Protein 7E26 (pdb70)

Sequence (1435 aa):
KYVLDPVSIKSVCGGEESYIRCVEYGKKKAHYSNLNLLAKAILAGMFVGLCAHASGIAGGLFYYHKLREIVGASMSVFVYGFTFPIAFMCIICTGSDLFTGNTLAVTMALYEKKVKLLDYLRVMTISLFGNYVGAVSFAFFVSYLSGAFTNVHAVEKNHFFQFLNDIAEKKVHHTFVECVSLAVGCNIFVCLAVYFVLTLKDGAGYVFSVFFAVYAFAIAGYEHIIANIYTLNIALMVNTKITVYQAYIKNLLPTLLGNYIAGAIVLGLPLYFIYKEHYYNFERSKRKYVLDPVSIKSVCGGEESYIRCVEYGKKKAHYSNLNLLAKAILAGMFVGLCAHASGIAGGLFYYHKLREIVGASMSVFVYGFTFPIAFMCIICTGSDLFTGNTLAVTMALYEKKVKLLDYLRVMTISLFGNYVGAVSFAFFVSYLSGAFTNVHAVEKNHFFQFLNDIAEKKVHHTFVECVSLAVGCNIFVCLAVYFVLTLKDGAGYVFSVFFAVYAFAIAGYEHIIANIYTLNIALMVNTKITVYQAYIKNLLPTLLGNYIAGAIVLGLPLYFIYKEHYYNFERSKRKYVLDPVSIKSVCGGEESYIRCVEYGKKKAHYSNLNLLAKAILAGMFVGLCAHASGIAGGLFYYHKLREIVGASMSVFVYGFTFPIAFMCIICTGSDLFTGNTLAVTMALYEKKVKLLDYLRVMTISLFGNYVGAVSFAFFVSYLSGAFTNVHAVEKNHFFQFLNDIAEKKVHHTFVECVSLAVGCNIFVCLAVYFVLTLKDGAGYVFSVFFAVYAFAIAGYEHIIANIYTLNIALMVNTKITVYQAYIKNLLPTLLGNYIAGAIVLGLPLYFIYKEHYYNFERSKRKYVLDPVSIKSVCGGEESYIRCVEYGKKKAHYSNLNLLAKAILAGMFVGLCAHASGIAGGLFYYHKLREIVGASMSVFVYGFTFPIAFMCIICTGSDLFTGNTLAVTMALYEKKVKLLDYLRVMTISLFGNYVGAVSFAFFVSYLSGAFTNVHAVEKNHFFQFLNDIAEKKVHHTFVECVSLAVGCNIFVCLAVYFVLTLKDGAGYVFSVFFAVYAFAIAGYEHIIANIYTLNIALMVNTKITVYQAYIKNLLPTLLGNYIAGAIVLGLPLYFIYKEHYYNFERSKRKYVLDPVSIKSVCGGEESYIRCVEYGKKKAHYSNLNLLAKAILAGMFVGLCAHASGIAGGLFYYHKLREIVGASMSVFVYGFTFPIAFMCIICTGSDLFTGNTLAVTMALYEKKVKLLDYLRVMTISLFGNYVGAVSFAFFVSYLSGAFTNVHAVEKNHFFQFLNDIAEKKVHHTFVECVSLAVGCNIFVCLAVYFVLTLKDGAGYVFSVFFAVYAFAIAGYEHIIANIYTLNIALMVNTKITVYQAYIKNLLPTLLGNYIAGAIVLGLPLYFIYKEHYYNFERSKR

B-factor: mean 32.72, std 4.44, range [25.79, 56.79]

Nearest PDB structures (foldseek):
  7e26-assembly1_D  TM=1.003E+00  e=3.692E-40  Plasmodium falciparum 3D7
  3tdx-assembly1_B  TM=9.129E-01  e=5.769E-12  Clostridioides difficile 630
  3tds-assembly1_A  TM=9.075E-01  e=1.973E-11  Clostridioides difficile 630
  3te2-assembly1_C  TM=9.086E-01  e=1.730E-11  Clostridioides difficile 630
  3tdo-assembly1_C  TM=9.075E-01  e=1.973E-11  Clostridioides difficile 630

CATH classification: 1.20.1080.10

Foldseek 3Di:
DDDDDDDDDDQFDDLLLLLLLLQVVLLVLLVDDLVVLLVLLLQLLQLQLVQQLVLLLQLLVCQFPVNCVPPNSQVSLLSSLQRRLCSVVSSVVVVGDALLLSLARNLLNVVLVSADDVSSVSSNVSNVVSSLNNLLVSLVPPVLVVCSQAQPPDRRPNSSVVSLQVLLVVQLPDALVRLLVLLLVLSLLVNVLSSQCSTRRDDCSNPVSSSVSSSVSSSVVRAAQSNLSNSNSSNVSNPHPDDPCSSCVRHNVSSVNSSSCNRNPVPRVVSCVVNVVSSVVVVVVPD/DDDDDDDDDDQFDDLLLLLLLLQVVLLVLLVDDLVVLLVLLLQLLQLQLVQQLVLLLQLLVCQFPVNCVPPNSQVSLLSSLQRRLCSVVSSVVVVGDALLLSLARNLLNVVLVSADDVSSVSSNVSNVVSSLNNLLVSLVPPVLVVCSQAQPPDRRPNSSVVSLQVLLVVQLPDALVRLLVLLLVLSLLVNVLSSQCSTRRDDCSNPVSSSVSSSVSSSVVRAAQSNLSNSNSSNVSNPHPDDPCSSCVRHNVSSVNSSSCNRNPVPRVVSCVVNVVSSVVVVVVPD/DDDDDDDDDDQFDDLLLLLLLLQVVLLVLLVDDLVVLLVLLLQLLQLQLVQQLVLLLQLLVCQFPVNCVPPNSQVSLLSSLQRRLCSVVSSVVVVGDALLLSLARNLLNVVLVSADDVSSVSSNVSNVVSSLNNLLVSLVPPVLVVCSQAQPPDRRPNSSVVSLQVLLVVQLPDALVVLLVLLLVLSLLVNVLSSQCSTRRDDCSNPVSSSVSSSVSSSVSRAAQSNLSNSNSSNVSNPHPDDPCSSCVRHNVSSVNSSSCNRNPVPRVVSCVVNVVSSVVVVVVPD/DDDDDDDDDDQFDDLLLLLLLLQVVLLVLLVDDLVVLLVLLLQLLQLQLVQQLVLLLQLLVCQFPVNCVPPNSQVSLLSSLQRRLCSVVSSVVVVGDALLLSLARNLLNVVLVSADDVSSVSSNVSNVVSSLNNLLVSLVPPVLVVCSQAQPPDRRPNSSVVSLQVLLVVQLPDALVVLLVLLLVLSLLVNVLSSQCSTRRDDCSNPVSSSVSSSVSSSVVRAAQSNLSNSNSSNVSNPHPDDPCSSCVRHNVSSVNSSSCNRNPVPRVVSCVVNVVSSVVVVVVPD/DDDDDDDDDDQFDDLLLLLLLLQVVLLVLLVDDLVVLLVLLLQLLQLQLVQQLVLLLQLLVCQFPVNCVPPNSQVSLLSSLQRRLCSVVSSVVVVGDALLLSLARNLLNVVLVSADDVSSVSSNVSNVVSSLNNLLVSLVPPVLVVCSQAQPPDRRPNSSVVSLQVLLVVQLPDALVVLLVLLLVLSLLVNVLSSQCSTRRDDCSNPVSSSVSSSVSSSVVRAAQSNLSNSNSSNVSNPHPDDPCSSCVRHNVSSVNSSSCNRNPVPRVVSCVVNVVSSVVVVVVPD

Secondary structure (DSSP, 8-state):
---SS-EEEE----HHHHHHHHHHHHHHTTSS-HHHHHHHHHHHHHHHHHHHHHHHHHHHHTT-TTTHHHHTTHHHHHHHHHHTTHHHHHHHHHT---HHHHHHHHHHHHHTTSS-HHHHHHHHHHHHHHHHHHHHHHIIIIIITTTTT-----TTT-HHHHHHHHHHHHTTS--HHHHHHHHHHHHHHHHHHHHHHHH--SHHHHHHHHHHHHHHHHHHT---HHHHHHHHHHHHHTT-S--HHHHIIIIIHHHHHHHHHIIIIIIHHHHHHHHHHHHHHHHHTT-/---SS-EEEE----HHHHHHHHHHHHHHTTSS-HHHHHHHHHHHHHHHHHHHHHHHHHHHHTT-TTTHHHHTTHHHHHHHHHHGGGHHHHHHHHT---HHHHHHHHHHHHHTTSS-HHHHHHHHHHHHHHHHHHHHHHIIIIIITTTTT-----TTT-HHHHHHHHHHHHTTS--HHHHHHHHHHHHHHHHHHHHHHHH--SHHHHHHHHHHHHHHHHHTT---HHHHHHHHHHHHHTT-S--HHHHIIIIIHHHHHHHHHIIIIIIHHHHHHHHHHHHHHHHHTT-/---SS-EEEE----HHHHHHHHHHHHHHTTSS-HHHHHHHHHHHHHHHHHHHHHHHHHHHHTT-TTTHHHHTTHHHHHHHHHHTTHHHHHHHHHT---HHHHHHHHHHHHHTTSS-HHHHHHHHHHHHHHHHHHHHHHIIIIIITTTTT-----TTT-HHHHHHHHHHHHTTS--HHHHHHHHHHHHHHHHHHHHHHHH--SHHHHHHHHHHHHHHHHHHT---HHHHHHHHHHHHHTT-S--HHHHIIIIIHHHHHHHHHIIIIIIHHHHHHHHHHHHHHHHHTT-/---SS-EEEE----HHHHHHHHHHHHHHTTSS-HHHHHHHHHHHHHHHHHHHHHHHHHHHHTT-TTTHHHHTTHHHHHHHHHHTTHHHHHHHHHT---HHHHHHHHHHHHHTTSS-HHHHHHHHHHHHHHHHHHHHHHIIIIIITTTTT-----TTT-HHHHHHHHHHHHTTS--HHHHHHHHHHHHHHHHHHHHHHHH--SHHHHHHHHHHHHHHHHHHT---HHHHHHHHHHHHHTT-S--HHHHIIIIIHHHHHHHHHIIIIIIHHHHHHHHHHHHHHHHHTT-/---SS-EEEE----HHHHHHHHHHHHHHTTSS-HHHHHHHHHHHHHHHHHHHHHHHHHHHHTT-TTTHHHHTTHHHHHHHHHHTTHHHHHHHHHT---HHHHHHHHHHHHHTTSS-HHHHHHHHHHHHHHHHHHHHHHIIIIIITTTTT-----TTT-HHHHHHHHHHHHTTS--HHHHHHHHHHHHHHHHHHHHHHHH--SHHHHHHHHHHHHHHHHHHT---HHHHHHHHHHHHHTT-S--HHHHIIIIIHHHHHHHHHIIIIIIHHHHHHHHHHHHHHHHHTT-

GO terms:
  GO:0015650 lactate:proton symporter activity (F, IDA)
  GO:0035873 lactate transmembrane transport (P, IDA)

Organism: Plasmodium falciparum (isolate 3D7) (NCBI:txid36329)

Solvent-accessible surface area: 45349 Å² total; per-residue (Å²): 139,57,52,54,112,12,79,17,13,21,4,6,18,36,11,51,30,0,0,0,14,0,0,26,48,0,43,98,6,17,139,56,72,80,113,18,0,45,17,6,0,60,7,0,0,19,0,0,0,0,0,2,0,0,0,8,15,0,0,0,16,8,14,36,32,91,8,56,102,58,9,8,38,0,43,0,20,49,10,41,0,37,3,4,7,8,0,16,4,0,6,46,3,2,22,3,1,11,9,0,6,2,0,1,0,0,2,0,0,40,47,26,174,73,9,160,107,144,48,8,99,66,0,14,90,31,0,45,119,0,0,75,48,1,0,35,46,7,0,78,123,7,1,95,57,6,33,27,6,72,48,74,152,27,90,83,126,16,20,46,14,52,7,14,4,50,27,0,49,98,25,2,118,26,76,111,77,45,0,24,7,10,0,15,0,0,0,1,0,3,0,2,5,20,2,0,14,16,1,0,33,13,0,4,0,10,5,20,0,4,10,16,0,0,2,0,6,21,1,4,22,15,2,3,5,0,12,2,7,6,7,0,12,1,0,56,58,19,123,12,154,12,70,93,140,56,0,60,72,79,0,8,96,1,0,53,79,0,0,76,49,0,0,3,91,47,1,0,81,39,1,51,88,3,3,81,76,49,4,134,51,19,37,105,78,120,210,139,58,51,60,112,11,79,14,12,22,4,6,19,37,8,48,29,0,0,0,15,0,0,29,49,0,38,100,6,17,138,57,71,80,115,19,0,44,16,7,0,60,6,0,0,19,0,0,0,0,0,2,0,0,0,8,14,0,0,0,19,10,14,38,30,92,9,57,103,59,10,9,40,0,45,1,22,49,10,42,0,37,4,5,8,9,0,16,4,0,7,43,4,2,23,3,1,12,10,0,7,2,0,0,0,0,2,0,0,40,47,25,173,73,8,162,107,143,47,8,98,65,0,15,89,32,0,47,118,0,0,73,47,1,0,34,46,6,0,78,121,9,0,95,59,6,32,27,5,71,48,75,152,27,88,82,128,16,21,47,14,51,7,15,5,50,29,0,50,97,25,2,122,27,77,105,79,48,0,25,7,9,0,15,0,0,0,1,0,2,0,2,4,20,2,0,13,17,1,0,36,13,0,5,0,11,6,17,0,3,11,15,0,0,2,0,7,22,2,4,22,15,2,2,5,0,12,2,7,6,6,1,13,0,0,55,58,19,122,11,153,12,71,92,141,58,0,65,73,80,0,13,93,1,0,59,78,0,0,76,50,0,0,3,90,47,2,0,79,41,1,51,87,3,2,83,77,46,5,135,48,19,35,113,79,120,215,140,60,53,53,113,12,80,15,12,23,4,5,18,36,10,54,31,0,0,0,13,0,0,30,49,0,44,100,7,17,136,57,72,80,114,18,0,44,16,7,0,60,6,0,0,18,0,0,0,0,0,2,0,0,0,8,14,0,0,0,17,8,15,35,29,92,8,57,103,59,9,8,39,0,46,1,20,51,10,40,0,37,3,4,8,9,0,16,2,1,7,43,4,2,22,3,2,10,10,0,7,2,0,0,0,0,2,0,0,39,47,25,174,73,8,160,108,143,46,8,97,65,0,15,90,32,0,46,118,0,0,75,47,1,0,34,45,7,0,77,121,8,1,96,56,6,32,26,5,71,49,74,153,28,90,81,126,16,20,45,14,54,6,14,5,50,29,0,49,98,24,2,120,25,77,114,75,44,0,24,6,10,0,15,0,0,0,1,0,3,0,1,4,20,1,0,13,16,1,0,33,14,0,5,0,9,6,20,0,2,12,14,0,0,2,0,8,19,1,3,22,14,3,2,5,0,12,1,8,6,6,0,13,0,0,56,60,20,122,11,152,11,70,92,142,56,0,59,73,77,0,9,95,1,0,52,78,0,0,75,50,0,0,4,91,44,2,0,80,38,1,51,86,3,3,82,77,47,4,132,44,19,37,116,80,122,212,140,65,52,57,114,12,80,16,11,23,3,6,18,37,10,50,31,0,0,0,13,0,0,26,49,0,44,97,7,17,137,57,72,80,117,20,0,44,16,7,0,59,8,0,0,20,0,0,0,0,0,2,0,0,0,8,14,0,0,0,18,8,14,36,31,90,9,57,103,58,8,8,37,0,44,0,19,49,10,41,0,36,4,5,8,10,0,17,4,0,7,43,4,2,23,4,1,11,9,0,6,2,0,1,0,0,2,0,0,40,46,25,174,74,9,160,108,143,47,8,100,67,0,16,89,31,0,46,117,0,0,75,46,1,0,35,46,8,0,77,120,9,0,96,56,6,34,26,6,71,47,73,153,28,90,82,128,16,20,46,14,51,7,15,5,50,30,0,49,98,24,2,120,26,77,114,77,45,0,24,7,10,0,15,0,0,0,0,0,2,0,1,5,20,2,0,13,16,1,0,34,12,0,4,0,10,6,16,0,4,11,14,1,0,2,0,7,22,1,3,21,15,2,4,4,0,12,2,8,6,6,0,13,0,0,57,58,19,124,11,154,11,71,93,143,57,0,60,73,79,0,10,95,0,0,54,78,0,0,76,48,0,0,2,90,46,1,0,81,40,1,50,88,2,2,82,77,51,5,131,48,19,36,114,78,122,213,139,58,53,59,116,13,83,16,12,20,3,5,19,37,10,48,29,0,0,0,13,0,0,29,48,0,42,98,7,17,136,55,71,80,115,18,0,45,16,6,0,60,8,0,0,20,0,0,0,0,0,2,0,0,0,8,13,0,0,0,16,10,14,32,30,90,10,57,99,56,8,8,37,0,46,0,20,47,11,41,0,40,4,4,8,8,0,16,5,0,7,45,2,1,22,3,1,12,10,0,7,2,0,1,0,0,2,0,0,40,46,26,176,75,9,161,107,144,48,9,97,65,0,15,91,31,0,45,118,0,0,74,47,2,0,36,46,6,0,75,123,7,1,97,55,7,33,27,5,70,48,74,153,27,90,82,127,15,20,46,14,52,7,14,4,50,29,0,48,100,25,2,119,27,76,112,78,44,0,24,7,10,0,16,0,0,0,1,0,3,0,1,5,20,1,0,12,16,1,0,33,13,0,5,0,10,6,18,0,3,10,13,0,0,2,0,7,21,1,3,22,15,2,3,5,0,12,2,7,6,7,1,13,0,0,56,59,18,121,11,154,12,71,93,141,54,0,61,72,78,0,9,95,1,0,53,79,0,0,74,49,0,0,4,91,46,1,0,80,39,1,51,84,2,3,82,78,47,5,133,50,20,34,113,80,123,214

Structure (mmCIF, N/CA/C/O backbone):
data_7E26
#
_entry.id   7E26
#
_cell.length_a   1.00
_cell.length_b   1.00
_cell.length_c   1.00
_cell.angle_alpha   90.00
_cell.angle_beta   90.00
_cell.angle_gamma   90.00
#
_symmetry.space_group_name_H-M   'P 1'
#
loop_
_entity.id
_entity.type
_entity.pdbx_description
1 polymer 'Formate-nitrite transporter'
2 water water
#
loop_
_atom_site.group_PDB
_atom_site.id
_atom_site.type_symbol
_atom_site.label_atom_id
_atom_site.label_alt_id
_atom_site.label_comp_id
_atom_site.label_asym_id
_atom_site.label_entity_id
_atom_site.label_seq_id
_atom_site.pdbx_PDB_ins_code
_atom_site.Cartn_x
_atom_site.Cartn_y
_atom_site.Cartn_z
_atom_site.occupancy
_atom_site.B_iso_or_equiv
_atom_site.auth_seq_id
_atom_site.auth_comp_id
_atom_site.auth_asym_id
_atom_site.auth_atom_id
_atom_site.pdbx_PDB_model_num
ATOM 1 N N . LYS A 1 7 ? 106.086 108.830 93.541 1.00 44.81 7 LYS D N 1
ATOM 2 C CA . LYS A 1 7 ? 107.521 109.055 93.424 1.00 44.81 7 LYS D CA 1
ATOM 3 C C . LYS A 1 7 ? 108.180 109.087 94.796 1.00 44.81 7 LYS D C 1
ATOM 4 O O . LYS A 1 7 ? 107.920 109.979 95.598 1.00 44.81 7 LYS D O 1
ATOM 6 N N . TYR A 1 8 ? 109.051 108.128 95.060 1.00 42.53 8 TYR D N 1
ATOM 7 C CA . TYR A 1 8 ? 109.719 108.026 96.329 1.00 42.53 8 TYR D CA 1
ATOM 8 C C . TYR A 1 8 ? 111.170 108.277 96.163 1.00 42.53 8 TYR D C 1
ATOM 9 O O . TYR A 1 8 ? 111.743 107.850 95.232 1.00 42.53 8 TYR D O 1
ATOM 18 N N . VAL A 1 9 ? 111.771 108.982 97.083 1.00 40.88 9 VAL D N 1
ATOM 19 C CA . VAL A 1 9 ? 113.199 109.271 97.070 1.00 40.88 9 VAL D CA 1
ATOM 20 C C . VAL A 1 9 ? 113.882 108.278 98.001 1.00 40.88 9 VAL D C 1
ATOM 21 O O . VAL A 1 9 ? 113.659 108.292 99.213 1.00 40.88 9 VAL D O 1
ATOM 25 N N . LEU A 1 10 ? 114.710 107.406 97.431 1.00 40.75 10 LEU D N 1
ATOM 26 C CA . LEU A 1 10 ? 115.455 106.426 98.212 1.00 40.75 10 LEU D CA 1
ATOM 27 C C . LEU A 1 10 ? 116.836 106.930 98.588 1.00 40.75 10 LEU D C 1
ATOM 28 O O . LEU A 1 10 ? 117.248 106.803 99.745 1.00 40.75 10 LEU D O 1
ATOM 33 N N . ASP A 1 11 ? 117.556 107.498 97.633 1.00 40.72 11 ASP D N 1
ATOM 34 C CA . ASP A 1 11 ? 118.862 108.095 97.892 1.00 40.72 11 ASP D CA 1
ATOM 35 C C . ASP A 1 11 ? 118.819 109.558 97.488 1.00 40.72 11 ASP D C 1
ATOM 36 O O . ASP A 1 11 ? 118.706 109.864 96.286 1.00 40.72 11 ASP D O 1
ATOM 41 N N . PRO A 1 12 ? 118.883 110.486 98.429 1.00 37.23 12 PRO D N 1
ATOM 42 C CA . PRO A 1 12 ? 118.863 111.908 98.091 1.00 37.23 12 PRO D CA 1
ATOM 43 C C . PRO A 1 12 ? 120.238 112.395 97.642 1.00 37.23 12 PRO D C 1
ATOM 44 O O . PRO A 1 12 ? 121.193 111.633 97.531 1.00 37.23 12 PRO D O 1
ATOM 48 N N . VAL A 1 13 ? 120.320 113.696 97.386 1.00 35.45 13 VAL D N 1
ATOM 49 C CA . VAL A 1 13 ? 121.542 114.315 96.882 1.00 35.45 13 VAL D CA 1
ATOM 50 C C . VAL A 1 13 ? 122.495 114.555 98.044 1.00 35.45 13 VAL D C 1
ATOM 51 O O . VAL A 1 13 ? 122.121 115.149 99.058 1.00 35.45 13 VAL D O 1
ATOM 55 N N . SER A 1 14 ? 123.731 114.093 97.898 1.00 35.42 14 SER D N 1
ATOM 56 C CA . SER A 1 14 ? 124.724 114.211 98.955 1.00 35.42 14 SER D CA 1
ATOM 57 C C . SER A 1 14 ? 125.300 115.623 98.967 1.00 35.42 14 SER D C 1
ATOM 58 O O . SER A 1 14 ? 125.848 116.084 97.962 1.00 35.42 14 SER D O 1
ATOM 61 N N . ILE A 1 15 ? 125.170 116.311 100.101 1.00 34.15 15 ILE D N 1
ATOM 62 C CA . ILE A 1 15 ? 125.655 117.678 100.261 1.00 34.15 15 ILE D CA 1
ATOM 63 C C . ILE A 1 15 ? 126.663 117.745 101.396 1.00 34.15 15 ILE D C 1
ATOM 64 O O . ILE A 1 15 ? 126.921 116.748 102.077 1.00 34.15 15 ILE D O 1
ATOM 69 N N . LYS A 1 16 ? 127.198 118.941 101.633 1.00 34.28 16 LYS D N 1
ATOM 70 C CA . LYS A 1 16 ? 128.233 119.159 102.633 1.00 34.28 16 LYS D CA 1
ATOM 71 C C . LYS A 1 16 ? 128.279 120.643 102.955 1.00 34.28 16 LYS D C 1
ATOM 72 O O . LYS A 1 16 ? 128.361 121.467 102.045 1.00 34.28 16 LYS D O 1
ATOM 78 N N . SER A 1 17 ? 128.203 120.987 104.239 1.00 34.54 17 SER D N 1
ATOM 79 C CA . SER A 1 17 ? 128.235 122.383 104.654 1.00 34.54 17 SER D CA 1
ATOM 80 C C . SER A 1 17 ? 129.528 122.747 105.369 1.00 34.54 17 SER D C 1
ATOM 81 O O . SER A 1 17 ? 129.549 123.698 106.151 1.00 34.54 17 SER D O 1
ATOM 84 N N . VAL A 1 18 ? 130.600 121.993 105.131 1.00 34.70 18 VAL D N 1
ATOM 85 C CA . VAL A 1 18 ? 131.886 122.197 105.781 1.00 34.70 18 VAL D CA 1
ATOM 86 C C . VAL A 1 18 ? 132.961 122.288 104.700 1.00 34.70 18 VAL D C 1
ATOM 87 O O . VAL A 1 18 ? 132.708 122.043 103.523 1.00 34.70 18 VAL D O 1
ATOM 91 N N . CYS A 1 19 ? 134.171 122.658 105.112 1.00 35.10 19 CYS D N 1
ATOM 92 C CA . CYS A 1 19 ? 135.285 122.801 104.184 1.00 35.10 19 CYS D CA 1
ATOM 93 C C . CYS A 1 19 ? 136.557 122.281 104.837 1.00 35.10 19 CYS D C 1
ATOM 94 O O . CYS A 1 19 ? 136.581 121.952 106.024 1.00 35.10 19 CYS D O 1
ATOM 97 N N . GLY A 1 20 ? 137.622 122.198 104.041 1.00 36.48 20 GLY D N 1
ATOM 98 C CA . GLY A 1 20 ? 138.908 121.75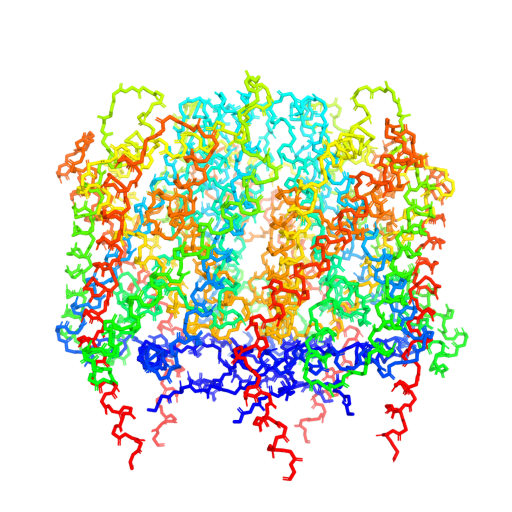9 104.533 1.00 36.48 20 GLY D CA 1
ATOM 99 C C . GLY A 1 20 ? 139.701 122.885 105.159 1.00 36.48 20 GLY D C 1
ATOM 100 O O . GLY A 1 20 ? 139.248 124.021 105.275 1.00 36.48 20 GLY D O 1
ATOM 101 N N . GLY A 1 21 ? 140.923 122.552 105.578 1.00 35.21 21 GLY D N 1
ATOM 102 C CA . GLY A 1 21 ? 141.779 123.548 106.200 1.00 35.21 21 GLY D CA 1
ATOM 103 C C . GLY A 1 21 ? 142.341 124.554 105.219 1.00 35.21 21 GLY D C 1
ATOM 104 O O . GLY A 1 21 ? 142.526 125.725 105.566 1.00 35.21 21 GLY D O 1
ATOM 105 N N . GLU A 1 22 ? 142.607 124.120 103.986 1.00 36.37 22 GLU D N 1
ATOM 106 C CA . GLU A 1 22 ? 143.124 125.016 102.958 1.00 36.37 22 GLU D CA 1
ATOM 107 C C . GLU A 1 22 ? 142.077 126.034 102.537 1.00 36.37 22 GLU D C 1
ATOM 108 O O . GLU A 1 22 ? 142.378 127.227 102.407 1.00 36.37 22 GLU D O 1
ATOM 114 N N . GLU A 1 23 ? 140.840 125.582 102.337 1.00 37.85 23 GLU D N 1
ATOM 115 C CA . GLU A 1 23 ? 139.750 126.488 102.013 1.00 37.85 23 GLU D CA 1
ATOM 116 C C . GLU A 1 23 ? 139.420 127.416 103.169 1.00 37.85 23 GLU D C 1
ATOM 117 O O . GLU A 1 23 ? 139.069 128.573 102.934 1.00 37.85 23 GLU D O 1
ATOM 123 N N . SER A 1 24 ? 139.563 126.947 104.411 1.00 34.53 24 SER D N 1
ATOM 124 C CA . SER A 1 24 ? 139.369 127.816 105.567 1.00 34.53 24 SER D CA 1
ATOM 125 C C . SER A 1 24 ? 140.443 128.889 105.654 1.00 34.53 24 SER D C 1
ATOM 126 O O . SER A 1 24 ? 140.139 130.035 106.002 1.00 34.53 24 SER D O 1
ATOM 129 N N . TYR A 1 25 ? 141.693 128.545 105.328 1.00 33.11 25 TYR D N 1
ATOM 130 C CA . TYR A 1 25 ? 142.753 129.547 105.293 1.00 33.11 25 TYR D CA 1
ATOM 131 C C . TYR A 1 25 ? 142.511 130.577 104.202 1.00 33.11 25 TYR D C 1
ATOM 132 O O . TYR A 1 25 ? 142.721 131.776 104.419 1.00 33.11 25 TYR D O 1
ATOM 141 N N . ILE A 1 26 ? 142.095 130.124 103.017 1.00 34.91 26 ILE D N 1
ATOM 142 C CA . ILE A 1 26 ? 141.855 131.045 101.910 1.00 34.91 26 ILE D CA 1
ATOM 143 C C . ILE A 1 26 ? 140.670 131.955 102.216 1.00 34.91 26 ILE D C 1
ATOM 144 O O . ILE A 1 26 ? 140.718 133.163 101.956 1.00 34.91 26 ILE D O 1
ATOM 149 N N . ARG A 1 27 ? 139.619 131.405 102.831 1.00 34.71 27 ARG D N 1
ATOM 150 C CA . ARG A 1 27 ? 138.489 132.203 103.284 1.00 34.71 27 ARG D CA 1
ATOM 151 C C . ARG A 1 27 ? 138.876 133.209 104.357 1.00 34.71 27 ARG D C 1
ATOM 152 O O . ARG A 1 27 ? 138.373 134.332 104.331 1.00 34.71 27 ARG D O 1
ATOM 160 N N . CYS A 1 28 ? 139.788 132.858 105.263 1.00 34.61 28 CYS D N 1
ATOM 161 C CA . CYS A 1 28 ? 140.237 133.803 106.279 1.00 34.61 28 CYS D CA 1
ATOM 162 C C . CYS A 1 28 ? 141.102 134.921 105.713 1.00 34.61 28 CYS D C 1
ATOM 163 O O . CYS A 1 28 ? 140.960 136.074 106.136 1.00 34.61 28 CYS D O 1
ATOM 166 N N . VAL A 1 29 ? 141.977 134.613 104.754 1.00 33.93 29 VAL D N 1
ATOM 167 C CA . VAL A 1 29 ? 142.788 135.655 104.126 1.00 33.93 29 VAL D CA 1
ATOM 168 C C . VAL A 1 29 ? 141.914 136.582 103.284 1.00 33.93 29 VAL D C 1
ATOM 169 O O . VAL A 1 29 ? 142.084 137.807 103.310 1.00 33.93 29 VAL D O 1
ATOM 173 N N . GLU A 1 30 ? 140.927 136.027 102.572 1.00 35.44 30 GLU D N 1
ATOM 174 C CA . GLU A 1 30 ? 140.018 136.868 101.798 1.00 35.44 30 GLU D CA 1
ATOM 175 C C . GLU A 1 30 ? 139.075 137.661 102.694 1.00 35.44 30 GLU D C 1
ATOM 176 O O . GLU A 1 30 ? 138.622 138.741 102.307 1.00 35.44 30 GLU D O 1
ATOM 182 N N . TYR A 1 31 ? 138.776 137.147 103.888 1.00 34.76 31 TYR D N 1
ATOM 183 C CA . TYR A 1 31 ? 137.956 137.881 104.843 1.00 34.76 31 TYR D CA 1
ATOM 184 C C . TYR A 1 31 ? 138.722 139.049 105.446 1.00 34.76 31 TYR D C 1
ATOM 185 O O . TYR A 1 31 ? 138.174 140.145 105.597 1.00 34.76 31 TYR D O 1
ATOM 194 N N . GLY A 1 32 ? 139.988 138.834 105.805 1.00 33.57 32 GLY D N 1
ATOM 195 C CA . GLY A 1 32 ? 140.805 139.918 106.314 1.00 33.57 32 GLY D CA 1
ATOM 196 C C . GLY A 1 32 ? 141.236 140.921 105.271 1.00 33.57 32 GLY D C 1
ATOM 197 O O . GLY A 1 32 ? 141.564 142.057 105.622 1.00 33.57 32 GLY D O 1
ATOM 198 N N . LYS A 1 33 ? 141.248 140.528 103.998 1.00 35.54 33 LYS D N 1
ATOM 199 C CA . LYS A 1 33 ? 141.591 141.462 102.933 1.00 35.54 33 LYS D CA 1
ATOM 200 C C . LYS A 1 33 ? 140.482 142.481 102.691 1.00 35.54 33 LYS D C 1
ATOM 201 O O . LYS A 1 33 ? 140.759 143.597 102.240 1.00 35.54 33 LYS D O 1
ATOM 207 N N . LYS A 1 34 ? 139.231 142.128 102.993 1.00 35.78 34 LYS D N 1
ATOM 208 C CA . LYS A 1 34 ? 138.118 143.033 102.730 1.00 35.78 34 LYS D CA 1
ATOM 209 C C . LYS A 1 34 ? 138.042 144.186 103.720 1.00 35.78 34 LYS D C 1
ATOM 210 O O . LYS A 1 34 ? 137.480 145.233 103.388 1.00 35.78 34 LYS D O 1
ATOM 216 N N . LYS A 1 35 ? 138.589 144.021 104.928 1.00 34.57 35 LYS D N 1
ATOM 217 C CA . LYS A 1 35 ? 138.537 145.075 105.935 1.00 34.57 35 LYS D CA 1
ATOM 218 C C . LYS A 1 35 ? 139.383 146.284 105.569 1.00 34.57 35 LYS D C 1
ATOM 219 O O . LYS A 1 35 ? 139.102 147.386 106.047 1.00 34.57 35 LYS D O 1
ATOM 225 N N . ALA A 1 36 ? 140.406 146.109 104.741 1.00 36.23 36 ALA D N 1
ATOM 226 C CA . ALA A 1 36 ? 141.240 147.221 104.317 1.00 36.23 36 ALA D CA 1
ATOM 227 C C . ALA A 1 36 ? 140.636 148.009 103.168 1.00 36.23 36 ALA D C 1
ATOM 228 O O . ALA A 1 36 ? 141.211 149.024 102.767 1.00 36.23 36 ALA D O 1
ATOM 230 N N . HIS A 1 37 ? 139.498 147.575 102.631 1.00 37.73 37 HIS D N 1
ATOM 231 C CA . HIS A 1 37 ? 138.866 148.245 101.508 1.00 37.73 37 HIS D CA 1
ATOM 232 C C . HIS A 1 37 ? 137.640 149.053 101.896 1.00 37.73 37 HIS D C 1
ATOM 233 O O . HIS A 1 37 ? 137.124 149.796 101.056 1.00 37.73 37 HIS D O 1
ATOM 240 N N . TYR A 1 38 ? 137.162 148.931 103.131 1.00 34.58 38 TYR D N 1
ATOM 241 C CA . TYR A 1 38 ? 136.102 149.794 103.621 1.00 34.58 38 TYR D CA 1
ATOM 242 C C . TYR A 1 38 ? 136.612 151.221 103.776 1.00 34.58 38 TYR D C 1
ATOM 243 O O . TYR A 1 38 ? 137.815 151.477 103.845 1.00 34.58 38 TYR D O 1
ATOM 252 N N . SER A 1 39 ? 135.677 152.160 103.843 1.00 34.27 39 SER D N 1
ATOM 253 C CA . SER A 1 39 ? 136.057 153.513 104.197 1.00 34.27 39 SER D CA 1
ATOM 254 C C . SER A 1 39 ? 136.283 153.605 105.703 1.00 34.27 39 SER D C 1
ATOM 255 O O . SER A 1 39 ? 136.021 152.665 106.455 1.00 34.27 39 SER D O 1
ATOM 258 N N . ASN A 1 40 ? 136.787 154.758 106.141 1.00 32.85 40 ASN D N 1
ATOM 259 C CA . ASN A 1 40 ? 137.123 154.927 107.550 1.00 32.85 40 ASN D CA 1
ATOM 260 C C . ASN A 1 40 ? 135.874 155.008 108.417 1.00 32.85 40 ASN D C 1
ATOM 261 O O . ASN A 1 40 ? 135.832 154.427 109.506 1.00 32.85 40 ASN D O 1
ATOM 266 N N . LEU A 1 41 ? 134.840 155.699 107.939 1.00 32.58 41 LEU D N 1
ATOM 267 C CA . LEU A 1 41 ? 133.608 155.830 108.703 1.00 32.58 41 LEU D CA 1
ATOM 268 C C . LEU A 1 41 ? 132.804 154.540 108.722 1.00 32.58 41 LEU D C 1
ATOM 269 O O . LEU A 1 41 ? 132.142 154.248 109.722 1.00 32.58 41 LEU D O 1
ATOM 274 N N . ASN A 1 42 ? 132.879 153.749 107.652 1.00 33.56 42 ASN D N 1
ATOM 275 C CA . ASN A 1 42 ? 132.196 152.460 107.611 1.00 33.56 42 ASN D CA 1
ATOM 276 C C . ASN A 1 42 ? 132.816 151.478 108.600 1.00 33.56 42 ASN D C 1
ATOM 277 O O . ASN A 1 42 ? 132.099 150.819 109.370 1.00 33.56 42 ASN D O 1
ATOM 282 N N . LEU A 1 43 ? 134.148 151.388 108.604 1.00 32.99 43 LEU D N 1
ATOM 283 C CA . LEU A 1 43 ? 134.858 150.544 109.557 1.00 32.99 43 LEU D CA 1
ATOM 284 C C . LEU A 1 43 ? 134.683 151.041 110.987 1.00 32.99 43 LEU D C 1
ATOM 285 O O . LEU A 1 43 ? 134.555 150.228 111.911 1.00 32.99 43 LEU D O 1
ATOM 290 N N . LEU A 1 44 ? 134.627 152.363 111.179 1.00 31.40 44 LEU D N 1
ATOM 291 C CA . LEU A 1 44 ? 134.417 152.926 112.508 1.00 31.40 44 LEU D CA 1
ATOM 292 C C . LEU A 1 44 ? 133.025 152.610 113.041 1.00 31.40 44 LEU D C 1
ATOM 293 O O . LEU A 1 44 ? 132.877 152.251 114.215 1.00 31.40 44 LEU D O 1
ATOM 298 N N . ALA A 1 45 ? 131.998 152.721 112.193 1.00 30.44 45 ALA D N 1
ATOM 299 C CA . ALA A 1 45 ? 130.640 152.392 112.608 1.00 30.44 45 ALA D CA 1
ATOM 300 C C . ALA A 1 45 ? 130.480 150.911 112.912 1.00 30.44 45 ALA D C 1
ATOM 301 O O . ALA A 1 45 ? 129.798 150.550 113.881 1.00 30.44 45 ALA D O 1
ATOM 303 N N . LYS A 1 46 ? 131.120 150.043 112.120 1.00 31.96 46 LYS D N 1
ATOM 304 C CA . LYS A 1 46 ? 131.071 148.613 112.411 1.00 31.96 46 LYS D CA 1
ATOM 305 C C . LYS A 1 46 ? 131.789 148.267 113.713 1.00 31.96 46 LYS D C 1
ATOM 306 O O . LYS A 1 46 ? 131.309 147.423 114.480 1.00 31.96 46 LYS D O 1
ATOM 312 N N . ALA A 1 47 ? 132.910 148.934 114.001 1.00 30.63 47 ALA D N 1
ATOM 313 C CA . ALA A 1 47 ? 133.611 148.716 115.261 1.00 30.63 47 ALA D CA 1
ATOM 314 C C . ALA A 1 47 ? 132.814 149.205 116.469 1.00 30.63 47 ALA D C 1
ATOM 315 O O . ALA A 1 47 ? 132.807 148.536 117.513 1.00 30.63 47 ALA D O 1
ATOM 317 N N . ILE A 1 48 ? 132.135 150.350 116.340 1.00 29.74 48 ILE D N 1
ATOM 318 C CA . ILE A 1 48 ? 131.301 150.864 117.425 1.00 29.74 48 ILE D CA 1
ATOM 319 C C . ILE A 1 48 ? 130.120 149.933 117.687 1.00 29.74 48 ILE D C 1
ATOM 320 O O . ILE A 1 48 ? 129.779 149.656 118.847 1.00 29.74 48 ILE D O 1
ATOM 325 N N . LEU A 1 49 ? 129.523 149.384 116.622 1.00 31.23 49 LEU D N 1
ATOM 326 C CA . LEU A 1 49 ? 128.449 148.408 116.790 1.00 31.23 49 LEU D CA 1
ATOM 327 C C . LEU A 1 49 ? 128.931 147.125 117.461 1.00 31.23 49 LEU D C 1
ATOM 328 O O . LEU A 1 49 ? 128.216 146.569 118.304 1.00 31.23 49 LEU D O 1
ATOM 333 N N . ALA A 1 50 ? 130.137 146.656 117.125 1.00 31.33 50 ALA D N 1
ATOM 334 C CA . ALA A 1 50 ? 130.671 145.453 117.761 1.00 31.33 50 ALA D CA 1
ATOM 335 C C . ALA A 1 50 ? 130.967 145.652 119.244 1.00 31.33 50 ALA D C 1
ATOM 336 O O . ALA A 1 50 ? 130.672 144.761 120.058 1.00 31.33 50 ALA D O 1
ATOM 338 N N . GLY A 1 51 ? 131.534 146.807 119.612 1.00 30.79 51 GLY D N 1
ATOM 339 C CA . GLY A 1 51 ? 131.715 147.119 121.020 1.00 30.79 51 GLY D CA 1
ATOM 340 C C . GLY A 1 51 ? 130.409 147.234 121.781 1.00 30.79 51 GLY D C 1
ATOM 341 O O . GLY A 1 51 ? 130.317 146.796 122.935 1.00 30.79 51 GLY D O 1
ATOM 342 N N . MET A 1 52 ? 129.375 147.786 121.136 1.00 32.40 52 MET D N 1
ATOM 343 C CA . MET A 1 52 ? 128.055 147.863 121.753 1.00 32.40 52 MET D CA 1
ATOM 344 C C . MET A 1 52 ? 127.452 146.479 121.980 1.00 32.40 52 MET D C 1
ATOM 345 O O . MET A 1 52 ? 126.824 146.240 123.016 1.00 32.40 52 MET D O 1
ATOM 350 N N . PHE A 1 53 ? 127.633 145.554 121.029 1.00 31.85 53 PHE D N 1
ATOM 351 C CA . PHE A 1 53 ? 127.116 144.195 121.213 1.00 31.85 53 PHE D CA 1
ATOM 352 C C . PHE A 1 53 ? 127.841 143.456 122.331 1.00 31.85 53 PHE D C 1
ATOM 353 O O . PHE A 1 53 ? 127.207 142.699 123.091 1.00 31.85 53 PHE D O 1
ATOM 361 N N . VAL A 1 54 ? 129.159 143.663 122.439 1.00 30.78 54 VAL D N 1
ATOM 362 C CA . VAL A 1 54 ? 129.936 143.058 123.521 1.00 30.78 54 VAL D CA 1
ATOM 363 C C . VAL A 1 54 ? 129.459 143.569 124.877 1.00 30.78 54 VAL D C 1
ATOM 364 O O . VAL A 1 54 ? 129.227 142.781 125.804 1.00 30.78 54 VAL D O 1
ATOM 368 N N . GLY A 1 55 ? 129.258 144.887 124.996 1.00 30.06 55 GLY D N 1
ATOM 369 C CA . GLY A 1 55 ? 128.696 145.461 126.211 1.00 30.06 55 GLY D CA 1
ATOM 370 C C . GLY A 1 55 ? 127.293 144.990 126.543 1.00 30.06 55 GLY D C 1
ATOM 371 O O . GLY A 1 55 ? 126.993 144.767 127.719 1.00 30.06 55 GLY D O 1
ATOM 372 N N . LEU A 1 56 ? 126.447 144.803 125.525 1.00 29.56 56 LEU D N 1
ATOM 373 C CA . LEU A 1 56 ? 125.089 144.289 125.704 1.00 29.56 56 LEU D CA 1
ATOM 374 C C . LEU A 1 56 ? 125.080 142.904 126.329 1.00 29.56 56 LEU D C 1
ATOM 375 O O . LEU A 1 56 ? 124.446 142.676 127.375 1.00 29.56 56 LEU D O 1
ATOM 380 N N . CYS A 1 57 ? 125.784 141.970 125.713 1.00 30.45 57 CYS D N 1
ATOM 381 C CA . CYS A 1 57 ? 125.746 140.617 126.233 1.00 30.45 57 CYS D CA 1
ATOM 382 C C . CYS A 1 57 ? 126.588 140.437 127.485 1.00 30.45 57 CYS D C 1
ATOM 383 O O . CYS A 1 57 ? 126.304 139.530 128.271 1.00 30.45 57 CYS D O 1
ATOM 386 N N . ALA A 1 58 ? 127.543 141.327 127.751 1.00 28.40 58 ALA D N 1
ATOM 387 C CA . ALA A 1 58 ? 128.231 141.284 129.030 1.00 28.40 58 ALA D CA 1
ATOM 388 C C . ALA A 1 58 ? 127.396 141.846 130.173 1.00 28.40 58 ALA D C 1
ATOM 389 O O . ALA A 1 58 ? 127.510 141.351 131.297 1.00 28.40 58 ALA D O 1
ATOM 391 N N . HIS A 1 59 ? 126.547 142.850 129.914 1.00 27.80 59 HIS D N 1
ATOM 392 C CA . HIS A 1 59 ? 125.552 143.267 130.903 1.00 27.80 59 HIS D CA 1
ATOM 393 C C . HIS A 1 59 ? 124.581 142.136 131.218 1.00 27.80 59 HIS D C 1
ATOM 394 O O . HIS A 1 59 ? 124.271 141.882 132.394 1.00 27.80 59 HIS D O 1
ATOM 401 N N . ALA A 1 60 ? 124.089 141.455 130.176 1.00 27.76 60 ALA D N 1
ATOM 402 C CA . ALA A 1 60 ? 123.184 140.326 130.380 1.00 27.76 60 ALA D CA 1
ATOM 403 C C . ALA A 1 60 ? 123.844 139.193 131.155 1.00 27.76 60 ALA D C 1
ATOM 404 O O . ALA A 1 60 ? 123.223 138.615 132.058 1.00 27.76 60 ALA D O 1
ATOM 406 N N . SER A 1 61 ? 125.109 138.898 130.853 1.00 27.73 61 SER D N 1
ATOM 407 C CA . SER A 1 61 ? 125.844 137.861 131.562 1.00 27.73 61 SER D CA 1
ATOM 408 C C . SER A 1 61 ? 126.151 138.245 132.998 1.00 27.73 61 SER D C 1
ATOM 409 O O . SER A 1 61 ? 126.141 137.377 133.871 1.00 27.73 61 SER D O 1
ATOM 412 N N . GLY A 1 62 ? 126.422 139.524 133.263 1.00 27.05 62 GLY D N 1
ATOM 413 C CA . GLY A 1 62 ? 126.650 139.960 134.626 1.00 27.05 62 GLY D CA 1
ATOM 414 C C . GLY A 1 62 ? 125.415 139.871 135.492 1.00 27.05 62 GLY D C 1
ATOM 415 O O . GLY A 1 62 ? 125.505 139.491 136.661 1.00 27.05 62 GLY D O 1
ATOM 416 N N . ILE A 1 63 ? 124.248 140.187 134.931 1.00 27.12 63 ILE D N 1
ATOM 417 C CA . ILE A 1 63 ? 123.008 140.010 135.685 1.00 27.12 63 ILE D CA 1
ATOM 418 C C . ILE A 1 63 ? 122.708 138.529 135.909 1.00 27.12 63 ILE D C 1
ATOM 419 O O . ILE A 1 63 ? 122.355 138.118 137.025 1.00 27.12 63 ILE D O 1
ATOM 424 N N . ALA A 1 64 ? 122.892 137.702 134.873 1.00 27.48 64 ALA D N 1
ATOM 425 C CA . ALA A 1 64 ? 122.656 136.265 134.997 1.00 27.48 64 ALA D CA 1
ATOM 426 C C . ALA A 1 64 ? 123.627 135.592 135.964 1.00 27.48 64 ALA D C 1
ATOM 427 O O . ALA A 1 64 ? 123.261 134.613 136.620 1.00 27.48 64 ALA D O 1
ATOM 429 N N . GLY A 1 65 ? 124.855 136.100 136.077 1.00 27.04 65 GLY D N 1
ATOM 430 C CA . GLY A 1 65 ? 125.796 135.547 137.029 1.00 27.04 65 GLY D CA 1
ATOM 431 C C . GLY A 1 65 ? 125.622 136.075 138.434 1.00 27.04 65 GLY D C 1
ATOM 432 O O . GLY A 1 65 ? 125.897 135.361 139.400 1.00 27.04 65 GLY D O 1
ATOM 433 N N . GLY A 1 66 ? 125.176 137.325 138.580 1.00 27.25 66 GLY D N 1
ATOM 434 C CA . GLY A 1 66 ? 124.867 137.842 139.898 1.00 27.25 66 GLY D CA 1
ATOM 435 C C . GLY A 1 66 ? 123.586 137.310 140.491 1.00 27.25 66 GLY D C 1
ATOM 436 O O . GLY A 1 66 ? 123.383 137.437 141.701 1.00 27.25 66 GLY D O 1
ATOM 437 N N . LEU A 1 67 ? 122.705 136.742 139.664 1.00 26.99 67 LEU D N 1
ATOM 438 C CA . LEU A 1 67 ? 121.556 136.025 140.208 1.00 26.99 67 LEU D CA 1
ATOM 439 C C . LEU A 1 67 ? 121.989 134.786 140.975 1.00 26.99 67 LEU D C 1
ATOM 440 O O . LEU A 1 67 ? 121.482 134.518 142.069 1.00 26.99 67 LEU D O 1
ATOM 445 N N . PHE A 1 68 ? 122.931 134.027 140.426 1.00 27.50 68 PHE D N 1
ATOM 446 C CA . PHE A 1 68 ? 123.432 132.816 141.057 1.00 27.50 68 PHE D CA 1
ATOM 447 C C . PHE A 1 68 ? 124.532 133.089 142.069 1.00 27.50 68 PHE D C 1
ATOM 448 O O . PHE A 1 68 ? 125.119 132.142 142.595 1.00 27.50 68 PHE D O 1
ATOM 456 N N . TYR A 1 69 ? 124.822 134.355 142.347 1.00 27.33 69 TYR D N 1
ATOM 457 C CA . TYR A 1 69 ? 125.796 134.754 143.346 1.00 27.33 69 TYR D CA 1
ATOM 458 C C . TYR A 1 69 ? 125.108 135.171 144.638 1.00 27.33 69 TYR D C 1
ATOM 459 O O . TYR A 1 69 ? 125.661 135.961 145.409 1.00 27.33 69 TYR D O 1
ATOM 468 N N . TYR A 1 70 ? 123.890 134.673 144.855 1.00 28.57 70 TYR D N 1
ATOM 469 C CA . TYR A 1 70 ? 123.120 134.953 146.057 1.00 28.57 70 TYR D CA 1
ATOM 470 C C . TYR A 1 70 ? 123.856 134.424 147.279 1.00 28.57 70 TYR D C 1
ATOM 471 O O . TYR A 1 70 ? 124.494 133.374 147.221 1.00 28.57 70 TYR D O 1
ATOM 480 N N . HIS A 1 71 ? 123.768 135.163 148.388 1.00 29.31 71 HIS D N 1
ATOM 481 C CA . HIS A 1 71 ? 124.689 134.967 149.503 1.00 29.31 71 HIS D CA 1
ATOM 482 C C . HIS A 1 71 ? 124.484 133.652 150.244 1.00 29.31 71 HIS D C 1
ATOM 483 O O . HIS A 1 71 ? 125.405 133.197 150.927 1.00 29.31 71 HIS D O 1
ATOM 490 N N . LYS A 1 72 ? 123.318 133.028 150.124 1.00 29.56 72 LYS D N 1
ATOM 491 C CA . LYS A 1 72 ? 123.109 131.708 150.702 1.00 29.56 72 LYS D CA 1
ATOM 492 C C . LYS A 1 72 ? 123.541 130.594 149.763 1.00 29.56 72 LYS D C 1
ATOM 493 O O . LYS A 1 72 ? 123.969 129.534 150.228 1.00 29.56 72 LYS D O 1
ATOM 499 N N . LEU A 1 73 ? 123.428 130.810 148.455 1.00 27.96 73 LEU D N 1
ATOM 500 C CA . LEU A 1 73 ? 123.954 129.870 147.476 1.00 27.96 73 LEU D CA 1
ATOM 501 C C . LEU A 1 73 ? 125.467 129.970 147.366 1.00 27.96 73 LEU D C 1
ATOM 502 O O . LEU A 1 73 ? 126.138 128.962 147.127 1.00 27.96 73 LEU D O 1
ATOM 507 N N . ARG A 1 74 ? 126.010 131.173 147.559 1.00 28.54 74 ARG D N 1
ATOM 508 C CA . ARG A 1 74 ? 127.449 131.408 147.511 1.00 28.54 74 ARG D CA 1
ATOM 509 C C . ARG A 1 74 ? 128.187 130.695 148.638 1.00 28.54 74 ARG D C 1
ATOM 510 O O . ARG A 1 74 ? 129.376 130.392 148.501 1.00 28.54 74 ARG D O 1
ATOM 518 N N . GLU A 1 75 ? 127.510 130.424 149.756 1.00 30.57 75 GLU D N 1
ATOM 519 C CA . GLU A 1 75 ? 128.142 129.728 150.869 1.00 30.57 75 GLU D CA 1
ATOM 520 C C . GLU A 1 75 ? 128.346 128.247 150.596 1.00 30.57 75 GLU D C 1
ATOM 521 O O . GLU A 1 75 ? 129.187 127.622 151.246 1.00 30.57 75 GLU D O 1
ATOM 527 N N . ILE A 1 76 ? 127.595 127.671 149.667 1.00 28.58 76 ILE D N 1
ATOM 528 C CA . ILE A 1 76 ? 127.665 126.250 149.370 1.00 28.58 76 ILE D CA 1
ATOM 529 C C . ILE A 1 76 ? 128.516 125.978 148.143 1.00 28.58 76 ILE D C 1
ATOM 530 O O . ILE A 1 76 ? 129.421 125.148 148.179 1.00 28.58 76 ILE D O 1
ATOM 535 N N . VAL A 1 77 ? 128.244 126.671 147.038 1.00 27.03 77 VAL D N 1
ATOM 536 C CA . VAL A 1 77 ? 128.911 126.375 145.777 1.00 27.03 77 VAL D CA 1
ATOM 537 C C . VAL A 1 77 ? 130.019 127.358 145.442 1.00 27.03 77 VAL D C 1
ATOM 538 O O . VAL A 1 77 ? 130.739 127.142 144.456 1.00 27.03 77 VAL D O 1
ATOM 542 N N . GLY A 1 78 ? 130.195 128.415 146.229 1.00 27.45 78 GLY D N 1
ATOM 543 C CA . GLY A 1 78 ? 131.201 129.404 145.896 1.00 27.45 78 GLY D CA 1
ATOM 544 C C . GLY A 1 78 ? 130.760 130.245 144.717 1.00 27.45 78 GLY D C 1
ATOM 545 O O . GLY A 1 78 ? 129.620 130.710 144.643 1.00 27.45 78 GLY D O 1
ATOM 546 N N . ALA A 1 79 ? 131.671 130.436 143.769 1.00 26.28 79 ALA D N 1
ATOM 547 C CA . ALA A 1 79 ? 131.394 131.204 142.567 1.00 26.28 79 ALA D CA 1
ATOM 548 C C . ALA A 1 79 ? 131.256 130.328 141.333 1.00 26.28 79 ALA D C 1
ATOM 549 O O . ALA A 1 79 ? 131.434 130.819 140.221 1.00 26.28 79 ALA D O 1
ATOM 551 N N . SER A 1 80 ? 130.929 129.048 141.502 1.00 27.00 80 SER D N 1
ATOM 552 C CA . SER A 1 80 ? 130.958 128.116 140.379 1.00 27.00 80 SER D CA 1
ATOM 553 C C . SER A 1 80 ? 129.777 128.328 139.440 1.00 27.00 80 SER D C 1
ATOM 554 O O . SER A 1 80 ? 129.954 128.471 138.223 1.00 27.00 80 SER D O 1
ATOM 557 N N . MET A 1 81 ? 128.564 128.349 139.989 1.00 29.24 81 MET D N 1
ATOM 558 C CA . MET A 1 81 ? 127.364 128.527 139.185 1.00 29.24 81 MET D CA 1
ATOM 559 C C . MET A 1 81 ? 127.258 129.923 138.590 1.00 29.24 81 MET D C 1
ATOM 560 O O . MET A 1 81 ? 126.707 130.067 137.498 1.00 29.24 81 MET D O 1
ATOM 565 N N . SER A 1 82 ? 127.818 130.934 139.259 1.00 27.72 82 SER D N 1
ATOM 566 C CA . SER A 1 82 ? 127.864 132.282 138.703 1.00 27.72 82 SER D CA 1
ATOM 567 C C . SER A 1 82 ? 128.704 132.340 137.435 1.00 27.72 82 SER D C 1
ATOM 568 O O . SER A 1 82 ? 128.268 132.895 136.420 1.00 27.72 82 SER D O 1
ATOM 571 N N . VAL A 1 83 ? 129.901 131.754 137.471 1.00 27.45 83 VAL D N 1
ATOM 572 C CA . VAL A 1 83 ? 130.778 131.754 136.308 1.00 27.45 83 VAL D CA 1
ATOM 573 C C . VAL A 1 83 ? 130.222 130.852 135.207 1.00 27.45 83 VAL D C 1
ATOM 574 O O . VAL A 1 83 ? 130.339 131.181 134.018 1.00 27.45 83 VAL D O 1
ATOM 578 N N . PHE A 1 84 ? 129.549 129.754 135.573 1.00 27.52 84 PHE D N 1
ATOM 579 C CA . PHE A 1 84 ? 128.929 128.904 134.558 1.00 27.52 84 PHE D CA 1
ATOM 580 C C . PHE A 1 84 ? 127.778 129.610 133.848 1.00 27.52 84 PHE D C 1
ATOM 581 O O . PHE A 1 84 ? 127.659 129.519 132.623 1.00 27.52 84 PHE D O 1
ATOM 589 N N . VAL A 1 85 ? 126.920 130.317 134.587 1.00 27.91 85 VAL D N 1
ATOM 590 C CA . VAL A 1 85 ? 125.795 130.986 133.940 1.00 27.91 85 VAL D CA 1
ATOM 591 C C . VAL A 1 85 ? 126.271 132.224 133.173 1.00 27.91 85 VAL D C 1
ATOM 592 O O . VAL A 1 85 ? 125.705 132.563 132.124 1.00 27.91 85 VAL D O 1
ATOM 596 N N . TYR A 1 86 ? 127.362 132.858 133.622 1.00 28.13 86 TYR D N 1
ATOM 597 C CA . TYR A 1 86 ? 128.012 133.905 132.834 1.00 28.13 86 TYR D CA 1
ATOM 598 C C . TYR A 1 86 ? 128.508 133.369 131.492 1.00 28.13 86 TYR D C 1
ATOM 599 O O . TYR A 1 86 ? 128.247 133.965 130.438 1.00 28.13 86 TYR D O 1
ATOM 608 N N . GLY A 1 87 ? 129.243 132.255 131.514 1.00 29.07 87 GLY D N 1
ATOM 609 C CA . GLY A 1 87 ? 129.739 131.661 130.287 1.00 29.07 87 GLY D CA 1
ATOM 610 C C . GLY A 1 87 ? 128.664 131.063 129.410 1.00 29.07 87 GLY D C 1
ATOM 611 O O . GLY A 1 87 ? 128.878 130.912 128.206 1.00 29.07 87 GLY D O 1
ATOM 612 N N . PHE A 1 88 ? 127.523 130.702 129.988 1.00 29.12 88 PHE D N 1
ATOM 613 C CA . PHE A 1 88 ? 126.376 130.273 129.203 1.00 29.12 88 PHE D CA 1
ATOM 614 C C . PHE A 1 88 ? 125.685 131.448 128.523 1.00 29.12 88 PHE D C 1
ATOM 615 O O . PHE A 1 88 ? 125.224 131.317 127.386 1.00 29.12 88 PHE D O 1
ATOM 623 N N . THR A 1 89 ? 125.612 132.599 129.192 1.00 29.15 89 THR D N 1
ATOM 624 C CA . THR A 1 89 ? 124.858 133.727 128.658 1.00 29.15 89 THR D CA 1
ATOM 625 C C . THR A 1 89 ? 125.679 134.531 127.652 1.00 29.15 89 THR D C 1
ATOM 626 O O . THR A 1 89 ? 125.120 135.107 126.712 1.00 29.15 89 THR D O 1
ATOM 630 N N . PHE A 1 90 ? 127.004 134.551 127.805 1.00 30.11 90 PHE D N 1
ATOM 631 C CA . PHE A 1 90 ? 127.835 135.430 126.979 1.00 30.11 90 PHE D CA 1
ATOM 632 C C . PHE A 1 90 ? 127.920 135.164 125.466 1.00 30.11 90 PHE D C 1
ATOM 633 O O . PHE A 1 90 ? 127.894 136.159 124.723 1.00 30.11 90 PHE D O 1
ATOM 641 N N . PRO A 1 91 ? 128.055 133.931 124.937 1.00 30.62 91 PRO D N 1
ATOM 642 C CA . PRO A 1 91 ? 128.505 133.783 123.537 1.00 30.62 91 PRO D CA 1
ATOM 643 C C . PRO A 1 91 ? 127.560 134.262 122.438 1.00 30.62 91 PRO D C 1
ATOM 644 O O . PRO A 1 91 ? 127.905 134.107 121.263 1.00 30.62 91 PRO D O 1
ATOM 648 N N . ILE A 1 92 ? 126.398 134.841 122.742 1.00 32.50 92 ILE D N 1
ATOM 649 C CA . ILE A 1 92 ? 125.533 135.359 121.687 1.00 32.50 92 ILE D CA 1
ATOM 650 C C . ILE A 1 92 ? 126.037 136.685 121.127 1.00 32.50 92 ILE D C 1
ATOM 651 O O . ILE A 1 92 ? 125.599 137.097 120.045 1.00 32.50 92 ILE D O 1
ATOM 656 N N . ALA A 1 93 ? 126.989 137.333 121.814 1.00 33.88 93 ALA D N 1
ATOM 657 C CA . ALA A 1 93 ? 127.567 138.592 121.348 1.00 33.88 93 ALA D CA 1
ATOM 658 C C . ALA A 1 93 ? 128.290 138.436 120.028 1.00 33.88 93 ALA D C 1
ATOM 659 O O . ALA A 1 93 ? 128.207 139.311 119.162 1.00 33.88 93 ALA D O 1
ATOM 661 N N . PHE A 1 94 ? 128.921 137.304 119.832 1.00 35.24 94 PHE D N 1
ATOM 662 C CA . PHE A 1 94 ? 129.662 136.997 118.652 1.00 35.24 94 PHE D CA 1
ATOM 663 C C . PHE A 1 94 ? 128.791 136.726 117.507 1.00 35.24 94 PHE D C 1
ATOM 664 O O . PHE A 1 94 ? 129.096 137.057 116.439 1.00 35.24 94 PHE D O 1
ATOM 672 N N . MET A 1 95 ? 127.665 136.134 117.741 1.00 36.46 95 MET D N 1
ATOM 673 C CA . MET A 1 95 ? 126.634 135.986 116.724 1.00 36.46 95 MET D CA 1
ATOM 674 C C . MET A 1 95 ? 126.038 137.322 116.314 1.00 36.46 95 MET D C 1
ATOM 675 O O . MET A 1 95 ? 125.797 137.546 115.122 1.00 36.46 95 MET D O 1
ATOM 680 N N . CYS A 1 96 ? 125.799 138.210 117.285 1.00 35.32 96 CYS D N 1
ATOM 681 C CA . CYS A 1 96 ? 125.332 139.560 116.977 1.00 35.32 96 CYS D CA 1
ATOM 682 C C . CYS A 1 96 ? 126.354 140.344 116.161 1.00 35.32 96 CYS D C 1
ATOM 683 O O . CYS A 1 96 ? 125.975 141.143 115.300 1.00 35.32 96 CYS D O 1
ATOM 686 N N . ILE A 1 97 ? 127.643 140.126 116.417 1.00 34.73 97 ILE D N 1
ATOM 687 C CA . ILE A 1 97 ? 128.692 140.797 115.654 1.00 34.73 97 ILE D CA 1
ATOM 688 C C . ILE A 1 97 ? 128.777 140.240 114.235 1.00 34.73 97 ILE D C 1
ATOM 689 O O . ILE A 1 97 ? 128.875 141.001 113.267 1.00 34.73 97 ILE D O 1
ATOM 694 N N . ILE A 1 98 ? 128.708 138.914 114.086 1.00 36.14 98 ILE D N 1
ATOM 695 C CA . ILE A 1 98 ? 128.867 138.288 112.775 1.00 36.14 98 ILE D CA 1
ATOM 696 C C . ILE A 1 98 ? 127.671 138.569 111.872 1.00 36.14 98 ILE D C 1
ATOM 697 O O . ILE A 1 98 ? 127.842 138.945 110.706 1.00 36.14 98 ILE D O 1
ATOM 702 N N . CYS A 1 99 ? 126.448 138.422 112.390 1.00 36.25 99 CYS D N 1
ATOM 703 C CA . CYS A 1 99 ? 125.270 138.504 111.533 1.00 36.25 99 CYS D CA 1
ATOM 704 C C . CYS A 1 99 ? 124.981 139.916 111.038 1.00 36.25 99 CYS D C 1
ATOM 705 O O . CYS A 1 99 ? 124.324 140.065 110.005 1.00 36.25 99 CYS D O 1
ATOM 708 N N . THR A 1 100 ? 125.452 140.949 111.730 1.00 35.12 100 THR D N 1
ATOM 709 C CA . THR A 1 100 ? 125.336 142.309 111.222 1.00 35.12 100 THR D CA 1
ATOM 710 C C . THR A 1 100 ? 126.535 142.748 110.394 1.00 35.12 100 THR D C 1
ATOM 711 O O . THR A 1 100 ? 126.467 143.797 109.750 1.00 35.12 100 THR D O 1
ATOM 715 N N . GLY A 1 101 ? 127.624 141.987 110.394 1.00 35.46 101 GLY D N 1
ATOM 716 C CA . GLY A 1 101 ? 128.799 142.380 109.647 1.00 35.46 101 GLY D CA 1
ATOM 717 C C . GLY A 1 101 ? 129.726 143.335 110.359 1.00 35.46 101 GLY D C 1
ATOM 718 O O . GLY A 1 101 ? 130.525 144.007 109.703 1.00 35.46 101 GLY D O 1
ATOM 719 N N . SER A 1 102 ? 129.645 143.418 111.682 1.00 35.01 102 SER D N 1
ATOM 720 C CA . SER A 1 102 ? 130.514 144.274 112.472 1.00 35.01 102 SER D CA 1
ATOM 721 C C . SER A 1 102 ? 131.890 143.631 112.631 1.00 35.01 102 SER D C 1
ATOM 722 O O . SER A 1 102 ? 132.058 142.423 112.453 1.00 35.01 102 SER D O 1
ATOM 725 N N . ASP A 1 103 ? 132.886 144.448 112.973 1.00 34.52 103 ASP D N 1
ATOM 726 C CA . ASP A 1 103 ? 134.248 143.952 113.128 1.00 34.52 103 ASP D CA 1
ATOM 727 C C . ASP A 1 103 ? 134.747 144.160 114.552 1.00 34.52 103 ASP D C 1
ATOM 728 O O . ASP A 1 103 ? 134.603 145.244 115.124 1.00 34.52 103 ASP D O 1
ATOM 733 N N . LEU A 1 104 ? 135.315 143.105 115.117 1.00 32.82 104 LEU D N 1
ATOM 734 C CA . LEU A 1 104 ? 135.958 143.134 116.417 1.00 32.82 104 LEU D CA 1
ATOM 735 C C . LEU A 1 104 ? 137.467 143.106 116.224 1.00 32.82 104 LEU D C 1
ATOM 736 O O . LEU A 1 104 ? 137.967 142.539 115.253 1.00 32.82 104 LEU D O 1
ATOM 741 N N . PHE A 1 105 ? 138.185 143.735 117.155 1.00 31.85 105 PHE D N 1
ATOM 742 C CA . PHE A 1 105 ? 139.638 143.834 117.055 1.00 31.85 105 PHE D CA 1
ATOM 743 C C . PHE A 1 105 ? 140.300 142.468 117.198 1.00 31.85 105 PHE D C 1
ATOM 744 O O . PHE A 1 105 ? 141.232 142.136 116.452 1.00 31.85 105 PHE D O 1
ATOM 752 N N . THR A 1 106 ? 139.808 141.657 118.132 1.00 32.75 106 THR D N 1
ATOM 753 C CA . THR A 1 106 ? 140.395 140.356 118.412 1.00 32.75 106 THR D CA 1
ATOM 754 C C . THR A 1 106 ? 140.169 139.356 117.288 1.00 32.75 106 THR D C 1
ATOM 755 O O . THR A 1 106 ? 140.991 138.456 117.094 1.00 32.75 106 THR D O 1
ATOM 759 N N . GLY A 1 107 ? 139.071 139.485 116.547 1.00 33.29 107 GLY D N 1
ATOM 760 C CA . GLY A 1 107 ? 138.919 138.686 115.348 1.00 33.29 107 GLY D CA 1
ATOM 761 C C . GLY A 1 107 ? 139.820 139.153 114.227 1.00 33.29 107 GLY D C 1
ATOM 762 O O . GLY A 1 107 ? 140.332 138.338 113.458 1.00 33.29 107 GLY D O 1
ATOM 763 N N . ASN A 1 108 ? 140.035 140.464 114.128 1.00 33.41 108 ASN D N 1
ATOM 764 C CA . ASN A 1 108 ? 140.875 141.041 113.090 1.00 33.41 108 ASN D CA 1
ATOM 765 C C . ASN A 1 108 ? 142.348 140.719 113.270 1.00 33.41 108 ASN D C 1
ATOM 766 O O . ASN A 1 108 ? 143.059 140.666 112.262 1.00 33.41 108 ASN D O 1
ATOM 771 N N . THR A 1 109 ? 142.808 140.484 114.509 1.00 33.46 109 THR D N 1
ATOM 772 C CA . THR A 1 109 ? 144.221 140.190 114.769 1.00 33.46 109 THR D CA 1
ATOM 773 C C . THR A 1 109 ? 144.723 138.933 114.069 1.00 33.46 109 THR D C 1
ATOM 774 O O . THR A 1 109 ? 145.929 138.812 113.851 1.00 33.46 109 THR D O 1
ATOM 778 N N . LEU A 1 110 ? 143.844 137.998 113.718 1.00 32.91 110 LEU D N 1
ATOM 779 C CA . LEU A 1 110 ? 144.225 136.850 112.908 1.00 32.91 110 LEU D CA 1
ATOM 780 C C . LEU A 1 110 ? 144.091 137.122 111.417 1.00 32.91 110 LEU D C 1
ATOM 781 O O . LEU A 1 110 ? 145.057 136.961 110.669 1.00 32.91 110 LEU D O 1
ATOM 786 N N . ALA A 1 111 ? 142.910 137.564 110.980 1.00 33.09 111 ALA D N 1
ATOM 787 C CA . ALA A 1 111 ? 142.585 137.632 109.560 1.00 33.09 111 ALA D CA 1
ATOM 788 C C . ALA A 1 111 ? 143.331 138.752 108.844 1.00 33.09 111 ALA D C 1
ATOM 789 O O . ALA A 1 111 ? 143.884 138.531 107.758 1.00 33.09 111 ALA D O 1
ATOM 791 N N . VAL A 1 112 ? 143.363 139.953 109.426 1.00 32.32 112 VAL D N 1
ATOM 792 C CA . VAL A 1 112 ? 144.022 141.067 108.762 1.00 32.32 112 VAL D CA 1
ATOM 793 C C . VAL A 1 112 ? 145.536 140.889 108.807 1.00 32.32 112 VAL D C 1
ATOM 794 O O . VAL A 1 112 ? 146.241 141.276 107.871 1.00 32.32 112 VAL D O 1
ATOM 798 N N . THR A 1 113 ? 146.054 140.226 109.842 1.00 32.95 113 THR D N 1
ATOM 799 C CA . THR A 1 113 ? 147.482 139.931 109.891 1.00 32.95 113 THR D CA 1
ATOM 800 C C . THR A 1 113 ? 147.861 138.841 108.897 1.00 32.95 113 THR D C 1
ATOM 801 O O . THR A 1 113 ? 148.952 138.888 108.317 1.00 32.95 113 THR D O 1
ATOM 805 N N . MET A 1 114 ? 146.975 137.863 108.679 1.00 34.09 114 MET D N 1
ATOM 806 C CA . MET A 1 114 ? 147.199 136.857 107.647 1.00 34.09 114 MET D CA 1
ATOM 807 C C . MET A 1 114 ? 147.206 137.476 106.261 1.00 34.09 114 MET D C 1
ATOM 808 O O . MET A 1 114 ? 148.021 137.101 105.413 1.00 34.09 114 MET D O 1
ATOM 813 N N . ALA A 1 115 ? 146.295 138.416 106.010 1.00 33.14 115 ALA D N 1
ATOM 814 C CA . ALA A 1 115 ? 146.315 139.147 104.751 1.00 33.14 115 ALA D CA 1
ATOM 815 C C . ALA A 1 115 ? 147.521 140.071 104.635 1.00 33.14 115 ALA D C 1
ATOM 816 O O . ALA A 1 115 ? 147.938 140.383 103.518 1.00 33.14 115 ALA D O 1
ATOM 818 N N . LEU A 1 116 ? 148.081 140.521 105.759 1.00 32.68 116 LEU D N 1
ATOM 819 C CA . LEU A 1 116 ? 149.333 141.269 105.725 1.00 32.68 116 LEU D CA 1
ATOM 820 C C . LEU A 1 116 ? 150.505 140.372 105.354 1.00 32.68 116 LEU D C 1
ATOM 821 O O . LEU A 1 116 ? 151.405 140.793 104.620 1.00 32.68 116 LEU D O 1
ATOM 826 N N . TYR A 1 117 ? 150.515 139.135 105.864 1.00 31.94 117 TYR D N 1
ATOM 827 C CA . TYR A 1 117 ? 151.591 138.195 105.556 1.00 31.94 117 TYR D CA 1
ATOM 828 C C . TYR A 1 117 ? 151.576 137.774 104.095 1.00 31.94 117 TYR D C 1
ATOM 829 O O . TYR A 1 117 ? 152.636 137.533 103.512 1.00 31.94 117 TYR D O 1
ATOM 838 N N . GLU A 1 118 ? 150.396 137.682 103.491 1.00 33.92 118 GLU D N 1
ATOM 839 C CA . GLU A 1 118 ? 150.250 137.270 102.104 1.00 33.92 118 GLU D CA 1
ATOM 840 C C . GLU A 1 118 ? 150.362 138.427 101.124 1.00 33.92 118 GLU D C 1
ATOM 841 O O . GLU A 1 118 ? 149.986 138.259 99.960 1.00 33.92 118 GLU D O 1
ATOM 847 N N . LYS A 1 119 ? 150.851 139.586 101.580 1.00 34.96 119 LYS D N 1
ATOM 848 C CA . LYS A 1 119 ? 151.043 140.804 100.784 1.00 34.96 119 LYS D CA 1
ATOM 849 C C . LYS A 1 119 ? 149.744 141.310 100.163 1.00 34.96 119 LYS D C 1
ATOM 850 O O . LYS A 1 119 ? 149.754 141.920 99.094 1.00 34.96 119 LYS D O 1
ATOM 856 N N . LYS A 1 120 ? 148.617 141.076 100.832 1.00 35.79 120 LYS D N 1
ATOM 857 C CA . LYS A 1 120 ? 147.331 141.565 100.359 1.00 35.79 120 LYS D CA 1
ATOM 858 C C . LYS A 1 120 ? 146.942 142.898 100.970 1.00 35.79 120 LYS D C 1
ATOM 859 O O . LYS A 1 120 ? 146.143 143.625 100.374 1.00 35.79 120 LYS D O 1
ATOM 865 N N . VAL A 1 121 ? 147.479 143.221 102.141 1.00 35.46 121 VAL D N 1
ATOM 866 C CA . VAL A 1 121 ? 147.261 144.490 102.818 1.00 35.46 121 VAL D CA 1
ATOM 867 C C . VAL A 1 121 ? 148.623 145.148 102.983 1.00 35.46 121 VAL D C 1
ATOM 868 O O . VAL A 1 121 ? 149.604 144.471 103.307 1.00 35.46 121 VAL D O 1
ATOM 872 N N . LYS A 1 122 ? 148.694 146.451 102.734 1.00 37.73 122 LYS D N 1
ATOM 873 C CA . LYS A 1 122 ? 149.921 147.189 102.982 1.00 37.73 122 LYS D CA 1
ATOM 874 C C . LYS A 1 122 ? 150.092 147.442 104.478 1.00 37.73 122 LYS D C 1
ATOM 875 O O . LYS A 1 122 ? 149.225 147.129 105.293 1.00 37.73 122 LYS D O 1
ATOM 881 N N . LEU A 1 123 ? 151.234 148.019 104.843 1.00 38.25 123 LEU D N 1
ATOM 882 C CA . LEU A 1 123 ? 151.534 148.193 106.259 1.00 38.25 123 LEU D CA 1
ATOM 883 C C . LEU A 1 123 ? 150.738 149.340 106.874 1.00 38.25 123 LEU D C 1
ATOM 884 O O . LEU A 1 123 ? 150.193 149.197 107.977 1.00 38.25 123 LEU D O 1
ATOM 889 N N . LEU A 1 124 ? 150.651 150.473 106.173 1.00 38.10 124 LEU D N 1
ATOM 890 C CA . LEU A 1 124 ? 149.879 151.605 106.676 1.00 38.10 124 LEU D CA 1
ATOM 891 C C . LEU A 1 124 ? 148.389 151.309 106.706 1.00 38.10 124 LEU D C 1
ATOM 892 O O . LEU A 1 124 ? 147.698 151.745 107.632 1.00 38.10 124 LEU D O 1
ATOM 897 N N . ASP A 1 125 ? 147.882 150.560 105.724 1.00 36.97 125 ASP D N 1
ATOM 898 C CA . ASP A 1 125 ? 146.502 150.096 105.773 1.00 36.97 125 ASP D CA 1
ATOM 899 C C . ASP A 1 125 ? 146.257 149.153 106.937 1.00 36.97 125 ASP D C 1
ATOM 900 O O . ASP A 1 125 ? 145.184 149.211 107.544 1.00 36.97 125 ASP D O 1
ATOM 905 N N . TYR A 1 126 ? 147.243 148.321 107.278 1.00 33.80 126 TYR D N 1
ATOM 906 C CA . TYR A 1 126 ? 147.135 147.432 108.429 1.00 33.80 126 TYR D CA 1
ATOM 907 C C . TYR A 1 126 ? 147.034 148.217 109.729 1.00 33.80 126 TYR D C 1
ATOM 908 O O . TYR A 1 126 ? 146.141 147.959 110.548 1.00 33.80 126 TYR D O 1
ATOM 917 N N . LEU A 1 127 ? 147.929 149.194 109.920 1.00 34.91 127 LEU D N 1
ATOM 918 C CA . LEU A 1 127 ? 147.902 150.019 111.124 1.00 34.91 127 LEU D CA 1
ATOM 919 C C . LEU A 1 127 ? 146.632 150.855 111.214 1.00 34.91 127 LEU D C 1
ATOM 920 O O . LEU A 1 127 ? 146.068 151.000 112.305 1.00 34.91 127 LEU D O 1
ATOM 925 N N . ARG A 1 128 ? 146.149 151.362 110.075 1.00 34.29 128 ARG D N 1
ATOM 926 C CA . ARG A 1 128 ? 144.912 152.135 110.034 1.00 34.29 128 ARG D CA 1
ATOM 927 C C . ARG A 1 128 ? 143.704 151.290 110.421 1.00 34.29 128 ARG D C 1
ATOM 928 O O . ARG A 1 128 ? 142.878 151.724 111.234 1.00 34.29 128 ARG D O 1
ATOM 936 N N . VAL A 1 129 ? 143.604 150.074 109.873 1.00 33.37 129 VAL D N 1
ATOM 937 C CA . VAL A 1 129 ? 142.479 149.191 110.169 1.00 33.37 129 VAL D CA 1
ATOM 938 C C . VAL A 1 129 ? 142.485 148.774 111.635 1.00 33.37 129 VAL D C 1
ATOM 939 O O . VAL A 1 129 ? 141.446 148.828 112.307 1.00 33.37 129 VAL D O 1
ATOM 943 N N . MET A 1 130 ? 143.658 148.407 112.171 1.00 33.31 130 MET D N 1
ATOM 944 C CA . MET A 1 130 ? 143.729 147.971 113.565 1.00 33.31 130 MET D CA 1
ATOM 945 C C . MET A 1 130 ? 143.455 149.111 114.541 1.00 33.31 130 MET D C 1
ATOM 946 O O . MET A 1 130 ? 142.751 148.907 115.540 1.00 33.31 130 MET D O 1
ATOM 951 N N . THR A 1 131 ? 143.956 150.318 114.246 1.00 33.19 131 THR D N 1
ATOM 952 C CA . THR A 1 131 ? 143.714 151.470 115.107 1.00 33.19 131 THR D CA 1
ATOM 953 C C . THR A 1 131 ? 142.245 151.873 115.116 1.00 33.19 131 THR D C 1
ATOM 954 O O . THR A 1 131 ? 141.676 152.116 116.189 1.00 33.19 131 THR D O 1
ATOM 958 N N . ILE A 1 132 ? 141.612 151.929 113.937 1.00 32.12 132 ILE D N 1
ATOM 959 C CA . ILE A 1 132 ? 140.207 152.317 113.853 1.00 32.12 132 ILE D CA 1
ATOM 960 C C . ILE A 1 132 ? 139.318 151.269 114.513 1.00 32.12 132 ILE D C 1
ATOM 961 O O . ILE A 1 132 ? 138.368 151.611 115.231 1.00 32.12 132 ILE D O 1
ATOM 966 N N . SER A 1 133 ? 139.657 149.985 114.352 1.00 32.33 133 SER D N 1
ATOM 967 C CA . SER A 1 133 ? 138.879 148.919 114.973 1.00 32.33 133 SER D CA 1
ATOM 968 C C . SER A 1 133 ? 138.974 148.944 116.494 1.00 32.33 133 SER D C 1
ATOM 969 O O . SER A 1 133 ? 137.945 148.829 117.174 1.00 32.33 133 SER D O 1
ATOM 972 N N . LEU A 1 134 ? 140.179 149.136 117.042 1.00 31.81 134 LEU D N 1
ATOM 973 C CA . LEU A 1 134 ? 140.336 149.197 118.492 1.00 31.81 134 LEU D CA 1
ATOM 974 C C . LEU A 1 134 ? 139.660 150.426 119.092 1.00 31.81 134 LEU D C 1
ATOM 975 O O . LEU A 1 134 ? 138.996 150.321 120.133 1.00 31.81 134 LEU D O 1
ATOM 980 N N . PHE A 1 135 ? 139.790 151.585 118.433 1.00 32.11 135 PHE D N 1
ATOM 981 C CA . PHE A 1 135 ? 139.171 152.807 118.938 1.00 32.11 135 PHE D CA 1
ATOM 982 C C . PHE A 1 135 ? 137.649 152.725 118.900 1.00 32.11 135 PHE D C 1
ATOM 983 O O . PHE A 1 135 ? 136.978 153.141 119.853 1.00 32.11 135 PHE D O 1
ATOM 991 N N . GLY A 1 136 ? 137.089 152.169 117.824 1.00 30.69 136 GLY D N 1
ATOM 992 C CA . GLY A 1 136 ? 135.647 152.035 117.745 1.00 30.69 136 GLY D CA 1
ATOM 993 C C . GLY A 1 136 ? 135.091 151.029 118.731 1.00 30.69 136 GLY D C 1
ATOM 994 O O . GLY A 1 136 ? 134.018 151.243 119.299 1.00 30.69 136 GLY D O 1
ATOM 995 N N . ASN A 1 137 ? 135.816 149.926 118.960 1.00 31.09 137 ASN D N 1
ATOM 996 C CA . ASN A 1 137 ? 135.387 148.953 119.961 1.00 31.09 137 ASN D CA 1
ATOM 997 C C . ASN A 1 137 ? 135.404 149.540 121.366 1.00 31.09 137 ASN D C 1
ATOM 998 O O . ASN A 1 137 ? 134.475 149.292 122.147 1.00 31.09 137 ASN D O 1
ATOM 1003 N N . TYR A 1 138 ? 136.435 150.334 121.686 1.00 30.28 138 TYR D N 1
ATOM 1004 C CA . TYR A 1 138 ? 136.483 151.041 122.963 1.00 30.28 138 TYR D CA 1
ATOM 1005 C C . TYR A 1 138 ? 135.312 152.003 123.120 1.00 30.28 138 TYR D C 1
ATOM 1006 O O . TYR A 1 138 ? 134.673 152.034 124.180 1.00 30.28 138 TYR D O 1
ATOM 1015 N N . VAL A 1 139 ? 135.022 152.792 122.080 1.00 30.38 139 VAL D N 1
ATOM 1016 C CA . VAL A 1 139 ? 133.955 153.788 122.156 1.00 30.38 139 VAL D CA 1
ATOM 1017 C C . VAL A 1 139 ? 132.596 153.116 122.325 1.00 30.38 139 VAL D C 1
ATOM 1018 O O . VAL A 1 139 ? 131.794 153.526 123.173 1.00 30.38 139 VAL D O 1
ATOM 1022 N N . GLY A 1 140 ? 132.345 152.035 121.580 1.00 30.01 140 GLY D N 1
ATOM 1023 C CA . GLY A 1 140 ? 131.093 151.310 121.720 1.00 30.01 140 GLY D CA 1
ATOM 1024 C C . GLY A 1 140 ? 130.907 150.645 123.070 1.00 30.01 140 GLY D C 1
ATOM 1025 O O . GLY A 1 140 ? 129.818 150.716 123.651 1.00 30.01 140 GLY D O 1
ATOM 1026 N N . ALA A 1 141 ? 131.965 150.032 123.611 1.00 29.57 141 ALA D N 1
ATOM 1027 C CA . ALA A 1 141 ? 131.863 149.386 124.915 1.00 29.57 141 ALA D CA 1
ATOM 1028 C C . ALA A 1 141 ? 131.694 150.372 126.065 1.00 29.57 141 ALA D C 1
ATOM 1029 O O . ALA A 1 141 ? 130.869 150.132 126.953 1.00 29.57 141 ALA D O 1
ATOM 1031 N N . VAL A 1 142 ? 132.422 151.491 126.059 1.00 29.98 142 VAL D N 1
ATOM 1032 C CA . VAL A 1 142 ? 132.245 152.481 127.119 1.00 29.98 142 VAL D CA 1
ATOM 1033 C C . VAL A 1 142 ? 130.906 153.213 126.974 1.00 29.98 142 VAL D C 1
ATOM 1034 O O . VAL A 1 142 ? 130.270 153.562 127.982 1.00 29.98 142 VAL D O 1
ATOM 1038 N N . SER A 1 143 ? 130.414 153.389 125.742 1.00 29.88 143 SER D N 1
ATOM 1039 C CA . SER A 1 143 ? 129.110 154.013 125.544 1.00 29.88 143 SER D CA 1
ATOM 1040 C C . SER A 1 143 ? 127.981 153.122 126.041 1.00 29.88 143 SER D C 1
ATOM 1041 O O . SER A 1 143 ? 127.012 153.619 126.625 1.00 29.88 143 SER D O 1
ATOM 1044 N N . PHE A 1 144 ? 128.086 151.805 125.834 1.00 29.75 144 PHE D N 1
ATOM 1045 C CA . PHE A 1 144 ? 127.079 150.930 126.423 1.00 29.75 144 PHE D CA 1
ATOM 1046 C C . PHE A 1 144 ? 127.223 150.843 127.936 1.00 29.75 144 PHE D C 1
ATOM 1047 O O . PHE A 1 144 ? 126.212 150.724 128.636 1.00 29.75 144 PHE D O 1
ATOM 1055 N N . ALA A 1 145 ? 128.453 150.890 128.458 1.00 29.49 145 ALA D N 1
ATOM 1056 C CA . ALA A 1 145 ? 128.643 150.843 129.905 1.00 29.49 145 ALA D CA 1
ATOM 1057 C C . ALA A 1 145 ? 128.057 152.063 130.595 1.00 29.49 145 ALA D C 1
ATOM 1058 O O . ALA A 1 145 ? 127.584 151.958 131.729 1.00 29.49 145 ALA D O 1
ATOM 1060 N N . PHE A 1 146 ? 128.054 153.217 129.931 1.00 29.17 146 PHE D N 1
ATOM 1061 C CA . PHE A 1 146 ? 127.423 154.370 130.559 1.00 29.17 146 PHE D CA 1
ATOM 1062 C C . PHE A 1 146 ? 125.926 154.438 130.297 1.00 29.17 146 PHE D C 1
ATOM 1063 O O . PHE A 1 146 ? 125.141 154.571 131.237 1.00 29.17 146 PHE D O 1
ATOM 1071 N N . PHE A 1 147 ? 125.511 154.368 129.033 1.00 29.42 147 PHE D N 1
ATOM 1072 C CA . PHE A 1 147 ? 124.148 154.744 128.687 1.00 29.42 147 PHE D CA 1
ATOM 1073 C C . PHE A 1 147 ? 123.118 153.684 129.034 1.00 29.42 147 PHE D C 1
ATOM 1074 O O . PHE A 1 147 ? 121.937 154.016 129.161 1.00 29.42 147 PHE D O 1
ATOM 1082 N N . VAL A 1 148 ? 123.517 152.427 129.199 1.00 29.69 148 VAL D N 1
ATOM 1083 C CA . VAL A 1 148 ? 122.598 151.361 129.571 1.00 29.69 148 VAL D CA 1
ATOM 1084 C C . VAL A 1 148 ? 122.931 150.784 130.941 1.00 29.69 148 VAL D C 1
ATOM 1085 O O . VAL A 1 148 ? 122.069 150.713 131.815 1.00 29.69 148 VAL D O 1
ATOM 1089 N N . SER A 1 149 ? 124.188 150.389 131.152 1.00 28.62 149 SER D N 1
ATOM 1090 C CA . SER A 1 149 ? 124.552 149.677 132.376 1.00 28.62 149 SER D CA 1
ATOM 1091 C C . SER A 1 149 ? 124.562 150.598 133.587 1.00 28.62 149 SER D C 1
ATOM 1092 O O . SER A 1 149 ? 124.102 150.214 134.667 1.00 28.62 149 SER D O 1
ATOM 1095 N N . TYR A 1 150 ? 125.092 151.808 133.438 1.00 28.26 150 TYR D N 1
ATOM 1096 C CA . TYR A 1 150 ? 125.160 152.704 134.582 1.00 28.26 150 TYR D CA 1
ATOM 1097 C C . TYR A 1 150 ? 123.831 153.403 134.819 1.00 28.26 150 TYR D C 1
ATOM 1098 O O . TYR A 1 150 ? 123.425 153.591 135.970 1.00 28.26 150 TYR D O 1
ATOM 1107 N N . LEU A 1 151 ? 123.141 153.791 133.751 1.00 28.30 151 LEU D N 1
ATOM 1108 C CA . LEU A 1 151 ? 121.925 154.576 133.893 1.00 28.30 151 LEU D CA 1
ATOM 1109 C C . LEU A 1 151 ? 120.720 153.750 134.319 1.00 28.30 151 LEU D C 1
ATOM 1110 O O . LEU A 1 151 ? 119.712 154.334 134.722 1.00 28.30 151 LEU D O 1
ATOM 1115 N N . SER A 1 152 ? 120.795 152.422 134.256 1.00 27.84 152 SER D N 1
ATOM 1116 C CA . SER A 1 152 ? 119.702 151.576 134.709 1.00 27.84 152 SER D CA 1
ATOM 1117 C C . SER A 1 152 ? 119.797 151.202 136.178 1.00 27.84 152 SER D C 1
ATOM 1118 O O . SER A 1 152 ? 118.813 150.708 136.735 1.00 27.84 152 SER D O 1
ATOM 1121 N N . GLY A 1 153 ? 120.944 151.417 136.815 1.00 28.65 153 GLY D N 1
ATOM 1122 C CA . GLY A 1 153 ? 121.092 151.102 138.221 1.00 28.65 153 GLY D CA 1
ATOM 1123 C C . GLY A 1 153 ? 121.124 149.627 138.543 1.00 28.65 153 GLY D C 1
ATOM 1124 O O . GLY A 1 153 ? 120.779 149.240 139.660 1.00 28.65 153 GLY D O 1
ATOM 1125 N N . ALA A 1 154 ? 121.534 148.790 137.592 1.00 28.00 154 ALA D N 1
ATOM 1126 C CA . ALA A 1 154 ? 121.498 147.349 137.797 1.00 28.00 154 ALA D CA 1
ATOM 1127 C C . ALA A 1 154 ? 122.611 146.862 138.714 1.00 28.00 154 ALA D C 1
ATOM 1128 O O . ALA A 1 154 ? 122.428 145.871 139.426 1.00 28.00 154 ALA D O 1
ATOM 1130 N N . PHE A 1 155 ? 123.762 147.535 138.715 1.00 28.42 155 PHE D N 1
ATOM 1131 C CA . PHE A 1 155 ? 124.910 147.134 139.517 1.00 28.42 155 PHE D CA 1
ATOM 1132 C C . PHE A 1 155 ? 125.218 148.143 140.617 1.00 28.42 155 PHE D C 1
ATOM 1133 O O . PHE A 1 155 ? 126.379 148.353 140.963 1.00 28.42 155 PHE D O 1
ATOM 1141 N N . THR A 1 156 ? 124.194 148.777 141.170 1.00 30.53 156 THR D N 1
ATOM 1142 C CA . THR A 1 156 ? 124.381 149.739 142.244 1.00 30.53 156 THR D CA 1
ATOM 1143 C C . THR A 1 156 ? 124.628 149.010 143.559 1.00 30.53 156 THR D C 1
ATOM 1144 O O . THR A 1 156 ? 123.994 147.993 143.848 1.00 30.53 156 THR D O 1
ATOM 1148 N N . ASN A 1 157 ? 125.577 149.519 144.340 1.00 33.19 157 ASN D N 1
ATOM 1149 C CA . ASN A 1 157 ? 125.803 149.042 145.699 1.00 33.19 157 ASN D CA 1
ATOM 1150 C C . ASN A 1 157 ? 124.604 149.404 146.564 1.00 33.19 157 ASN D C 1
ATOM 1151 O O . ASN A 1 157 ? 124.379 150.579 146.867 1.00 33.19 157 ASN D O 1
ATOM 1156 N N . VAL A 1 158 ? 123.824 148.395 146.960 1.00 34.48 158 VAL D N 1
ATOM 1157 C CA . VAL A 1 158 ? 122.637 148.608 147.777 1.00 34.48 158 VAL D CA 1
ATOM 1158 C C . VAL A 1 158 ? 122.847 148.201 149.228 1.00 34.48 158 VAL D C 1
ATOM 1159 O O . VAL A 1 158 ? 121.891 148.243 150.014 1.00 34.48 158 VAL D O 1
ATOM 1163 N N . HIS A 1 159 ? 124.052 147.736 149.581 1.00 37.65 159 HIS D N 1
ATOM 1164 C CA . HIS A 1 159 ? 124.595 147.611 150.937 1.00 37.65 159 HIS D CA 1
ATOM 1165 C C . HIS A 1 159 ? 123.968 146.516 151.795 1.00 37.65 159 HIS D C 1
ATOM 1166 O O . HIS A 1 159 ? 124.456 146.250 152.898 1.00 37.65 159 HIS D O 1
ATOM 1173 N N . ALA A 1 160 ? 122.914 145.865 151.320 1.00 36.16 160 ALA D N 1
ATOM 1174 C CA . ALA A 1 160 ? 122.274 144.782 152.051 1.00 36.16 160 ALA D CA 1
ATOM 1175 C C . ALA A 1 160 ? 122.669 143.465 151.406 1.00 36.16 160 ALA D C 1
ATOM 1176 O O . ALA A 1 160 ? 122.490 143.292 150.198 1.00 36.16 160 ALA D O 1
ATOM 1178 N N . VAL A 1 161 ? 123.185 142.536 152.220 1.00 34.06 161 VAL D N 1
ATOM 1179 C CA . VAL A 1 161 ? 123.834 141.332 151.709 1.00 34.06 161 VAL D CA 1
ATOM 1180 C C . VAL A 1 161 ? 122.857 140.399 150.994 1.00 34.06 161 VAL D C 1
ATOM 1181 O O . VAL A 1 161 ? 123.265 139.653 150.097 1.00 34.06 161 VAL D O 1
ATOM 1185 N N . GLU A 1 162 ? 121.565 140.467 151.310 1.00 34.75 162 GLU D N 1
ATOM 1186 C CA . GLU A 1 162 ? 120.579 139.659 150.610 1.00 34.75 162 GLU D CA 1
ATOM 1187 C C . GLU A 1 162 ? 120.159 140.261 149.279 1.00 34.75 162 GLU D C 1
ATOM 1188 O O . GLU A 1 162 ? 119.483 139.583 148.500 1.00 34.75 162 GLU D O 1
ATOM 1194 N N . LYS A 1 163 ? 120.540 141.508 148.997 1.00 34.61 163 LYS D N 1
ATOM 1195 C CA . LYS A 1 163 ? 120.189 142.168 147.751 1.00 34.61 163 LYS D CA 1
ATOM 1196 C C . LYS A 1 163 ? 121.383 142.615 146.924 1.00 34.61 163 LYS D C 1
ATOM 1197 O O . LYS A 1 163 ? 121.195 142.976 145.758 1.00 34.61 163 LYS D O 1
ATOM 1203 N N . ASN A 1 164 ? 122.595 142.599 147.475 1.00 32.16 164 ASN D N 1
ATOM 1204 C CA . ASN A 1 164 ? 123.759 143.187 146.828 1.00 32.16 164 ASN D CA 1
ATOM 1205 C C . ASN A 1 164 ? 124.532 142.201 145.968 1.00 32.16 164 ASN D C 1
ATOM 1206 O O . ASN A 1 164 ? 125.719 142.416 145.724 1.00 32.16 164 ASN D O 1
ATOM 1211 N N . HIS A 1 165 ? 123.897 141.144 145.487 1.00 28.11 165 HIS D N 1
ATOM 1212 C CA . HIS A 1 165 ? 124.630 140.085 144.808 1.00 28.11 165 HIS D CA 1
ATOM 1213 C C . HIS A 1 165 ? 124.933 140.380 143.344 1.00 28.11 165 HIS D C 1
ATOM 1214 O O . HIS A 1 165 ? 125.616 139.577 142.705 1.00 28.11 165 HIS D O 1
ATOM 1221 N N . PHE A 1 166 ? 124.473 141.503 142.799 1.00 28.02 166 PHE D N 1
ATOM 1222 C CA . PHE A 1 166 ? 124.918 141.929 141.477 1.00 28.02 166 PHE D CA 1
ATOM 1223 C C . PHE A 1 166 ? 126.159 142.806 141.555 1.00 28.02 166 PHE D C 1
ATOM 1224 O O . PHE A 1 166 ? 127.130 142.584 140.816 1.00 28.02 166 PHE D O 1
ATOM 1232 N N . PHE A 1 167 ? 126.136 143.789 142.460 1.00 29.71 167 PHE D N 1
ATOM 1233 C CA . PHE A 1 167 ? 127.321 144.587 142.742 1.00 29.71 167 PHE D CA 1
ATOM 1234 C C . PHE A 1 167 ? 128.454 143.727 143.274 1.00 29.71 167 PHE D C 1
ATOM 1235 O O . PHE A 1 167 ? 129.614 143.970 142.944 1.00 29.71 167 PHE D O 1
ATOM 1243 N N . GLN A 1 168 ? 128.150 142.738 144.117 1.00 29.18 168 GLN D N 1
ATOM 1244 C CA . GLN A 1 168 ? 129.217 141.928 144.690 1.00 29.18 168 GLN D CA 1
ATOM 1245 C C . GLN A 1 168 ? 129.839 141.006 143.656 1.00 29.18 168 GLN D C 1
ATOM 1246 O O . GLN A 1 168 ? 131.051 140.778 143.692 1.00 29.18 168 GLN D O 1
ATOM 1252 N N . PHE A 1 169 ? 129.044 140.502 142.713 1.00 27.54 169 PHE D N 1
ATOM 1253 C CA . PHE A 1 169 ? 129.610 139.706 141.633 1.00 27.54 169 PHE D CA 1
ATOM 1254 C C . PHE A 1 169 ? 130.473 140.558 140.715 1.00 27.54 169 PHE D C 1
ATOM 1255 O O . PHE A 1 169 ? 131.568 140.135 140.328 1.00 27.54 169 PHE D O 1
ATOM 1263 N N . LEU A 1 170 ? 130.013 141.772 140.385 1.00 28.80 170 LEU D N 1
ATOM 1264 C CA . LEU A 1 170 ? 130.829 142.678 139.579 1.00 28.80 170 LEU D CA 1
ATOM 1265 C C . LEU A 1 170 ? 132.103 143.089 140.309 1.00 28.80 170 LEU D C 1
ATOM 1266 O O . LEU A 1 170 ? 133.176 143.143 139.703 1.00 28.80 170 LEU D O 1
ATOM 1271 N N . ASN A 1 171 ? 132.006 143.326 141.619 1.00 29.32 171 ASN D N 1
ATOM 1272 C CA . ASN A 1 171 ? 133.149 143.729 142.430 1.00 29.32 171 ASN D CA 1
ATOM 1273 C C . ASN A 1 171 ? 134.185 142.620 142.521 1.00 29.32 171 ASN D C 1
ATOM 1274 O O . ASN A 1 171 ? 135.381 142.869 142.348 1.00 29.32 171 ASN D O 1
ATOM 1279 N N . ASP A 1 172 ? 133.746 141.389 142.761 1.00 29.81 172 ASP D N 1
ATOM 1280 C CA . ASP A 1 172 ? 134.679 140.282 142.897 1.00 29.81 172 ASP D CA 1
ATOM 1281 C C . ASP A 1 172 ? 135.278 139.860 141.560 1.00 29.81 172 ASP D C 1
ATOM 1282 O O . ASP A 1 172 ? 136.450 139.469 141.516 1.00 29.81 172 ASP D O 1
ATOM 1287 N N . ILE A 1 173 ? 134.515 139.958 140.467 1.00 29.90 173 ILE D N 1
ATOM 1288 C CA . ILE A 1 173 ? 135.067 139.682 139.144 1.00 29.90 173 ILE D CA 1
ATOM 1289 C C . ILE A 1 173 ? 136.087 140.748 138.758 1.00 29.90 173 ILE D C 1
ATOM 1290 O O . ILE A 1 173 ? 137.179 140.434 138.273 1.00 29.90 173 ILE D O 1
ATOM 1295 N N . ALA A 1 174 ? 135.769 142.019 139.010 1.00 30.62 174 ALA D N 1
ATOM 1296 C CA . ALA A 1 174 ? 136.688 143.097 138.679 1.00 30.62 174 ALA D CA 1
ATOM 1297 C C . ALA A 1 174 ? 137.897 143.144 139.597 1.00 30.62 174 ALA D C 1
ATOM 1298 O O . ALA A 1 174 ? 138.920 143.707 139.211 1.00 30.62 174 ALA D O 1
ATOM 1300 N N . GLU A 1 175 ? 137.803 142.589 140.800 1.00 32.79 175 GLU D N 1
ATOM 1301 C CA . GLU A 1 175 ? 138.958 142.483 141.676 1.00 32.79 175 GLU D CA 1
ATOM 1302 C C . GLU A 1 175 ? 139.827 141.286 141.345 1.00 32.79 175 GLU D C 1
ATOM 1303 O O . GLU A 1 175 ? 141.041 141.334 141.561 1.00 32.79 175 GLU D O 1
ATOM 1309 N N . LYS A 1 176 ? 139.228 140.207 140.845 1.00 33.28 176 LYS D N 1
ATOM 1310 C CA . LYS A 1 176 ? 139.998 139.032 140.469 1.00 33.28 176 LYS D CA 1
ATOM 1311 C C . LYS A 1 176 ? 140.863 139.288 139.244 1.00 33.28 176 LYS D C 1
ATOM 1312 O O . LYS A 1 176 ? 142.024 138.871 139.217 1.00 33.28 176 LYS D O 1
ATOM 1318 N N . LYS A 1 177 ? 140.337 139.984 138.240 1.00 31.66 177 LYS D N 1
ATOM 1319 C CA . LYS A 1 177 ? 141.059 140.223 137.001 1.00 31.66 177 LYS D CA 1
ATOM 1320 C C . LYS A 1 177 ? 141.939 141.460 137.054 1.00 31.66 177 LYS D C 1
ATOM 1321 O O . LYS A 1 177 ? 142.454 141.888 136.019 1.00 31.66 177 LYS D O 1
ATOM 1327 N N . VAL A 1 178 ? 142.119 142.080 138.203 1.00 32.33 178 VAL D N 1
ATOM 1328 C CA . VAL A 1 178 ? 142.973 143.263 138.255 1.00 32.33 178 VAL D CA 1
ATOM 1329 C C . VAL A 1 178 ? 144.163 142.995 139.171 1.00 32.33 178 VAL D C 1
ATOM 1330 O O . VAL A 1 178 ? 145.004 143.845 139.380 1.00 32.33 178 VAL D O 1
ATOM 1334 N N . HIS A 1 179 ? 144.225 141.786 139.703 1.00 35.54 179 HIS D N 1
ATOM 1335 C CA . HIS A 1 179 ? 145.305 141.398 140.593 1.00 35.54 179 HIS D CA 1
ATOM 1336 C C . HIS A 1 179 ? 146.415 140.512 140.042 1.00 35.54 179 HIS D C 1
ATOM 1337 O O . HIS A 1 179 ? 147.274 140.089 140.787 1.00 35.54 179 HIS D O 1
ATOM 1344 N N . HIS A 1 180 ? 146.403 140.253 138.744 1.00 31.54 180 HIS D N 1
ATOM 1345 C CA . HIS A 1 180 ? 147.417 139.446 138.104 1.00 31.54 180 HIS D CA 1
ATOM 1346 C C . HIS A 1 180 ? 148.706 140.228 137.983 1.00 31.54 180 HIS D C 1
ATOM 1347 O O . HIS A 1 180 ? 148.703 141.433 138.130 1.00 31.54 180 HIS D O 1
ATOM 1354 N N . THR A 1 181 ? 149.815 139.542 137.736 1.00 31.23 181 THR D N 1
ATOM 1355 C CA . THR A 1 181 ? 151.093 140.192 137.494 1.00 31.23 181 THR D CA 1
ATOM 1356 C C . THR A 1 181 ? 151.090 140.411 135.985 1.00 31.23 181 THR D C 1
ATOM 1357 O O . THR A 1 181 ? 150.158 140.016 135.327 1.00 31.23 181 THR D O 1
ATOM 1361 N N . PHE A 1 182 ? 152.095 141.056 135.427 1.00 30.91 182 PHE D N 1
ATOM 1362 C CA . PHE A 1 182 ? 152.120 141.328 133.995 1.00 30.91 182 PHE D CA 1
ATOM 1363 C C . PHE A 1 182 ? 152.097 140.036 133.186 1.00 30.91 182 PHE D C 1
ATOM 1364 O O . PHE A 1 182 ? 151.295 139.889 132.255 1.00 30.91 182 PHE D O 1
ATOM 1372 N N . VAL A 1 183 ? 152.951 139.078 133.557 1.00 29.63 183 VAL D N 1
ATOM 1373 C CA . VAL A 1 183 ? 153.125 137.845 132.796 1.00 29.63 183 VAL D CA 1
ATOM 1374 C C . VAL A 1 183 ? 151.883 136.966 132.876 1.00 29.63 183 VAL D C 1
ATOM 1375 O O . VAL A 1 183 ? 151.496 136.333 131.884 1.00 29.63 183 VAL D O 1
ATOM 1379 N N . GLU A 1 184 ? 151.213 136.951 134.031 1.00 29.82 184 GLU D N 1
ATOM 1380 C CA . GLU A 1 184 ? 149.987 136.176 134.186 1.00 29.82 184 GLU D CA 1
ATOM 1381 C C . GLU A 1 184 ? 148.857 136.718 133.325 1.00 29.82 184 GLU D C 1
ATOM 1382 O O . GLU A 1 184 ? 148.138 135.938 132.688 1.00 29.82 184 GLU D O 1
ATOM 1388 N N . CYS A 1 185 ? 148.702 138.041 133.273 1.00 30.52 185 CYS D N 1
ATOM 1389 C CA . CYS A 1 185 ? 147.674 138.642 132.437 1.00 30.52 185 CYS D CA 1
ATOM 1390 C C . CYS A 1 185 ? 147.975 138.472 130.954 1.00 30.52 185 CYS D C 1
ATOM 1391 O O . CYS A 1 185 ? 147.046 138.253 130.167 1.00 30.52 185 CYS D O 1
ATOM 1394 N N . VAL A 1 186 ? 149.254 138.525 130.565 1.00 29.60 186 VAL D N 1
ATOM 1395 C CA . VAL A 1 186 ? 149.624 138.277 129.173 1.00 29.60 186 VAL D CA 1
ATOM 1396 C C . VAL A 1 186 ? 149.318 136.831 128.778 1.00 29.60 186 VAL D C 1
ATOM 1397 O O . VAL A 1 186 ? 148.774 136.576 127.697 1.00 29.60 186 VAL D O 1
ATOM 1401 N N . SER A 1 187 ? 149.601 135.874 129.670 1.00 29.33 187 SER D N 1
ATOM 1402 C CA . SER A 1 187 ? 149.337 134.464 129.380 1.00 29.33 187 SER D CA 1
ATOM 1403 C C . SER A 1 187 ? 147.843 134.169 129.283 1.00 29.33 187 SER D C 1
ATOM 1404 O O . SER A 1 187 ? 147.403 133.438 128.382 1.00 29.33 187 SER D O 1
ATOM 1407 N N . LEU A 1 188 ? 147.047 134.736 130.190 1.00 28.88 188 LEU D N 1
ATOM 1408 C CA . LEU A 1 188 ? 145.602 134.560 130.117 1.00 28.88 188 LEU D CA 1
ATOM 1409 C C . LEU A 1 188 ? 144.985 135.241 128.901 1.00 28.88 188 LEU D C 1
ATOM 1410 O O . LEU A 1 188 ? 144.036 134.701 128.320 1.00 28.88 188 LEU D O 1
ATOM 1415 N N . ALA A 1 189 ? 145.531 136.379 128.469 1.00 29.62 189 ALA D N 1
ATOM 1416 C CA . ALA A 1 189 ? 145.070 137.015 127.243 1.00 29.62 189 ALA D CA 1
ATOM 1417 C C . ALA A 1 189 ? 145.425 136.221 125.993 1.00 29.62 189 ALA D C 1
ATOM 1418 O O . ALA A 1 189 ? 144.628 136.200 125.043 1.00 29.62 189 ALA D O 1
ATOM 1420 N N . VAL A 1 190 ? 146.597 135.576 125.978 1.00 30.18 190 VAL D N 1
ATOM 1421 C CA . VAL A 1 190 ? 146.963 134.686 124.879 1.00 30.18 190 VAL D CA 1
ATOM 1422 C C . VAL A 1 190 ? 145.984 133.521 124.789 1.00 30.18 190 VAL D C 1
ATOM 1423 O O . VAL A 1 190 ? 145.460 133.206 123.704 1.00 30.18 190 VAL D O 1
ATOM 1427 N N . GLY A 1 191 ? 145.691 132.892 125.932 1.00 30.09 191 GLY D N 1
ATOM 1428 C CA . GLY A 1 191 ? 144.695 131.836 125.975 1.00 30.09 191 GLY D CA 1
ATOM 1429 C C . GLY A 1 191 ? 143.302 132.269 125.562 1.00 30.09 191 GLY D C 1
ATOM 1430 O O . GLY A 1 191 ? 142.560 131.460 124.997 1.00 30.09 191 GLY D O 1
ATOM 1431 N N . CYS A 1 192 ? 142.937 133.528 125.819 1.00 31.66 192 CYS D N 1
ATOM 1432 C CA . CYS A 1 192 ? 141.649 134.038 125.351 1.00 31.66 192 CYS D CA 1
ATOM 1433 C C . CYS A 1 192 ? 141.608 134.197 123.840 1.00 31.66 192 CYS D C 1
ATOM 1434 O O . CYS A 1 192 ? 140.646 133.770 123.178 1.00 31.66 192 CYS D O 1
ATOM 1437 N N . ASN A 1 193 ? 142.610 134.873 123.281 1.00 31.60 193 ASN D N 1
ATOM 1438 C CA . ASN A 1 193 ? 142.505 135.205 121.872 1.00 31.60 193 ASN D CA 1
ATOM 1439 C C . ASN A 1 193 ? 142.735 134.013 120.961 1.00 31.60 193 ASN D C 1
ATOM 1440 O O . ASN A 1 193 ? 142.310 134.071 119.802 1.00 31.60 193 ASN D O 1
ATOM 1445 N N . ILE A 1 194 ? 143.345 132.929 121.457 1.00 30.77 194 ILE D N 1
ATOM 1446 C CA . ILE A 1 194 ? 143.343 131.698 120.668 1.00 30.77 194 ILE D CA 1
ATOM 1447 C C . ILE A 1 194 ? 141.914 131.181 120.472 1.00 30.77 194 ILE D C 1
ATOM 1448 O O . ILE A 1 194 ? 141.519 130.853 119.346 1.00 30.77 194 ILE D O 1
ATOM 1453 N N . PHE A 1 195 ? 141.100 131.164 121.540 1.00 31.00 195 PHE D N 1
ATOM 1454 C CA . PHE A 1 195 ? 139.684 130.802 121.410 1.00 31.00 195 PHE D CA 1
ATOM 1455 C C . PHE A 1 195 ? 138.903 131.763 120.522 1.00 31.00 195 PHE D C 1
ATOM 1456 O O . PHE A 1 195 ? 138.041 131.323 119.755 1.00 31.00 195 PHE D O 1
ATOM 1464 N N . VAL A 1 196 ? 139.171 133.066 120.618 1.00 31.79 196 VAL D N 1
ATOM 1465 C CA . VAL A 1 196 ? 138.394 134.029 119.832 1.00 31.79 196 VAL D CA 1
ATOM 1466 C C . VAL A 1 196 ? 138.713 133.916 118.339 1.00 31.79 196 VAL D C 1
ATOM 1467 O O . VAL A 1 196 ? 137.804 133.899 117.489 1.00 31.79 196 VAL D O 1
ATOM 1471 N N . CYS A 1 197 ? 139.998 133.791 117.994 1.00 31.72 197 CYS D N 1
ATOM 1472 C CA . CYS A 1 197 ? 140.382 133.592 116.605 1.00 31.72 197 CYS D CA 1
ATOM 1473 C C . CYS A 1 197 ? 139.920 132.243 116.063 1.00 31.72 197 CYS D C 1
ATOM 1474 O O . CYS A 1 197 ? 139.543 132.156 114.888 1.00 31.72 197 CYS D O 1
ATOM 1477 N N . LEU A 1 198 ? 139.894 131.201 116.897 1.00 32.11 198 LEU D N 1
ATOM 1478 C CA . LEU A 1 198 ? 139.322 129.934 116.461 1.00 32.11 198 LEU D CA 1
ATOM 1479 C C . LEU A 1 198 ? 137.814 130.012 116.265 1.00 32.11 198 LEU D C 1
ATOM 1480 O O . LEU A 1 198 ? 137.280 129.307 115.410 1.00 32.11 198 LEU D O 1
ATOM 1485 N N . ALA A 1 199 ? 137.117 130.865 117.018 1.00 32.34 199 ALA D N 1
ATOM 1486 C CA . ALA A 1 199 ? 135.693 131.076 116.766 1.00 32.34 199 ALA D CA 1
ATOM 1487 C C . ALA A 1 199 ? 135.448 131.786 115.438 1.00 32.34 199 ALA D C 1
ATOM 1488 O O . ALA A 1 199 ? 134.481 131.467 114.730 1.00 32.34 199 ALA D O 1
ATOM 1490 N N . VAL A 1 200 ? 136.313 132.741 115.087 1.00 32.68 200 VAL D N 1
ATOM 1491 C CA . VAL A 1 200 ? 136.253 133.366 113.763 1.00 32.68 200 VAL D CA 1
ATOM 1492 C C . VAL A 1 200 ? 136.503 132.332 112.663 1.00 32.68 200 VAL D C 1
ATOM 1493 O O . VAL A 1 200 ? 135.810 132.307 111.632 1.00 32.68 200 VAL D O 1
ATOM 1497 N N . TYR A 1 201 ? 137.462 131.434 112.893 1.00 33.51 201 TYR D N 1
ATOM 1498 C CA . TYR A 1 201 ? 137.757 130.353 111.956 1.00 33.51 201 TYR D CA 1
ATOM 1499 C C . TYR A 1 201 ? 136.584 129.381 111.825 1.00 33.51 201 TYR D C 1
ATOM 1500 O O . TYR A 1 201 ? 136.326 128.864 110.732 1.00 33.51 201 TYR D O 1
ATOM 1509 N N . PHE A 1 202 ? 135.860 129.138 112.925 1.00 33.71 202 PHE D N 1
ATOM 1510 C CA . PHE A 1 202 ? 134.653 128.311 112.901 1.00 33.71 202 PHE D CA 1
ATOM 1511 C C . PHE A 1 202 ? 133.547 128.950 112.076 1.00 33.71 202 PHE D C 1
ATOM 1512 O O . PHE A 1 202 ? 132.814 128.241 111.382 1.00 33.71 202 PHE D O 1
ATOM 1520 N N . VAL A 1 203 ? 133.376 130.271 112.189 1.00 34.58 203 VAL D N 1
ATOM 1521 C CA . VAL A 1 203 ? 132.422 130.981 111.334 1.00 34.58 203 VAL D CA 1
ATOM 1522 C C . VAL A 1 203 ? 132.810 130.864 109.863 1.00 34.58 203 VAL D C 1
ATOM 1523 O O . VAL A 1 203 ? 131.953 130.658 108.997 1.00 34.58 203 VAL D O 1
ATOM 1527 N N . LEU A 1 204 ? 134.104 130.944 109.559 1.00 34.25 204 LEU D N 1
ATOM 1528 C CA . LEU A 1 204 ? 134.516 130.810 108.164 1.00 34.25 204 LEU D CA 1
ATOM 1529 C C . LEU A 1 204 ? 134.436 129.375 107.646 1.00 34.25 204 LEU D C 1
ATOM 1530 O O . LEU A 1 204 ? 134.377 129.177 106.430 1.00 34.25 204 LEU D O 1
ATOM 1535 N N . THR A 1 205 ? 134.422 128.373 108.524 1.00 34.64 205 THR D N 1
ATOM 1536 C CA . THR A 1 205 ? 134.433 126.977 108.094 1.00 34.64 205 THR D CA 1
ATOM 1537 C C . THR A 1 205 ? 133.045 126.344 108.026 1.00 34.64 205 THR D C 1
ATOM 1538 O O . THR A 1 205 ? 132.658 125.820 106.980 1.00 34.64 205 THR D O 1
ATOM 1542 N N . LEU A 1 206 ? 132.286 126.371 109.119 1.00 35.03 206 LEU D N 1
ATOM 1543 C CA . LEU A 1 206 ? 131.002 125.674 109.204 1.00 35.03 206 LEU D CA 1
ATOM 1544 C C . LEU A 1 206 ? 129.900 126.622 108.750 1.00 35.03 206 LEU D C 1
ATOM 1545 O O . LEU A 1 206 ? 129.458 127.486 109.507 1.00 35.03 206 LEU D O 1
ATOM 1550 N N . LYS A 1 207 ? 129.446 126.452 107.513 1.00 35.00 207 LYS D N 1
ATOM 1551 C CA . LYS A 1 207 ? 128.535 127.398 106.869 1.00 35.00 207 LYS D CA 1
ATOM 1552 C C . LYS A 1 207 ? 127.068 127.000 107.011 1.00 35.00 207 LYS D C 1
ATOM 1553 O O . LYS A 1 207 ? 126.341 126.931 106.028 1.00 35.00 207 LYS D O 1
ATOM 1559 N N . ASP A 1 208 ? 126.610 126.747 108.233 1.00 36.12 208 ASP D N 1
ATOM 1560 C CA . ASP A 1 208 ? 125.195 126.520 108.488 1.00 36.12 208 ASP D CA 1
ATOM 1561 C C . ASP A 1 208 ? 124.852 127.095 109.855 1.00 36.12 208 ASP D C 1
ATOM 1562 O O . ASP A 1 208 ? 125.704 127.671 110.536 1.00 36.12 208 ASP D O 1
ATOM 1567 N N . GLY A 1 209 ? 123.589 126.943 110.254 1.00 35.47 209 GLY D N 1
ATOM 1568 C CA . GLY A 1 209 ? 123.106 127.636 111.438 1.00 35.47 209 GLY D CA 1
ATOM 1569 C C . GLY A 1 209 ? 123.610 127.038 112.735 1.00 35.47 209 GLY D C 1
ATOM 1570 O O . GLY A 1 209 ? 123.998 127.767 113.651 1.00 35.47 209 GLY D O 1
ATOM 1571 N N . ALA A 1 210 ? 123.611 125.708 112.836 1.00 35.41 210 ALA D N 1
ATOM 1572 C CA . ALA A 1 210 ? 124.151 125.061 114.026 1.00 35.41 210 ALA D CA 1
ATOM 1573 C C . ALA A 1 210 ? 125.659 125.213 114.109 1.00 35.41 210 ALA D C 1
ATOM 1574 O O . ALA A 1 210 ? 126.204 125.371 115.207 1.00 35.41 210 ALA D O 1
ATOM 1576 N N . GLY A 1 211 ? 126.341 125.180 112.963 1.00 35.15 211 GLY D N 1
ATOM 1577 C CA . GLY A 1 211 ? 127.768 125.428 112.948 1.00 35.15 211 GLY D CA 1
ATOM 1578 C C . GLY A 1 211 ? 128.133 126.847 113.325 1.00 35.15 211 GLY D C 1
ATOM 1579 O O . GLY A 1 211 ? 129.199 127.079 113.902 1.00 35.15 211 GLY D O 1
ATOM 1580 N N . TYR A 1 212 ? 127.269 127.817 113.013 1.00 34.96 212 TYR D N 1
ATOM 1581 C CA . TYR A 1 212 ? 127.491 129.160 113.537 1.00 34.96 212 TYR D CA 1
ATOM 1582 C C . TYR A 1 212 ? 127.231 129.221 115.034 1.00 34.96 212 TYR D C 1
ATOM 1583 O O . TYR A 1 212 ? 128.042 129.770 115.783 1.00 34.96 212 TYR D O 1
ATOM 1592 N N . VAL A 1 213 ? 126.094 128.689 115.487 1.00 33.32 213 VAL D N 1
ATOM 1593 C CA . VAL A 1 213 ? 125.663 128.940 116.860 1.00 33.32 213 VAL D CA 1
ATOM 1594 C C . VAL A 1 213 ? 126.535 128.180 117.854 1.00 33.32 213 VAL D C 1
ATOM 1595 O O . VAL A 1 213 ? 127.146 128.780 118.744 1.00 33.32 213 VAL D O 1
ATOM 1599 N N . PHE A 1 214 ? 126.658 126.865 117.692 1.00 33.18 214 PHE D N 1
ATOM 1600 C CA . PHE A 1 214 ? 127.153 126.047 118.788 1.00 33.18 214 PHE D CA 1
ATOM 1601 C C . PHE A 1 214 ? 128.665 125.910 118.851 1.00 33.18 214 PHE D C 1
ATOM 1602 O O . PHE A 1 214 ? 129.201 125.763 119.955 1.00 33.18 214 PHE D O 1
ATOM 1610 N N . SER A 1 215 ? 129.368 125.984 117.721 1.00 32.99 215 SER D N 1
ATOM 1611 C CA . SER A 1 215 ? 130.825 126.031 117.776 1.00 32.99 215 SER D CA 1
ATOM 1612 C C . SER A 1 215 ? 131.313 127.311 118.441 1.00 32.99 215 SER D C 1
ATOM 1613 O O . SER A 1 215 ? 132.200 127.264 119.305 1.00 32.99 215 SER D O 1
ATOM 1616 N N . VAL A 1 216 ? 130.706 128.446 118.089 1.00 32.37 216 VAL D N 1
ATOM 1617 C CA . VAL A 1 216 ? 131.014 129.716 118.732 1.00 32.37 216 VAL D CA 1
ATOM 1618 C C . VAL A 1 216 ? 130.562 129.709 120.188 1.00 32.37 216 VAL D C 1
ATOM 1619 O O . VAL A 1 216 ? 131.254 130.262 121.052 1.00 32.37 216 VAL D O 1
ATOM 1623 N N . PHE A 1 217 ? 129.444 129.035 120.495 1.00 31.37 217 PHE D N 1
ATOM 1624 C CA . PHE A 1 217 ? 128.977 128.920 121.874 1.00 31.37 217 PHE D CA 1
ATOM 1625 C C . PHE A 1 217 ? 129.990 128.200 122.750 1.00 31.37 217 PHE D C 1
ATOM 1626 O O . PHE A 1 217 ? 130.365 128.698 123.817 1.00 31.37 217 PHE D O 1
ATOM 1634 N N . PHE A 1 218 ? 130.441 127.022 122.315 1.00 31.04 218 PHE D N 1
ATOM 1635 C CA . PHE A 1 218 ? 131.402 126.257 123.097 1.00 31.04 218 PHE D CA 1
ATOM 1636 C C . PHE A 1 218 ? 132.758 126.944 123.180 1.00 31.04 218 PHE D C 1
ATOM 1637 O O . PHE A 1 218 ? 133.351 126.969 124.265 1.00 31.04 218 PHE D O 1
ATOM 1645 N N . ALA A 1 219 ? 133.223 127.567 122.093 1.00 30.92 219 ALA D N 1
ATOM 1646 C CA . ALA A 1 219 ? 134.492 128.287 122.106 1.00 30.92 219 ALA D CA 1
ATOM 1647 C C . ALA A 1 219 ? 134.478 129.518 123.005 1.00 30.92 219 ALA D C 1
ATOM 1648 O O . ALA A 1 219 ? 135.488 129.818 123.647 1.00 30.92 219 ALA D O 1
ATOM 1650 N N . VAL A 1 220 ? 133.358 130.240 123.080 1.00 31.01 220 VAL D N 1
ATOM 1651 C CA . VAL A 1 220 ? 133.339 131.448 123.895 1.00 31.01 220 VAL D CA 1
ATOM 1652 C C . VAL A 1 220 ? 133.011 131.125 125.352 1.00 31.01 220 VAL D C 1
ATOM 1653 O O . VAL A 1 220 ? 133.567 131.751 126.267 1.00 31.01 220 VAL D O 1
ATOM 1657 N N . TYR A 1 221 ? 132.163 130.116 125.598 1.00 30.06 221 TYR D N 1
ATOM 1658 C CA . TYR A 1 221 ? 131.956 129.609 126.950 1.00 30.06 221 TYR D CA 1
ATOM 1659 C C . TYR A 1 221 ? 133.251 129.074 127.548 1.00 30.06 221 TYR D C 1
ATOM 1660 O O . TYR A 1 221 ? 133.492 129.243 128.750 1.00 30.06 221 TYR D O 1
ATOM 1669 N N . ALA A 1 222 ? 134.102 128.455 126.720 1.00 30.53 222 ALA D N 1
ATOM 1670 C CA . ALA A 1 222 ? 135.338 127.870 127.217 1.00 30.53 222 ALA D CA 1
ATOM 1671 C C . ALA A 1 222 ? 136.331 128.915 127.707 1.00 30.53 222 ALA D C 1
ATOM 1672 O O . ALA A 1 222 ? 137.066 128.642 128.657 1.00 30.53 222 ALA D O 1
ATOM 1674 N N . PHE A 1 223 ? 136.383 130.110 127.107 1.00 31.25 223 PHE D N 1
ATOM 1675 C CA . PHE A 1 223 ? 137.266 131.094 127.722 1.00 31.25 223 PHE D CA 1
ATOM 1676 C C . PHE A 1 223 ? 136.544 131.941 128.757 1.00 31.25 223 PHE D C 1
ATOM 1677 O O . PHE A 1 223 ? 137.209 132.552 129.598 1.00 31.25 223 PHE D O 1
ATOM 1685 N N . ALA A 1 224 ? 135.212 132.017 128.705 1.00 31.19 224 ALA D N 1
ATOM 1686 C CA . ALA A 1 224 ? 134.500 132.763 129.732 1.00 31.19 224 ALA D CA 1
ATOM 1687 C C . ALA A 1 224 ? 134.534 132.041 131.071 1.00 31.19 224 ALA D C 1
ATOM 1688 O O . ALA A 1 224 ? 134.506 132.690 132.121 1.00 31.19 224 ALA D O 1
ATOM 1690 N N . ILE A 1 225 ? 134.610 130.707 131.063 1.00 30.40 225 ILE D N 1
ATOM 1691 C CA . ILE A 1 225 ? 134.719 129.963 132.314 1.00 30.40 225 ILE D CA 1
ATOM 1692 C C . ILE A 1 225 ? 136.166 129.722 132.740 1.00 30.40 225 ILE D C 1
ATOM 1693 O O . ILE A 1 225 ? 136.410 129.388 133.908 1.00 30.40 225 ILE D O 1
ATOM 1698 N N . ALA A 1 226 ? 137.139 129.925 131.855 1.00 29.83 226 ALA D N 1
ATOM 1699 C CA . ALA A 1 226 ? 138.534 129.670 132.187 1.00 29.83 226 ALA D CA 1
ATOM 1700 C C . ALA A 1 226 ? 139.233 130.845 132.852 1.00 29.83 226 ALA D C 1
ATOM 1701 O O . ALA A 1 226 ? 140.382 130.695 133.279 1.00 29.83 226 ALA D O 1
ATOM 1703 N N . GLY A 1 227 ? 138.592 132.003 132.944 1.00 30.27 227 GLY D N 1
ATOM 1704 C CA . GLY A 1 227 ? 139.278 133.165 133.461 1.00 30.27 227 GLY D CA 1
ATOM 1705 C C . GLY A 1 227 ? 140.249 133.792 132.494 1.00 30.27 227 GLY D C 1
ATOM 1706 O O . GLY A 1 227 ? 141.160 134.505 132.920 1.00 30.27 227 GLY D O 1
ATOM 1707 N N . TYR A 1 228 ? 140.089 133.533 131.204 1.00 29.78 228 TYR D N 1
ATOM 1708 C CA . TYR A 1 228 ? 140.905 134.148 130.173 1.00 29.78 228 TYR D CA 1
ATOM 1709 C C . TYR A 1 228 ? 140.450 135.584 129.927 1.00 29.78 228 TYR D C 1
ATOM 1710 O O . TYR A 1 228 ? 139.294 135.937 130.169 1.00 29.78 228 TYR D O 1
ATOM 1719 N N . GLU A 1 229 ? 141.366 136.414 129.428 1.00 30.89 229 GLU D N 1
ATOM 1720 C CA . GLU A 1 229 ? 141.196 137.867 129.419 1.00 30.89 229 GLU D CA 1
ATOM 1721 C C . GLU A 1 229 ? 140.968 138.386 128.001 1.00 30.89 229 GLU D C 1
ATOM 1722 O O . GLU A 1 229 ? 141.883 138.363 127.174 1.00 30.89 229 GLU D O 1
ATOM 1728 N N . HIS A 1 230 ? 139.762 138.891 127.741 1.00 31.14 230 HIS D N 1
ATOM 1729 C CA . HIS A 1 230 ? 139.398 139.514 126.473 1.00 31.14 230 HIS D CA 1
ATOM 1730 C C . HIS A 1 230 ? 139.452 141.024 126.627 1.00 31.14 230 HIS D C 1
ATOM 1731 O O . HIS A 1 230 ? 138.960 141.552 127.621 1.00 31.14 230 HIS D O 1
ATOM 1738 N N . ILE A 1 231 ? 140.016 141.718 125.636 1.00 29.51 231 ILE D N 1
ATOM 1739 C CA . ILE A 1 231 ? 140.297 143.141 125.809 1.00 29.51 231 ILE D CA 1
ATOM 1740 C C . ILE A 1 231 ? 139.012 143.966 125.762 1.00 29.51 231 ILE D C 1
ATOM 1741 O O . ILE A 1 231 ? 138.845 144.906 126.543 1.00 29.51 231 ILE D O 1
ATOM 1746 N N . ILE A 1 232 ? 138.056 143.591 124.914 1.00 30.04 232 ILE D N 1
ATOM 1747 C CA . ILE A 1 232 ? 136.851 144.404 124.772 1.00 30.04 232 ILE D CA 1
ATOM 1748 C C . ILE A 1 232 ? 135.883 144.147 125.921 1.00 30.04 232 ILE D C 1
ATOM 1749 O O . ILE A 1 232 ? 135.255 145.086 126.437 1.00 30.04 232 ILE D O 1
ATOM 1754 N N . ALA A 1 233 ? 135.766 142.890 126.352 1.00 29.23 233 ALA D N 1
ATOM 1755 C CA . ALA A 1 233 ? 134.967 142.566 127.525 1.00 29.23 233 ALA D CA 1
ATOM 1756 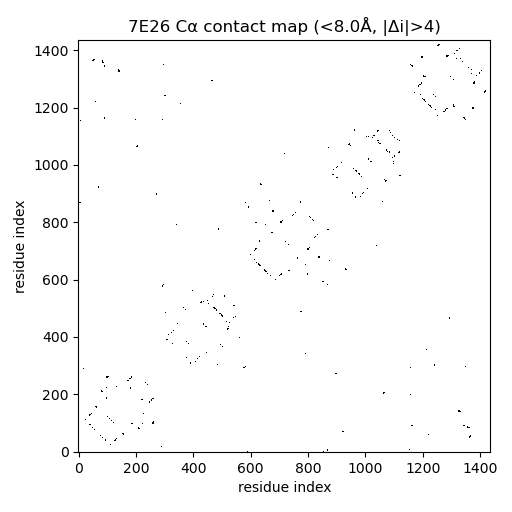C C . ALA A 1 233 ? 135.549 143.183 128.789 1.00 29.23 233 ALA D C 1
ATOM 1757 O O . ALA A 1 233 ? 134.796 143.621 129.661 1.00 29.23 233 ALA D O 1
ATOM 1759 N N . ASN A 1 234 ? 136.875 143.264 128.893 1.00 29.09 234 ASN D N 1
ATOM 1760 C CA . ASN A 1 234 ? 137.488 143.964 130.012 1.00 29.09 234 ASN D CA 1
ATOM 1761 C C . ASN A 1 234 ? 137.313 145.472 129.927 1.00 29.09 234 ASN D C 1
ATOM 1762 O O . ASN A 1 234 ? 137.180 146.112 130.971 1.00 29.09 234 ASN D O 1
ATOM 1767 N N . ILE A 1 235 ? 137.304 146.042 128.717 1.00 28.98 235 ILE D N 1
ATOM 1768 C CA . ILE A 1 235 ? 137.023 147.466 128.539 1.00 28.98 235 ILE D CA 1
ATOM 1769 C C . ILE A 1 235 ? 135.617 147.797 129.025 1.00 28.98 235 ILE D C 1
ATOM 1770 O O . ILE A 1 235 ? 135.398 148.824 129.680 1.00 28.98 235 ILE D O 1
ATOM 1775 N N . TYR A 1 236 ? 134.654 146.912 128.758 1.00 28.15 236 TYR D N 1
ATOM 1776 C CA . TYR A 1 236 ? 133.322 147.097 129.328 1.00 28.15 236 TYR D CA 1
ATOM 1777 C C . TYR A 1 236 ? 133.333 146.932 130.847 1.00 28.15 236 TYR D C 1
ATOM 1778 O O . TYR A 1 236 ? 132.826 147.795 131.576 1.00 28.15 236 TYR D O 1
ATOM 1787 N N . THR A 1 237 ? 133.891 145.816 131.332 1.00 28.29 237 THR D N 1
ATOM 1788 C CA . THR A 1 237 ? 133.710 145.396 132.719 1.00 28.29 237 THR D CA 1
ATOM 1789 C C . THR A 1 237 ? 134.438 146.309 133.695 1.00 28.29 237 THR D C 1
ATOM 1790 O O . THR A 1 237 ? 133.876 146.689 134.726 1.00 28.29 237 THR D O 1
ATOM 1794 N N . LEU A 1 238 ? 135.679 146.686 133.392 1.00 29.08 238 LEU D N 1
ATOM 1795 C CA . LEU A 1 238 ? 136.416 147.552 134.296 1.00 29.08 238 LEU D CA 1
ATOM 1796 C C . LEU A 1 238 ? 135.881 148.972 134.304 1.00 29.08 238 LEU D C 1
ATOM 1797 O O . LEU A 1 238 ? 135.927 149.630 135.345 1.00 29.08 238 LEU D O 1
ATOM 1802 N N . ASN A 1 239 ? 135.306 149.436 133.201 1.00 29.37 239 ASN D N 1
ATOM 1803 C CA . ASN A 1 239 ? 134.712 150.764 133.187 1.00 29.37 239 ASN D CA 1
ATOM 1804 C C . ASN A 1 239 ? 133.371 150.816 133.901 1.00 29.37 239 ASN D C 1
ATOM 1805 O O . ASN A 1 239 ? 133.097 151.801 134.597 1.00 29.37 239 ASN D O 1
ATOM 1810 N N . ILE A 1 240 ? 132.538 149.777 133.779 1.00 28.42 240 ILE D N 1
ATOM 1811 C CA . ILE A 1 240 ? 131.309 149.769 134.570 1.00 28.42 240 ILE D CA 1
ATOM 1812 C C . ILE A 1 240 ? 131.626 149.522 136.045 1.00 28.42 240 ILE D C 1
ATOM 1813 O O . ILE A 1 240 ? 130.926 150.031 136.924 1.00 28.42 240 ILE D O 1
ATOM 1818 N N . ALA A 1 241 ? 132.714 148.810 136.349 1.00 29.08 241 ALA D N 1
ATOM 1819 C CA . ALA A 1 241 ? 133.137 148.661 137.734 1.00 29.08 241 ALA D CA 1
ATOM 1820 C C . ALA A 1 241 ? 133.708 149.946 138.310 1.00 29.08 241 ALA D C 1
ATOM 1821 O O . ALA A 1 241 ? 133.607 150.166 139.518 1.00 29.08 241 ALA D O 1
ATOM 1823 N N . LEU A 1 242 ? 134.318 150.789 137.482 1.00 29.13 242 LEU D N 1
ATOM 1824 C CA . LEU A 1 242 ? 134.722 152.108 137.945 1.00 29.13 242 LEU D CA 1
ATOM 1825 C C . LEU A 1 242 ? 133.534 153.045 138.093 1.00 29.13 242 LEU D C 1
ATOM 1826 O O . LEU A 1 242 ? 133.571 153.952 138.929 1.00 29.13 242 LEU D O 1
ATOM 1831 N N . MET A 1 243 ? 132.483 152.849 137.294 1.00 29.30 243 MET D N 1
ATOM 1832 C CA . MET A 1 243 ? 131.323 153.734 137.355 1.00 29.30 243 MET D CA 1
ATOM 1833 C C . MET A 1 243 ? 130.492 153.514 138.615 1.00 29.30 243 MET D C 1
ATOM 1834 O O . MET A 1 243 ? 129.998 154.479 139.205 1.00 29.30 243 MET D O 1
ATOM 1839 N N . VAL A 1 244 ? 130.324 152.264 139.046 1.00 29.41 244 VAL D N 1
ATOM 1840 C CA . VAL A 1 244 ? 129.453 151.959 140.177 1.00 29.41 244 VAL D CA 1
ATOM 1841 C C . VAL A 1 244 ? 130.253 151.875 141.468 1.00 29.41 244 VAL D C 1
ATOM 1842 O O . VAL A 1 244 ? 129.733 151.428 142.496 1.00 29.41 244 VAL D O 1
ATOM 1846 N N . ASN A 1 245 ? 131.512 152.319 141.415 1.00 31.03 245 ASN D N 1
ATOM 1847 C CA . ASN A 1 245 ? 132.407 152.497 142.562 1.00 31.03 245 ASN D CA 1
ATOM 1848 C C . ASN A 1 245 ? 132.661 151.175 143.297 1.00 31.03 245 ASN D C 1
ATOM 1849 O O . ASN A 1 245 ? 132.288 150.981 144.452 1.00 31.03 245 ASN D O 1
ATOM 1854 N N . THR A 1 246 ? 133.323 150.267 142.585 1.00 30.67 246 THR D N 1
ATOM 1855 C CA . THR A 1 246 ? 133.876 149.068 143.200 1.00 30.67 246 THR D CA 1
ATOM 1856 C C . THR A 1 246 ? 135.225 149.415 143.833 1.00 30.67 246 THR D C 1
ATOM 1857 O O . THR A 1 246 ? 135.602 150.583 143.955 1.00 30.67 246 THR D O 1
ATOM 1861 N N . LYS A 1 247 ? 135.983 148.402 144.242 1.00 33.36 247 LYS D N 1
ATOM 1862 C CA . LYS A 1 247 ? 137.221 148.660 144.963 1.00 33.36 247 LYS D CA 1
ATOM 1863 C C . LYS A 1 247 ? 138.409 148.960 144.059 1.00 33.36 247 LYS D C 1
ATOM 1864 O O . LYS A 1 247 ? 139.442 149.413 144.563 1.00 33.36 247 LYS D O 1
ATOM 1870 N N . ILE A 1 248 ? 138.297 148.736 142.753 1.00 31.49 248 ILE D N 1
ATOM 1871 C CA . ILE A 1 248 ? 139.426 148.956 141.860 1.00 31.49 248 ILE D CA 1
ATOM 1872 C C . ILE A 1 248 ? 139.595 150.447 141.581 1.00 31.49 248 ILE D C 1
ATOM 1873 O O . ILE A 1 248 ? 138.691 151.257 141.790 1.00 31.49 248 ILE D O 1
ATOM 1878 N N . THR A 1 249 ? 140.786 150.812 141.118 1.00 31.42 249 THR D N 1
ATOM 1879 C CA . THR A 1 249 ? 141.110 152.175 140.724 1.00 31.42 249 THR D CA 1
ATOM 1880 C C . THR A 1 249 ? 141.331 152.230 139.217 1.00 31.42 249 THR D C 1
ATOM 1881 O O . THR A 1 249 ? 141.270 151.218 138.520 1.00 31.42 249 THR D O 1
ATOM 1885 N N . VAL A 1 250 ? 141.587 153.436 138.710 1.00 32.20 250 VAL D N 1
ATOM 1886 C CA . VAL A 1 250 ? 141.743 153.587 137.268 1.00 32.20 250 VAL D CA 1
ATOM 1887 C C . VAL A 1 250 ? 143.148 153.180 136.825 1.00 32.20 250 VAL D C 1
ATOM 1888 O O . VAL A 1 250 ? 143.329 152.710 135.694 1.00 32.20 250 VAL D O 1
ATOM 1892 N N . TYR A 1 251 ? 144.144 153.289 137.713 1.00 31.98 251 TYR D N 1
ATOM 1893 C CA . TYR A 1 251 ? 145.478 152.790 137.406 1.00 31.98 251 TYR D CA 1
ATOM 1894 C C . TYR A 1 251 ? 145.487 151.274 137.362 1.00 31.98 251 TYR D C 1
ATOM 1895 O O . TYR A 1 251 ? 146.144 150.676 136.508 1.00 31.98 251 TYR D O 1
ATOM 1904 N N . GLN A 1 252 ? 144.780 150.639 138.293 1.00 31.68 252 GLN D N 1
ATOM 1905 C CA . GLN A 1 252 ? 144.663 149.190 138.283 1.00 31.68 252 GLN D CA 1
ATOM 1906 C C . GLN A 1 252 ? 143.887 148.711 137.067 1.00 31.68 252 GLN D C 1
ATOM 1907 O O . GLN A 1 252 ? 144.227 147.685 136.474 1.00 31.68 252 GLN D O 1
ATOM 1913 N N . ALA A 1 253 ? 142.863 149.459 136.660 1.00 31.21 253 ALA D N 1
ATOM 1914 C CA . ALA A 1 253 ? 142.060 149.048 135.516 1.00 31.21 253 ALA D CA 1
ATOM 1915 C C . ALA A 1 253 ? 142.835 149.174 134.212 1.00 31.21 253 ALA D C 1
ATOM 1916 O O . ALA A 1 253 ? 142.801 148.265 133.379 1.00 31.21 253 ALA D O 1
ATOM 1918 N N . TYR A 1 254 ? 143.563 150.273 134.025 1.00 31.14 254 TYR D N 1
ATOM 1919 C CA . TYR A 1 254 ? 144.154 150.514 132.716 1.00 31.14 254 TYR D CA 1
ATOM 1920 C C . TYR A 1 254 ? 145.576 149.984 132.584 1.00 31.14 254 TYR D C 1
ATOM 1921 O O . TYR A 1 254 ? 145.955 149.512 131.510 1.00 31.14 254 TYR D O 1
ATOM 1930 N N . ILE A 1 255 ? 146.374 150.042 133.643 1.00 30.92 255 ILE D N 1
ATOM 1931 C CA . ILE A 1 255 ? 147.760 149.599 133.554 1.00 30.92 255 ILE D CA 1
ATOM 1932 C C . ILE A 1 255 ? 147.907 148.138 133.957 1.00 30.92 255 ILE D C 1
ATOM 1933 O O . ILE A 1 255 ? 148.655 147.388 133.328 1.00 30.92 255 ILE D O 1
ATOM 1938 N N . LYS A 1 256 ? 147.194 147.695 134.985 1.00 31.02 256 LYS D N 1
ATOM 1939 C CA . LYS A 1 256 ? 147.380 146.344 135.489 1.00 31.02 256 LYS D CA 1
ATOM 1940 C C . LYS A 1 256 ? 146.533 145.303 134.773 1.00 31.02 256 LYS D C 1
ATOM 1941 O O . LYS A 1 256 ? 146.786 144.107 134.945 1.00 31.02 256 LYS D O 1
ATOM 1947 N N . ASN A 1 257 ? 145.526 145.705 134.003 1.00 30.16 257 ASN D N 1
ATOM 1948 C CA . ASN A 1 257 ? 144.763 144.731 133.232 1.00 30.16 257 ASN D CA 1
ATOM 1949 C C . ASN A 1 257 ? 144.735 145.010 131.739 1.00 30.16 257 ASN D C 1
ATOM 1950 O O . ASN A 1 257 ? 144.959 144.090 130.952 1.00 30.16 257 ASN D O 1
ATOM 1955 N N . LEU A 1 258 ? 144.465 146.249 131.318 1.00 29.97 258 LEU D N 1
ATOM 1956 C CA . LEU A 1 258 ? 144.056 146.484 129.933 1.00 29.97 258 LEU D CA 1
ATOM 1957 C C . LEU A 1 258 ? 145.233 146.426 128.964 1.00 29.97 258 LEU D C 1
ATOM 1958 O O . LEU A 1 258 ? 145.114 145.849 127.877 1.00 29.97 258 LEU D O 1
ATOM 1963 N N . LEU A 1 259 ? 146.365 147.018 129.326 1.00 30.87 259 LEU D N 1
ATOM 1964 C CA . LEU A 1 259 ? 147.576 146.934 128.509 1.00 30.87 259 LEU D CA 1
ATOM 1965 C C . LEU A 1 259 ? 148.150 145.515 128.372 1.00 30.87 259 LEU D C 1
ATOM 1966 O O . LEU A 1 259 ? 148.483 145.131 127.238 1.00 30.87 259 LEU D O 1
ATOM 1971 N N . PRO A 1 260 ? 148.289 144.691 129.437 1.00 30.25 260 PRO D N 1
ATOM 1972 C CA . PRO A 1 260 ? 148.712 143.301 129.195 1.00 30.25 260 PRO D CA 1
ATOM 1973 C C . PRO A 1 260 ? 147.690 142.469 128.447 1.00 30.25 260 PRO D C 1
ATOM 1974 O O . PRO A 1 260 ? 148.088 141.559 127.713 1.00 30.25 260 PRO D O 1
ATOM 1978 N N . THR A 1 261 ? 146.398 142.763 128.588 1.00 30.55 261 THR D N 1
ATOM 1979 C CA . THR A 1 261 ? 145.382 142.062 127.812 1.00 30.55 261 THR D CA 1
ATOM 1980 C C . THR A 1 261 ? 145.466 142.404 126.334 1.00 30.55 261 THR D C 1
ATOM 1981 O O . THR A 1 261 ? 145.335 141.510 125.494 1.00 30.55 261 THR D O 1
ATOM 1985 N N . LEU A 1 262 ? 145.712 143.675 126.007 1.00 31.04 262 LEU D N 1
ATOM 1986 C CA . LEU A 1 262 ? 145.920 144.072 124.619 1.00 31.04 262 LEU D CA 1
ATOM 1987 C C . LEU A 1 262 ? 147.161 143.414 124.029 1.00 31.04 262 LEU D C 1
ATOM 1988 O O . LEU A 1 262 ? 147.119 142.902 122.902 1.00 31.04 262 LEU D O 1
ATOM 1993 N N . LEU A 1 263 ? 148.258 143.381 124.797 1.00 31.30 263 LEU D N 1
ATOM 1994 C CA . LEU A 1 263 ? 149.493 142.762 124.319 1.00 31.30 263 LEU D CA 1
ATOM 1995 C C . LEU A 1 263 ? 149.334 141.260 124.095 1.00 31.30 263 LEU D C 1
ATOM 1996 O O . LEU A 1 263 ? 149.731 140.742 123.045 1.00 31.30 263 LEU D O 1
ATOM 2001 N N . GLY A 1 264 ? 148.733 140.548 125.051 1.00 30.66 264 GLY D N 1
ATOM 2002 C CA . GLY A 1 264 ? 148.541 139.118 124.889 1.00 30.66 264 GLY D CA 1
ATOM 2003 C C . GLY A 1 264 ? 147.535 138.754 123.817 1.00 30.66 264 GLY D C 1
ATOM 2004 O O . GLY A 1 264 ? 147.720 137.761 123.104 1.00 30.66 264 GLY D O 1
ATOM 2005 N N . ASN A 1 265 ? 146.475 139.555 123.668 1.00 31.63 265 ASN D N 1
ATOM 2006 C CA . ASN A 1 265 ? 145.505 139.318 122.609 1.00 31.63 265 ASN D CA 1
ATOM 2007 C C . ASN A 1 265 ? 146.102 139.560 121.231 1.00 31.63 265 ASN D C 1
ATOM 2008 O O . ASN A 1 265 ? 145.760 138.851 120.283 1.00 31.63 265 ASN D O 1
ATOM 2013 N N . TYR A 1 266 ? 146.998 140.539 121.094 1.00 32.65 266 TYR D N 1
ATOM 2014 C CA . TYR A 1 266 ? 147.657 140.710 119.806 1.00 32.65 266 TYR D CA 1
ATOM 2015 C C . TYR A 1 266 ? 148.673 139.605 119.539 1.00 32.65 266 TYR D C 1
ATOM 2016 O O . TYR A 1 266 ? 148.829 139.179 118.387 1.00 32.65 266 TYR D O 1
ATOM 2025 N N . ILE A 1 267 ? 149.365 139.135 120.583 1.00 31.69 267 ILE D N 1
ATOM 2026 C CA . ILE A 1 267 ? 150.368 138.085 120.425 1.00 31.69 267 ILE D CA 1
ATOM 2027 C C . ILE A 1 267 ? 149.720 136.774 119.989 1.00 31.69 267 ILE D C 1
ATOM 2028 O O . ILE A 1 267 ? 150.226 136.088 119.093 1.00 31.69 267 ILE D O 1
ATOM 2033 N N . ALA A 1 268 ? 148.571 136.431 120.573 1.00 31.84 268 ALA D N 1
ATOM 2034 C CA . ALA A 1 268 ? 147.922 135.167 120.239 1.00 31.84 268 ALA D CA 1
ATOM 2035 C C . ALA A 1 268 ? 147.337 135.135 118.837 1.00 31.84 268 ALA D C 1
ATOM 2036 O O . ALA A 1 268 ? 147.144 134.048 118.288 1.00 31.84 268 ALA D O 1
ATOM 2038 N N . GLY A 1 269 ? 147.038 136.285 118.250 1.00 32.45 269 GLY D N 1
ATOM 2039 C CA . GLY A 1 269 ? 146.473 136.304 116.920 1.00 32.45 269 GLY D CA 1
ATOM 2040 C C . GLY A 1 269 ? 147.519 136.474 115.846 1.00 32.45 269 GLY D C 1
ATOM 2041 O O . GLY A 1 269 ? 147.466 135.802 114.816 1.00 32.45 269 GLY D O 1
ATOM 2042 N N . ALA A 1 270 ? 148.487 137.357 116.072 1.00 32.53 270 ALA D N 1
ATOM 2043 C CA . ALA A 1 270 ? 149.452 137.665 115.029 1.00 32.53 270 ALA D CA 1
ATOM 2044 C C . ALA A 1 270 ? 150.616 136.687 114.966 1.00 32.53 270 ALA D C 1
ATOM 2045 O O . ALA A 1 270 ? 151.209 136.520 113.896 1.00 32.53 270 ALA D O 1
ATOM 2047 N N . ILE A 1 271 ? 150.963 136.034 116.075 1.00 33.09 271 ILE D N 1
ATOM 2048 C CA . ILE A 1 271 ? 152.204 135.278 116.195 1.00 33.09 271 ILE D CA 1
ATOM 2049 C C . ILE A 1 271 ? 151.942 133.807 116.497 1.00 33.09 271 ILE D C 1
ATOM 2050 O O . ILE A 1 271 ? 152.467 132.922 115.817 1.00 33.09 271 ILE D O 1
ATOM 2055 N N . VAL A 1 272 ? 151.141 133.528 117.525 1.00 32.92 272 VAL D N 1
ATOM 2056 C CA . VAL A 1 272 ? 150.927 132.151 117.961 1.00 32.92 272 VAL D CA 1
ATOM 2057 C C . VAL A 1 272 ? 150.089 131.391 116.942 1.00 32.92 272 VAL D C 1
ATOM 2058 O O . VAL A 1 272 ? 150.388 130.240 116.603 1.00 32.92 272 VAL D O 1
ATOM 2062 N N . LEU A 1 273 ? 149.069 132.036 116.393 1.00 33.03 273 LEU D N 1
ATOM 2063 C CA . LEU A 1 273 ? 148.139 131.376 115.491 1.00 33.03 273 LEU D CA 1
ATOM 2064 C C . LEU A 1 273 ? 148.346 131.739 114.031 1.00 33.03 273 LEU D C 1
ATOM 2065 O O . LEU A 1 273 ? 148.252 130.867 113.171 1.00 33.03 273 LEU D O 1
ATOM 2070 N N . GLY A 1 274 ? 148.648 133.001 113.724 1.00 33.07 274 GLY D N 1
ATOM 2071 C CA . GLY A 1 274 ? 148.698 133.425 112.337 1.00 33.07 274 GLY D CA 1
ATOM 2072 C C . GLY A 1 274 ? 149.937 132.992 111.591 1.00 33.07 274 GLY D C 1
ATOM 2073 O O . GLY A 1 274 ? 149.855 132.623 110.417 1.00 33.07 274 GLY D O 1
ATOM 2074 N N . LEU A 1 275 ? 151.081 133.014 112.244 1.00 32.38 275 LEU D N 1
ATOM 2075 C CA . LEU A 1 275 ? 152.353 132.701 111.605 1.00 32.38 275 LEU D CA 1
ATOM 2076 C C . LEU A 1 275 ? 152.548 131.204 111.305 1.00 32.38 275 LEU D C 1
ATOM 2077 O O . LEU A 1 275 ? 153.001 130.886 110.192 1.00 32.38 275 LEU D O 1
ATOM 2082 N N . PRO A 1 276 ? 152.215 130.250 112.204 1.00 33.02 276 PRO D N 1
ATOM 2083 C CA . PRO A 1 276 ? 152.260 128.842 111.767 1.00 33.02 276 PRO D CA 1
ATOM 2084 C C . PRO A 1 276 ? 151.251 128.495 110.691 1.00 33.02 276 PRO D C 1
ATOM 2085 O O . PRO A 1 276 ? 151.577 127.718 109.789 1.00 33.02 276 PRO D O 1
ATOM 2089 N N . LEU A 1 277 ? 150.040 129.053 110.748 1.00 32.01 277 LEU D N 1
ATOM 2090 C CA . LEU A 1 277 ? 149.042 128.762 109.725 1.00 32.01 277 LEU D CA 1
ATOM 2091 C C . LEU A 1 277 ? 149.424 129.363 108.380 1.00 32.01 277 LEU D C 1
ATOM 2092 O O . LEU A 1 277 ? 149.146 128.762 107.335 1.00 32.01 277 LEU D O 1
ATOM 2097 N N . TYR A 1 278 ? 150.081 130.524 108.392 1.00 31.69 278 TYR D N 1
ATOM 2098 C CA . TYR A 1 278 ? 150.635 131.092 107.169 1.00 31.69 278 TYR D CA 1
ATOM 2099 C C . TYR A 1 278 ? 151.709 130.191 106.580 1.00 31.69 278 TYR D C 1
ATOM 2100 O O . TYR A 1 278 ? 151.685 129.905 105.377 1.00 31.69 278 TYR D O 1
ATOM 2109 N N . PHE A 1 279 ? 152.638 129.714 107.422 1.00 33.07 279 PHE D N 1
ATOM 2110 C CA . PHE A 1 279 ? 153.682 128.796 106.968 1.00 33.07 279 PHE D CA 1
ATOM 2111 C C . PHE A 1 279 ? 153.105 127.490 106.429 1.00 33.07 279 PHE D C 1
ATOM 2112 O O . PHE A 1 279 ? 153.653 126.915 105.483 1.00 33.07 279 PHE D O 1
ATOM 2120 N N . ILE A 1 280 ? 151.989 127.029 106.990 1.00 32.69 280 ILE D N 1
ATOM 2121 C CA . ILE A 1 280 ? 151.388 125.784 106.526 1.00 32.69 280 ILE D CA 1
ATOM 2122 C C . ILE A 1 280 ? 150.694 125.984 105.179 1.00 32.69 280 ILE D C 1
ATOM 2123 O O . ILE A 1 280 ? 150.926 125.222 104.235 1.00 32.69 280 ILE D O 1
ATOM 2128 N N . TYR A 1 281 ? 149.850 127.013 105.050 1.00 34.09 281 TYR D N 1
ATOM 2129 C CA . TYR A 1 281 ? 148.934 127.075 103.915 1.00 34.09 281 TYR D CA 1
ATOM 2130 C C . TYR A 1 281 ? 149.253 128.175 102.900 1.00 34.09 281 TYR D C 1
ATOM 2131 O O . TYR A 1 281 ? 148.401 128.491 102.053 1.00 34.09 281 TYR D O 1
ATOM 2140 N N . LYS A 1 282 ? 150.456 128.756 102.938 1.00 35.06 282 LYS D N 1
ATOM 2141 C CA . LYS A 1 282 ? 150.761 129.801 101.971 1.00 35.06 282 LYS D CA 1
ATOM 2142 C C . LYS A 1 282 ? 150.908 129.290 100.539 1.00 35.06 282 LYS D C 1
ATOM 2143 O O . LYS A 1 282 ? 150.594 130.034 99.603 1.00 35.06 282 LYS D O 1
ATOM 2149 N N . GLU A 1 283 ? 151.315 128.034 100.332 1.00 39.25 283 GLU D N 1
ATOM 2150 C CA . GLU A 1 283 ? 151.359 127.517 98.970 1.00 39.25 283 GLU D CA 1
ATOM 2151 C C . GLU A 1 283 ? 149.972 127.236 98.417 1.00 39.25 283 GLU D C 1
ATOM 2152 O O . GLU A 1 283 ? 149.759 127.376 97.210 1.00 39.25 283 GLU D O 1
ATOM 2158 N N . HIS A 1 284 ? 149.019 126.875 99.273 1.00 39.07 284 HIS D N 1
ATOM 2159 C CA . HIS A 1 284 ? 147.643 126.720 98.827 1.00 39.07 284 HIS D CA 1
ATOM 2160 C C . HIS A 1 284 ? 147.014 128.053 98.478 1.00 39.07 284 HIS D C 1
ATOM 2161 O O . HIS A 1 284 ? 146.249 128.133 97.511 1.00 39.07 284 HIS D O 1
ATOM 2168 N N . TYR A 1 285 ? 147.332 129.108 99.231 1.00 38.58 285 TYR D N 1
ATOM 2169 C CA . TYR A 1 285 ? 146.889 130.430 98.799 1.00 38.58 285 TYR D CA 1
ATOM 2170 C C . TYR A 1 285 ? 147.561 130.882 97.507 1.00 38.58 285 TYR D C 1
ATOM 2171 O O . TYR A 1 285 ? 146.915 131.552 96.695 1.00 38.58 285 TYR D O 1
ATOM 2180 N N . TYR A 1 286 ? 148.825 130.510 97.291 1.00 42.77 286 TYR D N 1
ATOM 2181 C CA . TYR A 1 286 ? 149.485 130.807 96.022 1.00 42.77 286 TYR D CA 1
ATOM 2182 C C . TYR A 1 286 ? 148.819 130.082 94.859 1.00 42.77 286 TYR D C 1
ATOM 2183 O O . TYR A 1 286 ? 148.665 130.655 93.777 1.00 42.77 286 TYR D O 1
ATOM 2192 N N . ASN A 1 287 ? 148.419 128.825 95.064 1.00 44.97 287 ASN D N 1
ATOM 2193 C CA . ASN A 1 287 ? 147.721 128.081 94.018 1.00 44.97 287 ASN D CA 1
ATOM 2194 C C . ASN A 1 287 ? 146.339 128.652 93.740 1.00 44.97 287 ASN D C 1
ATOM 2195 O O . ASN A 1 287 ? 145.922 128.711 92.577 1.00 44.97 287 ASN D O 1
ATOM 2200 N N . PHE A 1 288 ? 145.605 129.055 94.734 1.00 43.82 288 PHE D N 1
ATOM 2201 C CA . PHE A 1 288 ? 144.302 129.606 94.543 1.00 43.82 288 PHE D CA 1
ATOM 2202 C C . PHE A 1 288 ? 144.369 130.850 93.740 1.00 43.82 288 PHE D C 1
ATOM 2203 O O . PHE A 1 288 ? 143.469 131.145 93.074 1.00 43.82 288 PHE D O 1
ATOM 2211 N N . GLU A 1 289 ? 145.428 131.596 93.832 1.00 47.45 289 GLU D N 1
ATOM 2212 C CA . GLU A 1 289 ? 145.551 132.848 93.169 1.00 47.45 289 GLU D CA 1
ATOM 2213 C C . GLU A 1 289 ? 146.051 132.767 91.817 1.00 47.45 289 GLU D C 1
ATOM 2214 O O . GLU A 1 289 ? 145.827 133.631 91.038 1.00 47.45 289 GLU D O 1
ATOM 2220 N N . ARG A 1 290 ? 146.760 131.719 91.536 1.00 49.66 290 ARG D N 1
ATOM 2221 C CA . ARG A 1 290 ? 147.317 131.521 90.257 1.00 49.66 290 ARG D CA 1
ATOM 2222 C C . ARG A 1 290 ? 146.204 130.958 89.470 1.00 49.66 290 ARG D C 1
ATOM 2223 O O . ARG A 1 290 ? 146.098 131.222 88.314 1.00 49.66 290 ARG D O 1
ATOM 2231 N N . SER A 1 291 ? 145.339 130.181 90.092 1.00 50.20 291 SER D N 1
ATOM 2232 C CA . SER A 1 291 ? 144.222 129.631 89.332 1.00 50.20 291 SER D CA 1
ATOM 2233 C C . SER A 1 291 ? 143.100 130.640 89.123 1.00 50.20 291 SER D C 1
ATOM 2234 O O . SER A 1 291 ? 141.939 130.246 88.973 1.00 50.20 291 SER D O 1
ATOM 2237 N N . LYS A 1 292 ? 143.412 131.935 89.133 1.00 52.24 292 LYS D N 1
ATOM 2238 C CA . LYS A 1 292 ? 142.450 132.983 88.820 1.00 52.24 292 LYS D CA 1
ATOM 2239 C C . LYS A 1 292 ? 142.926 133.855 87.667 1.00 52.24 292 LYS D C 1
ATOM 2240 O O . LYS A 1 292 ? 142.457 134.986 87.513 1.00 52.24 292 LYS D O 1
ATOM 2246 N N . ARG A 1 293 ? 143.815 133.331 86.857 1.00 55.91 293 ARG D N 1
ATOM 2247 C CA . ARG A 1 293 ? 144.279 134.058 85.712 1.00 55.91 293 ARG D CA 1
ATOM 2248 C C . ARG A 1 293 ? 143.992 133.226 84.494 1.00 55.91 293 ARG D C 1
ATOM 2249 O O . ARG A 1 293 ? 144.573 132.165 84.328 1.00 55.91 293 ARG D O 1
ATOM 2257 N N . LYS B 1 7 ? 141.212 122.646 93.562 1.00 43.33 7 LYS A N 1
ATOM 2258 C CA . LYS B 1 7 ? 139.918 123.307 93.446 1.00 43.33 7 LYS A CA 1
ATOM 2259 C C . LYS B 1 7 ? 139.366 123.666 94.817 1.00 43.33 7 LYS A C 1
ATOM 2260 O O . LYS B 1 7 ? 139.052 122.790 95.619 1.00 43.33 7 LYS A O 1
ATOM 2262 N N . TYR B 1 8 ? 139.245 124.962 95.080 1.00 41.37 8 TYR A N 1
ATOM 2263 C CA . TYR B 1 8 ? 138.792 125.470 96.365 1.00 41.37 8 TYR A CA 1
ATOM 2264 C C . TYR B 1 8 ? 137.438 126.140 96.192 1.00 41.37 8 TYR A C 1
ATOM 2265 O O . TYR B 1 8 ? 137.234 126.898 95.240 1.00 41.37 8 TYR A O 1
ATOM 2274 N N . VAL B 1 9 ? 136.519 125.855 97.106 1.00 39.87 9 VAL A N 1
ATOM 2275 C CA . VAL B 1 9 ? 135.193 126.459 97.094 1.00 39.87 9 VAL A CA 1
ATOM 2276 C C . VAL B 1 9 ? 135.222 127.663 98.026 1.00 39.87 9 VAL A C 1
ATOM 2277 O O . VAL B 1 9 ? 135.394 127.520 99.238 1.00 39.87 9 VAL A O 1
ATOM 2281 N N . LEU B 1 10 ? 135.070 128.851 97.462 1.00 39.27 10 LEU A N 1
ATOM 2282 C CA . LEU B 1 10 ? 135.063 130.096 98.196 1.00 39.27 10 LEU A CA 1
ATOM 2283 C C . LEU B 1 10 ? 133.659 130.473 98.589 1.00 39.27 10 LEU A C 1
ATOM 2284 O O . LEU B 1 10 ? 133.450 130.789 99.714 1.00 39.27 10 LEU A O 1
ATOM 2289 N N . ASP B 1 11 ? 132.704 130.451 97.660 1.00 39.43 11 ASP A N 1
ATOM 2290 C CA . ASP B 1 11 ? 131.297 130.733 97.919 1.00 39.43 11 ASP A CA 1
ATOM 2291 C C . ASP B 1 11 ? 130.473 129.523 97.513 1.00 39.43 11 ASP A C 1
ATOM 2292 O O . ASP B 1 11 ? 130.385 129.211 96.311 1.00 39.43 11 ASP A O 1
ATOM 2297 N N . PRO B 1 12 ? 129.877 128.809 98.453 1.00 36.98 12 PRO A N 1
ATOM 2298 C CA . PRO B 1 12 ? 129.058 127.646 98.114 1.00 36.98 12 PRO A CA 1
ATOM 2299 C C . PRO B 1 12 ? 127.659 128.059 97.665 1.00 36.98 12 PRO A C 1
ATOM 2300 O O . PRO B 1 12 ? 127.333 129.236 97.555 1.00 36.98 12 PRO A O 1
ATOM 2304 N N . VAL B 1 13 ? 126.830 127.054 97.407 1.00 35.39 13 VAL A N 1
ATOM 2305 C CA . VAL B 1 13 ? 125.478 127.270 96.903 1.00 35.39 13 VAL A CA 1
ATOM 2306 C C . VAL B 1 13 ? 124.565 127.633 98.065 1.00 35.39 13 VAL A C 1
ATOM 2307 O O . VAL B 1 13 ? 124.518 126.932 99.079 1.00 35.39 13 VAL A O 1
ATOM 2311 N N . SER B 1 14 ? 123.834 128.733 97.920 1.00 35.35 14 SER A N 1
ATOM 2312 C CA . SER B 1 14 ? 122.961 129.219 98.978 1.00 35.35 14 SER A CA 1
ATOM 2313 C C . SER B 1 14 ? 121.666 128.413 98.988 1.00 35.35 14 SER A C 1
ATOM 2314 O O . SER B 1 14 ? 120.952 128.363 97.983 1.00 35.35 14 SER A O 1
ATOM 2317 N N . ILE B 1 15 ? 121.368 127.779 100.121 1.00 34.06 15 ILE A N 1
ATOM 2318 C CA . ILE B 1 15 ? 120.172 126.957 100.280 1.00 34.06 15 ILE A CA 1
ATOM 2319 C C . ILE B 1 15 ? 119.316 127.492 101.416 1.00 34.06 15 ILE A C 1
ATOM 2320 O O . ILE B 1 15 ? 119.692 128.450 102.098 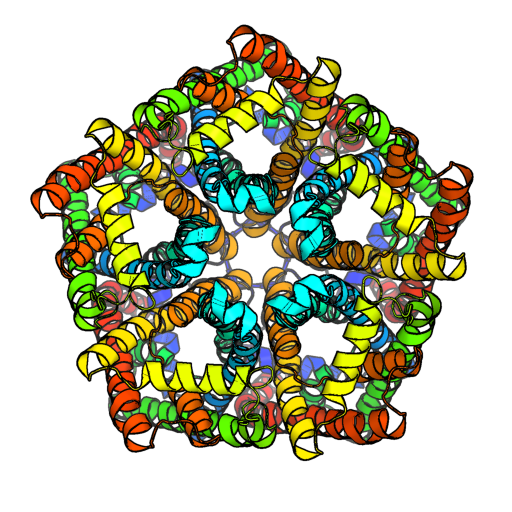1.00 34.06 15 ILE A O 1
ATOM 2325 N N . LYS B 1 16 ? 118.182 126.837 101.652 1.00 33.83 16 LYS A N 1
ATOM 2326 C CA . LYS B 1 16 ? 117.215 127.267 102.652 1.00 33.83 16 LYS A CA 1
ATOM 2327 C C . LYS B 1 16 ? 116.307 126.092 102.973 1.00 33.83 16 LYS A C 1
ATOM 2328 O O . LYS B 1 16 ? 115.757 125.474 102.062 1.00 33.83 16 LYS A O 1
ATOM 2334 N N . SER B 1 17 ? 116.166 125.767 104.256 1.00 34.05 17 SER A N 1
ATOM 2335 C CA . SER B 1 17 ? 115.321 124.655 104.670 1.00 34.05 17 SER A CA 1
ATOM 2336 C C . SER B 1 17 ? 114.061 125.119 105.385 1.00 34.05 17 SER A C 1
ATOM 2337 O O . SER B 1 17 ? 113.485 124.360 106.166 1.00 34.05 17 SER A O 1
ATOM 2340 N N . VAL B 1 18 ? 113.634 126.358 105.148 1.00 34.59 18 VAL A N 1
ATOM 2341 C CA . VAL B 1 18 ? 112.474 126.947 105.799 1.00 34.59 18 VAL A CA 1
ATOM 2342 C C . VAL B 1 18 ? 111.550 127.505 104.718 1.00 34.59 18 VAL A C 1
ATOM 2343 O O . VAL B 1 18 ? 111.899 127.556 103.541 1.00 34.59 18 VAL A O 1
ATOM 2347 N N . CYS B 1 19 ? 110.353 127.915 105.130 1.00 36.61 19 CYS A N 1
ATOM 2348 C CA . CYS B 1 19 ? 109.367 128.454 104.202 1.00 36.61 19 CYS A CA 1
ATOM 2349 C C . CYS B 1 19 ? 108.643 129.621 104.856 1.00 36.61 19 CYS A C 1
ATOM 2350 O O . CYS B 1 19 ? 108.815 129.900 106.044 1.00 36.61 19 CYS A O 1
ATOM 2353 N N . GLY B 1 20 ? 107.829 130.313 104.061 1.00 37.90 20 GLY A N 1
ATOM 2354 C CA . GLY B 1 20 ? 107.045 131.423 104.553 1.00 37.90 20 GLY A CA 1
ATOM 2355 C C . GLY B 1 20 ? 105.742 130.976 105.179 1.00 37.90 20 GLY A C 1
ATOM 2356 O O . GLY B 1 20 ? 105.442 129.790 105.293 1.00 37.90 20 GLY A O 1
ATOM 2357 N N . GLY B 1 21 ? 104.947 131.962 105.599 1.00 36.50 21 GLY A N 1
ATOM 2358 C CA . GLY B 1 21 ? 103.670 131.657 106.219 1.00 36.50 21 GLY A CA 1
ATOM 2359 C C . GLY B 1 21 ? 102.624 131.173 105.238 1.00 36.50 21 GLY A C 1
ATOM 2360 O O . GLY B 1 21 ? 101.787 130.333 105.584 1.00 36.50 21 GLY A O 1
ATOM 2361 N N . GLU B 1 22 ? 102.664 131.682 104.005 1.00 37.22 22 GLU A N 1
ATOM 2362 C CA . GLU B 1 22 ? 101.720 131.261 102.977 1.00 37.22 22 GLU A CA 1
ATOM 2363 C C . GLU B 1 22 ? 101.970 129.823 102.555 1.00 37.22 22 GLU A C 1
ATOM 2364 O O . GLU B 1 22 ? 101.027 129.033 102.423 1.00 37.22 22 GLU A O 1
ATOM 2370 N N . GLU B 1 23 ? 103.237 129.463 102.354 1.00 38.57 23 GLU A N 1
ATOM 2371 C CA . GLU B 1 23 ? 103.589 128.090 102.029 1.00 38.57 23 GLU A CA 1
ATOM 2372 C C . GLU B 1 23 ? 103.311 127.144 103.184 1.00 38.57 23 GLU A C 1
ATOM 2373 O O . GLU B 1 23 ? 102.917 126.002 102.948 1.00 38.57 23 GLU A O 1
ATOM 2379 N N . SER B 1 24 ? 103.471 127.607 104.426 1.00 35.08 24 SER A N 1
ATOM 2380 C CA . SER B 1 24 ? 103.117 126.788 105.581 1.00 35.08 24 SER A CA 1
ATOM 2381 C C . SER B 1 24 ? 101.618 126.549 105.668 1.00 35.08 24 SER A C 1
ATOM 2382 O O . SER B 1 24 ? 101.191 125.442 106.014 1.00 35.08 24 SER A O 1
ATOM 2385 N N . TYR B 1 25 ? 100.808 127.561 105.342 1.00 33.83 25 TYR A N 1
ATOM 2386 C CA . TYR B 1 25 ? 99.361 127.372 105.307 1.00 33.83 25 TYR A CA 1
ATOM 2387 C C . TYR B 1 25 ? 98.954 126.397 104.214 1.00 33.83 25 TYR A C 1
ATOM 2388 O O . TYR B 1 25 ? 98.079 125.549 104.431 1.00 33.83 25 TYR A O 1
ATOM 2397 N N . ILE B 1 26 ? 99.556 126.520 103.030 1.00 36.16 26 ILE A N 1
ATOM 2398 C CA . ILE B 1 26 ? 99.211 125.636 101.922 1.00 36.16 26 ILE A CA 1
ATOM 2399 C C . ILE B 1 26 ? 99.636 124.203 102.227 1.00 36.16 26 ILE A C 1
ATOM 2400 O O . ILE B 1 26 ? 98.888 123.253 101.965 1.00 36.16 26 ILE A O 1
ATOM 2405 N N . ARG B 1 27 ? 100.810 124.031 102.841 1.00 35.52 27 ARG A N 1
ATOM 2406 C CA . ARG B 1 27 ? 101.257 122.722 103.294 1.00 35.52 27 ARG A CA 1
ATOM 2407 C C . ARG B 1 27 ? 100.353 122.133 104.365 1.00 35.52 27 ARG A C 1
ATOM 2408 O O . ARG B 1 27 ? 100.101 120.929 104.338 1.00 35.52 27 ARG A O 1
ATOM 2416 N N . CYS B 1 28 ? 99.819 122.951 105.272 1.00 35.46 28 CYS A N 1
ATOM 2417 C CA . CYS B 1 28 ? 98.901 122.449 106.287 1.00 35.46 28 CYS A CA 1
ATOM 2418 C C . CYS B 1 28 ? 97.545 122.051 105.720 1.00 35.46 28 CYS A C 1
ATOM 2419 O O . CYS B 1 28 ? 96.984 121.034 106.143 1.00 35.46 28 CYS A O 1
ATOM 2422 N N . VAL B 1 29 ? 97.017 122.815 104.762 1.00 35.14 29 VAL A N 1
ATOM 2423 C CA . VAL B 1 29 ? 95.750 122.447 104.133 1.00 35.14 29 VAL A CA 1
ATOM 2424 C C . VAL B 1 29 ? 95.914 121.185 103.290 1.00 35.14 29 VAL A C 1
ATOM 2425 O O . VAL B 1 29 ? 95.057 120.292 103.315 1.00 35.14 29 VAL A O 1
ATOM 2429 N N . GLU B 1 30 ? 97.039 121.056 102.579 1.00 37.00 30 GLU A N 1
ATOM 2430 C CA . GLU B 1 30 ? 97.282 119.843 101.803 1.00 37.00 30 GLU A CA 1
ATOM 2431 C C . GLU B 1 30 ? 97.580 118.646 102.698 1.00 37.00 30 GLU A C 1
ATOM 2432 O O . GLU B 1 30 ? 97.313 117.506 102.310 1.00 37.00 30 GLU A O 1
ATOM 2438 N N . TYR B 1 31 ? 98.123 118.885 103.893 1.00 36.18 31 TYR A N 1
ATOM 2439 C CA . TYR B 1 31 ? 98.356 117.809 104.846 1.00 36.18 31 TYR A CA 1
ATOM 2440 C C . TYR B 1 31 ? 97.051 117.312 105.449 1.00 36.18 31 TYR A C 1
ATOM 2441 O O . TYR B 1 31 ? 96.852 116.103 105.599 1.00 36.18 31 TYR A O 1
ATOM 2450 N N . GLY B 1 32 ? 96.152 118.229 105.808 1.00 35.07 32 GLY A N 1
ATOM 2451 C CA . GLY B 1 32 ? 94.853 117.830 106.316 1.00 35.07 32 GLY A CA 1
ATOM 2452 C C . GLY B 1 32 ? 93.916 117.271 105.273 1.00 35.07 32 GLY A C 1
ATOM 2453 O O . GLY B 1 32 ? 92.984 116.544 105.622 1.00 35.07 32 GLY A O 1
ATOM 2454 N N . LYS B 1 33 ? 94.131 117.524 104.026 1.00 36.81 33 LYS A N 1
ATOM 2455 C CA . LYS B 1 33 ? 93.320 117.005 102.972 1.00 36.81 33 LYS A CA 1
ATOM 2456 C C . LYS B 1 33 ? 93.654 115.595 102.644 1.00 36.81 33 LYS A C 1
ATOM 2457 O O . LYS B 1 33 ? 92.876 114.937 102.068 1.00 36.81 33 LYS A O 1
ATOM 2463 N N . LYS B 1 34 ? 94.832 115.120 102.992 1.00 37.30 34 LYS A N 1
ATOM 2464 C CA . LYS B 1 34 ? 95.202 113.735 102.728 1.00 37.30 34 LYS A CA 1
ATOM 2465 C C . LYS B 1 34 ? 94.587 112.755 103.717 1.00 37.30 34 LYS A C 1
ATOM 2466 O O . LYS B 1 34 ? 94.428 111.578 103.383 1.00 37.30 34 LYS A O 1
ATOM 2472 N N . LYS B 1 35 ? 94.240 113.208 104.925 1.00 36.38 35 LYS A N 1
ATOM 2473 C CA . LYS B 1 35 ? 93.664 112.323 105.931 1.00 36.38 35 LYS A CA 1
ATOM 2474 C C . LYS B 1 35 ? 92.270 111.841 105.564 1.00 36.38 35 LYS A C 1
ATOM 2475 O O . LYS B 1 35 ? 91.851 110.783 106.040 1.00 36.38 35 LYS A O 1
ATOM 2481 N N . ALA B 1 36 ? 91.545 112.584 104.737 1.00 38.08 36 ALA A N 1
ATOM 2482 C CA . ALA B 1 36 ? 90.217 112.173 104.312 1.00 38.08 36 ALA A CA 1
ATOM 2483 C C . ALA B 1 36 ? 90.244 111.181 103.162 1.00 38.08 36 ALA A C 1
ATOM 2484 O O . ALA B 1 36 ? 89.183 110.698 102.760 1.00 38.08 36 ALA A O 1
ATOM 2486 N N . HIS B 1 37 ? 91.421 110.866 102.625 1.00 40.05 37 HIS A N 1
ATOM 2487 C CA . HIS B 1 37 ? 91.539 109.954 101.501 1.00 40.05 37 HIS A CA 1
ATOM 2488 C C . HIS B 1 37 ? 92.058 108.580 101.888 1.00 40.05 37 HIS A C 1
ATOM 2489 O O . HIS B 1 37 ? 92.040 107.676 101.047 1.00 40.05 37 HIS A O 1
ATOM 2496 N N . TYR B 1 38 ? 92.516 108.397 103.123 1.00 36.22 38 TYR A N 1
ATOM 2497 C CA . TYR B 1 38 ? 92.868 107.076 103.611 1.00 36.22 38 TYR A CA 1
ATOM 2498 C C . TYR B 1 38 ? 91.618 106.219 103.765 1.00 36.22 38 TYR A C 1
ATOM 2499 O O . TYR B 1 38 ? 90.493 106.717 103.834 1.00 36.22 38 TYR A O 1
ATOM 2508 N N . SER B 1 39 ? 91.824 104.910 103.830 1.00 36.11 39 SER A N 1
ATOM 2509 C CA . SER B 1 39 ? 90.722 104.037 104.184 1.00 36.11 39 SER A CA 1
ATOM 2510 C C . SER B 1 39 ? 90.485 104.093 105.689 1.00 36.11 39 SER A C 1
ATOM 2511 O O . SER B 1 39 ? 91.248 104.700 106.443 1.00 36.11 39 SER A O 1
ATOM 2514 N N . ASN B 1 40 ? 89.400 103.455 106.127 1.00 34.21 40 ASN A N 1
ATOM 2515 C CA . ASN B 1 40 ? 89.028 103.514 107.535 1.00 34.21 40 ASN A CA 1
ATOM 2516 C C . ASN B 1 40 ? 89.992 102.715 108.401 1.00 34.21 40 ASN A C 1
ATOM 2517 O O . ASN B 1 40 ? 90.367 103.159 109.492 1.00 34.21 40 ASN A O 1
ATOM 2522 N N . LEU B 1 41 ? 90.424 101.549 107.922 1.00 33.40 41 LEU A N 1
ATOM 2523 C CA . LEU B 1 41 ? 91.344 100.719 108.686 1.00 33.40 41 LEU A CA 1
ATOM 2524 C C . LEU B 1 41 ? 92.752 101.292 108.706 1.00 33.40 41 LEU A C 1
ATOM 2525 O O . LEU B 1 41 ? 93.460 101.139 109.706 1.00 33.40 41 LEU A O 1
ATOM 2530 N N . ASN B 1 42 ? 93.156 101.977 107.637 1.00 34.42 42 ASN A N 1
ATOM 2531 C CA . ASN B 1 42 ? 94.466 102.621 107.597 1.00 34.42 42 ASN A CA 1
ATOM 2532 C C . ASN B 1 42 ? 94.539 103.779 108.587 1.00 34.42 42 ASN A C 1
ATOM 2533 O O . ASN B 1 42 ? 95.506 103.891 109.357 1.00 34.42 42 ASN A O 1
ATOM 2538 N N . LEU B 1 43 ? 93.514 104.634 108.591 1.00 33.53 43 LEU A N 1
ATOM 2539 C CA . LEU B 1 43 ? 93.433 105.732 109.546 1.00 33.53 43 LEU A CA 1
ATOM 2540 C C . LEU B 1 43 ? 93.283 105.225 110.976 1.00 33.53 43 LEU A C 1
ATOM 2541 O O . LEU B 1 43 ? 93.863 105.807 111.900 1.00 33.53 43 LEU A O 1
ATOM 2546 N N . LEU B 1 44 ? 92.553 104.122 111.166 1.00 31.73 44 LEU A N 1
ATOM 2547 C CA . LEU B 1 44 ? 92.392 103.541 112.494 1.00 31.73 44 LEU A CA 1
ATOM 2548 C C . LEU B 1 44 ? 93.705 102.980 113.027 1.00 31.73 44 LEU A C 1
ATOM 2549 O O . LEU B 1 44 ? 94.034 103.183 114.202 1.00 31.73 44 LEU A O 1
ATOM 2554 N N . ALA B 1 45 ? 94.472 102.289 112.178 1.00 31.18 45 ALA A N 1
ATOM 2555 C CA . ALA B 1 45 ? 95.764 101.757 112.594 1.00 31.18 45 ALA A CA 1
ATOM 2556 C C . ALA B 1 45 ? 96.763 102.863 112.898 1.00 31.18 45 ALA A C 1
ATOM 2557 O O . ALA B 1 45 ? 97.526 102.753 113.868 1.00 31.18 45 ALA A O 1
ATOM 2559 N N . LYS B 1 46 ? 96.754 103.942 112.108 1.00 32.32 46 LYS A N 1
ATOM 2560 C CA . LYS B 1 46 ? 97.633 105.070 112.401 1.00 32.32 46 LYS A CA 1
ATOM 2561 C C . LYS B 1 46 ? 97.253 105.771 113.703 1.00 32.32 46 LYS A C 1
ATOM 2562 O O . LYS B 1 46 ? 98.137 106.172 114.471 1.00 32.32 46 LYS A O 1
ATOM 2568 N N . ALA B 1 47 ? 95.954 105.888 113.991 1.00 30.97 47 ALA A N 1
ATOM 2569 C CA . ALA B 1 47 ? 95.514 106.474 115.252 1.00 30.97 47 ALA A CA 1
ATOM 2570 C C . ALA B 1 47 ? 95.872 105.610 116.458 1.00 30.97 47 ALA A C 1
ATOM 2571 O O . ALA B 1 47 ? 96.270 106.147 117.503 1.00 30.97 47 ALA A O 1
ATOM 2573 N N . ILE B 1 48 ? 95.750 104.284 116.329 1.00 29.94 48 ILE A N 1
ATOM 2574 C CA . ILE B 1 48 ? 96.124 103.378 117.412 1.00 29.94 48 ILE A CA 1
ATOM 2575 C C . ILE B 1 48 ? 97.626 103.439 117.674 1.00 29.94 48 ILE A C 1
ATOM 2576 O O . ILE B 1 48 ? 98.065 103.461 118.835 1.00 29.94 48 ILE A O 1
ATOM 2581 N N . LEU B 1 49 ? 98.432 103.533 116.610 1.00 31.34 49 LEU A N 1
ATOM 2582 C CA . LEU B 1 49 ? 99.874 103.694 116.779 1.00 31.34 49 LEU A CA 1
ATOM 2583 C C . LEU B 1 49 ? 100.237 105.015 117.452 1.00 31.34 49 LEU A C 1
ATOM 2584 O O . LEU B 1 49 ? 101.142 105.045 118.294 1.00 31.34 49 LEU A O 1
ATOM 2589 N N . ALA B 1 50 ? 99.535 106.103 117.116 1.00 31.17 50 ALA A N 1
ATOM 2590 C CA . ALA B 1 50 ? 99.809 107.389 117.754 1.00 31.17 50 ALA A CA 1
ATOM 2591 C C . ALA B 1 50 ? 99.452 107.400 119.237 1.00 31.17 50 ALA A C 1
ATOM 2592 O O . ALA B 1 50 ? 100.213 107.948 120.051 1.00 31.17 50 ALA A O 1
ATOM 2594 N N . GLY B 1 51 ? 98.315 106.797 119.603 1.00 30.59 51 GLY A N 1
ATOM 2595 C CA . GLY B 1 51 ? 97.984 106.649 121.011 1.00 30.59 51 GLY A CA 1
ATOM 2596 C C . GLY B 1 51 ? 98.975 105.789 121.771 1.00 30.59 51 GLY A C 1
ATOM 2597 O O . GLY B 1 51 ? 99.305 106.089 122.927 1.00 30.59 51 GLY A O 1
ATOM 2598 N N . MET B 1 52 ? 99.488 104.736 121.126 1.00 32.23 52 MET A N 1
ATOM 2599 C CA . MET B 1 52 ? 100.512 103.898 121.742 1.00 32.23 52 MET A CA 1
ATOM 2600 C C . MET B 1 52 ? 101.812 104.666 121.970 1.00 32.23 52 MET A C 1
ATOM 2601 O O . MET B 1 52 ? 102.461 104.489 123.006 1.00 32.23 52 MET A O 1
ATOM 2606 N N . PHE B 1 53 ? 102.209 105.521 121.021 1.00 31.47 53 PHE A N 1
ATOM 2607 C CA . PHE B 1 53 ? 103.425 106.318 121.206 1.00 31.47 53 PHE A CA 1
ATOM 2608 C C . PHE B 1 53 ? 103.271 107.341 122.325 1.00 31.47 53 PHE A C 1
ATOM 2609 O O . PHE B 1 53 ? 104.228 107.581 123.085 1.00 31.47 53 PHE A O 1
ATOM 2617 N N . VAL B 1 54 ? 102.083 107.947 122.433 1.00 30.45 54 VAL A N 1
ATOM 2618 C CA . VAL B 1 54 ? 101.807 108.892 123.515 1.00 30.45 54 VAL A CA 1
ATOM 2619 C C . VAL B 1 54 ? 101.893 108.196 124.871 1.00 30.45 54 VAL A C 1
ATOM 2620 O O . VAL B 1 54 ? 102.543 108.697 125.799 1.00 30.45 54 VAL A O 1
ATOM 2624 N N . GLY B 1 55 ? 101.283 107.010 124.988 1.00 29.69 55 GLY A N 1
ATOM 2625 C CA . GLY B 1 55 ? 101.401 106.215 126.203 1.00 29.69 55 GLY A CA 1
ATOM 2626 C C . GLY B 1 55 ? 102.813 105.773 126.535 1.00 29.69 55 GLY A C 1
ATOM 2627 O O . GLY B 1 55 ? 103.186 105.777 127.711 1.00 29.69 55 GLY A O 1
ATOM 2628 N N . LEU B 1 56 ? 103.609 105.429 125.516 1.00 29.16 56 LEU A N 1
ATOM 2629 C CA . LEU B 1 56 ? 105.010 105.048 125.696 1.00 29.16 56 LEU A CA 1
ATOM 2630 C C . LEU B 1 56 ? 105.830 106.164 126.323 1.00 29.16 56 LEU A C 1
ATOM 2631 O O . LEU B 1 56 ? 106.476 105.975 127.368 1.00 29.16 56 LEU A O 1
ATOM 2636 N N . CYS B 1 57 ? 105.807 107.334 125.708 1.00 29.90 57 CYS A N 1
ATOM 2637 C CA . CYS B 1 57 ? 106.632 108.406 126.229 1.00 29.90 57 CYS A CA 1
ATOM 2638 C C . CYS B 1 57 ? 106.055 109.045 127.481 1.00 29.90 57 CYS A C 1
ATOM 2639 O O . CYS B 1 57 ? 106.817 109.612 128.268 1.00 29.90 57 CYS A O 1
ATOM 2642 N N . ALA B 1 58 ? 104.760 108.884 127.746 1.00 28.46 58 ALA A N 1
ATOM 2643 C CA . ALA B 1 58 ? 104.227 109.321 129.026 1.00 28.46 58 ALA A CA 1
ATOM 2644 C C . ALA B 1 58 ? 104.574 108.375 130.168 1.00 28.46 58 ALA A C 1
ATOM 2645 O O . ALA B 1 58 ? 104.771 108.842 131.293 1.00 28.46 58 ALA A O 1
ATOM 2647 N N . HIS B 1 59 ? 104.672 107.064 129.908 1.00 28.23 59 HIS A N 1
ATOM 2648 C CA . HIS B 1 59 ? 105.233 106.142 130.896 1.00 28.23 59 HIS A CA 1
ATOM 2649 C C . HIS B 1 59 ? 106.683 106.488 131.212 1.00 28.23 59 HIS A C 1
ATOM 2650 O O . HIS B 1 59 ? 107.083 106.510 132.388 1.00 28.23 59 HIS A O 1
ATOM 2657 N N . ALA B 1 60 ? 107.481 106.752 130.170 1.00 27.80 60 ALA A N 1
ATOM 2658 C CA . ALA B 1 60 ? 108.876 107.134 130.375 1.00 27.80 60 ALA A CA 1
ATOM 2659 C C . ALA B 1 60 ? 109.006 108.438 131.152 1.00 27.80 60 ALA A C 1
ATOM 2660 O O . ALA B 1 60 ? 109.847 108.541 132.055 1.00 27.80 60 ALA A O 1
ATOM 2662 N N . SER B 1 61 ? 108.155 109.420 130.850 1.00 28.01 61 SER A N 1
ATOM 2663 C CA . SER B 1 61 ? 108.168 110.690 131.560 1.00 28.01 61 SER A CA 1
ATOM 2664 C C . SER B 1 61 ? 107.694 110.558 132.997 1.00 28.01 61 SER A C 1
ATOM 2665 O O . SER B 1 61 ? 108.210 111.254 133.871 1.00 28.01 61 SER A O 1
ATOM 2668 N N . GLY B 1 62 ? 106.724 109.681 133.260 1.00 27.14 62 GLY A N 1
ATOM 2669 C CA . GLY B 1 62 ? 106.283 109.461 134.623 1.00 27.14 62 GLY A CA 1
ATOM 2670 C C . GLY B 1 62 ? 107.335 108.807 135.489 1.00 27.14 62 GLY A C 1
ATOM 2671 O O . GLY B 1 62 ? 107.485 109.166 136.658 1.00 27.14 62 GLY A O 1
ATOM 2672 N N . ILE B 1 63 ? 108.095 107.867 134.926 1.00 27.40 63 ILE A N 1
ATOM 2673 C CA . ILE B 1 63 ? 109.202 107.281 135.680 1.00 27.40 63 ILE A CA 1
ATOM 2674 C C . ILE B 1 63 ? 110.314 108.305 135.906 1.00 27.40 63 ILE A C 1
ATOM 2675 O O . ILE B 1 63 ? 110.841 108.429 137.022 1.00 27.40 63 ILE A O 1
ATOM 2680 N N . ALA B 1 64 ? 110.651 109.083 134.871 1.00 27.52 64 ALA A N 1
ATOM 2681 C CA . ALA B 1 64 ? 111.684 110.108 134.996 1.00 27.52 64 ALA A CA 1
ATOM 2682 C C . ALA B 1 64 ? 111.293 111.222 135.964 1.00 27.52 64 ALA A C 1
ATOM 2683 O O . ALA B 1 64 ? 112.164 111.800 136.621 1.00 27.52 64 ALA A O 1
ATOM 2685 N N . GLY B 1 65 ? 110.001 111.531 136.077 1.00 26.83 65 GLY A N 1
ATOM 2686 C CA . GLY B 1 65 ? 109.563 112.530 137.030 1.00 26.83 65 GLY A CA 1
ATOM 2687 C C . GLY B 1 65 ? 109.393 111.999 138.434 1.00 26.83 65 GLY A C 1
ATOM 2688 O O . GLY B 1 65 ? 109.589 112.737 139.401 1.00 26.83 65 GLY A O 1
ATOM 2689 N N . GLY B 1 66 ? 109.021 110.724 138.579 1.00 27.14 66 GLY A N 1
ATOM 2690 C CA . GLY B 1 66 ? 108.967 110.123 139.896 1.00 27.14 66 GLY A CA 1
ATOM 2691 C C . GLY B 1 66 ? 110.317 109.802 140.489 1.00 27.14 66 GLY A C 1
ATOM 2692 O O . GLY B 1 66 ? 110.407 109.579 141.699 1.00 27.14 66 GLY A O 1
ATOM 2693 N N . LEU B 1 67 ? 111.364 109.746 139.663 1.00 26.85 67 LEU A N 1
ATOM 2694 C CA . LEU B 1 67 ? 112.715 109.652 140.207 1.00 26.85 67 LEU A CA 1
ATOM 2695 C C . LEU B 1 67 ? 113.091 110.908 140.975 1.00 26.85 67 LEU A C 1
ATOM 2696 O O . LEU B 1 67 ? 113.658 110.826 142.069 1.00 26.85 67 LEU A O 1
ATOM 2701 N N . PHE B 1 68 ? 112.774 112.076 140.427 1.00 27.36 68 PHE A N 1
ATOM 2702 C CA . PHE B 1 68 ? 113.078 113.350 141.060 1.00 27.36 68 PHE A CA 1
ATOM 2703 C C . PHE B 1 68 ? 112.027 113.773 142.072 1.00 27.36 68 PHE A C 1
ATOM 2704 O O . PHE B 1 68 ? 112.107 114.884 142.600 1.00 27.36 68 PHE A O 1
ATOM 2712 N N . TYR B 1 69 ? 111.049 112.918 142.349 1.00 27.34 69 TYR A N 1
ATOM 2713 C CA . TYR B 1 69 ? 110.026 113.165 143.348 1.00 27.34 69 TYR A CA 1
ATOM 2714 C C . TYR B 1 69 ? 110.339 112.423 144.639 1.00 27.34 69 TYR A C 1
ATOM 2715 O O . TYR B 1 69 ? 109.427 112.107 145.409 1.00 27.34 69 TYR A O 1
ATOM 2724 N N . TYR B 1 70 ? 111.617 112.111 144.856 1.00 28.49 70 TYR A N 1
ATOM 2725 C CA . TYR B 1 70 ? 112.076 111.432 146.057 1.00 28.49 70 TYR A CA 1
ATOM 2726 C C . TYR B 1 70 ? 111.790 112.290 147.280 1.00 28.49 70 TYR A C 1
ATOM 2727 O O . TYR B 1 70 ? 111.890 113.515 147.224 1.00 28.49 70 TYR A O 1
ATOM 2736 N N . HIS B 1 71 ? 111.427 111.639 148.388 1.00 29.76 71 HIS A N 1
ATOM 2737 C CA . HIS B 1 71 ? 110.796 112.337 149.505 1.00 29.76 71 HIS A CA 1
ATOM 2738 C C . HIS B 1 71 ? 111.733 113.281 150.247 1.00 29.76 71 HIS A C 1
ATOM 2739 O O . HIS B 1 71 ? 111.254 114.189 150.930 1.00 29.76 71 HIS A O 1
ATOM 2746 N N . LYS B 1 72 ? 113.044 113.102 150.127 1.00 29.76 72 LYS A N 1
ATOM 2747 C CA . LYS B 1 72 ? 113.987 114.047 150.706 1.00 29.76 72 LYS A CA 1
ATOM 2748 C C . LYS B 1 72 ? 114.292 115.204 149.769 1.00 29.76 72 LYS A C 1
ATOM 2749 O O . LYS B 1 72 ? 114.566 116.313 150.234 1.00 29.76 72 LYS A O 1
ATOM 2755 N N . LEU B 1 73 ? 114.256 114.964 148.460 1.00 27.89 73 LEU A N 1
ATOM 2756 C CA . LEU B 1 73 ? 114.383 116.035 147.482 1.00 27.89 73 LEU A CA 1
ATOM 2757 C C . LEU B 1 73 ? 113.098 116.842 147.372 1.00 27.89 73 LEU A C 1
ATOM 2758 O O . LEU B 1 73 ? 113.146 118.052 147.135 1.00 27.89 73 LEU A O 1
ATOM 2763 N N . ARG B 1 74 ? 111.953 116.187 147.565 1.00 28.95 74 ARG A N 1
ATOM 2764 C CA . ARG B 1 74 ? 110.650 116.840 147.517 1.00 28.95 74 ARG A CA 1
ATOM 2765 C C . ARG B 1 74 ? 110.470 117.849 148.645 1.00 28.95 74 ARG A C 1
ATOM 2766 O O . ARG B 1 74 ? 109.685 118.792 148.508 1.00 28.95 74 ARG A O 1
ATOM 2774 N N . GLU B 1 75 ? 111.177 117.671 149.763 1.00 31.36 75 GLU A N 1
ATOM 2775 C CA . GLU B 1 75 ? 111.074 118.604 150.877 1.00 31.36 75 GLU A CA 1
ATOM 2776 C C . GLU B 1 75 ? 111.777 119.923 150.605 1.00 31.36 75 GLU A C 1
ATOM 2777 O O . GLU B 1 75 ? 111.462 120.922 151.257 1.00 31.36 75 GLU A O 1
ATOM 2783 N N . ILE B 1 76 ? 112.724 119.949 149.677 1.00 29.24 76 ILE A N 1
ATOM 2784 C CA . ILE B 1 76 ? 113.501 121.142 149.382 1.00 29.24 76 ILE A CA 1
ATOM 2785 C C . ILE B 1 76 ? 112.971 121.863 148.155 1.00 29.24 76 ILE A C 1
ATOM 2786 O O . ILE B 1 76 ? 112.725 123.066 148.192 1.00 29.24 76 ILE A O 1
ATOM 2791 N N . VAL B 1 77 ? 112.785 121.143 147.049 1.00 27.90 77 VAL A N 1
ATOM 2792 C CA . VAL B 1 77 ? 112.419 121.776 145.789 1.00 27.90 77 VAL A CA 1
ATOM 2793 C C . VAL B 1 77 ? 110.945 121.630 145.454 1.00 27.90 77 VAL A C 1
ATOM 2794 O O . VAL B 1 77 ?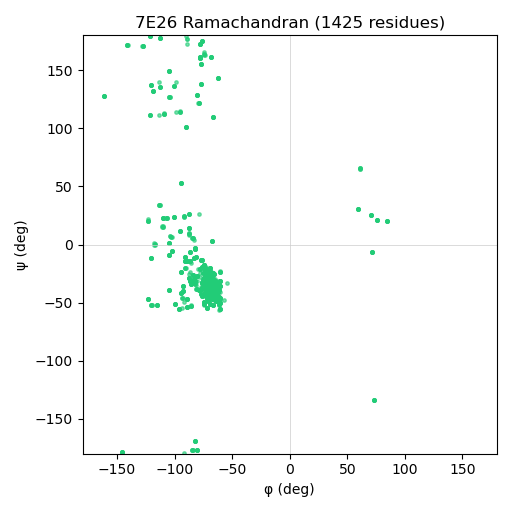 110.490 122.229 144.468 1.00 27.90 77 VAL A O 1
ATOM 2798 N N . GLY B 1 78 ? 110.183 120.877 146.240 1.00 27.79 78 GLY A N 1
ATOM 2799 C CA . GLY B 1 78 ? 108.788 120.666 145.906 1.00 27.79 78 GLY A CA 1
ATOM 2800 C C . GLY B 1 78 ? 108.652 119.728 144.726 1.00 27.79 78 GLY A C 1
ATOM 2801 O O . GLY B 1 78 ? 109.302 118.683 144.651 1.00 27.79 78 GLY A O 1
ATOM 2802 N N . ALA B 1 79 ? 107.802 120.109 143.778 1.00 26.76 79 ALA A N 1
ATOM 2803 C CA . ALA B 1 79 ? 107.576 119.326 142.575 1.00 26.76 79 ALA A CA 1
ATOM 2804 C C . ALA B 1 79 ? 108.202 119.955 141.341 1.00 26.76 79 ALA A C 1
ATOM 2805 O O . ALA B 1 79 ? 107.771 119.663 140.229 1.00 26.76 79 ALA A O 1
ATOM 2807 N N . SER B 1 80 ? 109.218 120.800 141.512 1.00 27.36 80 SER A N 1
ATOM 2808 C CA . SER B 1 80 ? 109.741 121.572 140.390 1.00 27.36 80 SER A CA 1
ATOM 2809 C C . SER B 1 80 ? 110.574 120.709 139.450 1.00 27.36 80 SER A C 1
ATOM 2810 O O . SER B 1 80 ? 110.347 120.699 138.233 1.00 27.36 80 SER A O 1
ATOM 2813 N N . MET B 1 81 ? 111.544 119.979 139.999 1.00 29.54 81 MET A N 1
ATOM 2814 C CA . MET B 1 81 ? 112.411 119.133 139.194 1.00 29.54 81 MET A CA 1
ATOM 2815 C C . MET B 1 81 ? 111.678 117.941 138.598 1.00 29.54 81 MET A C 1
ATOM 2816 O O . MET B 1 81 ? 112.040 117.501 137.505 1.00 29.54 81 MET A O 1
ATOM 2821 N N . SER B 1 82 ? 110.632 117.450 139.265 1.00 27.70 82 SER A N 1
ATOM 2822 C CA . SER B 1 82 ? 109.803 116.385 138.709 1.00 27.70 82 SER A CA 1
ATOM 2823 C C . SER B 1 82 ? 109.089 116.833 137.441 1.00 27.70 82 SER A C 1
ATOM 2824 O O . SER B 1 82 ? 109.117 116.128 136.425 1.00 27.70 82 SER A O 1
ATOM 2827 N N . VAL B 1 83 ? 108.464 118.010 137.477 1.00 27.67 83 VAL A N 1
ATOM 2828 C CA . VAL B 1 83 ? 107.754 118.525 136.315 1.00 27.67 83 VAL A CA 1
ATOM 2829 C C . VAL B 1 83 ? 108.734 118.931 135.215 1.00 27.67 83 VAL A C 1
ATOM 2830 O O . VAL B 1 83 ? 108.447 118.734 134.025 1.00 27.67 83 VAL A O 1
ATOM 2834 N N . PHE B 1 84 ? 109.923 119.425 135.581 1.00 27.46 84 PHE A N 1
ATOM 2835 C CA . PHE B 1 84 ? 110.924 119.750 134.567 1.00 27.46 84 PHE A CA 1
ATOM 2836 C C . PHE B 1 84 ? 111.442 118.504 133.856 1.00 27.46 84 PHE A C 1
ATOM 2837 O O . PHE B 1 84 ? 111.593 118.509 132.631 1.00 27.46 84 PHE A O 1
ATOM 2845 N N . VAL B 1 85 ? 111.722 117.428 134.594 1.00 28.02 85 VAL A N 1
ATOM 2846 C CA . VAL B 1 85 ? 112.240 116.226 133.946 1.00 28.02 85 VAL A CA 1
ATOM 2847 C C . VAL B 1 85 ? 111.129 115.504 133.178 1.00 28.02 85 VAL A C 1
ATOM 2848 O O . VAL B 1 85 ? 111.389 114.898 132.128 1.00 28.02 85 VAL A O 1
ATOM 2852 N N . TYR B 1 86 ? 109.873 115.630 133.627 1.00 28.72 86 TYR A N 1
ATOM 2853 C CA . TYR B 1 86 ? 108.733 115.164 132.837 1.00 28.72 86 TYR A CA 1
ATOM 2854 C C . TYR B 1 86 ? 108.646 115.890 131.496 1.00 28.72 86 TYR A C 1
ATOM 2855 O O . TYR B 1 86 ? 108.508 115.256 130.442 1.00 28.72 86 TYR A O 1
ATOM 2864 N N . GLY B 1 87 ? 108.705 117.224 131.520 1.00 29.07 87 GLY A N 1
ATOM 2865 C CA . GLY B 1 87 ? 108.652 117.997 130.294 1.00 29.07 87 GLY A CA 1
ATOM 2866 C C . GLY B 1 87 ? 109.873 117.852 129.416 1.00 29.07 87 GLY A C 1
ATOM 2867 O O . GLY B 1 87 ? 109.790 118.101 128.213 1.00 29.07 87 GLY A O 1
ATOM 2868 N N . PHE B 1 88 ? 111.009 117.475 129.995 1.00 29.33 88 PHE A N 1
ATOM 2869 C CA . PHE B 1 88 ? 112.190 117.149 129.209 1.00 29.33 88 PHE A CA 1
ATOM 2870 C C . PHE B 1 88 ? 112.060 115.793 128.528 1.00 29.33 88 PHE A C 1
ATOM 2871 O O . PHE B 1 88 ? 112.511 115.630 127.391 1.00 29.33 88 PHE A O 1
ATOM 2879 N N . THR B 1 89 ? 111.444 114.818 129.196 1.00 29.57 89 THR A N 1
ATOM 2880 C CA . THR B 1 89 ? 111.393 113.462 128.661 1.00 29.57 89 THR A CA 1
ATOM 2881 C C . THR B 1 89 ? 110.256 113.294 127.654 1.00 29.57 89 THR A C 1
ATOM 2882 O O . THR B 1 89 ? 110.371 112.500 126.713 1.00 29.57 89 THR A O 1
ATOM 2886 N N . PHE B 1 90 ? 109.172 114.055 127.808 1.00 30.25 90 PHE A N 1
ATOM 2887 C CA . PHE B 1 90 ? 107.983 113.831 126.981 1.00 30.25 90 PHE A CA 1
ATOM 2888 C C . PHE B 1 90 ? 108.071 114.098 125.469 1.00 30.25 90 PHE A C 1
ATOM 2889 O O . PHE B 1 90 ? 107.509 113.278 124.724 1.00 30.25 90 PHE A O 1
ATOM 2897 N N . PRO B 1 91 ? 108.686 115.177 124.941 1.00 30.25 91 PRO A N 1
ATOM 2898 C CA . PRO B 1 91 ? 108.408 115.563 123.541 1.00 30.25 91 PRO A CA 1
ATOM 2899 C C . PRO B 1 91 ? 108.893 114.621 122.441 1.00 30.25 91 PRO A C 1
ATOM 2900 O O . PRO B 1 91 ? 108.704 114.950 121.267 1.00 30.25 91 PRO A O 1
ATOM 2904 N N . ILE B 1 92 ? 109.494 113.470 122.744 1.00 32.16 92 ILE A N 1
ATOM 2905 C CA . ILE B 1 92 ? 109.890 112.544 121.688 1.00 32.16 92 ILE A CA 1
ATOM 2906 C C . ILE B 1 92 ? 108.705 111.767 121.127 1.00 32.16 92 ILE A C 1
ATOM 2907 O O . ILE B 1 92 ? 108.819 111.178 120.044 1.00 32.16 92 ILE A O 1
ATOM 2912 N N . ALA B 1 93 ? 107.554 111.800 121.813 1.00 33.61 93 ALA A N 1
ATOM 2913 C CA . ALA B 1 93 ? 106.347 111.120 121.346 1.00 33.61 93 ALA A CA 1
ATOM 2914 C C . ALA B 1 93 ? 105.853 111.672 120.027 1.00 33.61 93 ALA A C 1
ATOM 2915 O O . ALA B 1 93 ? 105.408 110.916 119.160 1.00 33.61 93 ALA A O 1
ATOM 2917 N N . PHE B 1 94 ? 106.013 112.962 119.837 1.00 34.50 94 PHE A N 1
ATOM 2918 C CA . PHE B 1 94 ? 105.602 113.663 118.661 1.00 34.50 94 PHE A CA 1
ATOM 2919 C C . PHE B 1 94 ? 106.457 113.376 117.510 1.00 34.50 94 PHE A C 1
ATOM 2920 O O . PHE B 1 94 ? 106.007 113.308 116.442 1.00 34.50 94 PHE A O 1
ATOM 2928 N N . MET B 1 95 ? 107.711 113.172 117.742 1.00 35.74 95 MET A N 1
ATOM 2929 C CA . MET B 1 95 ? 108.633 112.688 116.725 1.00 35.74 95 MET A CA 1
ATOM 2930 C C . MET B 1 95 ? 108.332 111.256 116.313 1.00 35.74 95 MET A C 1
ATOM 2931 O O . MET B 1 95 ? 108.395 110.935 115.121 1.00 35.74 95 MET A O 1
ATOM 2936 N N . CYS B 1 96 ? 108.004 110.397 117.283 1.00 34.83 96 CYS A N 1
ATOM 2937 C CA . CYS B 1 96 ? 107.590 109.029 116.973 1.00 34.83 96 CYS A CA 1
ATOM 2938 C C . CYS B 1 96 ? 106.303 108.995 116.158 1.00 34.83 96 CYS A C 1
ATOM 2939 O O . CYS B 1 96 ? 106.141 108.127 115.296 1.00 34.83 96 CYS A O 1
ATOM 2942 N N . ILE B 1 97 ? 105.386 109.928 116.414 1.00 34.38 97 ILE A N 1
ATOM 2943 C CA . ILE B 1 97 ? 104.144 110.001 115.651 1.00 34.38 97 ILE A CA 1
ATOM 2944 C C . ILE B 1 97 ? 104.402 110.503 114.233 1.00 34.38 97 ILE A C 1
ATOM 2945 O O . ILE B 1 97 ? 103.877 109.946 113.263 1.00 34.38 97 ILE A O 1
ATOM 2950 N N . ILE B 1 98 ? 105.236 111.536 114.085 1.00 35.59 98 ILE A N 1
ATOM 2951 C CA . ILE B 1 98 ? 105.475 112.138 112.775 1.00 35.59 98 ILE A CA 1
ATOM 2952 C C . ILE B 1 98 ? 106.279 111.210 111.871 1.00 35.59 98 ILE A C 1
ATOM 2953 O O . ILE B 1 98 ? 105.921 111.007 110.704 1.00 35.59 98 ILE A O 1
ATOM 2958 N N . CYS B 1 99 ? 107.356 110.611 112.389 1.00 35.42 99 CYS A N 1
ATOM 2959 C CA . CYS B 1 99 ? 108.261 109.854 111.531 1.00 35.42 99 CYS A CA 1
ATOM 2960 C C . CYS B 1 99 ? 107.667 108.541 111.034 1.00 35.42 99 CYS A C 1
ATOM 2961 O O . CYS B 1 99 ? 108.112 108.036 110.001 1.00 35.42 99 CYS A O 1
ATOM 2964 N N . THR B 1 100 ? 106.679 107.981 111.726 1.00 34.77 100 THR A N 1
ATOM 2965 C CA . THR B 1 100 ? 105.976 106.812 111.215 1.00 34.77 100 THR A CA 1
ATOM 2966 C C . THR B 1 100 ? 104.747 107.161 110.388 1.00 34.77 100 THR A C 1
ATOM 2967 O O . THR B 1 100 ? 104.187 106.272 109.742 1.00 34.77 100 THR A O 1
ATOM 2971 N N . GLY B 1 101 ? 104.312 108.416 110.389 1.00 35.47 101 GLY A N 1
ATOM 2972 C CA . GLY B 1 101 ? 103.130 108.788 109.642 1.00 35.47 101 GLY A CA 1
ATOM 2973 C C . GLY B 1 101 ? 101.819 108.558 110.354 1.00 35.47 101 GLY A C 1
ATOM 2974 O O . GLY B 1 101 ? 100.778 108.483 109.698 1.00 35.47 101 GLY A O 1
ATOM 2975 N N . SER B 1 102 ? 101.835 108.441 111.676 1.00 35.18 102 SER A N 1
ATOM 2976 C CA . SER B 1 102 ? 100.629 108.258 112.466 1.00 35.18 102 SER A CA 1
ATOM 2977 C C . SER B 1 102 ? 99.892 109.585 112.626 1.00 35.18 102 SER A C 1
ATOM 2978 O O . SER B 1 102 ? 100.465 110.663 112.449 1.00 35.18 102 SER A O 1
ATOM 2981 N N . ASP B 1 103 ? 98.606 109.508 112.967 1.00 34.78 103 ASP A N 1
ATOM 2982 C CA . ASP B 1 103 ? 97.794 110.708 113.124 1.00 34.78 103 ASP A CA 1
ATOM 2983 C C . ASP B 1 103 ? 97.267 110.831 114.547 1.00 34.78 103 ASP A C 1
ATOM 2984 O O . ASP B 1 103 ? 96.748 109.868 115.118 1.00 34.78 103 ASP A O 1
ATOM 2989 N N . LEU B 1 104 ? 97.426 112.018 115.114 1.00 33.39 104 LEU A N 1
ATOM 2990 C CA . LEU B 1 104 ? 96.888 112.371 116.414 1.00 33.39 104 LEU A CA 1
ATOM 2991 C C . LEU B 1 104 ? 95.684 113.279 116.221 1.00 33.39 104 LEU A C 1
ATOM 2992 O O . LEU B 1 104 ? 95.611 114.032 115.251 1.00 33.39 104 LEU A O 1
ATOM 2997 N N . PHE B 1 105 ? 94.732 113.189 117.152 1.00 32.74 105 PHE A N 1
ATOM 2998 C CA . PHE B 1 105 ? 93.497 113.962 117.053 1.00 32.74 105 PHE A CA 1
ATOM 2999 C C . PHE B 1 105 ? 93.763 115.457 117.197 1.00 32.74 105 PHE A C 1
ATOM 3000 O O . PHE B 1 105 ? 93.203 116.273 116.452 1.00 32.74 105 PHE A O 1
ATOM 3008 N N . THR B 1 106 ? 94.637 115.824 118.132 1.00 33.11 106 THR A N 1
ATOM 3009 C CA . THR B 1 106 ? 94.925 117.222 118.414 1.00 33.11 106 THR A CA 1
ATOM 3010 C C . THR B 1 106 ? 95.695 117.899 117.291 1.00 33.11 106 THR A C 1
ATOM 3011 O O . THR B 1 106 ? 95.557 119.111 117.098 1.00 33.11 106 THR A O 1
ATOM 3015 N N . GLY B 1 107 ? 96.509 117.152 116.549 1.00 33.56 107 GLY A N 1
ATOM 3016 C CA . GLY B 1 107 ? 97.101 117.711 115.351 1.00 33.56 107 GLY A CA 1
ATOM 3017 C C . GLY B 1 107 ? 96.097 117.862 114.230 1.00 33.56 107 GLY A C 1
ATOM 3018 O O . GLY B 1 107 ? 96.161 118.824 113.462 1.00 33.56 107 GLY A O 1
ATOM 3019 N N . ASN B 1 108 ? 95.154 116.927 114.129 1.00 34.12 108 ASN A N 1
ATOM 3020 C CA . ASN B 1 108 ? 94.136 116.954 113.091 1.00 34.12 108 ASN A CA 1
ATOM 3021 C C . ASN B 1 108 ? 93.132 118.079 113.272 1.00 34.12 108 ASN A C 1
ATOM 3022 O O . ASN B 1 108 ? 92.588 118.540 112.264 1.00 34.12 108 ASN A O 1
ATOM 3027 N N . THR B 1 109 ? 92.897 118.538 114.512 1.00 33.93 109 THR A N 1
ATOM 3028 C CA . THR B 1 109 ? 91.925 119.605 114.772 1.00 33.93 109 THR A CA 1
ATOM 3029 C C . THR B 1 109 ? 92.256 120.918 114.074 1.00 33.93 109 THR A C 1
ATOM 3030 O O . THR B 1 109 ? 91.351 121.724 113.857 1.00 33.93 109 THR A O 1
ATOM 3034 N N . LEU B 1 110 ? 93.517 121.159 113.723 1.00 33.61 110 LEU A N 1
ATOM 3035 C CA . LEU B 1 110 ? 93.882 122.313 112.915 1.00 33.61 110 LEU A CA 1
ATOM 3036 C C . LEU B 1 110 ? 93.832 122.016 111.423 1.00 33.61 110 LEU A C 1
ATOM 3037 O O . LEU B 1 110 ? 93.144 122.714 110.676 1.00 33.61 110 LEU A O 1
ATOM 3042 N N . ALA B 1 111 ? 94.529 120.966 110.985 1.00 33.83 111 ALA A N 1
ATOM 3043 C CA . ALA B 1 111 ? 94.752 120.722 109.566 1.00 33.83 111 ALA A CA 1
ATOM 3044 C C . ALA B 1 111 ? 93.492 120.253 108.848 1.00 33.83 111 ALA A C 1
ATOM 3045 O O . ALA B 1 111 ? 93.173 120.758 107.763 1.00 33.83 111 ALA A O 1
ATOM 3047 N N . VAL B 1 112 ? 92.761 119.299 109.429 1.00 33.16 112 VAL A N 1
ATOM 3048 C CA . VAL B 1 112 ? 91.573 118.784 108.765 1.00 33.16 112 VAL A CA 1
ATOM 3049 C C . VAL B 1 112 ? 90.452 119.817 108.810 1.00 33.16 112 VAL A C 1
ATOM 3050 O O . VAL B 1 112 ? 89.654 119.917 107.874 1.00 33.16 112 VAL A O 1
ATOM 3054 N N . THR B 1 113 ? 90.421 120.657 109.846 1.00 34.07 113 THR A N 1
ATOM 3055 C CA . THR B 1 113 ? 89.438 121.733 109.896 1.00 34.07 113 THR A CA 1
ATOM 3056 C C . THR B 1 113 ? 89.770 122.839 108.903 1.00 34.07 113 THR A C 1
ATOM 3057 O O . THR B 1 113 ? 88.860 123.441 108.324 1.00 34.07 113 THR A O 1
ATOM 3061 N N . MET B 1 114 ? 91.062 123.111 108.686 1.00 35.32 114 MET A N 1
ATOM 3062 C CA . MET B 1 114 ? 91.471 124.059 107.655 1.00 35.32 114 MET A CA 1
ATOM 3063 C C . MET B 1 114 ? 91.102 123.563 106.268 1.00 35.32 114 MET A C 1
ATOM 3064 O O . MET B 1 114 ? 90.663 124.345 105.421 1.00 35.32 114 MET A O 1
ATOM 3069 N N . ALA B 1 115 ? 91.289 122.267 106.016 1.00 33.89 115 ALA A N 1
ATOM 3070 C CA . ALA B 1 115 ? 90.845 121.689 104.757 1.00 33.89 115 ALA A CA 1
ATOM 3071 C C . ALA B 1 115 ? 89.325 121.648 104.640 1.00 33.89 115 ALA A C 1
ATOM 3072 O O . ALA B 1 115 ? 88.805 121.641 103.523 1.00 33.89 115 ALA A O 1
ATOM 3074 N N . LEU B 1 116 ? 88.608 121.611 105.763 1.00 33.98 116 LEU A N 1
ATOM 3075 C CA . LEU B 1 116 ? 87.155 121.739 105.730 1.00 33.98 116 LEU A CA 1
ATOM 3076 C C . LEU B 1 116 ? 86.733 123.154 105.360 1.00 33.98 116 LEU A C 1
ATOM 3077 O O . LEU B 1 116 ? 85.757 123.342 104.625 1.00 33.98 116 LEU A O 1
ATOM 3082 N N . TYR B 1 117 ? 87.450 124.161 105.871 1.00 33.20 117 TYR A N 1
ATOM 3083 C CA . TYR B 1 117 ? 87.131 125.554 105.564 1.00 33.20 117 TYR A CA 1
ATOM 3084 C C . TYR B 1 117 ? 87.390 125.888 104.104 1.00 33.20 117 TYR A C 1
ATOM 3085 O O . TYR B 1 117 ? 86.673 126.706 103.521 1.00 33.20 117 TYR A O 1
ATOM 3094 N N . GLU B 1 118 ? 88.400 125.271 103.499 1.00 34.59 118 GLU A N 1
ATOM 3095 C CA . GLU B 1 118 ? 88.760 125.520 102.113 1.00 34.59 118 GLU A CA 1
ATOM 3096 C C . GLU B 1 118 ? 87.991 124.650 101.132 1.00 34.59 118 GLU A C 1
ATOM 3097 O O . GLU B 1 118 ? 88.394 124.567 99.968 1.00 34.59 118 GLU A O 1
ATOM 3103 N N . LYS B 1 119 ? 86.914 123.998 101.587 1.00 36.40 119 LYS A N 1
ATOM 3104 C CA . LYS B 1 119 ? 86.044 123.125 100.789 1.00 36.40 119 LYS A CA 1
ATOM 3105 C C . LYS B 1 119 ? 86.800 121.954 100.168 1.00 36.40 119 LYS A C 1
ATOM 3106 O O . LYS B 1 119 ? 86.434 121.466 99.098 1.00 36.40 119 LYS A O 1
ATOM 3112 N N . LYS B 1 120 ? 87.849 121.481 100.836 1.00 36.94 120 LYS A N 1
ATOM 3113 C CA . LYS B 1 120 ? 88.604 120.332 100.362 1.00 36.94 120 LYS A CA 1
ATOM 3114 C C . LYS B 1 120 ? 88.137 119.023 100.971 1.00 36.94 120 LYS A C 1
ATOM 3115 O O . LYS B 1 120 ? 88.358 117.966 100.374 1.00 36.94 120 LYS A O 1
ATOM 3121 N N . VAL B 1 121 ? 87.512 119.075 102.142 1.00 36.73 121 VAL A N 1
ATOM 3122 C CA . VAL B 1 121 ? 86.943 117.919 102.818 1.00 36.73 121 VAL A CA 1
ATOM 3123 C C . VAL B 1 121 ? 85.455 118.185 102.983 1.00 36.73 121 VAL A C 1
ATOM 3124 O O . VAL B 1 121 ? 85.058 119.308 103.308 1.00 36.73 121 VAL A O 1
ATOM 3128 N N . LYS B 1 122 ? 84.633 117.172 102.732 1.00 38.91 122 LYS A N 1
ATOM 3129 C CA . LYS B 1 122 ? 83.207 117.294 102.980 1.00 38.91 122 LYS A CA 1
ATOM 3130 C C . LYS B 1 122 ? 82.919 117.187 104.476 1.00 38.91 122 LYS A C 1
ATOM 3131 O O . LYS B 1 122 ? 83.804 116.931 105.291 1.00 38.91 122 LYS A O 1
ATOM 3137 N N . LEU B 1 123 ? 81.656 117.390 104.841 1.00 39.69 123 LEU A N 1
ATOM 3138 C CA . LEU B 1 123 ? 81.310 117.424 106.257 1.00 39.69 123 LEU A CA 1
ATOM 3139 C C . LEU B 1 123 ? 81.282 116.027 106.870 1.00 39.69 123 LEU A C 1
ATOM 3140 O O . LEU B 1 123 ? 81.806 115.822 107.974 1.00 39.69 123 LEU A O 1
ATOM 3145 N N . LEU B 1 124 ? 80.687 115.059 106.169 1.00 39.46 124 LEU A N 1
ATOM 3146 C CA . LEU B 1 124 ? 80.648 113.689 106.669 1.00 39.46 124 LEU A CA 1
ATOM 3147 C C . LEU B 1 124 ? 82.029 113.055 106.700 1.00 39.46 124 LEU A C 1
ATOM 3148 O O . LEU B 1 124 ? 82.332 112.295 107.625 1.00 39.46 124 LEU A O 1
ATOM 3153 N N . ASP B 1 125 ? 82.879 113.365 105.718 1.00 38.42 125 ASP A N 1
ATOM 3154 C CA . ASP B 1 125 ? 84.268 112.931 105.767 1.00 38.42 125 ASP A CA 1
ATOM 3155 C C . ASP B 1 125 ? 85.020 113.549 106.932 1.00 38.42 125 ASP A C 1
ATOM 3156 O O . ASP B 1 125 ? 85.855 112.872 107.538 1.00 38.42 125 ASP A O 1
ATOM 3161 N N . TYR B 1 126 ? 84.709 114.801 107.274 1.00 34.94 126 TYR A N 1
ATOM 3162 C CA . TYR B 1 126 ? 85.318 115.457 108.426 1.00 34.94 126 TYR A CA 1
ATOM 3163 C C . TYR B 1 126 ? 84.939 114.760 109.725 1.00 34.94 126 TYR A C 1
ATOM 3164 O O . TYR B 1 126 ? 85.813 114.445 110.544 1.00 34.94 126 TYR A O 1
ATOM 3173 N N . LEU B 1 127 ? 83.641 114.495 109.915 1.00 35.82 127 LEU A N 1
ATOM 3174 C CA . LEU B 1 127 ? 83.179 113.809 111.119 1.00 35.82 127 LEU A CA 1
ATOM 3175 C C . LEU B 1 127 ? 83.716 112.387 111.207 1.00 35.82 127 LEU A C 1
ATOM 3176 O O . LEU B 1 127 ? 84.088 111.937 112.298 1.00 35.82 127 LEU A O 1
ATOM 3181 N N . ARG B 1 128 ? 83.810 111.694 110.067 1.00 35.40 128 ARG A N 1
ATOM 3182 C CA . ARG B 1 128 ? 84.358 110.343 110.025 1.00 35.40 128 ARG A CA 1
ATOM 3183 C C . ARG B 1 128 ? 85.832 110.317 110.412 1.00 35.40 128 ARG A C 1
ATOM 3184 O O . ARG B 1 128 ? 86.247 109.480 111.225 1.00 35.40 128 ARG A O 1
ATOM 3192 N N . VAL B 1 129 ? 86.627 111.244 109.865 1.00 33.91 129 VAL A N 1
ATOM 3193 C CA . VAL B 1 129 ? 88.056 111.299 110.162 1.00 33.91 129 VAL A CA 1
ATOM 3194 C C . VAL B 1 129 ? 88.295 111.638 111.629 1.00 33.91 129 VAL A C 1
ATOM 3195 O O . VAL B 1 129 ? 89.105 110.984 112.301 1.00 33.91 129 VAL A O 1
ATOM 3199 N N . MET B 1 130 ? 87.561 112.623 112.165 1.00 34.00 130 MET A N 1
ATOM 3200 C CA . MET B 1 130 ? 87.758 113.016 113.561 1.00 34.00 130 MET A CA 1
ATOM 3201 C C . MET B 1 130 ? 87.311 111.931 114.535 1.00 34.00 130 MET A C 1
ATOM 3202 O O . MET B 1 130 ? 88.000 111.682 115.534 1.00 34.00 130 MET A O 1
ATOM 3207 N N . THR B 1 131 ? 86.198 111.248 114.239 1.00 33.26 131 THR A N 1
ATOM 3208 C CA . THR B 1 131 ? 85.717 110.173 115.099 1.00 33.26 131 THR A CA 1
ATOM 3209 C C . THR B 1 131 ? 86.670 108.984 115.107 1.00 33.26 131 THR A C 1
ATOM 3210 O O . THR B 1 131 ? 86.988 108.452 116.179 1.00 33.26 131 THR A O 1
ATOM 3214 N N . ILE B 1 132 ? 87.150 108.569 113.927 1.00 32.68 132 ILE A N 1
ATOM 3215 C CA . ILE B 1 132 ? 88.060 107.430 113.842 1.00 32.68 132 ILE A CA 1
ATOM 3216 C C . ILE B 1 132 ? 89.395 107.756 114.503 1.00 32.68 132 ILE A C 1
ATOM 3217 O O . ILE B 1 132 ? 89.963 106.922 115.220 1.00 32.68 132 ILE A O 1
ATOM 3222 N N . SER B 1 133 ? 89.874 108.996 114.344 1.00 32.56 133 SER A N 1
ATOM 3223 C CA . SER B 1 133 ? 91.130 109.402 114.965 1.00 32.56 133 SER A CA 1
ATOM 3224 C C . SER B 1 133 ? 91.038 109.435 116.486 1.00 32.56 133 SER A C 1
ATOM 3225 O O . SER B 1 133 ? 91.938 108.924 117.166 1.00 32.56 133 SER A O 1
ATOM 3228 N N . LEU B 1 134 ? 89.949 109.986 117.035 1.00 31.81 134 LEU A N 1
ATOM 3229 C CA . LEU B 1 134 ? 89.786 110.028 118.485 1.00 31.81 134 LEU A CA 1
ATOM 3230 C C . LEU B 1 134 ? 89.611 108.635 119.083 1.00 31.81 134 LEU A C 1
ATOM 3231 O O . LEU B 1 134 ? 90.210 108.329 120.124 1.00 31.81 134 LEU A O 1
ATOM 3236 N N . PHE B 1 135 ? 88.827 107.773 118.423 1.00 31.79 135 PHE A N 1
ATOM 3237 C CA . PHE B 1 135 ? 88.611 106.420 118.926 1.00 31.79 135 PHE A CA 1
ATOM 3238 C C . PHE B 1 135 ? 89.891 105.594 118.888 1.00 31.79 135 PHE A C 1
ATOM 3239 O O . PHE B 1 135 ? 90.190 104.861 119.840 1.00 31.79 135 PHE A O 1
ATOM 3247 N N . GLY B 1 136 ? 90.671 105.717 117.813 1.00 30.54 136 GLY A N 1
ATOM 3248 C CA . GLY B 1 136 ? 91.917 104.979 117.732 1.00 30.54 136 GLY A CA 1
ATOM 3249 C C . GLY B 1 136 ? 92.957 105.467 118.719 1.00 30.54 136 GLY A C 1
ATOM 3250 O O . GLY B 1 136 ? 93.701 104.662 119.286 1.00 30.54 136 GLY A O 1
ATOM 3251 N N . ASN B 1 137 ? 93.018 106.785 118.950 1.00 30.71 137 ASN A N 1
ATOM 3252 C CA . ASN B 1 137 ? 93.935 107.319 119.952 1.00 30.71 137 ASN A CA 1
ATOM 3253 C C . ASN B 1 137 ? 93.577 106.853 121.356 1.00 30.71 137 ASN A C 1
ATOM 3254 O O . ASN B 1 137 ? 94.475 106.508 122.138 1.00 30.71 137 ASN A O 1
ATOM 3259 N N . TYR B 1 138 ? 92.277 106.815 121.676 1.00 29.99 138 TYR A N 1
ATOM 3260 C CA . TYR B 1 138 ? 91.822 106.269 122.952 1.00 29.99 138 TYR A CA 1
ATOM 3261 C C . TYR B 1 138 ? 92.206 104.802 123.108 1.00 29.99 138 TYR A C 1
ATOM 3262 O O . TYR B 1 138 ? 92.704 104.401 124.167 1.00 29.99 138 TYR A O 1
ATOM 3271 N N . VAL B 1 139 ? 91.978 103.994 122.066 1.00 29.91 139 VAL A N 1
ATOM 3272 C CA . VAL B 1 139 ? 92.258 102.562 122.141 1.00 29.91 139 VAL A CA 1
ATOM 3273 C C . VAL B 1 139 ? 93.753 102.308 122.310 1.00 29.91 139 VAL A C 1
ATOM 3274 O O . VAL B 1 139 ? 94.160 101.505 123.157 1.00 29.91 139 VAL A O 1
ATOM 3278 N N . GLY B 1 140 ? 94.590 103.037 121.566 1.00 29.78 140 GLY A N 1
ATOM 3279 C CA . GLY B 1 140 ? 96.029 102.890 121.707 1.00 29.78 140 GLY A CA 1
ATOM 3280 C C . GLY B 1 140 ? 96.569 103.318 123.058 1.00 29.78 140 GLY A C 1
ATOM 3281 O O . GLY B 1 140 ? 97.410 102.620 123.638 1.00 29.78 140 GLY A O 1
ATOM 3282 N N . ALA B 1 141 ? 96.073 104.434 123.600 1.00 29.23 141 ALA A N 1
ATOM 3283 C CA . ALA B 1 141 ? 96.534 104.896 124.904 1.00 29.23 141 ALA A CA 1
ATOM 3284 C C . ALA B 1 141 ? 96.092 103.997 126.053 1.00 29.23 141 ALA A C 1
ATOM 3285 O O . ALA B 1 141 ? 96.900 103.707 126.941 1.00 29.23 141 ALA A O 1
ATOM 3287 N N . VAL B 1 142 ? 94.846 103.518 126.046 1.00 29.33 142 VAL A N 1
ATOM 3288 C CA . VAL B 1 142 ? 94.408 102.612 127.105 1.00 29.33 142 VAL A CA 1
ATOM 3289 C C . VAL B 1 142 ? 95.063 101.233 126.959 1.00 29.33 142 VAL A C 1
ATOM 3290 O O . VAL B 1 142 ? 95.372 100.576 127.966 1.00 29.33 142 VAL A O 1
ATOM 3294 N N . SER B 1 143 ? 95.358 100.803 125.726 1.00 29.64 143 SER A N 1
ATOM 3295 C CA . SER B 1 143 ? 96.048 99.534 125.527 1.00 29.64 143 SER A CA 1
ATOM 3296 C C . SER B 1 143 ? 97.485 99.592 126.025 1.00 29.64 143 SER A C 1
ATOM 3297 O O . SER B 1 143 ? 97.978 98.620 126.607 1.00 29.64 143 SER A O 1
ATOM 3300 N N . PHE B 1 144 ? 98.173 100.720 125.819 1.00 29.36 144 PHE A N 1
ATOM 3301 C CA . PHE B 1 144 ? 99.501 100.837 126.409 1.00 29.36 144 PHE A CA 1
ATOM 3302 C C . PHE B 1 144 ? 99.436 100.991 127.922 1.00 29.36 144 PHE A C 1
ATOM 3303 O O . PHE B 1 144 ? 100.324 100.494 128.621 1.00 29.36 144 PHE A O 1
ATOM 3311 N N . ALA B 1 145 ? 98.412 101.674 128.445 1.00 29.55 145 ALA A N 1
ATOM 3312 C CA . ALA B 1 145 ? 98.285 101.822 129.891 1.00 29.55 145 ALA A CA 1
ATOM 3313 C C . ALA B 1 145 ? 98.043 100.489 130.580 1.00 29.55 145 ALA A C 1
ATOM 3314 O O . ALA B 1 145 ? 98.487 100.295 131.714 1.00 29.55 145 ALA A O 1
ATOM 3316 N N . PHE B 1 146 ? 97.369 99.554 129.915 1.00 29.45 146 PHE A N 1
ATOM 3317 C CA . PHE B 1 146 ? 97.203 98.249 130.541 1.00 29.45 146 PHE A CA 1
ATOM 3318 C C . PHE B 1 146 ? 98.376 97.316 130.278 1.00 29.45 146 PHE A C 1
ATOM 3319 O O . PHE B 1 146 ? 98.933 96.747 131.218 1.00 29.45 146 PHE A O 1
ATOM 3327 N N . PHE B 1 147 ? 98.753 97.131 129.015 1.00 29.60 147 PHE A N 1
ATOM 3328 C CA . PHE B 1 147 ? 99.637 96.027 128.668 1.00 29.60 147 PHE A CA 1
ATOM 3329 C C . PHE B 1 147 ? 101.093 96.280 129.015 1.00 29.60 147 PHE A C 1
ATOM 3330 O O . PHE B 1 147 ? 101.854 95.319 129.141 1.00 29.60 147 PHE A O 1
ATOM 3338 N N . VAL B 1 148 ? 101.506 97.532 129.182 1.00 29.34 148 VAL A N 1
ATOM 3339 C CA . VAL B 1 148 ? 102.876 97.855 129.554 1.00 29.34 148 VAL A CA 1
ATOM 3340 C C . VAL B 1 148 ? 102.945 98.516 130.925 1.00 29.34 148 VAL A C 1
ATOM 3341 O O . VAL B 1 148 ? 103.684 98.068 131.799 1.00 29.34 148 VAL A O 1
ATOM 3345 N N . SER B 1 149 ? 102.158 99.574 131.137 1.00 28.58 149 SER A N 1
ATOM 3346 C CA . SER B 1 149 ? 102.281 100.363 132.362 1.00 28.58 149 SER A CA 1
ATOM 3347 C C . SER B 1 149 ? 101.732 99.622 133.572 1.00 28.58 149 SER A C 1
ATOM 3348 O O . SER B 1 149 ? 102.330 99.662 134.652 1.00 28.58 149 SER A O 1
ATOM 3351 N N . TYR B 1 150 ? 100.593 98.953 133.421 1.00 28.67 150 TYR A N 1
ATOM 3352 C CA . TYR B 1 150 ? 100.012 98.266 134.565 1.00 28.67 150 TYR A CA 1
ATOM 3353 C C . TYR B 1 150 ? 100.677 96.920 134.801 1.00 28.67 150 TYR A C 1
ATOM 3354 O O . TYR B 1 150 ? 100.896 96.528 135.951 1.00 28.67 150 TYR A O 1
ATOM 3363 N N . LEU B 1 151 ? 101.010 96.202 133.732 1.00 28.46 151 LEU A N 1
ATOM 3364 C CA . LEU B 1 151 ? 101.533 94.853 133.873 1.00 28.46 151 LEU A CA 1
ATOM 3365 C C . LEU B 1 151 ? 102.994 94.814 134.299 1.00 28.46 151 LEU A C 1
ATOM 3366 O O . LEU B 1 151 ? 103.467 93.750 134.702 1.00 28.46 151 LEU A O 1
ATOM 3371 N N . SER B 1 152 ? 103.712 95.934 134.237 1.00 28.20 152 SER A N 1
ATOM 3372 C CA . SER B 1 152 ? 105.094 95.977 134.691 1.00 28.20 152 SER A CA 1
ATOM 3373 C C . SER B 1 152 ? 105.235 96.334 136.161 1.00 28.20 152 SER A C 1
ATOM 3374 O O . SER B 1 152 ? 106.322 96.156 136.718 1.00 28.20 152 SER A O 1
ATOM 3377 N N . GLY B 1 153 ? 104.181 96.832 136.798 1.00 28.77 153 GLY A N 1
ATOM 3378 C CA . GLY B 1 153 ? 104.245 97.172 138.205 1.00 28.77 153 GLY A CA 1
ATOM 3379 C C . GLY B 1 153 ? 105.084 98.385 138.527 1.00 28.77 153 GLY A C 1
ATOM 3380 O O . GLY B 1 153 ? 105.590 98.496 139.645 1.00 28.77 153 GLY A O 1
ATOM 3381 N N . ALA B 1 154 ? 105.243 99.305 137.577 1.00 28.11 154 ALA A N 1
ATOM 3382 C CA . ALA B 1 154 ? 106.119 100.451 137.784 1.00 28.11 154 ALA A CA 1
ATOM 3383 C C . ALA B 1 154 ? 105.502 101.497 138.702 1.00 28.11 154 ALA A C 1
ATOM 3384 O O . ALA B 1 154 ? 106.232 102.191 139.415 1.00 28.11 154 ALA A O 1
ATOM 3386 N N . PHE B 1 155 ? 104.176 101.627 138.703 1.00 28.66 155 PHE A N 1
ATOM 3387 C CA . PHE B 1 155 ? 103.481 102.624 139.506 1.00 28.66 155 PHE A CA 1
ATOM 3388 C C . PHE B 1 155 ? 102.639 101.987 140.605 1.00 28.66 155 PHE A C 1
ATOM 3389 O O . PHE B 1 155 ? 101.576 102.498 140.951 1.00 28.66 155 PHE A O 1
ATOM 3397 N N . THR B 1 156 ? 103.097 100.872 141.157 1.00 30.16 156 THR A N 1
ATOM 3398 C CA . THR B 1 156 ? 102.381 100.202 142.230 1.00 30.16 156 THR A CA 1
ATOM 3399 C C . THR B 1 156 ? 102.607 100.935 143.545 1.00 30.16 156 THR A C 1
ATOM 3400 O O . THR B 1 156 ? 103.717 101.387 143.836 1.00 30.16 156 THR A O 1
ATOM 3404 N N . ASN B 1 157 ? 101.540 101.079 144.327 1.00 32.99 157 ASN A N 1
ATOM 3405 C CA . ASN B 1 157 ? 101.636 101.597 145.686 1.00 32.99 157 ASN A CA 1
ATOM 3406 C C . ASN B 1 157 ? 102.395 100.599 146.550 1.00 32.99 157 ASN A C 1
ATOM 3407 O O . ASN B 1 157 ? 101.887 99.515 146.852 1.00 32.99 157 ASN A O 1
ATOM 3412 N N . VAL B 1 158 ? 103.618 100.958 146.946 1.00 34.27 158 VAL A N 1
ATOM 3413 C CA . VAL B 1 158 ? 104.454 100.089 147.763 1.00 34.27 158 VAL A CA 1
ATOM 3414 C C . VAL B 1 158 ? 104.522 100.540 149.215 1.00 34.27 158 VAL A C 1
ATOM 3415 O O . VAL B 1 158 ? 105.272 99.944 150.001 1.00 34.27 158 VAL A O 1
ATOM 3419 N N . HIS B 1 159 ? 103.820 101.622 149.569 1.00 37.66 159 HIS A N 1
ATOM 3420 C CA . HIS B 1 159 ? 103.453 102.041 150.925 1.00 37.66 159 HIS A CA 1
ATOM 3421 C C . HIS B 1 159 ? 104.603 102.560 151.784 1.00 37.66 159 HIS A C 1
ATOM 3422 O O . HIS B 1 159 ? 104.364 103.060 152.887 1.00 37.66 159 HIS A O 1
ATOM 3429 N N . ALA B 1 160 ? 105.838 102.468 151.310 1.00 36.28 160 ALA A N 1
ATOM 3430 C CA . ALA B 1 160 ? 106.992 102.969 152.041 1.00 36.28 160 ALA A CA 1
ATOM 3431 C C . ALA B 1 160 ? 107.445 104.268 151.398 1.00 36.28 160 ALA A C 1
ATOM 3432 O O . ALA B 1 160 ? 107.691 104.304 150.190 1.00 36.28 160 ALA A O 1
ATOM 3434 N N . VAL B 1 161 ? 107.572 105.322 152.212 1.00 34.27 161 VAL A N 1
ATOM 3435 C CA . VAL B 1 161 ? 107.753 106.679 151.703 1.00 34.27 161 VAL A CA 1
ATOM 3436 C C . VAL B 1 161 ? 109.092 106.862 150.988 1.00 34.27 161 VAL A C 1
ATOM 3437 O O . VAL B 1 161 ? 109.200 107.706 150.093 1.00 34.27 161 VAL A O 1
ATOM 3441 N N . GLU B 1 162 ? 110.098 106.048 151.305 1.00 34.57 162 GLU A N 1
ATOM 3442 C CA . GLU B 1 162 ? 111.371 106.125 150.605 1.00 34.57 162 GLU A CA 1
ATOM 3443 C C . GLU B 1 162 ? 111.359 105.392 149.273 1.00 34.57 162 GLU A C 1
ATOM 3444 O O . GLU B 1 162 ? 112.304 105.545 148.494 1.00 34.57 162 GLU A O 1
ATOM 3450 N N . LYS B 1 163 ? 110.318 104.606 148.990 1.00 34.54 163 LYS A N 1
ATOM 3451 C CA . LYS B 1 163 ? 110.216 103.867 147.743 1.00 34.54 163 LYS A CA 1
ATOM 3452 C C . LYS B 1 163 ? 108.986 104.206 146.916 1.00 34.54 163 LYS A C 1
ATOM 3453 O O . LYS B 1 163 ? 108.927 103.805 145.750 1.00 34.54 163 LYS A O 1
ATOM 3459 N N . ASN B 1 164 ? 108.015 104.930 147.467 1.00 32.11 164 ASN A N 1
ATOM 3460 C CA . ASN B 1 164 ? 106.727 105.138 146.821 1.00 32.11 164 ASN A CA 1
ATOM 3461 C C . ASN B 1 164 ? 106.680 106.390 145.961 1.00 32.11 164 ASN A C 1
ATOM 3462 O O . ASN B 1 164 ? 105.592 106.913 145.718 1.00 32.11 164 ASN A O 1
ATOM 3467 N N . HIS B 1 165 ? 107.814 106.875 145.482 1.00 27.99 165 HIS A N 1
ATOM 3468 C CA . HIS B 1 165 ? 107.842 108.163 144.804 1.00 27.99 165 HIS A CA 1
ATOM 3469 C C . HIS B 1 165 ? 107.424 108.103 143.340 1.00 27.99 165 HIS A C 1
ATOM 3470 O O . HIS B 1 165 ? 107.343 109.155 142.702 1.00 27.99 165 HIS A O 1
ATOM 3477 N N . PHE B 1 166 ? 107.138 106.925 142.794 1.00 27.97 166 PHE A N 1
ATOM 3478 C CA . PHE B 1 166 ? 106.528 106.843 141.471 1.00 27.97 166 PHE A CA 1
ATOM 3479 C C . PHE B 1 166 ? 105.009 106.860 141.549 1.00 27.97 166 PHE A C 1
ATOM 3480 O O . PHE B 1 166 ? 104.352 107.610 140.810 1.00 27.97 166 PHE A O 1
ATOM 3488 N N . PHE B 1 167 ? 104.450 106.049 142.452 1.00 29.85 167 PHE A N 1
ATOM 3489 C CA . PHE B 1 167 ? 103.023 106.098 142.735 1.00 29.85 167 PHE A CA 1
ATOM 3490 C C . PHE B 1 167 ? 102.609 107.459 143.267 1.00 29.85 167 PHE A C 1
ATOM 3491 O O . PHE B 1 167 ? 101.528 107.943 142.938 1.00 29.85 167 PHE A O 1
ATOM 3499 N N . GLN B 1 168 ? 103.435 108.080 144.111 1.00 29.60 168 GLN A N 1
ATOM 3500 C CA . GLN B 1 168 ? 103.046 109.362 144.685 1.00 29.60 168 GLN A CA 1
ATOM 3501 C C . GLN B 1 168 ? 103.084 110.474 143.653 1.00 29.60 168 GLN A C 1
ATOM 3502 O O . GLN B 1 168 ? 102.236 111.370 143.690 1.00 29.60 168 GLN A O 1
ATOM 3508 N N . PHE B 1 169 ? 104.024 110.417 142.711 1.00 27.60 169 PHE A N 1
ATOM 3509 C CA . PHE B 1 169 ? 104.033 111.395 141.631 1.00 27.60 169 PHE A CA 1
ATOM 3510 C C . PHE B 1 169 ? 102.835 111.213 140.713 1.00 27.60 169 PHE A C 1
ATOM 3511 O O . PHE B 1 169 ? 102.196 112.198 140.327 1.00 27.60 169 PHE A O 1
ATOM 3519 N N . LEU B 1 170 ? 102.494 109.960 140.381 1.00 29.22 170 LEU A N 1
ATOM 3520 C CA . LEU B 1 170 ? 101.303 109.706 139.574 1.00 29.22 170 LEU A CA 1
ATOM 3521 C C . LEU B 1 170 ? 100.030 110.120 140.305 1.00 29.22 170 LEU A C 1
ATOM 3522 O O . LEU B 1 170 ? 99.129 110.706 139.699 1.00 29.22 170 LEU A O 1
ATOM 3527 N N . ASN B 1 171 ? 99.968 109.870 141.615 1.00 29.59 171 ASN A N 1
ATOM 3528 C CA . ASN B 1 171 ? 98.806 110.213 142.425 1.00 29.59 171 ASN A CA 1
ATOM 3529 C C . ASN B 1 171 ? 98.618 111.718 142.517 1.00 29.59 171 ASN A C 1
ATOM 3530 O O . ASN B 1 171 ? 97.504 112.219 142.346 1.00 29.59 171 ASN A O 1
ATOM 3535 N N . ASP B 1 172 ? 99.696 112.458 142.759 1.00 30.11 172 ASP A N 1
ATOM 3536 C CA . ASP B 1 172 ? 99.590 113.902 142.897 1.00 30.11 172 ASP A CA 1
ATOM 3537 C C . ASP B 1 172 ? 99.353 114.596 141.561 1.00 30.11 172 ASP A C 1
ATOM 3538 O O . ASP B 1 172 ? 98.633 115.600 141.517 1.00 30.11 172 ASP A O 1
ATOM 3543 N N . ILE B 1 173 ? 99.914 114.070 140.467 1.00 29.80 173 ILE A N 1
ATOM 3544 C CA . ILE B 1 173 ? 99.629 114.619 139.144 1.00 29.80 173 ILE A CA 1
ATOM 3545 C C . ILE B 1 173 ? 98.178 114.355 138.757 1.00 29.80 173 ILE A C 1
ATOM 3546 O O . ILE B 1 173 ? 97.477 115.250 138.273 1.00 29.80 173 ILE A O 1
ATOM 3551 N N . ALA B 1 174 ? 97.689 113.139 139.009 1.00 30.62 174 ALA A N 1
ATOM 3552 C CA . ALA B 1 174 ? 96.313 112.804 138.677 1.00 30.62 174 ALA A CA 1
ATOM 3553 C C . ALA B 1 174 ? 95.306 113.475 139.595 1.00 30.62 174 ALA A C 1
ATOM 3554 O O . ALA B 1 174 ? 94.147 113.620 139.209 1.00 30.62 174 ALA A O 1
ATOM 3556 N N . GLU B 1 175 ? 95.707 113.868 140.799 1.00 33.29 175 GLU A N 1
ATOM 3557 C CA . GLU B 1 175 ? 94.834 114.631 141.675 1.00 33.29 175 GLU A CA 1
ATOM 3558 C C . GLU B 1 175 ? 94.832 116.111 141.346 1.00 33.29 175 GLU A C 1
ATOM 3559 O O . GLU B 1 175 ? 93.821 116.784 141.562 1.00 33.29 175 GLU A O 1
ATOM 3565 N N . LYS B 1 176 ? 95.951 116.634 140.847 1.00 33.19 176 LYS A N 1
ATOM 3566 C CA . LYS B 1 176 ? 96.017 118.037 140.472 1.00 33.19 176 LYS A CA 1
ATOM 3567 C C . LYS B 1 176 ? 95.166 118.339 139.247 1.00 33.19 176 LYS A C 1
ATOM 3568 O O . LYS B 1 176 ? 94.470 119.357 139.221 1.00 33.19 176 LYS A O 1
ATOM 3574 N N . LYS B 1 177 ? 95.184 117.468 138.243 1.00 31.70 177 LYS A N 1
ATOM 3575 C CA . LYS B 1 177 ? 94.460 117.699 137.003 1.00 31.70 177 LYS A CA 1
ATOM 3576 C C . LYS B 1 177 ? 93.022 117.213 137.055 1.00 31.70 177 LYS A C 1
ATOM 3577 O O . LYS B 1 177 ? 92.354 117.170 136.020 1.00 31.70 177 LYS A O 1
ATOM 3583 N N . VAL B 1 178 ? 92.519 116.837 138.210 1.00 32.54 178 VAL A N 1
ATOM 3584 C CA . VAL B 1 178 ? 91.134 116.393 138.296 1.00 32.54 178 VAL A CA 1
ATOM 3585 C C . VAL B 1 178 ? 90.351 117.335 139.204 1.00 32.54 178 VAL A C 1
ATOM 3586 O O . VAL B 1 178 ? 89.167 117.168 139.416 1.00 32.54 178 VAL A O 1
ATOM 3590 N N . HIS B 1 179 ? 91.028 118.350 139.715 1.00 35.75 179 HIS A N 1
ATOM 3591 C CA . HIS B 1 179 ? 90.390 119.317 140.593 1.00 35.75 179 HIS A CA 1
ATOM 3592 C C . HIS B 1 179 ? 90.007 120.686 140.039 1.00 35.75 179 HIS A C 1
ATOM 3593 O O . HIS B 1 179 ? 89.568 121.535 140.787 1.00 35.75 179 HIS A O 1
ATOM 3600 N N . HIS B 1 180 ? 90.157 120.891 138.739 1.00 32.35 180 HIS A N 1
ATOM 3601 C CA . HIS B 1 180 ? 89.801 122.140 138.102 1.00 32.35 180 HIS A CA 1
ATOM 3602 C C . HIS B 1 180 ? 88.297 122.258 137.982 1.00 32.35 180 HIS A C 1
ATOM 3603 O O . HIS B 1 180 ? 87.597 121.278 138.136 1.00 32.35 180 HIS A O 1
ATOM 3610 N N . THR B 1 181 ? 87.796 123.462 137.729 1.00 31.62 181 THR A N 1
ATOM 3611 C CA . THR B 1 181 ? 86.375 123.679 137.488 1.00 31.62 181 THR A CA 1
ATOM 3612 C C . THR B 1 181 ? 86.238 123.506 135.977 1.00 31.62 181 THR A C 1
ATOM 3613 O O . THR B 1 181 ? 87.228 123.352 135.304 1.00 31.62 181 THR A O 1
ATOM 3617 N N . PHE B 1 182 ? 85.035 123.501 135.433 1.00 31.62 182 PHE A N 1
ATOM 3618 C CA . PHE B 1 182 ? 84.855 123.297 134.000 1.00 31.62 182 PHE A CA 1
ATOM 3619 C C . PHE B 1 182 ? 85.632 124.331 133.193 1.00 31.62 182 PHE A C 1
ATOM 3620 O O . PHE B 1 182 ? 86.368 123.980 132.261 1.00 31.62 182 PHE A O 1
ATOM 3628 N N . VAL B 1 183 ? 85.503 125.607 133.565 1.00 30.30 183 VAL A N 1
ATOM 3629 C CA . VAL B 1 183 ? 86.086 126.708 132.805 1.00 30.30 183 VAL A CA 1
ATOM 3630 C C . VAL B 1 183 ? 87.607 126.692 132.886 1.00 30.30 183 VAL A C 1
ATOM 3631 O O . VAL B 1 183 ? 88.292 126.978 131.894 1.00 30.30 183 VAL A O 1
ATOM 3635 N N . GLU B 1 184 ? 88.158 126.310 134.040 1.00 30.30 184 GLU A N 1
ATOM 3636 C CA . GLU B 1 184 ? 89.605 126.218 134.195 1.00 30.30 184 GLU A CA 1
ATOM 3637 C C . GLU B 1 184 ? 90.203 125.117 133.334 1.00 30.30 184 GLU A C 1
ATOM 3638 O O . GLU B 1 184 ? 91.243 125.327 132.698 1.00 30.30 184 GLU A O 1
ATOM 3644 N N . CYS B 1 185 ? 89.552 123.954 133.281 1.00 30.26 185 CYS A N 1
ATOM 3645 C CA . CYS B 1 185 ? 90.032 122.865 132.443 1.00 30.26 185 CYS A CA 1
ATOM 3646 C C . CYS B 1 185 ? 89.889 123.181 130.960 1.00 30.26 185 CYS A C 1
ATOM 3647 O O . CYS B 1 185 ? 90.770 122.814 130.173 1.00 30.26 185 CYS A O 1
ATOM 3650 N N . VAL B 1 186 ? 88.822 123.889 130.572 1.00 29.63 186 VAL A N 1
ATOM 3651 C CA . VAL B 1 186 ? 88.669 124.308 129.180 1.00 29.63 186 VAL A CA 1
ATOM 3652 C C . VAL B 1 186 ? 89.764 125.300 128.787 1.00 29.63 186 VAL A C 1
ATOM 3653 O O . VAL B 1 186 ? 90.355 125.189 127.705 1.00 29.63 186 VAL A O 1
ATOM 3657 N N . SER B 1 187 ? 90.097 126.240 129.680 1.00 29.58 187 SER A N 1
ATOM 3658 C CA . SER B 1 187 ? 91.137 127.227 129.391 1.00 29.58 187 SER A CA 1
ATOM 3659 C C . SER B 1 187 ? 92.520 126.590 129.294 1.00 29.58 187 SER A C 1
ATOM 3660 O O . SER B 1 187 ? 93.307 126.925 128.393 1.00 29.58 187 SER A O 1
ATOM 3663 N N . LEU B 1 188 ? 92.832 125.663 130.200 1.00 28.99 188 LEU A N 1
ATOM 3664 C CA . LEU B 1 188 ? 94.105 124.957 130.127 1.00 28.99 188 LEU A CA 1
ATOM 3665 C C . LEU B 1 188 ? 94.206 124.046 128.910 1.00 28.99 188 LEU A C 1
ATOM 3666 O O . LEU B 1 188 ? 95.291 123.926 128.329 1.00 28.99 188 LEU A O 1
ATOM 3671 N N . ALA B 1 189 ? 93.096 123.444 128.477 1.00 29.66 189 ALA A N 1
ATOM 3672 C CA . ALA B 1 189 ? 93.097 122.661 127.250 1.00 29.66 189 ALA A CA 1
ATOM 3673 C C . ALA B 1 189 ? 93.276 123.513 126.001 1.00 29.66 189 ALA A C 1
ATOM 3674 O O . ALA B 1 189 ? 93.934 123.063 125.050 1.00 29.66 189 ALA A O 1
ATOM 3676 N N . VAL B 1 190 ? 92.705 124.723 125.987 1.00 30.26 190 VAL A N 1
ATOM 3677 C CA . VAL B 1 190 ? 92.931 125.659 124.889 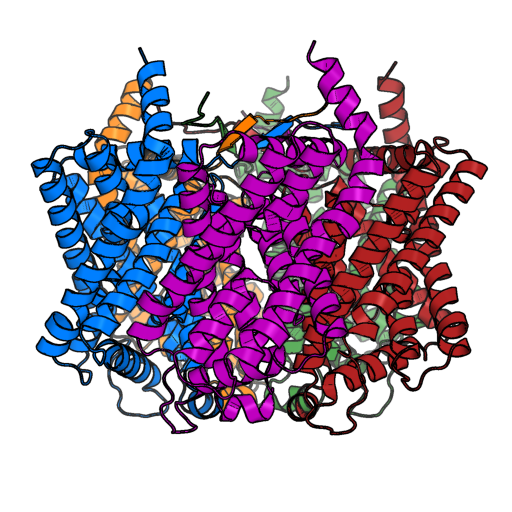1.00 30.26 190 VAL A CA 1
ATOM 3678 C C . VAL B 1 190 ? 94.408 126.029 124.800 1.00 30.26 190 VAL A C 1
ATOM 3679 O O . VAL B 1 190 ? 95.017 125.977 123.715 1.00 30.26 190 VAL A O 1
ATOM 3683 N N . GLY B 1 191 ? 95.013 126.365 125.943 1.00 30.01 191 GLY A N 1
ATOM 3684 C CA . GLY B 1 191 ? 96.440 126.635 125.987 1.00 30.01 191 GLY A CA 1
ATOM 3685 C C . GLY B 1 191 ? 97.313 125.468 125.573 1.00 30.01 191 GLY A C 1
ATOM 3686 O O . GLY B 1 191 ? 98.389 125.689 125.008 1.00 30.01 191 GLY A O 1
ATOM 3687 N N . CYS B 1 192 ? 96.870 124.234 125.829 1.00 31.45 192 CYS A N 1
ATOM 3688 C CA . CYS B 1 192 ? 97.614 123.066 125.360 1.00 31.45 192 CYS A CA 1
ATOM 3689 C C . CYS B 1 192 ? 97.554 122.915 123.849 1.00 31.45 192 CYS A C 1
ATOM 3690 O O . CYS B 1 192 ? 98.584 122.697 123.187 1.00 31.45 192 CYS A O 1
ATOM 3693 N N . ASN B 1 193 ? 96.347 122.956 123.289 1.00 31.73 193 ASN A N 1
ATOM 3694 C CA . ASN B 1 193 ? 96.238 122.627 121.880 1.00 31.73 193 ASN A CA 1
ATOM 3695 C C . ASN B 1 193 ? 96.751 123.728 120.970 1.00 31.73 193 ASN A C 1
ATOM 3696 O O . ASN B 1 193 ? 97.062 123.433 119.811 1.00 31.73 193 ASN A O 1
ATOM 3701 N N . ILE B 1 194 ? 96.893 124.963 121.467 1.00 30.63 194 ILE A N 1
ATOM 3702 C CA . ILE B 1 194 ? 97.617 125.959 120.680 1.00 30.63 194 ILE A CA 1
ATOM 3703 C C . ILE B 1 194 ? 99.077 125.540 120.484 1.00 30.63 194 ILE A C 1
ATOM 3704 O O . ILE B 1 194 ? 99.590 125.575 119.358 1.00 30.63 194 ILE A O 1
ATOM 3709 N N . PHE B 1 195 ? 99.747 125.075 121.552 1.00 30.82 195 PHE A N 1
ATOM 3710 C CA . PHE B 1 195 ? 101.106 124.538 121.421 1.00 30.82 195 PHE A CA 1
ATOM 3711 C C . PHE B 1 195 ? 101.174 123.302 120.532 1.00 30.82 195 PHE A C 1
ATOM 3712 O O . PHE B 1 195 ? 102.131 123.153 119.765 1.00 30.82 195 PHE A O 1
ATOM 3720 N N . VAL B 1 196 ? 100.192 122.404 120.627 1.00 31.85 196 VAL A N 1
ATOM 3721 C CA . VAL B 1 196 ? 100.257 121.169 119.840 1.00 31.85 196 VAL A CA 1
ATOM 3722 C C . VAL B 1 196 ? 100.065 121.449 118.346 1.00 31.85 196 VAL A C 1
ATOM 3723 O O . VAL B 1 196 ? 100.812 120.931 117.497 1.00 31.85 196 VAL A O 1
ATOM 3727 N N . CYS B 1 197 ? 99.098 122.305 118.003 1.00 31.77 197 CYS A N 1
ATOM 3728 C CA . CYS B 1 197 ? 98.905 122.693 116.613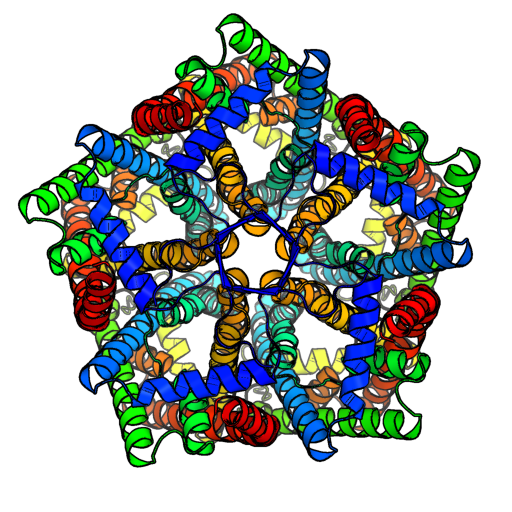 1.00 31.77 197 CYS A CA 1
ATOM 3729 C C . CYS B 1 197 ? 100.070 123.515 116.073 1.00 31.77 197 CYS A C 1
ATOM 3730 O O . CYS B 1 197 ? 100.427 123.366 114.898 1.00 31.77 197 CYS A O 1
ATOM 3733 N N . LEU B 1 198 ? 100.703 124.343 116.908 1.00 31.91 198 LEU A N 1
ATOM 3734 C CA . LEU B 1 198 ? 101.910 125.034 116.474 1.00 31.91 198 LEU A CA 1
ATOM 3735 C C . LEU B 1 198 ? 103.085 124.086 116.276 1.00 31.91 198 LEU A C 1
ATOM 3736 O O . LEU B 1 198 ? 103.931 124.344 115.422 1.00 31.91 198 LEU A O 1
ATOM 3741 N N . ALA B 1 199 ? 103.148 122.985 117.028 1.00 31.88 199 ALA A N 1
ATOM 3742 C CA . ALA B 1 199 ? 104.178 121.979 116.776 1.00 31.88 199 ALA A CA 1
ATOM 3743 C C . ALA B 1 199 ? 103.960 121.262 115.446 1.00 31.88 199 ALA A C 1
ATOM 3744 O O . ALA B 1 199 ? 104.930 120.953 114.739 1.00 31.88 199 ALA A O 1
ATOM 3746 N N . VAL B 1 200 ? 102.700 120.996 115.095 1.00 32.22 200 VAL A N 1
ATOM 3747 C CA . VAL B 1 200 ? 102.381 120.457 113.770 1.00 32.22 200 VAL A CA 1
ATOM 3748 C C . VAL B 1 200 ? 102.787 121.441 112.671 1.00 32.22 200 VAL A C 1
ATOM 3749 O O . VAL B 1 200 ? 103.362 121.056 111.641 1.00 32.22 200 VAL A O 1
ATOM 3753 N N . TYR B 1 201 ? 102.537 122.732 112.903 1.00 33.09 201 TYR A N 1
ATOM 3754 C CA . TYR B 1 201 ? 102.932 123.780 111.967 1.00 33.09 201 TYR A CA 1
ATOM 3755 C C . TYR B 1 201 ? 104.453 123.880 111.837 1.00 33.09 201 TYR A C 1
ATOM 3756 O O . TYR B 1 201 ? 104.965 124.147 110.744 1.00 33.09 201 TYR A O 1
ATOM 3765 N N . PHE B 1 202 ? 105.181 123.651 112.937 1.00 33.09 202 PHE A N 1
ATOM 3766 C CA . PHE B 1 202 ? 106.643 123.612 112.913 1.00 33.09 202 PHE A CA 1
ATOM 3767 C C . PHE B 1 202 ? 107.164 122.447 112.087 1.00 33.09 202 PHE A C 1
ATOM 3768 O O . PHE B 1 202 ? 108.174 122.592 111.393 1.00 33.09 202 PHE A O 1
ATOM 3776 N N . VAL B 1 203 ? 106.528 121.277 112.198 1.00 34.25 203 VAL A N 1
ATOM 3777 C CA . VAL B 1 203 ? 106.884 120.143 111.342 1.00 34.25 203 VAL A CA 1
ATOM 3778 C C . VAL B 1 203 ? 106.639 120.467 109.872 1.00 34.25 203 VAL A C 1
ATOM 3779 O O . VAL B 1 203 ? 107.454 120.131 109.005 1.00 34.25 203 VAL A O 1
ATOM 3783 N N . LEU B 1 204 ? 105.544 121.162 109.568 1.00 34.19 204 LEU A N 1
ATOM 3784 C CA . LEU B 1 204 ? 105.289 121.513 108.173 1.00 34.19 204 LEU A CA 1
ATOM 3785 C C . LEU B 1 204 ? 106.196 122.629 107.657 1.00 34.19 204 LEU A C 1
ATOM 3786 O O . LEU B 1 204 ? 106.361 122.756 106.441 1.00 34.19 204 LEU A O 1
ATOM 3791 N N . THR B 1 205 ? 106.795 123.431 108.536 1.00 34.49 205 THR A N 1
ATOM 3792 C CA . THR B 1 205 ? 107.606 124.568 108.107 1.00 34.49 205 THR A CA 1
ATOM 3793 C C . THR B 1 205 ? 109.101 124.267 108.040 1.00 34.49 205 THR A C 1
ATOM 3794 O O . THR B 1 205 ? 109.722 124.465 106.994 1.00 34.49 205 THR A O 1
ATOM 3798 N N . LEU B 1 206 ? 109.700 123.799 109.133 1.00 34.70 206 LEU A N 1
ATOM 3799 C CA . LEU B 1 206 ? 111.148 123.609 109.217 1.00 34.70 206 LEU A CA 1
ATOM 3800 C C . LEU B 1 206 ? 111.484 122.195 108.762 1.00 34.70 206 LEU A C 1
ATOM 3801 O O . LEU B 1 206 ? 111.335 121.236 109.518 1.00 34.70 206 LEU A O 1
ATOM 3806 N N . LYS B 1 207 ? 111.952 122.068 107.525 1.00 34.71 207 LYS A N 1
ATOM 3807 C CA . LYS B 1 207 ? 112.135 120.768 106.880 1.00 34.71 207 LYS A CA 1
ATOM 3808 C C . LYS B 1 207 ? 113.556 120.230 107.022 1.00 34.71 207 LYS A C 1
ATOM 3809 O O . LYS B 1 207 ? 114.186 119.859 106.038 1.00 34.71 207 LYS A O 1
ATOM 3815 N N . ASP B 1 208 ? 114.076 120.165 108.244 1.00 36.02 208 ASP A N 1
ATOM 3816 C CA . ASP B 1 208 ? 115.355 119.518 108.498 1.00 36.02 208 ASP A CA 1
ATOM 3817 C C . ASP B 1 208 ? 115.294 118.849 109.865 1.00 36.02 208 ASP A C 1
ATOM 3818 O O . ASP B 1 208 ? 114.266 118.882 110.545 1.00 36.02 208 ASP A O 1
ATOM 3823 N N . GLY B 1 209 ? 116.407 118.231 110.263 1.00 35.37 209 GLY A N 1
ATOM 3824 C CA . GLY B 1 209 ? 116.390 117.385 111.446 1.00 35.37 209 GLY A CA 1
ATOM 3825 C C . GLY B 1 209 ? 116.332 118.164 112.744 1.00 35.37 209 GLY A C 1
ATOM 3826 O O . GLY B 1 209 ? 115.591 117.801 113.660 1.00 35.37 209 GLY A O 1
ATOM 3827 N N . ALA B 1 210 ? 117.112 119.241 112.846 1.00 35.09 210 ALA A N 1
ATOM 3828 C CA . ALA B 1 210 ? 117.054 120.081 114.037 1.00 35.09 210 ALA A CA 1
ATOM 3829 C C . ALA B 1 210 ? 115.744 120.843 114.120 1.00 35.09 210 ALA A C 1
ATOM 3830 O O . ALA B 1 210 ? 115.210 121.033 115.219 1.00 35.09 210 ALA A O 1
ATOM 3832 N N . GLY B 1 211 ? 115.212 121.270 112.975 1.00 34.95 211 GLY A N 1
ATOM 3833 C CA . GLY B 1 211 ? 113.910 121.906 112.961 1.00 34.95 211 GLY A CA 1
ATOM 3834 C C . GLY B 1 211 ? 112.782 120.971 113.336 1.00 34.95 211 GLY A C 1
ATOM 3835 O O . GLY B 1 211 ? 111.783 121.408 113.913 1.00 34.95 211 GLY A O 1
ATOM 3836 N N . TYR B 1 212 ? 112.913 119.680 113.022 1.00 34.58 212 TYR A N 1
ATOM 3837 C CA . TYR B 1 212 ? 111.945 118.722 113.546 1.00 34.58 212 TYR A CA 1
ATOM 3838 C C . TYR B 1 212 ? 112.119 118.518 115.042 1.00 34.58 212 TYR A C 1
ATOM 3839 O O . TYR B 1 212 ? 111.140 118.549 115.791 1.00 34.58 212 TYR A O 1
ATOM 3848 N N . VAL B 1 213 ? 113.352 118.281 115.495 1.00 33.20 213 VAL A N 1
ATOM 3849 C CA . VAL B 1 213 ? 113.553 117.824 116.868 1.00 33.20 213 VAL A CA 1
ATOM 3850 C C . VAL B 1 213 ? 113.292 118.950 117.863 1.00 33.20 213 VAL A C 1
ATOM 3851 O O . VAL B 1 213 ? 112.445 118.822 118.752 1.00 33.20 213 VAL A O 1
ATOM 3855 N N . PHE B 1 214 ? 113.965 120.087 117.702 1.00 32.97 214 PHE A N 1
ATOM 3856 C CA . PHE B 1 214 ? 114.043 121.039 118.799 1.00 32.97 214 PHE A CA 1
ATOM 3857 C C . PHE B 1 214 ? 112.899 122.037 118.863 1.00 32.97 214 PHE A C 1
ATOM 3858 O O . PHE B 1 214 ? 112.552 122.469 119.968 1.00 32.97 214 PHE A O 1
ATOM 3866 N N . SER B 1 215 ? 112.287 122.390 117.733 1.00 32.54 215 SER A N 1
ATOM 3867 C CA . SER B 1 215 ? 111.079 123.207 117.788 1.00 32.54 215 SER A CA 1
ATOM 3868 C C . SER B 1 215 ? 109.933 122.456 118.453 1.00 32.54 215 SER A C 1
ATOM 3869 O O . SER B 1 215 ? 109.242 123.014 119.317 1.00 32.54 215 SER A O 1
ATOM 3872 N N . VAL B 1 216 ? 109.759 121.182 118.099 1.00 32.33 216 VAL A N 1
ATOM 3873 C CA . VAL B 1 216 ? 108.765 120.333 118.741 1.00 32.33 216 VAL A CA 1
ATOM 3874 C C . VAL B 1 216 ? 109.134 120.072 120.197 1.00 32.33 216 VAL A C 1
ATOM 3875 O O . VAL B 1 216 ? 108.249 120.029 121.061 1.00 32.33 216 VAL A O 1
ATOM 3879 N N . PHE B 1 217 ? 110.435 119.961 120.504 1.00 31.19 217 PHE A N 1
ATOM 3880 C CA . PHE B 1 217 ? 110.880 119.779 121.884 1.00 31.19 217 PHE A CA 1
ATOM 3881 C C . PHE B 1 217 ? 110.481 120.956 122.761 1.00 31.19 217 PHE A C 1
ATOM 3882 O O . PHE B 1 217 ? 109.886 120.771 123.827 1.00 31.19 217 PHE A O 1
ATOM 3890 N N . PHE B 1 218 ? 110.808 122.174 122.327 1.00 30.51 218 PHE A N 1
ATOM 3891 C CA . PHE B 1 218 ? 110.478 123.356 123.110 1.00 30.51 218 PHE A CA 1
ATOM 3892 C C . PHE B 1 218 ? 108.977 123.596 123.193 1.00 30.51 218 PHE A C 1
ATOM 3893 O O . PHE B 1 218 ? 108.481 123.923 124.277 1.00 30.51 218 PHE A O 1
ATOM 3901 N N . ALA B 1 219 ? 108.235 123.366 122.105 1.00 31.00 219 ALA A N 1
ATOM 3902 C CA . ALA B 1 219 ? 106.786 123.527 122.118 1.00 31.00 219 ALA A CA 1
ATOM 3903 C C . ALA B 1 219 ? 106.074 122.521 123.016 1.00 31.00 219 ALA A C 1
ATOM 3904 O O . ALA B 1 219 ? 105.079 122.870 123.658 1.00 31.00 219 ALA A O 1
ATOM 3906 N N . VAL B 1 220 ? 106.557 121.279 123.090 1.00 30.98 220 VAL A N 1
ATOM 3907 C CA . VAL B 1 220 ? 105.864 120.289 123.903 1.00 30.98 220 VAL A CA 1
ATOM 3908 C C . VAL B 1 220 ? 106.319 120.357 125.361 1.00 30.98 220 VAL A C 1
ATOM 3909 O O . VAL B 1 220 ? 105.500 120.175 126.275 1.00 30.98 220 VAL A O 1
ATOM 3913 N N . TYR B 1 221 ? 107.597 120.676 125.607 1.00 30.06 221 TYR A N 1
ATOM 3914 C CA . TYR B 1 221 ? 108.062 120.964 126.960 1.00 30.06 221 TYR A CA 1
ATOM 3915 C C . TYR B 1 221 ? 107.327 122.155 127.559 1.00 30.06 221 TYR A C 1
ATOM 3916 O O . TYR B 1 221 ? 107.032 122.159 128.761 1.00 30.06 221 TYR A O 1
ATOM 3925 N N . ALA B 1 222 ? 107.001 123.157 126.732 1.00 30.51 222 ALA A N 1
ATOM 3926 C CA . ALA B 1 222 ? 106.343 124.355 127.229 1.00 30.51 222 ALA A CA 1
ATOM 3927 C C . ALA B 1 222 ? 104.926 124.091 127.719 1.00 30.51 222 ALA A C 1
ATOM 3928 O O . ALA B 1 222 ? 104.491 124.743 128.670 1.00 30.51 222 ALA A O 1
ATOM 3930 N N . PHE B 1 223 ? 104.183 123.156 127.118 1.00 31.18 223 PHE A N 1
ATOM 3931 C CA . PHE B 1 223 ? 102.890 122.875 127.732 1.00 31.18 223 PHE A CA 1
ATOM 3932 C C . PHE B 1 223 ? 102.978 121.765 128.766 1.00 31.18 223 PHE A C 1
ATOM 3933 O O . PHE B 1 223 ? 102.081 121.659 129.607 1.00 31.18 223 PHE A O 1
ATOM 3941 N N . ALA B 1 224 ? 104.011 120.923 128.713 1.00 30.96 224 ALA A N 1
ATOM 3942 C CA . ALA B 1 224 ? 104.150 119.900 129.739 1.00 30.96 224 ALA A CA 1
ATOM 3943 C C . ALA B 1 224 ? 104.546 120.502 131.079 1.00 30.96 224 ALA A C 1
ATOM 3944 O O . ALA B 1 224 ? 104.187 119.959 132.128 1.00 30.96 224 ALA A O 1
ATOM 3946 N N . ILE B 1 225 ? 105.267 121.627 131.072 1.00 30.50 225 ILE A N 1
ATOM 3947 C CA . ILE B 1 225 ? 105.615 122.293 132.325 1.00 30.50 225 ILE A CA 1
ATOM 3948 C C . ILE B 1 225 ? 104.585 123.336 132.751 1.00 30.50 225 ILE A C 1
ATOM 3949 O O . ILE B 1 225 ? 104.583 123.748 133.920 1.00 30.50 225 ILE A O 1
ATOM 3954 N N . ALA B 1 226 ? 103.678 123.743 131.866 1.00 29.63 226 ALA A N 1
ATOM 3955 C CA . ALA B 1 226 ? 102.697 124.768 132.199 1.00 29.63 226 ALA A CA 1
ATOM 3956 C C . ALA B 1 226 ? 101.442 124.226 132.863 1.00 29.63 226 ALA A C 1
ATOM 3957 O O . ALA B 1 226 ? 100.600 125.021 133.291 1.00 29.63 226 ALA A O 1
ATOM 3959 N N . GLY B 1 227 ? 101.282 122.912 132.953 1.00 30.01 227 GLY A N 1
ATOM 3960 C CA . GLY B 1 227 ? 100.044 122.373 133.470 1.00 30.01 227 GLY A CA 1
ATOM 3961 C C . GLY B 1 227 ? 98.890 122.436 132.503 1.00 30.01 227 GLY A C 1
ATOM 3962 O O . GLY B 1 227 ? 97.734 122.392 132.928 1.00 30.01 227 GLY A O 1
ATOM 3963 N N . TYR B 1 228 ? 99.172 122.553 131.213 1.00 29.56 228 TYR A N 1
ATOM 3964 C CA . TYR B 1 228 ? 98.151 122.536 130.182 1.00 29.56 228 TYR A CA 1
ATOM 3965 C C . TYR B 1 228 ? 97.677 121.106 129.934 1.00 29.56 228 TYR A C 1
ATOM 3966 O O . TYR B 1 228 ? 98.406 120.141 130.175 1.00 29.56 228 TYR A O 1
ATOM 3975 N N . GLU B 1 229 ? 96.448 120.971 129.434 1.00 30.60 229 GLU A N 1
ATOM 3976 C CA . GLU B 1 229 ? 95.734 119.695 129.423 1.00 30.60 229 GLU A CA 1
ATOM 3977 C C . GLU B 1 229 ? 95.614 119.143 128.005 1.00 30.60 229 GLU A C 1
ATOM 3978 O O . GLU B 1 229 ? 94.887 119.699 127.179 1.00 30.60 229 GLU A O 1
ATOM 3984 N N . HIS B 1 230 ? 96.275 118.025 127.697 1.00 31.29 230 HIS A N 1
ATOM 3985 C CA . HIS B 1 230 ? 96.228 117.339 126.411 1.00 31.29 230 HIS A CA 1
ATOM 3986 C C . HIS B 1 230 ? 95.266 116.214 126.567 1.00 31.29 230 HIS A C 1
ATOM 3987 O O . HIS B 1 230 ? 95.269 115.641 127.525 1.00 31.29 230 HIS A O 1
ATOM 3994 N N . ILE B 1 231 ? 94.431 115.888 125.637 1.00 29.85 231 ILE A N 1
ATOM 3995 C CA . ILE B 1 231 ? 93.368 114.901 125.808 1.00 29.85 231 ILE A CA 1
ATOM 3996 C C . ILE B 1 231 ? 93.924 113.479 125.760 1.00 29.85 231 ILE A C 1
ATOM 3997 O O . ILE B 1 231 ? 93.508 112.618 126.540 1.00 29.85 231 ILE A O 1
ATOM 4002 N N . ILE B 1 232 ? 94.919 113.223 124.911 1.00 30.31 232 ILE A N 1
ATOM 4003 C CA . ILE B 1 232 ? 95.418 111.858 124.768 1.00 30.31 232 ILE A CA 1
ATOM 4004 C C . ILE B 1 232 ? 96.352 111.496 125.917 1.00 30.31 232 ILE A C 1
ATOM 4005 O O . ILE B 1 232 ? 96.309 110.367 126.432 1.00 30.31 232 ILE A O 1
ATOM 4010 N N . ALA B 1 233 ? 97.185 112.445 126.349 1.00 29.66 233 ALA A N 1
ATOM 4011 C CA . ALA B 1 233 ? 98.021 112.238 127.523 1.00 29.66 233 ALA A CA 1
ATOM 4012 C C . ALA B 1 233 ? 97.187 112.078 128.786 1.00 29.66 233 ALA A C 1
ATOM 4013 O O . ALA B 1 233 ? 97.540 111.281 129.658 1.00 29.66 233 ALA A O 1
ATOM 4015 N N . ASN B 1 234 ? 96.066 112.790 128.890 1.00 29.11 234 ASN A N 1
ATOM 4016 C CA . ASN B 1 234 ? 95.159 112.582 130.009 1.00 29.11 234 ASN A CA 1
ATOM 4017 C C . ASN B 1 234 ? 94.416 111.258 129.922 1.00 29.11 234 ASN A C 1
ATOM 4018 O O . ASN B 1 234 ? 94.147 110.661 130.965 1.00 29.11 234 ASN A O 1
ATOM 4023 N N . ILE B 1 235 ? 94.088 110.792 128.712 1.00 29.01 235 ILE A N 1
ATOM 4024 C CA . ILE B 1 235 ? 93.481 109.474 128.532 1.00 29.01 235 ILE A CA 1
ATOM 4025 C C . ILE B 1 235 ? 94.425 108.381 129.017 1.00 29.01 235 ILE A C 1
ATOM 4026 O O . ILE B 1 235 ? 94.000 107.420 129.671 1.00 29.01 235 ILE A O 1
ATOM 4031 N N . TYR B 1 236 ? 95.724 108.533 128.750 1.00 28.56 236 TYR A N 1
ATOM 4032 C CA . TYR B 1 236 ? 96.695 107.601 129.320 1.00 28.56 236 TYR A CA 1
ATOM 4033 C C . TYR B 1 236 ? 96.781 107.739 130.839 1.00 28.56 236 TYR A C 1
ATOM 4034 O O . TYR B 1 236 ? 96.685 106.742 131.567 1.00 28.56 236 TYR A O 1
ATOM 4043 N N . THR B 1 237 ? 96.984 108.970 131.326 1.00 28.54 237 THR A N 1
ATOM 4044 C CA . THR B 1 237 ? 97.377 109.202 132.713 1.00 28.54 237 THR A CA 1
ATOM 4045 C C . THR B 1 237 ? 96.251 108.889 133.688 1.00 28.54 237 THR A C 1
ATOM 4046 O O . THR B 1 237 ? 96.483 108.251 134.719 1.00 28.54 237 THR A O 1
ATOM 4050 N N . LEU B 1 238 ? 95.025 109.313 133.386 1.00 29.04 238 LEU A N 1
ATOM 4051 C CA . LEU B 1 238 ? 93.920 109.043 134.289 1.00 29.04 238 LEU A CA 1
ATOM 4052 C C . LEU B 1 238 ? 93.520 107.579 134.295 1.00 29.04 238 LEU A C 1
ATOM 4053 O O . LEU B 1 238 ? 93.097 107.072 135.336 1.00 29.04 238 LEU A O 1
ATOM 4058 N N . ASN B 1 239 ? 93.714 106.867 133.191 1.00 28.81 239 ASN A N 1
ATOM 4059 C CA . ASN B 1 239 ? 93.416 105.443 133.175 1.00 28.81 239 ASN A CA 1
ATOM 4060 C C . ASN B 1 239 ? 94.471 104.613 133.889 1.00 28.81 239 ASN A C 1
ATOM 4061 O O . ASN B 1 239 ? 94.115 103.654 134.584 1.00 28.81 239 ASN A O 1
ATOM 4066 N N . ILE B 1 240 ? 95.755 104.966 133.768 1.00 28.37 240 ILE A N 1
ATOM 4067 C CA . ILE B 1 240 ? 96.755 104.251 134.558 1.00 28.37 240 ILE A CA 1
ATOM 4068 C C . ILE B 1 240 ? 96.643 104.635 136.034 1.00 28.37 240 ILE A C 1
ATOM 4069 O O . ILE B 1 240 ? 96.910 103.811 136.912 1.00 28.37 240 ILE A O 1
ATOM 4074 N N . ALA B 1 241 ? 96.179 105.850 136.339 1.00 29.06 241 ALA A N 1
ATOM 4075 C CA . ALA B 1 241 ? 95.924 106.217 137.724 1.00 29.06 241 ALA A CA 1
ATOM 4076 C C . ALA B 1 241 ? 94.707 105.511 138.299 1.00 29.06 241 ALA A C 1
ATOM 4077 O O . ALA B 1 241 ? 94.659 105.272 139.507 1.00 29.06 241 ALA A O 1
ATOM 4079 N N . LEU B 1 242 ? 93.719 105.187 137.471 1.00 29.31 242 LEU A N 1
ATOM 4080 C CA . LEU B 1 242 ? 92.618 104.355 137.932 1.00 29.31 242 LEU A CA 1
ATOM 4081 C C . LEU B 1 242 ? 93.029 102.899 138.078 1.00 29.31 242 LEU A C 1
ATOM 4082 O O . LEU B 1 242 ? 92.467 102.186 138.914 1.00 29.31 242 LEU A O 1
ATOM 4087 N N . MET B 1 243 ? 93.996 102.442 137.279 1.00 29.60 243 MET A N 1
ATOM 4088 C CA . MET B 1 243 ? 94.416 101.045 137.339 1.00 29.60 243 MET A CA 1
ATOM 4089 C C . MET B 1 243 ? 95.218 100.734 138.599 1.00 29.60 243 MET A C 1
ATOM 4090 O O . MET B 1 243 ? 95.051 99.663 139.188 1.00 29.60 243 MET A O 1
ATOM 4095 N N . VAL B 1 244 ? 96.087 101.648 139.031 1.00 29.66 244 VAL A N 1
ATOM 4096 C CA . VAL B 1 244 ? 96.972 101.382 140.162 1.00 29.66 244 VAL A CA 1
ATOM 4097 C C . VAL B 1 244 ? 96.372 101.919 141.454 1.00 29.66 244 VAL A C 1
ATOM 4098 O O . VAL B 1 244 ? 97.056 101.974 142.482 1.00 29.66 244 VAL A O 1
ATOM 4102 N N . ASN B 1 245 ? 95.093 102.297 141.401 1.00 31.31 245 ASN A N 1
ATOM 4103 C CA . ASN B 1 245 ? 94.263 102.678 142.548 1.00 31.31 245 ASN A CA 1
ATOM 4104 C C . ASN B 1 245 ? 94.832 103.896 143.284 1.00 31.31 245 ASN A C 1
ATOM 4105 O O . ASN B 1 245 ? 95.248 103.833 144.440 1.00 31.31 245 ASN A O 1
ATOM 4110 N N . THR B 1 246 ? 94.829 105.021 142.573 1.00 30.68 246 THR A N 1
ATOM 4111 C CA . THR B 1 246 ? 95.085 106.316 143.190 1.00 30.68 246 THR A CA 1
ATOM 4112 C C . THR B 1 246 ? 93.789 106.825 143.823 1.00 30.68 246 THR A C 1
ATOM 4113 O O . THR B 1 246 ? 92.799 106.100 143.944 1.00 30.68 246 THR A O 1
ATOM 4117 N N . LYS B 1 247 ? 93.769 108.090 144.233 1.00 33.33 247 LYS A N 1
ATOM 4118 C CA . LYS B 1 247 ? 92.614 108.606 144.955 1.00 33.33 247 LYS A CA 1
ATOM 4119 C C . LYS B 1 247 ? 91.477 109.061 144.051 1.00 33.33 247 LYS A C 1
ATOM 4120 O O . LYS B 1 247 ? 90.375 109.300 144.554 1.00 33.33 247 LYS A O 1
ATOM 4126 N N . ILE B 1 248 ? 91.700 109.179 142.745 1.00 31.19 248 ILE A N 1
ATOM 4127 C CA . ILE B 1 248 ? 90.656 109.663 141.852 1.00 31.19 248 ILE A CA 1
ATOM 4128 C C . ILE B 1 248 ? 89.645 108.556 141.571 1.00 31.19 248 ILE A C 1
ATOM 4129 O O . ILE B 1 248 ? 89.902 107.369 141.780 1.00 31.19 248 ILE A O 1
ATOM 4134 N N . THR B 1 249 ? 88.467 108.959 141.109 1.00 31.35 249 THR A N 1
ATOM 4135 C CA . THR B 1 249 ? 87.404 108.046 140.714 1.00 31.35 249 THR A CA 1
ATOM 4136 C C . THR B 1 249 ? 87.193 108.133 139.207 1.00 31.35 249 THR A C 1
ATOM 4137 O O . THR B 1 249 ? 87.837 108.918 138.511 1.00 31.35 249 THR A O 1
ATOM 4141 N N . VAL B 1 250 ? 86.280 107.307 138.699 1.00 32.72 250 VAL A N 1
ATOM 4142 C CA . VAL B 1 250 ? 86.065 107.277 137.257 1.00 32.72 250 VAL A CA 1
ATOM 4143 C C . VAL B 1 250 ? 85.166 108.433 136.814 1.00 32.72 250 VAL A C 1
ATOM 4144 O O . VAL B 1 250 ? 85.295 108.921 135.684 1.00 32.72 250 VAL A O 1
ATOM 4148 N N . TYR B 1 251 ? 84.295 108.928 137.703 1.00 32.63 251 TYR A N 1
ATOM 4149 C CA . TYR B 1 251 ? 83.507 110.115 137.397 1.00 32.63 251 TYR A CA 1
ATOM 4150 C C . TYR B 1 251 ? 84.390 111.348 137.355 1.00 32.63 251 TYR A C 1
ATOM 4151 O O . TYR B 1 251 ? 84.209 112.218 136.501 1.00 32.63 251 TYR A O 1
ATOM 4160 N N . GLN B 1 252 ? 85.334 111.446 138.286 1.00 31.99 252 GLN A N 1
ATOM 4161 C CA . GLN B 1 252 ? 86.279 112.551 138.278 1.00 31.99 252 GLN A CA 1
ATOM 4162 C C . GLN B 1 252 ? 87.189 112.484 137.061 1.00 31.99 252 GLN A C 1
ATOM 4163 O O . GLN B 1 252 ? 87.516 113.515 136.469 1.00 31.99 252 GLN A O 1
ATOM 4169 N N . ALA B 1 253 ? 87.579 111.278 136.653 1.00 31.43 253 ALA A N 1
ATOM 4170 C CA . ALA B 1 253 ? 88.472 111.142 135.510 1.00 31.43 253 ALA A CA 1
ATOM 4171 C C . ALA B 1 253 ? 87.770 111.495 134.206 1.00 31.43 253 ALA A C 1
ATOM 4172 O O . ALA B 1 253 ? 88.331 112.213 133.374 1.00 31.43 253 ALA A O 1
ATOM 4174 N N . TYR B 1 254 ? 86.536 111.033 134.018 1.00 31.63 254 TYR A N 1
ATOM 4175 C CA . TYR B 1 254 ? 85.916 111.186 132.709 1.00 31.63 254 TYR A CA 1
ATOM 4176 C C . TYR B 1 254 ? 85.076 112.449 132.578 1.00 31.63 254 TYR A C 1
ATOM 4177 O O . TYR B 1 254 ? 85.046 113.055 131.504 1.00 31.63 254 TYR A O 1
ATOM 4186 N N . ILE B 1 255 ? 84.396 112.869 133.637 1.00 31.44 255 ILE A N 1
ATOM 4187 C CA . ILE B 1 255 ? 83.533 114.042 133.549 1.00 31.44 255 ILE A CA 1
ATOM 4188 C C . ILE B 1 255 ? 84.271 115.311 133.953 1.00 31.44 255 ILE A C 1
ATOM 4189 O O . ILE B 1 255 ? 84.106 116.358 133.326 1.00 31.44 255 ILE A O 1
ATOM 4194 N N . LYS B 1 256 ? 85.108 115.250 134.982 1.00 31.22 256 LYS A N 1
ATOM 4195 C CA . LYS B 1 256 ? 85.750 116.453 135.487 1.00 31.22 256 LYS A CA 1
ATOM 4196 C C . LYS B 1 256 ? 87.047 116.799 134.772 1.00 31.22 256 LYS A C 1
ATOM 4197 O O . LYS B 1 256 ? 87.543 117.916 134.945 1.00 31.22 256 LYS A O 1
ATOM 4203 N N . ASN B 1 257 ? 87.627 115.883 134.001 1.00 30.06 257 ASN A N 1
ATOM 4204 C CA . ASN B 1 257 ? 88.816 116.226 133.231 1.00 30.06 257 ASN A CA 1
ATOM 4205 C C . ASN B 1 257 ? 88.676 115.984 131.738 1.00 30.06 257 ASN A C 1
ATOM 4206 O O . ASN B 1 257 ? 89.034 116.862 130.952 1.00 30.06 257 ASN A O 1
ATOM 4211 N N . LEU B 1 258 ? 88.168 114.823 131.315 1.00 30.09 258 LEU A N 1
ATOM 4212 C CA . LEU B 1 258 ? 88.361 114.395 129.930 1.00 30.09 258 LEU A CA 1
ATOM 4213 C C . LEU B 1 258 ? 87.443 115.133 128.961 1.00 30.09 258 LEU A C 1
ATOM 4214 O O . LEU B 1 258 ? 87.878 115.532 127.875 1.00 30.09 258 LEU A O 1
ATOM 4219 N N . LEU B 1 259 ? 86.226 115.360 129.387 1.00 30.93 259 LEU A N 1
ATOM 4220 C CA . LEU B 1 259 ? 85.243 116.110 128.679 1.00 30.93 259 LEU A CA 1
ATOM 4221 C C . LEU B 1 259 ? 85.647 117.533 128.434 1.00 30.93 259 LEU A C 1
ATOM 4222 O O . LEU B 1 259 ? 85.631 117.925 127.343 1.00 30.93 259 LEU A O 1
ATOM 4227 N N . PRO B 1 260 ? 85.986 118.331 129.437 1.00 30.00 260 PRO A N 1
ATOM 4228 C CA . PRO B 1 260 ? 86.459 119.705 129.197 1.00 30.00 260 PRO A CA 1
ATOM 4229 C C . PRO B 1 260 ? 87.774 119.780 128.450 1.00 30.00 260 PRO A C 1
ATOM 4230 O O . PRO B 1 260 ? 87.986 120.751 127.717 1.00 30.00 260 PRO A O 1
ATOM 4234 N N . THR B 1 261 ? 88.649 118.784 128.589 1.00 30.06 261 THR A N 1
ATOM 4235 C CA . THR B 1 261 ? 89.882 118.756 127.814 1.00 30.06 261 THR A CA 1
ATOM 4236 C C . THR B 1 261 ? 89.615 118.530 126.336 1.00 30.06 261 THR A C 1
ATOM 4237 O O . THR B 1 261 ? 90.246 119.178 125.496 1.00 30.06 261 THR A O 1
ATOM 4241 N N . LEU B 1 262 ? 88.670 117.646 126.008 1.00 30.65 262 LEU A N 1
ATOM 4242 C CA . LEU B 1 262 ? 88.269 117.447 124.619 1.00 30.65 262 LEU A CA 1
ATOM 4243 C C . LEU B 1 262 ? 87.650 118.709 124.031 1.00 30.65 262 LEU A C 1
ATOM 4244 O O . LEU B 1 262 ? 87.984 119.100 122.904 1.00 30.65 262 LEU A O 1
ATOM 4249 N N . LEU B 1 263 ? 86.781 119.379 124.799 1.00 30.96 263 LEU A N 1
ATOM 4250 C CA . LEU B 1 263 ? 86.144 120.605 124.322 1.00 30.96 263 LEU A CA 1
ATOM 4251 C C . LEU B 1 263 ? 87.155 121.728 124.100 1.00 30.96 263 LEU A C 1
ATOM 4252 O O . LEU B 1 263 ? 87.137 122.382 123.050 1.00 30.96 263 LEU A O 1
ATOM 4257 N N . GLY B 1 264 ? 88.058 121.951 125.056 1.00 30.73 264 GLY A N 1
ATOM 4258 C CA . GLY B 1 264 ? 89.053 122.997 124.895 1.00 30.73 264 GLY A CA 1
ATOM 4259 C C . GLY B 1 264 ? 90.081 122.702 123.824 1.00 30.73 264 GLY A C 1
ATOM 4260 O O . GLY B 1 264 ? 90.514 123.616 123.112 1.00 30.73 264 GLY A O 1
ATOM 4261 N N . ASN B 1 265 ? 90.470 121.432 123.673 1.00 31.83 265 ASN A N 1
ATOM 4262 C CA . ASN B 1 265 ? 91.395 121.056 122.613 1.00 31.83 265 ASN A CA 1
ATOM 4263 C C . ASN B 1 265 ? 90.769 121.212 121.236 1.00 31.83 265 ASN A C 1
ATOM 4264 O O . ASN B 1 265 ? 91.463 121.586 120.289 1.00 31.83 265 ASN A O 1
ATOM 4269 N N . TYR B 1 266 ? 89.470 120.945 121.098 1.00 33.17 266 TYR A N 1
ATOM 4270 C CA . TYR B 1 266 ? 88.836 121.194 119.810 1.00 33.17 266 TYR A CA 1
ATOM 4271 C C . TYR B 1 266 ? 88.661 122.685 119.545 1.00 33.17 266 TYR A C 1
ATOM 4272 O O . TYR B 1 266 ? 88.786 123.123 118.394 1.00 33.17 266 TYR A O 1
ATOM 4281 N N . ILE B 1 267 ? 88.377 123.470 120.590 1.00 32.41 267 ILE A N 1
ATOM 4282 C CA . ILE B 1 267 ? 88.181 124.910 120.433 1.00 32.41 267 ILE A CA 1
ATOM 4283 C C . ILE B 1 267 ? 89.474 125.592 119.998 1.00 32.41 267 ILE A C 1
ATOM 4284 O O . ILE B 1 267 ? 89.468 126.445 119.103 1.00 32.41 267 ILE A O 1
ATOM 4289 N N . ALA B 1 268 ? 90.607 125.195 120.582 1.00 32.60 268 ALA A N 1
ATOM 4290 C CA . ALA B 1 268 ? 91.874 125.838 120.249 1.00 32.60 268 ALA A CA 1
ATOM 4291 C C . ALA B 1 268 ? 92.367 125.522 118.846 1.00 32.60 268 ALA A C 1
ATOM 4292 O O . ALA B 1 268 ? 93.161 126.290 118.299 1.00 32.60 268 ALA A O 1
ATOM 4294 N N . GLY B 1 269 ? 91.934 124.416 118.258 1.00 32.80 269 GLY A N 1
ATOM 4295 C CA . GLY B 1 269 ? 92.381 124.071 116.929 1.00 32.80 269 GLY A CA 1
ATOM 4296 C C . GLY B 1 269 ? 91.434 124.547 115.854 1.00 32.80 269 GLY A C 1
ATOM 4297 O O . GLY B 1 269 ? 91.872 125.061 114.825 1.00 32.80 269 GLY A O 1
ATOM 4298 N N . ALA B 1 270 ? 90.133 124.400 116.080 1.00 33.28 270 ALA A N 1
ATOM 4299 C CA . ALA B 1 270 ? 89.171 124.718 115.037 1.00 33.28 270 ALA A CA 1
ATOM 4300 C C . ALA B 1 270 ? 88.802 126.193 114.975 1.00 33.28 270 ALA A C 1
ATOM 4301 O O . ALA B 1 270 ? 88.420 126.677 113.906 1.00 33.28 270 ALA A O 1
ATOM 4303 N N . ILE B 1 271 ? 88.904 126.924 116.086 1.00 34.16 271 ILE A N 1
ATOM 4304 C CA . ILE B 1 271 ? 88.342 128.264 116.207 1.00 34.16 271 ILE A CA 1
ATOM 4305 C C . ILE B 1 271 ? 89.417 129.301 116.510 1.00 34.16 271 ILE A C 1
ATOM 4306 O O . ILE B 1 271 ? 89.512 130.327 115.831 1.00 34.16 271 ILE A O 1
ATOM 4311 N N . VAL B 1 272 ? 90.230 129.056 117.538 1.00 33.56 272 VAL A N 1
ATOM 4312 C CA . VAL B 1 272 ? 91.210 130.046 117.976 1.00 33.56 272 VAL A CA 1
ATOM 4313 C C . VAL B 1 272 ? 92.335 130.171 116.957 1.00 33.56 272 VAL A C 1
ATOM 4314 O O . VAL B 1 272 ? 92.769 131.279 116.619 1.00 33.56 272 VAL A O 1
ATOM 4318 N N . LEU B 1 273 ? 92.783 129.051 116.407 1.00 33.22 273 LEU A N 1
ATOM 4319 C CA . LEU B 1 273 ? 93.923 129.040 115.505 1.00 33.22 273 LEU A CA 1
ATOM 4320 C C . LEU B 1 273 ? 93.544 128.869 114.045 1.00 33.22 273 LEU A C 1
ATOM 4321 O O . LEU B 1 273 ? 94.131 129.521 113.186 1.00 33.22 273 LEU A O 1
ATOM 4326 N N . GLY B 1 274 ? 92.559 128.025 113.737 1.00 33.05 274 GLY A N 1
ATOM 4327 C CA . GLY B 1 274 ? 92.270 127.712 112.350 1.00 33.05 274 GLY A CA 1
ATOM 4328 C C . GLY B 1 274 ? 91.520 128.791 111.604 1.00 33.05 274 GLY A C 1
ATOM 4329 O O . GLY B 1 274 ? 91.804 129.043 110.430 1.00 33.05 274 GLY A O 1
ATOM 4330 N N . LEU B 1 275 ? 90.581 129.443 112.257 1.00 32.81 275 LEU A N 1
ATOM 4331 C CA . LEU B 1 275 ? 89.735 130.444 111.619 1.00 32.81 275 LEU A CA 1
ATOM 4332 C C . LEU B 1 275 ? 90.456 131.770 111.321 1.00 32.81 275 LEU A C 1
ATOM 4333 O O . LEU B 1 275 ? 90.276 132.295 110.208 1.00 32.81 275 LEU A O 1
ATOM 4338 N N . PRO B 1 276 ? 91.285 132.347 112.221 1.00 33.11 276 PRO A N 1
ATOM 4339 C CA . PRO B 1 276 ? 92.074 133.513 111.785 1.00 33.11 276 PRO A CA 1
ATOM 4340 C C . PRO B 1 276 ? 93.096 133.204 110.709 1.00 33.11 276 PRO A C 1
ATOM 4341 O O . PRO B 1 276 ? 93.288 134.026 109.808 1.00 33.11 276 PRO A O 1
ATOM 4345 N N . LEU B 1 277 ? 93.748 132.042 110.765 1.00 32.25 277 LEU A N 1
ATOM 4346 C CA . LEU B 1 277 ? 94.727 131.693 109.742 1.00 32.25 277 LEU A CA 1
ATOM 4347 C C . LEU B 1 277 ? 94.066 131.432 108.396 1.00 32.25 277 LEU A C 1
ATOM 4348 O O . LEU B 1 277 ? 94.644 131.756 107.352 1.00 32.25 277 LEU A O 1
ATOM 4353 N N . TYR B 1 278 ? 92.853 130.877 108.408 1.00 32.15 278 TYR A N 1
ATOM 4354 C CA . TYR B 1 278 ? 92.072 130.743 107.185 1.00 32.15 278 TYR A CA 1
ATOM 4355 C C . TYR B 1 278 ? 91.731 132.104 106.597 1.00 32.15 278 TYR A C 1
ATOM 4356 O O . TYR B 1 278 ? 91.918 132.322 105.394 1.00 32.15 278 TYR A O 1
ATOM 4365 N N . PHE B 1 279 ? 91.258 133.034 107.440 1.00 33.42 279 PHE A N 1
ATOM 4366 C CA . PHE B 1 279 ? 90.951 134.391 106.987 1.00 33.42 279 PHE A CA 1
ATOM 4367 C C . PHE B 1 279 ? 92.185 135.110 106.449 1.00 33.42 279 PHE A C 1
ATOM 4368 O O . PHE B 1 279 ? 92.079 135.898 105.503 1.00 33.42 279 PHE A O 1
ATOM 4376 N N . ILE B 1 280 ? 93.359 134.828 107.010 1.00 32.92 280 ILE A N 1
ATOM 4377 C CA . ILE B 1 280 ? 94.576 135.484 106.547 1.00 32.92 280 ILE A CA 1
ATOM 4378 C C . ILE B 1 280 ? 95.021 134.917 105.200 1.00 32.92 280 ILE A C 1
ATOM 4379 O O . ILE B 1 280 ? 95.281 135.671 104.257 1.00 32.92 280 ILE A O 1
ATOM 4384 N N . TYR B 1 281 ? 95.102 133.588 105.070 1.00 34.21 281 TYR A N 1
ATOM 4385 C CA . TYR B 1 281 ? 95.807 133.001 103.934 1.00 34.21 281 TYR A CA 1
ATOM 4386 C C . TYR B 1 281 ? 94.903 132.300 102.918 1.00 34.21 281 TYR A C 1
ATOM 4387 O O . TYR B 1 281 ? 95.408 131.545 102.070 1.00 34.21 281 TYR A O 1
ATOM 4396 N N . LYS B 1 282 ? 93.588 132.535 102.956 1.00 35.44 282 LYS A N 1
ATOM 4397 C CA . LYS B 1 282 ? 92.728 131.868 101.987 1.00 35.44 282 LYS A CA 1
ATOM 4398 C C . LYS B 1 282 ? 92.910 132.370 100.556 1.00 35.44 282 LYS A C 1
ATOM 4399 O O . LYS B 1 282 ? 92.728 131.584 99.620 1.00 35.44 282 LYS A O 1
ATOM 4405 N N . GLU B 1 283 ? 93.317 133.626 100.351 1.00 39.24 283 GLU A N 1
ATOM 4406 C CA . GLU B 1 283 ? 93.586 134.072 98.989 1.00 39.24 283 GLU A CA 1
ATOM 4407 C C . GLU B 1 283 ? 94.874 133.486 98.436 1.00 39.24 283 GLU A C 1
ATOM 4408 O O . GLU B 1 283 ? 94.964 133.249 97.229 1.00 39.24 283 GLU A O 1
ATOM 4414 N N . HIS B 1 284 ? 95.857 133.219 99.292 1.00 39.41 284 HIS A N 1
ATOM 4415 C CA . HIS B 1 284 ? 97.062 132.537 98.846 1.00 39.41 284 HIS A CA 1
ATOM 4416 C C . HIS B 1 284 ? 96.789 131.089 98.495 1.00 39.41 284 HIS A C 1
ATOM 4417 O O . HIS B 1 284 ? 97.362 130.577 97.527 1.00 39.41 284 HIS A O 1
ATOM 4424 N N . TYR B 1 285 ? 95.913 130.420 99.247 1.00 39.16 285 TYR A N 1
ATOM 4425 C CA . TYR B 1 285 ? 95.496 129.091 98.814 1.00 39.16 285 TYR A CA 1
ATOM 4426 C C . TYR B 1 285 ? 94.686 129.120 97.522 1.00 39.16 285 TYR A C 1
ATOM 4427 O O . TYR B 1 285 ? 94.817 128.199 96.708 1.00 39.16 285 TYR A O 1
ATOM 4436 N N . TYR B 1 286 ? 93.881 130.163 97.306 1.00 43.90 286 TYR A N 1
ATOM 4437 C CA . TYR B 1 286 ? 93.173 130.312 96.037 1.00 43.90 286 TYR A CA 1
ATOM 4438 C C . TYR B 1 286 ? 94.138 130.509 94.875 1.00 43.90 286 TYR A C 1
ATOM 4439 O O . TYR B 1 286 ? 93.928 129.956 93.792 1.00 43.90 286 TYR A O 1
ATOM 4448 N N . ASN B 1 287 ? 95.200 131.292 95.080 1.00 45.82 287 ASN A N 1
ATOM 4449 C CA . ASN B 1 287 ? 96.202 131.486 94.035 1.00 45.82 287 ASN A CA 1
ATOM 4450 C C . ASN B 1 287 ? 96.986 130.213 93.757 1.00 45.82 287 ASN A C 1
ATOM 4451 O O . ASN B 1 287 ? 97.289 129.921 92.593 1.00 45.82 287 ASN A O 1
ATOM 4456 N N . PHE B 1 288 ? 97.323 129.456 94.806 1.00 44.73 288 PHE A N 1
ATOM 4457 C CA . PHE B 1 288 ? 97.991 128.169 94.632 1.00 44.73 288 PHE A CA 1
ATOM 4458 C C . PHE B 1 288 ? 97.123 127.194 93.851 1.00 44.73 288 PHE A C 1
ATOM 4459 O O . PHE B 1 288 ? 97.628 126.441 93.014 1.00 44.73 288 PHE A O 1
ATOM 4467 N N . GLU B 1 289 ? 95.839 127.214 93.979 1.00 48.53 289 GLU A N 1
ATOM 4468 C CA . GLU B 1 289 ? 95.051 126.317 93.234 1.00 48.53 289 GLU A CA 1
ATOM 4469 C C . GLU B 1 289 ? 94.817 126.815 91.887 1.00 48.53 289 GLU A C 1
ATOM 4470 O O . GLU B 1 289 ? 94.720 126.069 90.982 1.00 48.53 289 GLU A O 1
ATOM 4476 N N . ARG B 1 290 ? 94.698 128.099 91.728 1.00 50.83 290 ARG A N 1
ATOM 4477 C CA . ARG B 1 290 ? 94.478 128.629 90.390 1.00 50.83 290 ARG A CA 1
ATOM 4478 C C . ARG B 1 290 ? 95.706 128.450 89.510 1.00 50.83 290 ARG A C 1
ATOM 4479 O O . ARG B 1 290 ? 95.577 128.331 88.287 1.00 50.83 290 ARG A O 1
ATOM 4487 N N . SER B 1 291 ? 96.899 128.392 90.106 1.00 50.97 291 SER A N 1
ATOM 4488 C CA . SER B 1 291 ? 98.127 128.183 89.346 1.00 50.97 291 SER A CA 1
ATOM 4489 C C . SER B 1 291 ? 98.444 126.708 89.136 1.00 50.97 291 SER A C 1
ATOM 4490 O O . SER B 1 291 ? 99.615 126.346 88.986 1.00 50.97 291 SER A O 1
ATOM 4493 N N . LYS B 1 292 ? 97.432 125.842 89.145 1.00 53.05 292 LYS A N 1
ATOM 4494 C CA . LYS B 1 292 ? 97.596 124.429 88.830 1.00 53.05 292 LYS A CA 1
ATOM 4495 C C . LYS B 1 292 ? 96.698 124.003 87.676 1.00 53.05 292 LYS A C 1
ATOM 4496 O O . LYS B 1 292 ? 96.415 122.813 87.521 1.00 53.05 292 LYS A O 1
ATOM 4502 N N . ARG B 1 293 ? 96.240 124.954 86.870 1.00 56.71 293 ARG A N 1
ATOM 4503 C CA . ARG B 1 293 ? 95.430 124.647 85.700 1.00 56.71 293 ARG A CA 1
ATOM 4504 C C . ARG B 1 293 ? 96.117 125.146 84.436 1.00 56.71 293 ARG A C 1
ATOM 4505 O O . ARG B 1 293 ? 96.980 126.022 84.494 1.00 56.71 293 ARG A O 1
ATOM 4513 N N . LYS C 1 7 ? 126.586 140.702 93.532 1.00 44.23 7 LYS B N 1
ATOM 4514 C CA . LYS C 1 7 ? 125.555 139.678 93.415 1.00 44.23 7 LYS B CA 1
ATOM 4515 C C . LYS C 1 7 ? 125.040 139.266 94.786 1.00 44.23 7 LYS B C 1
ATOM 4516 O O . LYS C 1 7 ? 125.773 138.695 95.588 1.00 44.23 7 LYS B O 1
ATOM 4518 N N . TYR C 1 8 ? 123.771 139.556 95.047 1.00 42.04 8 TYR B N 1
ATOM 4519 C CA . TYR C 1 8 ? 123.145 139.285 96.332 1.00 42.04 8 TYR B CA 1
ATOM 4520 C C . TYR C 1 8 ? 122.086 138.208 96.157 1.00 42.04 8 TYR B C 1
ATOM 4521 O O . TYR C 1 8 ? 121.304 138.251 95.204 1.00 42.04 8 TYR B O 1
ATOM 4530 N N . VAL C 1 9 ? 122.068 137.246 97.072 1.00 40.44 9 VAL B N 1
ATOM 4531 C CA . VAL C 1 9 ? 121.080 136.175 97.058 1.00 40.44 9 VAL B CA 1
ATOM 4532 C C . VAL C 1 9 ? 119.944 136.579 97.989 1.00 40.44 9 VAL B C 1
ATOM 4533 O O . VAL C 1 9 ? 120.133 136.698 99.201 1.00 40.44 9 VAL B O 1
ATOM 4537 N N . LEU C 1 10 ? 118.763 136.800 97.419 1.00 39.77 10 LEU B N 1
ATOM 4538 C CA . LEU C 1 10 ? 117.585 137.158 98.200 1.00 39.77 10 LEU B CA 1
ATOM 4539 C C . LEU C 1 10 ? 116.761 135.940 98.575 1.00 39.77 10 LEU B C 1
ATOM 4540 O O . LEU C 1 10 ? 116.352 135.800 99.732 1.00 39.77 10 LEU B O 1
ATOM 4545 N N . ASP C 1 11 ? 116.511 135.058 97.620 1.00 40.36 11 ASP B N 1
ATOM 4546 C CA . ASP C 1 11 ? 115.803 133.809 97.878 1.00 40.36 11 ASP B CA 1
ATOM 4547 C C . ASP C 1 11 ? 116.695 132.649 97.474 1.00 40.36 11 ASP B C 1
ATOM 4548 O O . ASP C 1 11 ? 116.966 132.467 96.272 1.00 40.36 11 ASP B O 1
ATOM 4553 N N . PRO C 1 12 ? 117.186 131.859 98.415 1.00 36.97 12 PRO B N 1
ATOM 4554 C CA . PRO C 1 12 ? 118.036 130.718 98.077 1.00 36.97 12 PRO B CA 1
ATOM 4555 C C . PRO C 1 12 ? 117.207 129.518 97.627 1.00 36.97 12 PRO B C 1
ATOM 4556 O O . PRO C 1 12 ? 115.987 129.575 97.516 1.00 36.97 12 PRO B O 1
ATOM 4560 N N . VAL C 1 13 ? 117.903 128.416 97.370 1.00 35.18 13 VAL B N 1
ATOM 4561 C CA . VAL C 1 13 ? 117.276 127.199 96.866 1.00 35.18 13 VAL B CA 1
ATOM 4562 C C . VAL C 1 13 ? 116.644 126.445 98.027 1.00 35.18 13 VAL B C 1
ATOM 4563 O O . VAL C 1 13 ? 117.295 126.182 99.042 1.00 35.18 13 VAL B O 1
ATOM 4567 N N . SER C 1 14 ? 115.372 126.095 97.881 1.00 34.79 14 SER B N 1
ATOM 4568 C CA . SER C 1 14 ? 114.636 125.417 98.938 1.00 34.79 14 SER B CA 1
ATOM 4569 C C . SER C 1 14 ? 114.997 123.935 98.949 1.00 34.79 14 SER B C 1
ATOM 4570 O O . SER C 1 14 ? 114.823 123.242 97.944 1.00 34.79 14 SER B O 1
ATOM 4573 N N . ILE C 1 15 ? 115.506 123.454 100.083 1.00 33.90 15 ILE B N 1
ATOM 4574 C CA . ILE C 1 15 ? 115.913 122.062 100.242 1.00 33.90 15 ILE B CA 1
ATOM 4575 C C . ILE C 1 15 ? 115.135 121.416 101.377 1.00 33.90 15 ILE B C 1
ATOM 4576 O O . ILE C 1 15 ? 114.342 122.073 102.058 1.00 33.90 15 ILE B O 1
ATOM 4581 N N . LYS C 1 16 ? 115.403 120.134 101.614 1.00 33.82 16 LYS B N 1
ATOM 4582 C CA . LYS C 1 16 ? 114.692 119.350 102.613 1.00 33.82 16 LYS B CA 1
ATOM 4583 C C . LYS C 1 16 ? 115.524 118.121 102.935 1.00 33.82 16 LYS B C 1
ATOM 4584 O O . LYS C 1 16 ? 115.940 117.405 102.024 1.00 33.82 16 LYS B O 1
ATOM 4590 N N . SER C 1 17 ? 115.787 117.886 104.218 1.00 34.28 17 SER B N 1
ATOM 4591 C CA . SER C 1 17 ? 116.579 116.736 104.634 1.00 34.28 17 SER B CA 1
ATOM 4592 C C . SER C 1 17 ? 115.744 115.683 105.348 1.00 34.28 17 SER B C 1
ATOM 4593 O O . SER C 1 17 ? 116.284 114.900 106.130 1.00 34.28 17 SER B O 1
ATOM 4596 N N . VAL C 1 18 ? 114.434 115.665 105.110 1.00 34.22 18 VAL B N 1
ATOM 4597 C CA . VAL C 1 18 ? 113.511 114.747 105.759 1.00 34.22 18 VAL B CA 1
ATOM 4598 C C . VAL C 1 18 ? 112.694 114.044 104.678 1.00 34.22 18 VAL B C 1
ATOM 4599 O O . VAL C 1 18 ? 112.756 114.390 103.501 1.00 34.22 18 VAL B O 1
ATOM 4603 N N . CYS C 1 19 ? 111.930 113.034 105.089 1.00 34.93 19 CYS B N 1
ATOM 4604 C CA . CYS C 1 19 ? 111.112 112.266 104.161 1.00 34.93 19 CYS B CA 1
ATOM 4605 C C . CYS C 1 19 ? 109.776 111.942 104.813 1.00 34.93 19 CYS B C 1
ATOM 4606 O O . CYS C 1 19 ? 109.563 112.193 106.001 1.00 34.93 19 CYS B O 1
ATOM 4609 N N . GLY C 1 20 ? 108.865 111.385 104.017 1.00 36.58 20 GLY B N 1
ATOM 4610 C CA . GLY C 1 20 ? 107.565 110.987 104.508 1.00 36.58 20 GLY B CA 1
ATOM 4611 C C . GLY C 1 20 ? 107.582 109.610 105.134 1.00 36.58 20 GLY B C 1
ATOM 4612 O O . GLY C 1 20 ? 108.615 108.954 105.250 1.00 36.58 20 GLY B O 1
ATOM 4613 N N . GLY C 1 21 ? 106.397 109.163 105.553 1.00 35.97 21 GLY B N 1
ATOM 4614 C CA . GLY C 1 21 ? 106.287 107.855 106.173 1.00 35.97 21 GLY B CA 1
ATOM 4615 C C . GLY C 1 21 ? 106.421 106.710 105.193 1.00 35.97 21 GLY B C 1
ATOM 4616 O O . GLY C 1 21 ? 106.957 105.652 105.539 1.00 35.97 21 GLY B O 1
ATOM 4617 N N . GLU C 1 22 ? 105.951 106.906 103.959 1.00 36.52 22 GLU B N 1
ATOM 4618 C CA . GLU C 1 22 ? 106.057 105.877 102.931 1.00 36.52 22 GLU B CA 1
ATOM 4619 C C . GLU C 1 22 ? 107.503 105.666 102.511 1.00 36.52 22 GLU B C 1
ATOM 4620 O O . GLU C 1 22 ? 107.958 104.523 102.379 1.00 36.52 22 GLU B O 1
ATOM 4626 N N . GLU C 1 23 ? 108.240 106.757 102.310 1.00 37.88 23 GLU B N 1
ATOM 4627 C CA . GLU C 1 23 ? 109.655 106.663 101.987 1.00 37.88 23 GLU B CA 1
ATOM 4628 C C . GLU C 1 23 ? 110.465 106.103 103.143 1.00 37.88 23 GLU B C 1
ATOM 4629 O O . GLU C 1 23 ? 111.428 105.372 102.908 1.00 37.88 23 GLU B O 1
ATOM 4635 N N . SER C 1 24 ? 110.074 106.400 104.385 1.00 34.30 24 SER B N 1
ATOM 4636 C CA . SER C 1 24 ? 110.741 105.809 105.540 1.00 34.30 24 SER B CA 1
ATOM 4637 C C . SER C 1 24 ? 110.499 104.310 105.628 1.00 34.30 24 SER B C 1
ATOM 4638 O O . SER C 1 24 ? 111.417 103.559 105.975 1.00 34.30 24 SER B O 1
ATOM 4641 N N . TYR C 1 25 ? 109.285 103.856 105.301 1.00 33.43 25 TYR B N 1
ATOM 4642 C CA . TYR C 1 25 ? 109.012 102.423 105.266 1.00 33.43 25 TYR B CA 1
ATOM 4643 C C . TYR C 1 25 ? 109.813 101.731 104.174 1.00 33.43 25 TYR B C 1
ATOM 4644 O O . TYR C 1 25 ? 110.345 100.636 104.391 1.00 33.43 25 TYR B O 1
ATOM 4653 N N . ILE C 1 26 ? 109.885 102.342 102.989 1.00 35.48 26 ILE B N 1
ATOM 4654 C CA . ILE C 1 26 ? 110.619 101.737 101.882 1.00 35.48 26 ILE B CA 1
ATOM 4655 C C . ILE C 1 26 ? 112.112 101.693 102.189 1.00 35.48 26 ILE B C 1
ATOM 4656 O O . ILE C 1 26 ? 112.782 100.686 101.928 1.00 35.48 26 ILE B O 1
ATOM 4661 N N . ARG C 1 27 ? 112.641 102.755 102.804 1.00 35.13 27 ARG B N 1
ATOM 4662 C CA . ARG C 1 27 ? 114.025 102.770 103.258 1.00 35.13 27 ARG B CA 1
ATOM 4663 C C . ARG C 1 27 ? 114.300 101.728 104.329 1.00 35.13 27 ARG B C 1
ATOM 4664 O O . ARG C 1 27 ? 115.366 101.113 104.304 1.00 35.13 27 ARG B O 1
ATOM 4672 N N . CYS C 1 28 ? 113.355 101.477 105.235 1.00 35.33 28 CYS B N 1
ATOM 4673 C CA . CYS C 1 28 ? 113.545 100.448 106.251 1.00 35.33 28 CYS B CA 1
ATOM 4674 C C . CYS C 1 28 ? 113.500 99.036 105.684 1.00 35.33 28 CYS B C 1
ATOM 4675 O O . CYS C 1 28 ? 114.290 98.185 106.108 1.00 35.33 28 CYS B O 1
ATOM 4678 N N . VAL C 1 29 ? 112.610 98.773 104.725 1.00 34.94 29 VAL B N 1
ATOM 4679 C CA . VAL C 1 29 ? 112.564 97.454 104.097 1.00 34.94 29 VAL B CA 1
ATOM 4680 C C . VAL C 1 29 ? 113.816 97.215 103.255 1.00 34.94 29 VAL B C 1
ATOM 4681 O O . VAL C 1 29 ? 114.396 96.123 103.281 1.00 34.94 29 VAL B O 1
ATOM 4685 N N . GLU C 1 30 ? 114.291 98.244 102.544 1.00 36.30 30 GLU B N 1
ATOM 4686 C CA . GLU C 1 30 ? 115.520 98.095 101.770 1.00 36.30 30 GLU B CA 1
ATOM 4687 C C . GLU C 1 30 ? 116.749 98.005 102.666 1.00 36.30 30 GLU B C 1
ATOM 4688 O O . GLU C 1 30 ? 117.749 97.395 102.279 1.00 36.30 30 GLU B O 1
ATOM 4694 N N . TYR C 1 31 ? 116.689 98.595 103.860 1.00 35.67 31 TYR B N 1
ATOM 4695 C CA . TYR C 1 31 ? 117.784 98.481 104.815 1.00 35.67 31 TYR B CA 1
ATOM 4696 C C . TYR C 1 31 ? 117.848 97.086 105.418 1.00 35.67 31 TYR B C 1
ATOM 4697 O O . TYR C 1 31 ? 118.934 96.519 105.569 1.00 35.67 31 TYR B O 1
ATOM 4706 N N . GLY C 1 32 ? 116.695 96.518 105.776 1.00 35.06 32 GLY B N 1
ATOM 4707 C CA . GLY C 1 32 ? 116.669 95.160 106.284 1.00 35.06 32 GLY B CA 1
ATOM 4708 C C . GLY C 1 32 ? 116.908 94.095 105.242 1.00 35.06 32 GLY B C 1
ATOM 4709 O O . GLY C 1 32 ? 117.307 92.983 105.592 1.00 35.06 32 GLY B O 1
ATOM 4710 N N . LYS C 1 33 ? 116.668 94.407 103.969 1.00 36.55 33 LYS B N 1
ATOM 4711 C CA . LYS C 1 33 ? 116.938 93.450 102.903 1.00 36.55 33 LYS B CA 1
ATOM 4712 C C . LYS C 1 33 ? 118.433 93.274 102.661 1.00 36.55 33 LYS B C 1
ATOM 4713 O O . LYS C 1 33 ? 118.863 92.208 102.210 1.00 36.55 33 LYS B O 1
ATOM 4719 N N . LYS C 1 34 ? 119.240 94.293 102.964 1.00 36.79 34 LYS B N 1
ATOM 4720 C CA . LYS C 1 34 ? 120.672 94.212 102.701 1.00 36.79 34 LYS B CA 1
ATOM 4721 C C . LYS C 1 34 ? 121.409 93.322 103.691 1.00 36.79 34 LYS B C 1
ATOM 4722 O O . LYS C 1 34 ? 122.478 92.803 103.359 1.00 36.79 34 LYS B O 1
ATOM 4728 N N . LYS C 1 35 ? 120.869 93.134 104.898 1.00 35.87 35 LYS B N 1
ATOM 4729 C CA . LYS C 1 35 ? 121.529 92.311 105.906 1.00 35.87 35 LYS B CA 1
ATOM 4730 C C . LYS C 1 35 ? 121.552 90.836 105.539 1.00 35.87 35 LYS B C 1
ATOM 4731 O O . LYS C 1 35 ? 122.425 90.107 106.016 1.00 35.87 35 LYS B O 1
ATOM 4737 N N . ALA C 1 36 ? 120.620 90.379 104.711 1.00 37.34 36 ALA B N 1
ATOM 4738 C CA . ALA C 1 36 ? 120.596 88.988 104.286 1.00 37.34 36 ALA B CA 1
ATOM 4739 C C . ALA C 1 36 ? 121.548 88.705 103.137 1.00 37.34 36 ALA B C 1
ATOM 4740 O O . ALA C 1 36 ? 121.676 87.545 102.735 1.00 37.34 36 ALA B O 1
ATOM 4742 N N . HIS C 1 37 ? 122.216 89.724 102.600 1.00 39.26 37 HIS B N 1
ATOM 4743 C CA . HIS C 1 37 ? 123.121 89.551 101.478 1.00 39.26 37 HIS B CA 1
ATOM 4744 C C . HIS C 1 37 ? 124.588 89.615 101.866 1.00 39.26 37 HIS B C 1
ATOM 4745 O O . HIS C 1 37 ? 125.441 89.315 101.026 1.00 39.26 37 HIS B O 1
ATOM 4752 N N . TYR C 1 38 ? 124.903 89.993 103.102 1.00 35.12 38 TYR B N 1
ATOM 4753 C CA . TYR C 1 38 ? 126.268 89.915 103.591 1.00 35.12 38 TYR B CA 1
ATOM 4754 C C . TYR C 1 38 ? 126.691 88.460 103.746 1.00 35.12 38 TYR B C 1
ATOM 4755 O O . TYR C 1 38 ? 125.866 87.547 103.814 1.00 35.12 38 TYR B O 1
ATOM 4764 N N . SER C 1 39 ? 127.998 88.247 103.813 1.00 34.48 39 SER B N 1
ATOM 4765 C CA . SER C 1 39 ? 128.483 86.927 104.167 1.00 34.48 39 SER B CA 1
ATOM 4766 C C . SER C 1 39 ? 128.354 86.720 105.672 1.00 34.48 39 SER B C 1
ATOM 4767 O O . SER C 1 39 ? 128.015 87.635 106.425 1.00 34.48 39 SER B O 1
ATOM 4770 N N . ASN C 1 40 ? 128.621 85.490 106.110 1.00 33.25 40 ASN B N 1
ATOM 4771 C CA . ASN C 1 40 ? 128.447 85.155 107.519 1.00 33.25 40 ASN B CA 1
ATOM 4772 C C . ASN C 1 40 ? 129.506 85.822 108.386 1.00 33.25 40 ASN B C 1
ATOM 4773 O O . ASN C 1 40 ? 129.201 86.317 109.476 1.00 33.25 40 ASN B O 1
ATOM 4778 N N . LEU C 1 41 ? 130.750 85.867 107.908 1.00 32.81 41 LEU B N 1
ATOM 4779 C CA . LEU C 1 41 ? 131.825 86.483 108.673 1.00 32.81 41 LEU B CA 1
ATOM 4780 C C . LEU C 1 41 ? 131.720 88.000 108.693 1.00 32.81 41 LEU B C 1
ATOM 4781 O O . LEU C 1 41 ? 132.085 88.624 109.693 1.00 32.81 41 LEU B O 1
ATOM 4786 N N . ASN C 1 42 ? 131.196 88.597 107.623 1.00 33.46 42 ASN B N 1
ATOM 4787 C CA . ASN C 1 42 ? 130.994 90.042 107.582 1.00 33.46 42 ASN B CA 1
ATOM 4788 C C . ASN C 1 42 ? 129.916 90.474 108.572 1.00 33.46 42 ASN B C 1
ATOM 4789 O O . ASN C 1 42 ? 130.110 91.428 109.341 1.00 33.46 42 ASN B O 1
ATOM 4794 N N . LEU C 1 43 ? 128.784 89.766 108.574 1.00 32.59 43 LEU B N 1
ATOM 4795 C CA . LEU C 1 43 ? 127.714 90.034 109.528 1.00 32.59 43 LEU B CA 1
ATOM 4796 C C . LEU C 1 43 ? 128.147 89.733 110.958 1.00 32.59 43 LEU B C 1
ATOM 4797 O O . LEU C 1 43 ? 127.774 90.466 111.882 1.00 32.59 43 LEU B O 1
ATOM 4802 N N . LEU C 1 44 ? 128.967 88.694 111.149 1.00 31.17 44 LEU B N 1
ATOM 4803 C CA . LEU C 1 44 ? 129.467 88.361 112.478 1.00 31.17 44 LEU B CA 1
ATOM 4804 C C . LEU C 1 44 ? 130.409 89.433 113.012 1.00 31.17 44 LEU B C 1
ATOM 4805 O O . LEU C 1 44 ? 130.318 89.809 114.186 1.00 31.17 44 LEU B O 1
ATOM 4810 N N . ALA C 1 45 ? 131.306 89.945 112.164 1.00 30.11 45 ALA B N 1
ATOM 4811 C CA . ALA C 1 45 ? 132.214 91.007 112.580 1.00 30.11 45 ALA B CA 1
ATOM 4812 C C . ALA C 1 45 ? 131.475 92.301 112.884 1.00 30.11 45 ALA B C 1
ATOM 4813 O O . ALA C 1 45 ? 131.817 92.992 113.853 1.00 30.11 45 ALA B O 1
ATOM 4815 N N . LYS C 1 46 ? 130.449 92.629 112.092 1.00 31.38 46 LYS B N 1
ATOM 4816 C CA . LYS C 1 46 ? 129.651 93.817 112.384 1.00 31.38 46 LYS B CA 1
ATOM 4817 C C . LYS C 1 46 ? 128.866 93.675 113.686 1.00 31.38 46 LYS B C 1
ATOM 4818 O O . LYS C 1 46 ? 128.760 94.641 114.453 1.00 31.38 46 LYS B O 1
ATOM 4824 N N . ALA C 1 47 ? 128.349 92.478 113.973 1.00 30.21 47 ALA B N 1
ATOM 4825 C CA . ALA C 1 47 ? 127.652 92.243 115.233 1.00 30.21 47 ALA B CA 1
ATOM 4826 C C . ALA C 1 47 ? 128.584 92.313 116.441 1.00 30.21 47 ALA B C 1
ATOM 4827 O O . ALA C 1 47 ? 128.197 92.860 117.485 1.00 30.21 47 ALA B O 1
ATOM 4829 N N . ILE C 1 48 ? 129.805 91.784 116.312 1.00 29.26 48 ILE B N 1
ATOM 4830 C CA . ILE C 1 48 ? 130.782 91.856 117.397 1.00 29.26 48 ILE B CA 1
ATOM 4831 C C . ILE C 1 48 ? 131.193 93.302 117.659 1.00 29.26 48 ILE B C 1
ATOM 4832 O O . ILE C 1 48 ? 131.308 93.726 118.820 1.00 29.26 48 ILE B O 1
ATOM 4837 N N . LEU C 1 49 ? 131.356 94.097 116.595 1.00 30.72 49 LEU B N 1
ATOM 4838 C CA . LEU C 1 49 ? 131.654 95.517 116.764 1.00 30.72 49 LEU B CA 1
ATOM 4839 C C . LEU C 1 49 ? 130.512 96.274 117.435 1.00 30.72 49 LEU B C 1
ATOM 4840 O O . LEU C 1 49 ? 130.765 97.144 118.278 1.00 30.72 49 LEU B O 1
ATOM 4845 N N . ALA C 1 50 ? 129.259 95.948 117.098 1.00 31.10 50 ALA B N 1
ATOM 4846 C CA . ALA C 1 50 ? 128.122 96.610 117.735 1.00 31.10 50 ALA B CA 1
ATOM 4847 C C . ALA C 1 50 ? 127.999 96.274 119.218 1.00 31.10 50 ALA B C 1
ATOM 4848 O O . ALA C 1 50 ? 127.715 97.168 120.031 1.00 31.10 50 ALA B O 1
ATOM 4850 N N . GLY C 1 51 ? 128.216 95.006 119.584 1.00 29.82 51 GLY B N 1
ATOM 4851 C CA . GLY C 1 51 ? 128.252 94.646 120.993 1.00 29.82 51 GLY B CA 1
ATOM 4852 C C . GLY C 1 51 ? 129.377 95.318 121.754 1.00 29.82 51 GLY B C 1
ATOM 4853 O O . GLY C 1 51 ? 129.194 95.726 122.909 1.00 29.82 51 GLY B O 1
ATOM 4854 N N . MET C 1 52 ? 130.538 95.477 121.109 1.00 31.45 52 MET B N 1
ATOM 4855 C CA . MET C 1 52 ? 131.653 96.188 121.727 1.00 31.45 52 MET B CA 1
ATOM 4856 C C . MET C 1 52 ? 131.330 97.663 121.954 1.00 31.45 52 MET B C 1
ATOM 4857 O O . MET C 1 52 ? 131.699 98.224 122.991 1.00 31.45 52 MET B O 1
ATOM 4862 N N . PHE C 1 53 ? 130.642 98.307 121.004 1.00 31.50 53 PHE B N 1
ATOM 4863 C CA . PHE C 1 53 ? 130.265 99.711 121.188 1.00 31.50 53 PHE B CA 1
ATOM 4864 C C . PHE C 1 53 ? 129.244 99.885 122.306 1.00 31.50 53 PHE B C 1
ATOM 4865 O O . PHE C 1 53 ? 129.314 100.868 123.066 1.00 31.50 53 PHE B O 1
ATOM 4873 N N . VAL C 1 54 ? 128.297 98.944 122.413 1.00 30.46 54 VAL B N 1
ATOM 4874 C CA . VAL C 1 54 ? 127.313 98.978 123.495 1.00 30.46 54 VAL B CA 1
ATOM 4875 C C . VAL C 1 54 ? 127.999 98.843 124.851 1.00 30.46 54 VAL B C 1
ATOM 4876 O O . VAL C 1 54 ? 127.725 99.617 125.778 1.00 30.46 54 VAL B O 1
ATOM 4880 N N . GLY C 1 55 ? 128.934 97.893 124.970 1.00 29.46 55 GLY B N 1
ATOM 4881 C CA . GLY C 1 55 ? 129.725 97.757 126.185 1.00 29.46 55 GLY B CA 1
ATOM 4882 C C . GLY C 1 55 ? 130.586 98.960 126.518 1.00 29.46 55 GLY B C 1
ATOM 4883 O O . GLY C 1 55 ? 130.698 99.316 127.694 1.00 29.46 55 GLY B O 1
ATOM 4884 N N . LEU C 1 56 ? 131.162 99.609 125.500 1.00 29.01 56 LEU B N 1
ATOM 4885 C CA . LEU C 1 56 ? 131.962 100.820 125.680 1.00 29.01 56 LEU B CA 1
ATOM 4886 C C . LEU C 1 56 ? 131.157 101.948 126.306 1.00 29.01 56 LEU B C 1
ATOM 4887 O O . LEU C 1 56 ? 131.537 102.503 127.351 1.00 29.01 56 LEU B O 1
ATOM 4892 N N . CYS C 1 57 ? 130.040 102.292 125.690 1.00 29.49 57 CYS B N 1
ATOM 4893 C CA . CYS C 1 57 ? 129.278 103.410 126.210 1.00 29.49 57 CYS B CA 1
ATOM 4894 C C . CYS C 1 57 ? 128.489 103.062 127.461 1.00 29.49 57 CYS B C 1
ATOM 4895 O O . CYS C 1 57 ? 128.188 103.963 128.247 1.00 29.49 57 CYS B O 1
ATOM 4898 N N . ALA C 1 58 ? 128.237 101.782 127.726 1.00 27.75 58 ALA B N 1
ATOM 4899 C CA . ALA C 1 58 ? 127.654 101.412 129.006 1.00 27.75 58 ALA B CA 1
ATOM 4900 C C . ALA C 1 58 ? 128.660 101.446 130.148 1.00 27.75 58 ALA B C 1
ATOM 4901 O O . ALA C 1 58 ? 128.277 101.780 131.273 1.00 27.75 58 ALA B O 1
ATOM 4903 N N . HIS C 1 59 ? 129.936 101.130 129.890 1.00 27.27 59 HIS B N 1
ATOM 4904 C CA . HIS C 1 59 ? 130.986 101.375 130.879 1.00 27.27 59 HIS B CA 1
ATOM 4905 C C . HIS C 1 59 ? 131.110 102.861 131.195 1.00 27.27 59 HIS B C 1
ATOM 4906 O O . HIS C 1 59 ? 131.212 103.248 132.371 1.00 27.27 59 HIS B O 1
ATOM 4913 N N . ALA C 1 60 ? 131.110 103.701 130.152 1.00 27.45 60 ALA B N 1
ATOM 4914 C CA . ALA C 1 60 ? 131.182 105.146 130.357 1.00 27.45 60 ALA B CA 1
ATOM 4915 C C . ALA C 1 60 ? 129.983 105.677 131.133 1.00 27.45 60 ALA B C 1
ATOM 4916 O O . ALA C 1 60 ? 130.147 106.509 132.035 1.00 27.45 60 ALA B O 1
ATOM 4918 N N . SER C 1 61 ? 128.785 105.175 130.830 1.00 27.27 61 SER B N 1
ATOM 4919 C CA . SER C 1 61 ? 127.582 105.584 131.539 1.00 27.27 61 SER B CA 1
ATOM 4920 C C . SER C 1 61 ? 127.558 105.093 132.975 1.00 27.27 61 SER B C 1
ATOM 4921 O O . SER C 1 61 ? 127.057 105.801 133.848 1.00 27.27 61 SER B O 1
ATOM 4924 N N . GLY C 1 62 ? 128.088 103.897 133.239 1.00 26.50 62 GLY B N 1
ATOM 4925 C CA . GLY C 1 62 ? 128.158 103.410 134.603 1.00 26.50 62 GLY B CA 1
ATOM 4926 C C . GLY C 1 62 ? 129.106 104.205 135.469 1.00 26.50 62 GLY B C 1
ATOM 4927 O O . GLY C 1 62 ? 128.810 104.460 136.638 1.00 26.50 62 GLY B O 1
ATOM 4928 N N . ILE C 1 63 ? 130.237 104.634 134.908 1.00 26.63 63 ILE B N 1
ATOM 4929 C CA . ILE C 1 63 ? 131.139 105.503 135.662 1.00 26.63 63 ILE B CA 1
ATOM 4930 C C . ILE C 1 63 ? 130.513 106.879 135.887 1.00 26.63 63 ILE B C 1
ATOM 4931 O O . ILE C 1 63 ? 130.558 107.419 137.003 1.00 26.63 63 ILE B O 1
ATOM 4936 N N . ALA C 1 64 ? 129.880 107.442 134.851 1.00 26.55 64 ALA B N 1
ATOM 4937 C CA . ALA C 1 64 ? 129.229 108.744 134.976 1.00 26.55 64 ALA B CA 1
ATOM 4938 C C . ALA C 1 64 ? 128.047 108.721 135.942 1.00 26.55 64 ALA B C 1
ATOM 4939 O O . ALA C 1 64 ? 127.770 109.728 136.598 1.00 26.55 64 ALA B O 1
ATOM 4941 N N . GLY C 1 65 ? 127.350 107.589 136.055 1.00 25.79 65 GLY B N 1
ATOM 4942 C CA . GLY C 1 65 ? 126.263 107.485 137.007 1.00 25.79 65 GLY B CA 1
ATOM 4943 C C . GLY C 1 65 ? 126.714 107.159 138.411 1.00 25.79 65 GLY B C 1
ATOM 4944 O O . GLY C 1 65 ? 126.072 107.575 139.377 1.00 25.79 65 GLY B O 1
ATOM 4945 N N . GLY C 1 66 ? 127.808 106.407 138.558 1.00 26.53 66 GLY B N 1
ATOM 4946 C CA . GLY C 1 66 ? 128.360 106.168 139.875 1.00 26.53 66 GLY B CA 1
ATOM 4947 C C . GLY C 1 66 ? 129.087 107.350 140.469 1.00 26.53 66 GLY B C 1
ATOM 4948 O O . GLY C 1 66 ? 129.326 107.366 141.679 1.00 26.53 66 GLY B O 1
ATOM 4949 N N . LEU C 1 67 ? 129.468 108.327 139.643 1.00 26.07 67 LEU B N 1
ATOM 4950 C CA . LEU C 1 67 ? 129.979 109.582 140.187 1.00 26.07 67 LEU B CA 1
ATOM 4951 C C . LEU C 1 67 ? 128.902 110.331 140.954 1.00 26.07 67 LEU B C 1
ATOM 4952 O O . LEU C 1 67 ? 129.156 110.845 142.048 1.00 26.07 67 LEU B O 1
ATOM 4957 N N . PHE C 1 68 ? 127.694 110.394 140.405 1.00 26.50 68 PHE B N 1
ATOM 4958 C CA . PHE C 1 68 ? 126.578 111.082 141.036 1.00 26.50 68 PHE B CA 1
ATOM 4959 C C . PHE C 1 68 ? 125.847 110.215 142.047 1.00 26.50 68 PHE B C 1
ATOM 4960 O O . PHE C 1 68 ? 124.815 110.638 142.574 1.00 26.50 68 PHE B O 1
ATOM 4968 N N . TYR C 1 69 ? 126.353 109.020 142.325 1.00 26.32 69 TYR B N 1
ATOM 4969 C CA . TYR C 1 69 ? 125.797 108.125 143.324 1.00 26.32 69 TYR B CA 1
ATOM 4970 C C . TYR C 1 69 ? 126.599 108.190 144.616 1.00 26.32 69 TYR B C 1
ATOM 4971 O O . TYR C 1 69 ? 126.614 107.226 145.386 1.00 26.32 69 TYR B O 1
ATOM 4980 N N . TYR C 1 70 ? 127.294 109.307 144.833 1.00 27.33 70 TYR B N 1
ATOM 4981 C CA . TYR C 1 70 ? 128.082 109.531 146.035 1.00 27.33 70 TYR B CA 1
ATOM 4982 C C . TYR C 1 70 ? 127.176 109.528 147.257 1.00 27.33 70 TYR B C 1
ATOM 4983 O O . TYR C 1 70 ? 126.043 110.005 147.199 1.00 27.33 70 TYR B O 1
ATOM 4992 N N . HIS C 1 71 ? 127.679 108.980 148.366 1.00 28.23 71 HIS B N 1
ATOM 4993 C CA . HIS C 1 71 ? 126.818 108.599 149.481 1.00 28.23 71 HIS B CA 1
ATOM 4994 C C . HIS C 1 71 ? 126.213 109.784 150.223 1.00 28.23 71 HIS B C 1
ATOM 4995 O O . HIS C 1 71 ? 125.200 109.613 150.905 1.00 28.23 71 HIS B O 1
ATOM 5002 N N . LYS C 1 72 ? 126.793 110.973 150.103 1.00 28.33 72 LYS B N 1
ATOM 5003 C CA . LYS C 1 72 ? 126.189 112.165 150.681 1.00 28.33 72 LYS B CA 1
ATOM 5004 C C . LYS C 1 72 ? 125.186 112.815 149.743 1.00 28.33 72 LYS B C 1
ATOM 5005 O O . LYS C 1 72 ? 124.218 113.422 150.207 1.00 28.33 72 LYS B O 1
ATOM 5011 N N . LEU C 1 73 ? 125.404 112.706 148.434 1.00 27.03 73 LEU B N 1
ATOM 5012 C CA . LEU C 1 73 ? 124.427 113.161 147.455 1.00 27.03 73 LEU B CA 1
ATOM 5013 C C . LEU C 1 73 ? 123.260 112.193 147.345 1.00 27.03 73 LEU B C 1
ATOM 5014 O O . LEU C 1 73 ? 122.126 112.616 147.105 1.00 27.03 73 LEU B O 1
ATOM 5019 N N . ARG C 1 74 ? 123.524 110.900 147.538 1.00 27.76 74 ARG B N 1
ATOM 5020 C CA . ARG C 1 74 ? 122.497 109.866 147.489 1.00 27.76 74 ARG B CA 1
ATOM 5021 C C . ARG C 1 74 ? 121.481 110.011 148.616 1.00 27.76 74 ARG B C 1
ATOM 5022 O O . ARG C 1 74 ? 120.340 109.560 148.478 1.00 27.76 74 ARG B O 1
ATOM 5030 N N . GLU C 1 75 ? 121.870 110.626 149.734 1.00 30.33 75 GLU B N 1
ATOM 5031 C CA . GLU C 1 75 ? 120.950 110.820 150.847 1.00 30.33 75 GLU B CA 1
ATOM 5032 C C . GLU C 1 75 ? 119.916 111.901 150.574 1.00 30.33 75 GLU B C 1
ATOM 5033 O O . GLU C 1 75 ? 118.868 111.914 151.224 1.00 30.33 75 GLU B O 1
ATOM 5039 N N . ILE C 1 76 ? 120.188 112.808 149.646 1.00 28.59 76 ILE B N 1
ATOM 5040 C CA . ILE C 1 76 ? 119.298 113.919 149.349 1.00 28.59 76 ILE B CA 1
ATOM 5041 C C . ILE C 1 76 ? 118.450 113.640 148.121 1.00 28.59 76 ILE B C 1
ATOM 5042 O O . ILE C 1 76 ? 117.230 113.782 148.158 1.00 28.59 76 ILE B O 1
ATOM 5047 N N . VAL C 1 77 ? 119.077 113.239 147.017 1.00 27.10 77 VAL B N 1
ATOM 5048 C CA . VAL C 1 77 ? 118.362 113.088 145.755 1.00 27.10 77 VAL B CA 1
ATOM 5049 C C . VAL C 1 77 ? 118.041 111.643 145.420 1.00 27.10 77 VAL B C 1
ATOM 5050 O O . VAL C 1 77 ? 117.331 111.396 144.433 1.00 27.10 77 VAL B O 1
ATOM 5054 N N . GLY C 1 78 ? 118.518 110.683 146.207 1.00 27.43 78 GLY B N 1
ATOM 5055 C CA . GLY C 1 78 ? 118.283 109.292 145.873 1.00 27.43 78 GLY B CA 1
ATOM 5056 C C . GLY C 1 78 ? 119.133 108.869 144.694 1.00 27.43 78 GLY B C 1
ATOM 5057 O O . GLY C 1 78 ? 120.329 109.161 144.620 1.00 27.43 78 GLY B O 1
ATOM 5058 N N . ALA C 1 79 ? 118.506 108.181 143.745 1.00 26.04 79 ALA B N 1
ATOM 5059 C CA . ALA C 1 79 ? 119.181 107.722 142.543 1.00 26.04 79 ALA B CA 1
ATOM 5060 C C . ALA C 1 79 ? 118.780 108.512 141.309 1.00 26.04 79 ALA B C 1
ATOM 5061 O O . ALA C 1 79 ? 118.924 108.011 140.197 1.00 26.04 79 ALA B O 1
ATOM 5063 N N . SER C 1 80 ? 118.295 109.742 141.479 1.00 26.74 80 SER B N 1
ATOM 5064 C CA . SER C 1 80 ? 117.725 110.480 140.356 1.00 26.74 80 SER B CA 1
ATOM 5065 C C . SER C 1 80 ? 118.806 111.001 139.418 1.00 26.74 80 SER B C 1
ATOM 5066 O O . SER C 1 80 ? 118.747 110.782 138.200 1.00 26.74 80 SER B O 1
ATOM 5069 N N . MET C 1 81 ? 119.802 111.694 139.967 1.00 28.76 81 MET B N 1
ATOM 5070 C CA . MET C 1 81 ? 120.878 112.254 139.163 1.00 28.76 81 MET B CA 1
ATOM 5071 C C . MET C 1 81 ? 121.782 111.185 138.568 1.00 28.76 81 MET B C 1
ATOM 5072 O O . MET C 1 81 ? 122.314 111.391 137.476 1.00 28.76 81 MET B O 1
ATOM 5077 N N . SER C 1 82 ? 121.921 110.037 139.237 1.00 26.73 82 SER B N 1
ATOM 5078 C CA . SER C 1 82 ? 122.674 108.918 138.681 1.00 26.73 82 SER B CA 1
ATOM 5079 C C . SER C 1 82 ? 122.028 108.379 137.412 1.00 26.73 82 SER B C 1
ATOM 5080 O O . SER C 1 82 ? 122.707 108.186 136.397 1.00 26.73 82 SER B O 1
ATOM 5083 N N . VAL C 1 83 ? 120.714 108.153 137.448 1.00 26.87 83 VAL B N 1
ATOM 5084 C CA . VAL C 1 83 ? 120.004 107.639 136.284 1.00 26.87 83 VAL B CA 1
ATOM 5085 C C . VAL C 1 83 ? 119.926 108.696 135.184 1.00 26.87 83 VAL B C 1
ATOM 5086 O O . VAL C 1 83 ? 120.024 108.362 133.994 1.00 26.87 83 VAL B O 1
ATOM 5090 N N . PHE C 1 84 ? 119.828 109.980 135.550 1.00 26.96 84 PHE B N 1
ATOM 5091 C CA . PHE C 1 84 ? 119.832 111.033 134.536 1.00 26.96 84 PHE B CA 1
ATOM 5092 C C . PHE C 1 84 ? 121.179 111.136 133.826 1.00 26.96 84 PHE B C 1
ATOM 5093 O O . PHE C 1 84 ? 121.222 111.280 132.601 1.00 26.96 84 PHE B O 1
ATOM 5101 N N . VAL C 1 85 ? 122.288 111.066 134.565 1.00 26.99 85 VAL B N 1
ATOM 5102 C CA . VAL C 1 85 ? 123.592 111.182 133.918 1.00 26.99 85 VAL B CA 1
ATOM 5103 C C . VAL C 1 85 ? 123.932 109.901 133.151 1.00 26.99 85 VAL B C 1
ATOM 5104 O O . VAL C 1 85 ? 124.589 109.959 132.102 1.00 26.99 85 VAL B O 1
ATOM 5108 N N . TYR C 1 86 ? 123.419 108.747 133.600 1.00 27.48 86 TYR B N 1
ATOM 5109 C CA . TYR C 1 86 ? 123.507 107.518 132.811 1.00 27.48 86 TYR B CA 1
ATOM 5110 C C . TYR C 1 86 ? 122.791 107.663 131.468 1.00 27.48 86 TYR B C 1
ATOM 5111 O O . TYR C 1 86 ? 123.351 107.333 130.415 1.00 27.48 86 TYR B O 1
ATOM 5120 N N . GLY C 1 87 ? 121.543 108.135 131.491 1.00 28.55 87 GLY B N 1
ATOM 5121 C CA . GLY C 1 87 ? 120.792 108.326 130.264 1.00 28.55 87 GLY B CA 1
ATOM 5122 C C . GLY C 1 87 ? 121.313 109.441 129.387 1.00 28.55 87 GLY B C 1
ATOM 5123 O O . GLY C 1 87 ? 121.051 109.439 128.184 1.00 28.55 87 GLY B O 1
ATOM 5124 N N . PHE C 1 88 ? 122.026 110.402 129.966 1.00 28.75 88 PHE B N 1
ATOM 5125 C CA . PHE C 1 88 ? 122.705 111.422 129.181 1.00 28.75 88 PHE B CA 1
ATOM 5126 C C . PHE C 1 88 ? 123.953 110.875 128.501 1.00 28.75 88 PHE B C 1
ATOM 5127 O O . PHE C 1 88 ? 124.250 111.252 127.364 1.00 28.75 88 PHE B O 1
ATOM 5135 N N . THR C 1 89 ? 124.687 109.985 129.170 1.00 28.83 89 THR B N 1
ATOM 5136 C CA . THR C 1 89 ? 125.959 109.513 128.637 1.00 28.83 89 THR B CA 1
ATOM 5137 C C . THR C 1 89 ? 125.765 108.380 127.629 1.00 28.83 89 THR B C 1
ATOM 5138 O O . THR C 1 89 ? 126.556 108.242 126.690 1.00 28.83 89 THR B O 1
ATOM 5142 N N . PHE C 1 90 ? 124.703 107.588 127.783 1.00 29.87 90 PHE B N 1
ATOM 5143 C CA . PHE C 1 90 ? 124.545 106.389 126.956 1.00 29.87 90 PHE B CA 1
ATOM 5144 C C . PHE C 1 90 ? 124.320 106.555 125.443 1.00 29.87 90 PHE B C 1
ATOM 5145 O O . PHE C 1 90 ? 124.925 105.765 124.699 1.00 29.87 90 PHE B O 1
ATOM 5153 N N . PRO C 1 91 ? 123.489 107.476 124.914 1.00 30.33 91 PRO B N 1
ATOM 5154 C CA . PRO C 1 91 ? 123.037 107.333 123.513 1.00 30.33 91 PRO B CA 1
ATOM 5155 C C . PRO C 1 91 ? 124.084 107.499 122.415 1.00 30.33 91 PRO B C 1
ATOM 5156 O O . PRO C 1 91 ? 123.714 107.422 121.240 1.00 30.33 91 PRO B O 1
ATOM 5160 N N . ILE C 1 92 ? 125.334 107.694 122.708 1.00 31.75 92 ILE B N 1
ATOM 5161 C CA . ILE C 1 92 ? 126.279 107.831 121.660 1.00 31.75 92 ILE B CA 1
ATOM 5162 C C . ILE C 1 92 ? 126.698 106.476 121.179 1.00 31.75 92 ILE B C 1
ATOM 5163 O O . ILE C 1 92 ? 127.507 106.377 120.345 1.00 31.75 92 ILE B O 1
ATOM 5168 N N . ALA C 1 93 ? 126.121 105.426 121.701 1.00 33.43 93 ALA B N 1
ATOM 5169 C CA . ALA C 1 93 ? 126.470 104.088 121.338 1.00 33.43 93 ALA B CA 1
ATOM 5170 C C . ALA C 1 93 ? 125.886 103.720 120.072 1.00 33.43 93 ALA B C 1
ATOM 5171 O O . ALA C 1 93 ? 126.395 102.898 119.424 1.00 33.43 93 ALA B O 1
ATOM 5173 N N . PHE C 1 94 ? 124.774 104.320 119.736 1.00 34.95 94 PHE B N 1
ATOM 5174 C CA . PHE C 1 94 ? 124.053 104.034 118.557 1.00 34.95 94 PHE B CA 1
ATOM 5175 C C . PHE C 1 94 ? 124.541 104.806 117.402 1.00 34.95 94 PHE B C 1
ATOM 5176 O O . PHE C 1 94 ? 124.265 104.471 116.325 1.00 34.95 94 PHE B O 1
ATOM 5184 N N . MET C 1 95 ? 125.305 105.838 117.638 1.00 35.92 95 MET B N 1
ATOM 5185 C CA . MET C 1 95 ? 125.895 106.625 116.624 1.00 35.92 95 MET B CA 1
ATOM 5186 C C . MET C 1 95 ? 127.118 105.901 116.197 1.00 35.92 95 MET B C 1
ATOM 5187 O O . MET C 1 95 ? 127.463 105.935 115.106 1.00 35.92 95 MET B O 1
ATOM 5192 N N . CYS C 1 96 ? 127.778 105.221 117.089 1.00 34.45 96 CYS B N 1
ATOM 5193 C CA . CYS C 1 96 ? 128.960 104.459 116.808 1.00 34.45 96 CYS B CA 1
ATOM 5194 C C . CYS C 1 96 ? 128.612 103.301 115.995 1.00 34.45 96 CYS B C 1
ATOM 5195 O O . CYS C 1 96 ? 129.349 102.929 115.186 1.00 34.45 96 CYS B O 1
ATOM 5198 N N . ILE C 1 97 ? 127.471 102.710 116.246 1.00 34.28 97 ILE B N 1
ATOM 5199 C CA . ILE C 1 97 ? 127.003 101.561 115.544 1.00 34.28 97 ILE B CA 1
ATOM 5200 C C . ILE C 1 97 ? 126.554 101.960 114.188 1.00 34.28 97 ILE B C 1
ATOM 5201 O O . ILE C 1 97 ? 126.806 101.313 113.264 1.00 34.28 97 ILE B O 1
ATOM 5206 N N . ILE C 1 98 ? 125.882 103.059 114.062 1.00 35.61 98 ILE B N 1
ATOM 5207 C CA . ILE C 1 98 ? 125.386 103.474 112.751 1.00 35.61 98 ILE B CA 1
ATOM 5208 C C . ILE C 1 98 ? 126.520 103.948 111.848 1.00 35.61 98 ILE B C 1
ATOM 5209 O O . ILE C 1 98 ? 126.602 103.544 110.682 1.00 35.61 98 ILE B O 1
ATOM 5214 N N . CYS C 1 99 ? 127.424 104.784 112.367 1.00 35.23 99 CYS B N 1
ATOM 5215 C CA . CYS C 1 99 ? 128.427 105.407 111.510 1.00 35.23 99 CYS B CA 1
ATOM 5216 C C . CYS C 1 99 ? 129.489 104.433 111.015 1.00 35.23 99 CYS B C 1
ATOM 5217 O O . CYS C 1 99 ? 130.109 104.697 109.982 1.00 35.23 99 CYS B O 1
ATOM 5220 N N . THR C 1 100 ? 129.712 103.320 111.707 1.00 34.74 100 THR B N 1
ATOM 5221 C CA . THR C 1 100 ? 130.603 102.286 111.198 1.00 34.74 100 THR B CA 1
ATOM 5222 C C . THR C 1 100 ? 129.889 101.228 110.369 1.00 34.74 100 THR B C 1
ATOM 5223 O O . THR C 1 100 ? 130.559 100.418 109.725 1.00 34.74 100 THR B O 1
ATOM 5227 N N . GLY C 1 101 ? 128.561 101.206 110.369 1.00 35.55 101 GLY B N 1
ATOM 5228 C CA . GLY C 1 101 ? 127.839 100.199 109.621 1.00 35.55 101 GLY B CA 1
ATOM 5229 C C . GLY C 1 101 ? 127.648 98.882 110.333 1.00 35.55 101 GLY B C 1
ATOM 5230 O O . GLY C 1 101 ? 127.394 97.870 109.677 1.00 35.55 101 GLY B O 1
ATOM 5231 N N . SER C 1 102 ? 127.762 98.862 111.656 1.00 34.96 102 SER B N 1
ATOM 5232 C CA . SER C 1 102 ? 127.559 97.659 112.446 1.00 34.96 102 SER B CA 1
ATOM 5233 C C . SER C 1 102 ? 126.068 97.373 112.605 1.00 34.96 102 SER B C 1
ATOM 5234 O O . SER C 1 102 ? 125.223 98.254 112.426 1.00 34.96 102 SER B O 1
ATOM 5237 N N . ASP C 1 103 ? 125.739 96.128 112.946 1.00 34.35 103 ASP B N 1
ATOM 5238 C CA . ASP C 1 103 ? 124.345 95.731 113.101 1.00 34.35 103 ASP B CA 1
ATOM 5239 C C . ASP C 1 103 ? 124.062 95.269 114.524 1.00 34.35 103 ASP B C 1
ATOM 5240 O O . ASP C 1 103 ? 124.814 94.475 115.096 1.00 34.35 103 ASP B O 1
ATOM 5245 N N . LEU C 1 104 ? 122.983 95.791 115.089 1.00 33.14 104 LEU B N 1
ATOM 5246 C CA . LEU C 1 104 ? 122.479 95.391 116.389 1.00 33.14 104 LEU B CA 1
ATOM 5247 C C . LEU C 1 104 ? 121.240 94.530 116.195 1.00 33.14 104 LEU B C 1
ATOM 5248 O O . LEU C 1 104 ? 120.503 94.696 115.224 1.00 33.14 104 LEU B O 1
ATOM 5253 N N . PHE C 1 105 ? 121.027 93.598 117.126 1.00 32.37 105 PHE B N 1
ATOM 5254 C CA . PHE C 1 105 ? 119.907 92.666 117.026 1.00 32.37 105 PHE B CA 1
ATOM 5255 C C . PHE C 1 105 ? 118.570 93.386 117.168 1.00 32.37 105 PHE B C 1
ATOM 5256 O O . PHE C 1 105 ? 117.621 93.108 116.422 1.00 32.37 105 PHE B O 1
ATOM 5264 N N . THR C 1 106 ? 118.493 94.331 118.102 1.00 33.28 106 THR B N 1
ATOM 5265 C CA . THR C 1 106 ? 117.255 95.041 118.383 1.00 33.28 106 THR B CA 1
ATOM 5266 C C . THR C 1 106 ? 116.853 95.984 117.259 1.00 33.28 106 THR B C 1
ATOM 5267 O O . THR C 1 106 ? 115.659 96.232 117.065 1.00 33.28 106 THR B O 1
ATOM 5271 N N . GLY C 1 107 ? 117.818 96.524 116.519 1.00 33.92 107 GLY B N 1
ATOM 5272 C CA . GLY C 1 107 ? 117.473 97.260 115.320 1.00 33.92 107 GLY B CA 1
ATOM 5273 C C . GLY C 1 107 ? 117.017 96.354 114.199 1.00 33.92 107 GLY B C 1
ATOM 5274 O O . GLY C 1 107 ? 116.125 96.714 113.430 1.00 33.92 107 GLY B O 1
ATOM 5275 N N . ASN C 1 108 ? 117.611 95.165 114.099 1.00 34.08 108 ASN B N 1
ATOM 5276 C CA . ASN C 1 108 ? 117.268 94.207 113.061 1.00 34.08 108 ASN B CA 1
ATOM 5277 C C . ASN C 1 108 ? 115.887 93.605 113.240 1.00 34.08 108 ASN B C 1
ATOM 5278 O O . ASN C 1 108 ? 115.280 93.231 112.231 1.00 34.08 108 ASN B O 1
ATOM 5283 N N . THR C 1 109 ? 115.376 93.525 114.479 1.00 34.08 109 THR B N 1
ATOM 5284 C CA . THR C 1 109 ? 114.059 92.935 114.738 1.00 34.08 109 THR B CA 1
ATOM 5285 C C . THR C 1 109 ? 112.915 93.660 114.039 1.00 34.08 109 THR B C 1
ATOM 5286 O O . THR C 1 109 ? 111.867 93.051 113.820 1.00 34.08 109 THR B O 1
ATOM 5290 N N . LEU C 1 110 ? 113.080 94.932 113.688 1.00 33.84 110 LEU B N 1
ATOM 5291 C CA . LEU C 1 110 ? 112.099 95.639 112.878 1.00 33.84 110 LEU B CA 1
ATOM 5292 C C . LEU C 1 110 ? 112.367 95.498 111.387 1.00 33.84 110 LEU B C 1
ATOM 5293 O O . LEU C 1 110 ? 111.490 95.063 110.639 1.00 33.84 110 LEU B O 1
ATOM 5298 N N . ALA C 1 111 ? 113.583 95.832 110.950 1.00 33.99 111 ALA B N 1
ATOM 5299 C CA . ALA C 1 111 ? 113.886 95.968 109.531 1.00 33.99 111 ALA B CA 1
ATOM 5300 C C . ALA C 1 111 ? 113.938 94.624 108.814 1.00 33.99 111 ALA B C 1
ATOM 5301 O O . ALA C 1 111 ? 113.361 94.479 107.727 1.00 33.99 111 ALA B O 1
ATOM 5303 N N . VAL C 1 112 ? 114.616 93.632 109.396 1.00 33.52 112 VAL B N 1
ATOM 5304 C CA . VAL C 1 112 ? 114.735 92.343 108.731 1.00 33.52 112 VAL B CA 1
ATOM 5305 C C . VAL C 1 112 ? 113.404 91.600 108.776 1.00 33.52 112 VAL B C 1
ATOM 5306 O O . VAL C 1 112 ? 113.060 90.873 107.839 1.00 33.52 112 VAL B O 1
ATOM 5310 N N . THR C 1 113 ? 112.595 91.834 109.811 1.00 34.01 113 THR B N 1
ATOM 5311 C CA . THR C 1 113 ? 111.265 91.235 109.860 1.00 34.01 113 THR B CA 1
ATOM 5312 C C . THR C 1 113 ? 110.319 91.897 108.865 1.00 34.01 113 THR B C 1
ATOM 5313 O O . THR C 1 113 ? 109.464 91.220 108.285 1.00 34.01 113 THR B O 1
ATOM 5317 N N . MET C 1 114 ? 110.464 93.209 108.648 1.00 35.48 114 MET B N 1
ATOM 5318 C CA . MET C 1 114 ? 109.693 93.893 107.615 1.00 35.48 114 MET B CA 1
ATOM 5319 C C . MET C 1 114 ? 110.051 93.387 106.230 1.00 35.48 114 MET B C 1
ATOM 5320 O O . MET C 1 114 ? 109.171 93.214 105.381 1.00 35.48 114 MET B O 1
ATOM 5325 N N . ALA C 1 115 ? 111.340 93.161 105.979 1.00 34.45 115 ALA B N 1
ATOM 5326 C CA . ALA C 1 115 ? 111.752 92.557 104.720 1.00 34.45 115 ALA B CA 1
ATOM 5327 C C . ALA C 1 115 ? 111.316 91.101 104.603 1.00 34.45 115 ALA B C 1
ATOM 5328 O O . ALA C 1 115 ? 111.162 90.604 103.486 1.00 34.45 115 ALA B O 1
ATOM 5330 N N . LEU C 1 116 ? 111.126 90.408 105.727 1.00 33.66 116 LEU B N 1
ATOM 5331 C CA . LEU C 1 116 ? 110.551 89.068 105.693 1.00 33.66 116 LEU B CA 1
ATOM 5332 C C . LEU C 1 116 ? 109.075 89.109 105.321 1.00 33.66 116 LEU B C 1
ATOM 5333 O O . LEU C 1 116 ? 108.593 88.240 104.586 1.00 33.66 116 LEU B O 1
ATOM 5338 N N . TYR C 1 117 ? 108.342 90.104 105.832 1.00 33.14 117 TYR B N 1
ATOM 5339 C CA . TYR C 1 117 ? 106.920 90.236 105.523 1.00 33.14 117 TYR B CA 1
ATOM 5340 C C . TYR C 1 117 ? 106.685 90.587 104.062 1.00 33.14 117 TYR B C 1
ATOM 5341 O O . TYR C 1 117 ? 105.685 90.161 103.479 1.00 33.14 117 TYR B O 1
ATOM 5350 N N . GLU C 1 118 ? 107.587 91.353 103.458 1.00 34.75 118 GLU B N 1
ATOM 5351 C CA . GLU C 1 118 ? 107.465 91.773 102.072 1.00 34.75 118 GLU B CA 1
ATOM 5352 C C . GLU C 1 118 ? 108.052 90.770 101.091 1.00 34.75 118 GLU B C 1
ATOM 5353 O O . GLU C 1 118 ? 108.258 91.127 99.928 1.00 34.75 118 GLU B O 1
ATOM 5359 N N . LYS C 1 119 ? 108.335 89.544 101.547 1.00 35.50 119 LYS B N 1
ATOM 5360 C CA . LYS C 1 119 ? 108.893 88.445 100.751 1.00 35.50 119 LYS B CA 1
ATOM 5361 C C . LYS C 1 119 ? 110.242 88.796 100.130 1.00 35.50 119 LYS B C 1
ATOM 5362 O O . LYS C 1 119 ? 110.592 88.297 99.061 1.00 35.50 119 LYS B O 1
ATOM 5368 N N . LYS C 1 120 ? 111.018 89.646 100.799 1.00 36.88 120 LYS B N 1
ATOM 5369 C CA . LYS C 1 120 ? 112.347 90.004 100.327 1.00 36.88 120 LYS B CA 1
ATOM 5370 C C . LYS C 1 120 ? 113.443 89.152 100.938 1.00 36.88 120 LYS B C 1
ATOM 5371 O O . LYS C 1 120 ? 114.517 89.031 100.342 1.00 36.88 120 LYS B O 1
ATOM 5377 N N . VAL C 1 121 ? 113.197 88.574 102.108 1.00 36.29 121 VAL B N 1
ATOM 5378 C CA . VAL C 1 121 ? 114.117 87.673 102.785 1.00 36.29 121 VAL B CA 1
ATOM 5379 C C . VAL C 1 121 ? 113.399 86.342 102.950 1.00 36.29 121 VAL B C 1
ATOM 5380 O O . VAL C 1 121 ? 112.208 86.316 103.274 1.00 36.29 121 VAL B O 1
ATOM 5384 N N . LYS C 1 122 ? 114.106 85.245 102.700 1.00 38.30 122 LYS B N 1
ATOM 5385 C CA . LYS C 1 122 ? 113.544 83.928 102.948 1.00 38.30 122 LYS B CA 1
ATOM 5386 C C . LYS C 1 122 ? 113.553 83.622 104.443 1.00 38.30 122 LYS B C 1
ATOM 5387 O O . LYS C 1 122 ? 114.072 84.383 105.258 1.00 38.30 122 LYS B O 1
ATOM 5393 N N . LEU C 1 123 ? 112.966 82.485 104.808 1.00 38.95 123 LEU B N 1
ATOM 5394 C CA . LEU C 1 123 ? 112.824 82.167 106.224 1.00 38.95 123 LEU B CA 1
ATOM 5395 C C . LEU C 1 123 ? 114.141 81.705 106.839 1.00 38.95 123 LEU B C 1
ATOM 5396 O O . LEU C 1 123 ? 114.499 82.139 107.942 1.00 38.95 123 LEU B O 1
ATOM 5401 N N . LEU C 1 124 ? 114.876 80.837 106.138 1.00 38.86 124 LEU B N 1
ATOM 5402 C CA . LEU C 1 124 ? 116.165 80.372 106.640 1.00 38.86 124 LEU B CA 1
ATOM 5403 C C . LEU C 1 124 ? 117.198 81.486 106.671 1.00 38.86 124 LEU B C 1
ATOM 5404 O O . LEU C 1 124 ? 118.014 81.537 107.598 1.00 38.86 124 LEU B O 1
ATOM 5409 N N . ASP C 1 125 ? 117.170 82.390 105.690 1.00 37.80 125 ASP B N 1
ATOM 5410 C CA . ASP C 1 125 ? 118.017 83.575 105.740 1.00 37.80 125 ASP B CA 1
ATOM 5411 C C . ASP C 1 125 ? 117.663 84.482 106.904 1.00 37.80 125 ASP B C 1
ATOM 5412 O O . ASP C 1 125 ? 118.566 85.064 107.511 1.00 37.80 125 ASP B O 1
ATOM 5417 N N . TYR C 1 126 ? 116.376 84.578 107.244 1.00 34.65 126 TYR B N 1
ATOM 5418 C CA . TYR C 1 126 ? 115.942 85.361 108.395 1.00 34.65 126 TYR B CA 1
ATOM 5419 C C . TYR C 1 126 ? 116.484 84.784 109.696 1.00 34.65 126 TYR B C 1
ATOM 5420 O O . TYR C 1 126 ? 117.056 85.516 110.515 1.00 34.65 126 TYR B O 1
ATOM 5429 N N . LEU C 1 127 ? 116.331 83.468 109.886 1.00 35.54 127 LEU B N 1
ATOM 5430 C CA . LEU C 1 127 ? 116.836 82.815 111.090 1.00 35.54 127 LEU B CA 1
ATOM 5431 C C . LEU C 1 127 ? 118.355 82.881 111.180 1.00 35.54 127 LEU B C 1
ATOM 5432 O O . LEU C 1 127 ? 118.897 83.094 112.271 1.00 35.54 127 LEU B O 1
ATOM 5437 N N . ARG C 1 128 ? 119.044 82.754 110.041 1.00 34.61 128 ARG B N 1
ATOM 5438 C CA . ARG C 1 128 ? 120.499 82.852 110.000 1.00 34.61 128 ARG B CA 1
ATOM 5439 C C . ARG C 1 128 ? 120.983 84.245 110.388 1.00 34.61 128 ARG B C 1
ATOM 5440 O O . ARG C 1 128 ? 121.907 84.377 111.201 1.00 34.61 128 ARG B O 1
ATOM 5448 N N . VAL C 1 129 ? 120.352 85.289 109.840 1.00 33.60 129 VAL B N 1
ATOM 5449 C CA . VAL C 1 129 ? 120.746 86.664 110.137 1.00 33.60 129 VAL B CA 1
ATOM 5450 C C . VAL C 1 129 ? 120.496 86.998 111.603 1.00 33.60 129 VAL B C 1
ATOM 5451 O O . VAL C 1 129 ? 121.370 87.563 112.276 1.00 33.60 129 VAL B O 1
ATOM 5455 N N . MET C 1 130 ? 119.330 86.608 112.139 1.00 33.60 130 MET B N 1
ATOM 5456 C CA . MET C 1 130 ? 119.017 86.918 113.533 1.00 33.60 130 MET B CA 1
ATOM 5457 C C . MET C 1 130 ? 119.907 86.155 114.509 1.00 33.60 130 MET B C 1
ATOM 5458 O O . MET C 1 130 ? 120.358 86.732 115.508 1.00 33.60 130 MET B O 1
ATOM 5463 N N . THR C 1 131 ? 120.209 84.884 114.214 1.00 32.64 131 THR B N 1
ATOM 5464 C CA . THR C 1 131 ? 121.079 84.091 115.074 1.00 32.64 131 THR B CA 1
ATOM 5465 C C . THR C 1 131 ? 122.506 84.625 115.084 1.00 32.64 131 THR B C 1
ATOM 5466 O O . THR C 1 131 ? 123.109 84.762 116.157 1.00 32.64 131 THR B O 1
ATOM 5470 N N . ILE C 1 132 ? 123.051 84.952 113.905 1.00 31.96 132 ILE B N 1
ATOM 5471 C CA . ILE C 1 132 ? 124.418 85.461 113.821 1.00 31.96 132 ILE B CA 1
ATOM 5472 C C . ILE C 1 132 ? 124.525 86.831 114.482 1.00 31.96 132 ILE B C 1
ATOM 5473 O O . ILE C 1 132 ? 125.494 87.110 115.200 1.00 31.96 132 ILE B O 1
ATOM 5478 N N . SER C 1 133 ? 123.497 87.673 114.321 1.00 31.91 133 SER B N 1
ATOM 5479 C CA . SER C 1 133 ? 123.503 88.992 114.943 1.00 31.91 133 SER B CA 1
ATOM 5480 C C . SER C 1 133 ? 123.440 88.916 116.463 1.00 31.91 133 SER B C 1
ATOM 5481 O O . SER C 1 133 ? 124.206 89.612 117.144 1.00 31.91 133 SER B O 1
ATOM 5484 N N . LEU C 1 134 ? 122.576 88.053 117.011 1.00 31.25 134 LEU B N 1
ATOM 5485 C CA . LEU C 1 134 ? 122.484 87.912 118.461 1.00 31.25 134 LEU B CA 1
ATOM 5486 C C . LEU C 1 134 ? 123.752 87.311 119.061 1.00 31.25 134 LEU B C 1
ATOM 5487 O O . LEU C 1 134 ? 124.229 87.785 120.102 1.00 31.25 134 LEU B O 1
ATOM 5492 N N . PHE C 1 135 ? 124.326 86.297 118.402 1.00 30.78 135 PHE B N 1
ATOM 5493 C CA . PHE C 1 135 ? 125.544 85.669 118.906 1.00 30.78 135 PHE B CA 1
ATOM 5494 C C . PHE C 1 135 ? 126.729 86.627 118.869 1.00 30.78 135 PHE B C 1
ATOM 5495 O O . PHE C 1 135 ? 127.517 86.683 119.822 1.00 30.78 135 PHE B O 1
ATOM 5503 N N . GLY C 1 136 ? 126.857 87.407 117.794 1.00 30.14 136 GLY B N 1
ATOM 5504 C CA . GLY C 1 136 ? 127.946 88.360 117.715 1.00 30.14 136 GLY B CA 1
ATOM 5505 C C . GLY C 1 136 ? 127.807 89.500 118.701 1.00 30.14 136 GLY B C 1
ATOM 5506 O O . GLY C 1 136 ? 128.803 89.956 119.269 1.00 30.14 136 GLY B O 1
ATOM 5507 N N . ASN C 1 137 ? 126.574 89.969 118.930 1.00 30.33 137 ASN B N 1
ATOM 5508 C CA . ASN C 1 137 ? 126.351 91.008 119.932 1.00 30.33 137 ASN B CA 1
ATOM 5509 C C . ASN C 1 137 ? 126.681 90.522 121.337 1.00 30.33 137 ASN B C 1
ATOM 5510 O O . ASN C 1 137 ? 127.289 91.268 122.119 1.00 30.33 137 ASN B O 1
ATOM 5515 N N . TYR C 1 138 ? 126.311 89.275 121.657 1.00 29.16 138 TYR B N 1
ATOM 5516 C CA . TYR C 1 138 ? 126.686 88.673 122.933 1.00 29.16 138 TYR B CA 1
ATOM 5517 C C . TYR C 1 138 ? 128.199 88.580 123.090 1.00 29.16 138 TYR B C 1
ATOM 5518 O O . TYR C 1 138 ? 128.735 88.928 124.151 1.00 29.16 138 TYR B O 1
ATOM 5527 N N . VAL C 1 139 ? 128.896 88.110 122.050 1.00 29.33 139 VAL B N 1
ATOM 5528 C CA . VAL C 1 139 ? 130.344 87.930 122.126 1.00 29.33 139 VAL B CA 1
ATOM 5529 C C . VAL C 1 139 ? 131.052 89.270 122.296 1.00 29.33 139 VAL B C 1
ATOM 5530 O O . VAL C 1 139 ? 131.942 89.407 123.144 1.00 29.33 139 VAL B O 1
ATOM 5534 N N . GLY C 1 140 ? 130.622 90.293 121.551 1.00 28.66 140 GLY B N 1
ATOM 5535 C CA . GLY C 1 140 ? 131.211 91.614 121.692 1.00 28.66 140 GLY B CA 1
ATOM 5536 C C . GLY C 1 140 ? 130.972 92.261 123.042 1.00 28.66 140 GLY B C 1
ATOM 5537 O O . GLY C 1 140 ? 131.896 92.842 123.624 1.00 28.66 140 GLY B O 1
ATOM 5538 N N . ALA C 1 141 ? 129.756 92.138 123.583 1.00 28.17 141 ALA B N 1
ATOM 5539 C CA . ALA C 1 141 ? 129.459 92.721 124.887 1.00 28.17 141 ALA B CA 1
ATOM 5540 C C . ALA C 1 141 ? 130.174 92.021 126.037 1.00 28.17 141 ALA B C 1
ATOM 5541 O O . ALA C 1 141 ? 130.701 92.698 126.926 1.00 28.17 141 ALA B O 1
ATOM 5543 N N . VAL C 1 142 ? 130.240 90.688 126.031 1.00 28.71 142 VAL B N 1
ATOM 5544 C CA . VAL C 1 142 ? 130.963 89.988 127.090 1.00 28.71 142 VAL B CA 1
ATOM 5545 C C . VAL C 1 142 ? 132.477 90.180 126.946 1.00 28.71 142 VAL B C 1
ATOM 5546 O O . VAL C 1 142 ? 133.197 90.269 127.954 1.00 28.71 142 VAL B O 1
ATOM 5550 N N . SER C 1 143 ? 132.979 90.326 125.714 1.00 28.55 143 SER B N 1
ATOM 5551 C CA . SER C 1 143 ? 134.401 90.585 125.516 1.00 28.55 143 SER B CA 1
ATOM 5552 C C . SER C 1 143 ? 134.794 91.968 126.014 1.00 28.55 143 SER B C 1
ATOM 5553 O O . SER C 1 143 ? 135.870 92.133 126.598 1.00 28.55 143 SER B O 1
ATOM 5556 N N . PHE C 1 144 ? 133.937 92.974 125.807 1.00 28.85 144 PHE B N 1
ATOM 5557 C CA . PHE C 1 144 ? 134.240 94.272 126.397 1.00 28.85 144 PHE B CA 1
ATOM 5558 C C . PHE C 1 144 ? 134.073 94.259 127.910 1.00 28.85 144 PHE B C 1
ATOM 5559 O O . PHE C 1 144 ? 134.821 94.947 128.610 1.00 28.85 144 PHE B O 1
ATOM 5567 N N . ALA C 1 145 ? 133.103 93.499 128.432 1.00 28.76 145 ALA B N 1
ATOM 5568 C CA . ALA C 1 145 ? 132.921 93.426 129.878 1.00 28.76 145 ALA B CA 1
ATOM 5569 C C . ALA C 1 145 ? 134.112 92.780 130.568 1.00 28.76 145 ALA B C 1
ATOM 5570 O O . ALA C 1 145 ? 134.433 93.141 131.702 1.00 28.76 145 ALA B O 1
ATOM 5572 N N . PHE C 1 146 ? 134.790 91.847 129.904 1.00 28.65 146 PHE B N 1
ATOM 5573 C CA . PHE C 1 146 ? 135.976 91.282 130.531 1.00 28.65 146 PHE B CA 1
ATOM 5574 C C . PHE C 1 146 ? 137.230 92.105 130.270 1.00 28.65 146 PHE B C 1
ATOM 5575 O O . PHE C 1 146 ? 137.943 92.456 131.210 1.00 28.65 146 PHE B O 1
ATOM 5583 N N . PHE C 1 147 ? 137.525 92.405 129.007 1.00 28.61 147 PHE B N 1
ATOM 5584 C CA . PHE C 1 147 ? 138.850 92.899 128.661 1.00 28.61 147 PHE B CA 1
ATOM 5585 C C . PHE C 1 147 ? 139.064 94.362 129.008 1.00 28.61 147 PHE B C 1
ATOM 5586 O O . PHE C 1 147 ? 140.214 94.784 129.136 1.00 28.61 147 PHE B O 1
ATOM 5594 N N . VAL C 1 148 ? 138.004 95.146 129.174 1.00 28.63 148 VAL B N 1
ATOM 5595 C CA . VAL C 1 148 ? 138.124 96.548 129.546 1.00 28.63 148 VAL B CA 1
ATOM 5596 C C . VAL C 1 148 ? 137.516 96.820 130.917 1.00 28.63 148 VAL B C 1
ATOM 5597 O O . VAL C 1 148 ? 138.172 97.382 131.791 1.00 28.63 148 VAL B O 1
ATOM 5601 N N . SER C 1 149 ? 136.265 96.403 131.127 1.00 27.89 149 SER B N 1
ATOM 5602 C CA . SER C 1 149 ? 135.553 96.766 132.351 1.00 27.89 149 SER B CA 1
ATOM 5603 C C . SER C 1 149 ? 136.084 96.014 133.562 1.00 27.89 149 SER B C 1
ATOM 5604 O O . SER C 1 149 ? 136.231 96.594 134.642 1.00 27.89 149 SER B O 1
ATOM 5607 N N . TYR C 1 150 ? 136.363 94.723 133.412 1.00 27.36 150 TYR B N 1
ATOM 5608 C CA . TYR C 1 150 ? 136.834 93.957 134.556 1.00 27.36 150 TYR B CA 1
ATOM 5609 C C . TYR C 1 150 ? 138.320 94.168 134.794 1.00 27.36 150 TYR B C 1
ATOM 5610 O O . TYR C 1 150 ? 138.759 94.254 135.944 1.00 27.36 150 TYR B O 1
ATOM 5619 N N . LEU C 1 151 ? 139.106 94.259 133.726 1.00 27.73 151 LEU B N 1
ATOM 5620 C CA . LEU C 1 151 ? 140.551 94.335 133.868 1.00 27.73 151 LEU B CA 1
ATOM 5621 C C . LEU C 1 151 ? 141.044 95.711 134.294 1.00 27.73 151 LEU B C 1
ATOM 5622 O O . LEU C 1 151 ? 142.203 95.828 134.698 1.00 27.73 151 LEU B O 1
ATOM 5627 N N . SER C 1 152 ? 140.205 96.743 134.231 1.00 27.87 152 SER B N 1
ATOM 5628 C CA . SER C 1 152 ? 140.595 98.069 134.685 1.00 27.87 152 SER B CA 1
ATOM 5629 C C . SER C 1 152 ? 140.298 98.316 136.155 1.00 27.87 152 SER B C 1
ATOM 5630 O O . SER C 1 152 ? 140.806 99.292 136.712 1.00 27.87 152 SER B O 1
ATOM 5633 N N . GLY C 1 153 ? 139.495 97.470 136.791 1.00 28.11 153 GLY B N 1
ATOM 5634 C CA . GLY C 1 153 ? 139.191 97.637 138.197 1.00 28.11 153 GLY B CA 1
ATOM 5635 C C . GLY C 1 153 ? 138.300 98.813 138.519 1.00 28.11 153 GLY B C 1
ATOM 5636 O O . GLY C 1 153 ? 138.352 99.329 139.636 1.00 28.11 153 GLY B O 1
ATOM 5637 N N . ALA C 1 154 ? 137.477 99.251 137.568 1.00 27.72 154 ALA B N 1
ATOM 5638 C CA . ALA C 1 154 ? 136.662 100.441 137.774 1.00 27.72 154 ALA B CA 1
ATOM 5639 C C . ALA C 1 154 ? 135.475 100.182 138.690 1.00 27.72 154 ALA B C 1
ATOM 5640 O O . ALA C 1 154 ? 135.042 101.092 139.402 1.00 27.72 154 ALA B O 1
ATOM 5642 N N . PHE C 1 155 ? 134.937 98.963 138.691 1.00 27.90 155 PHE B N 1
ATOM 5643 C CA . PHE C 1 155 ? 133.771 98.614 139.492 1.00 27.90 155 PHE B CA 1
ATOM 5644 C C . PHE C 1 155 ? 134.112 97.615 140.592 1.00 27.90 155 PHE B C 1
ATOM 5645 O O . PHE C 1 155 ? 133.295 96.766 140.938 1.00 27.90 155 PHE B O 1
ATOM 5653 N N . THR C 1 156 ? 135.314 97.702 141.145 1.00 29.88 156 THR B N 1
ATOM 5654 C CA . THR C 1 156 ? 135.726 96.813 142.219 1.00 29.88 156 THR B CA 1
ATOM 5655 C C . THR C 1 156 ? 135.098 97.258 143.534 1.00 29.88 156 THR B C 1
ATOM 5656 O O . THR C 1 156 ? 135.016 98.453 143.824 1.00 29.88 156 THR B O 1
ATOM 5660 N N . ASN C 1 157 ? 134.628 96.289 144.315 1.00 32.35 157 ASN B N 1
ATOM 5661 C CA . ASN C 1 157 ? 134.164 96.542 145.673 1.00 32.35 157 ASN B CA 1
ATOM 5662 C C . ASN C 1 157 ? 135.348 96.952 146.539 1.00 32.35 157 ASN B C 1
ATOM 5663 O O . ASN C 1 157 ? 136.219 96.131 146.842 1.00 32.35 157 ASN B O 1
ATOM 5668 N N . VAL C 1 158 ? 135.389 98.226 146.935 1.00 33.45 158 VAL B N 1
ATOM 5669 C CA . VAL C 1 158 ? 136.475 98.749 147.753 1.00 33.45 158 VAL B CA 1
ATOM 5670 C C . VAL C 1 158 ? 136.066 98.954 149.204 1.00 33.45 158 VAL B C 1
ATOM 5671 O O . VAL C 1 158 ? 136.865 99.480 149.991 1.00 33.45 158 VAL B O 1
ATOM 5675 N N . HIS C 1 159 ? 134.818 98.625 149.557 1.00 36.50 159 HIS B N 1
ATOM 5676 C CA . HIS C 1 159 ? 134.304 98.408 150.912 1.00 36.50 159 HIS B CA 1
ATOM 5677 C C . HIS C 1 159 ? 134.169 99.662 151.771 1.00 36.50 159 HIS B C 1
ATOM 5678 O O . HIS C 1 159 ? 133.618 99.592 152.873 1.00 36.50 159 HIS B O 1
ATOM 5685 N N . ALA C 1 160 ? 134.643 100.807 151.297 1.00 35.14 160 ALA B N 1
ATOM 5686 C CA . ALA C 1 160 ? 134.526 102.060 152.028 1.00 35.14 160 ALA B CA 1
ATOM 5687 C C . ALA C 1 160 ? 133.435 102.896 151.383 1.00 35.14 160 ALA B C 1
ATOM 5688 O O . ALA C 1 160 ? 133.479 103.141 150.175 1.00 35.14 160 ALA B O 1
ATOM 5690 N N . VAL C 1 161 ? 132.472 103.346 152.197 1.00 32.90 161 VAL B N 1
ATOM 5691 C CA . VAL C 1 161 ? 131.241 103.942 151.686 1.00 32.90 161 VAL B CA 1
ATOM 5692 C C . VAL C 1 161 ? 131.485 105.270 150.971 1.00 32.90 161 VAL B C 1
ATOM 5693 O O . VAL C 1 161 ? 130.718 105.636 150.074 1.00 32.90 161 VAL B O 1
ATOM 5697 N N . GLU C 1 162 ? 132.572 105.972 151.288 1.00 33.38 162 GLU B N 1
ATOM 5698 C CA . GLU C 1 162 ? 132.898 107.205 150.589 1.00 33.38 162 GLU B CA 1
ATOM 5699 C C . GLU C 1 162 ? 133.591 106.964 149.257 1.00 33.38 162 GLU B C 1
ATOM 5700 O O . GLU C 1 162 ? 133.742 107.910 148.479 1.00 33.38 162 GLU B O 1
ATOM 5706 N N . LYS C 1 163 ? 134.013 105.731 148.975 1.00 33.41 163 LYS B N 1
ATOM 5707 C CA . LYS C 1 163 ? 134.685 105.402 147.729 1.00 33.41 163 LYS B CA 1
ATOM 5708 C C . LYS C 1 163 ? 133.980 104.340 146.901 1.00 33.41 163 LYS B C 1
ATOM 5709 O O . LYS C 1 163 ? 134.343 104.158 145.736 1.00 33.41 163 LYS B O 1
ATOM 5715 N N . ASN C 1 164 ? 132.988 103.643 147.452 1.00 31.22 164 ASN B N 1
ATOM 5716 C CA . ASN C 1 164 ? 132.390 102.485 146.805 1.00 31.22 164 ASN B CA 1
ATOM 5717 C C . ASN C 1 164 ? 131.185 102.831 145.944 1.00 31.22 164 ASN B C 1
ATOM 5718 O O . ASN C 1 164 ? 130.349 101.961 145.700 1.00 31.22 164 ASN B O 1
ATOM 5723 N N . HIS C 1 165 ? 131.080 104.060 145.464 1.00 27.31 165 HIS B N 1
ATOM 5724 C CA . HIS C 1 165 ? 129.866 104.488 144.785 1.00 27.31 165 HIS B CA 1
ATOM 5725 C C . HIS C 1 165 ? 129.794 104.072 143.321 1.00 27.31 165 HIS B C 1
ATOM 5726 O O . HIS C 1 165 ? 128.770 104.323 142.682 1.00 27.31 165 HIS B O 1
ATOM 5733 N N . PHE C 1 166 ? 130.824 103.432 142.776 1.00 27.26 166 PHE B N 1
ATOM 5734 C CA . PHE C 1 166 ? 130.713 102.827 141.453 1.00 27.26 166 PHE B CA 1
ATOM 5735 C C . PHE C 1 166 ? 130.222 101.389 141.531 1.00 27.26 166 PHE B C 1
ATOM 5736 O O . PHE C 1 166 ? 129.306 100.999 140.791 1.00 27.26 166 PHE B O 1
ATOM 5744 N N . PHE C 1 167 ? 130.817 100.605 142.435 1.00 29.11 167 PHE B N 1
ATOM 5745 C CA . PHE C 1 167 ? 130.324 99.264 142.717 1.00 29.11 167 PHE B CA 1
ATOM 5746 C C . PHE C 1 167 ? 128.902 99.297 143.248 1.00 29.11 167 PHE B C 1
ATOM 5747 O O . PHE C 1 167 ? 128.105 98.420 142.918 1.00 29.11 167 PHE B O 1
ATOM 5755 N N . GLN C 1 168 ? 128.569 100.276 144.092 1.00 28.38 168 GLN B N 1
ATOM 5756 C CA . GLN C 1 168 ? 127.229 100.307 144.665 1.00 28.38 168 GLN B CA 1
ATOM 5757 C C . GLN C 1 168 ? 126.185 100.690 143.631 1.00 28.38 168 GLN B C 1
ATOM 5758 O O . GLN C 1 168 ? 125.070 100.164 143.666 1.00 28.38 168 GLN B O 1
ATOM 5764 N N . PHE C 1 169 ? 126.534 101.564 142.689 1.00 26.44 169 PHE B N 1
ATOM 5765 C CA . PHE C 1 169 ? 125.609 101.878 141.608 1.00 26.44 169 PHE B CA 1
ATOM 5766 C C . PHE C 1 169 ? 125.409 100.683 140.690 1.00 26.44 169 PHE B C 1
ATOM 5767 O O . PHE C 1 169 ? 124.274 100.384 140.302 1.00 26.44 169 PHE B O 1
ATOM 5775 N N . LEU C 1 170 ? 126.493 99.968 140.360 1.00 28.00 170 LEU B N 1
ATOM 5776 C CA . LEU C 1 170 ? 126.364 98.757 139.553 1.00 28.00 170 LEU B CA 1
ATOM 5777 C C . LEU C 1 170 ? 125.572 97.677 140.283 1.00 28.00 170 LEU B C 1
ATOM 5778 O O . LEU C 1 170 ? 124.734 97.004 139.676 1.00 28.00 170 LEU B O 1
ATOM 5783 N N . ASN C 1 171 ? 125.789 97.541 141.593 1.00 29.03 171 ASN B N 1
ATOM 5784 C CA . ASN C 1 171 ? 125.099 96.544 142.403 1.00 29.03 171 ASN B CA 1
ATOM 5785 C C . ASN C 1 171 ? 123.610 96.835 142.493 1.00 29.03 171 ASN B C 1
ATOM 5786 O O . ASN C 1 171 ? 122.786 95.933 142.321 1.00 29.03 171 ASN B O 1
ATOM 5791 N N . ASP C 1 172 ? 123.244 98.091 142.734 1.00 29.42 172 ASP B N 1
ATOM 5792 C CA . ASP C 1 172 ? 121.839 98.441 142.870 1.00 29.42 172 ASP B CA 1
ATOM 5793 C C . ASP C 1 172 ? 121.107 98.432 141.533 1.00 29.42 172 ASP B C 1
ATOM 5794 O O . ASP C 1 172 ? 119.928 98.062 141.488 1.00 29.42 172 ASP B O 1
ATOM 5799 N N . ILE C 1 173 ? 121.783 98.800 140.440 1.00 29.33 173 ILE B N 1
ATOM 5800 C CA . ILE C 1 173 ? 121.174 98.701 139.117 1.00 29.33 173 ILE B CA 1
ATOM 5801 C C . ILE C 1 173 ? 120.972 97.240 138.730 1.00 29.33 173 ILE B C 1
ATOM 5802 O O . ILE C 1 173 ? 119.903 96.854 138.245 1.00 29.33 173 ILE B O 1
ATOM 5807 N N . ALA C 1 174 ? 121.974 96.395 138.983 1.00 30.05 174 ALA B N 1
ATOM 5808 C CA . ALA C 1 174 ? 121.862 94.984 138.651 1.00 30.05 174 ALA B CA 1
ATOM 5809 C C . ALA C 1 174 ? 120.909 94.237 139.568 1.00 30.05 174 ALA B C 1
ATOM 5810 O O . ALA C 1 174 ? 120.411 93.181 139.182 1.00 30.05 174 ALA B O 1
ATOM 5812 N N . GLU C 1 175 ? 120.660 94.742 140.772 1.00 32.89 175 GLU B N 1
ATOM 5813 C CA . GLU C 1 175 ? 119.662 94.150 141.647 1.00 32.89 175 GLU B CA 1
ATOM 5814 C C . GLU C 1 175 ? 118.256 94.611 141.316 1.00 32.89 175 GLU B C 1
ATOM 5815 O O . GLU C 1 175 ? 117.301 93.861 141.531 1.00 32.89 175 GLU B O 1
ATOM 5821 N N . LYS C 1 176 ? 118.109 95.837 140.817 1.00 33.05 176 LYS B N 1
ATOM 5822 C CA . LYS C 1 176 ? 116.797 96.338 140.440 1.00 33.05 176 LYS B CA 1
ATOM 5823 C C . LYS C 1 176 ? 116.246 95.624 139.214 1.00 33.05 176 LYS B C 1
ATOM 5824 O O . LYS C 1 176 ? 115.061 95.280 139.188 1.00 33.05 176 LYS B O 1
ATOM 5830 N N . LYS C 1 177 ? 117.081 95.368 138.211 1.00 31.66 177 LYS B N 1
ATOM 5831 C CA . LYS C 1 177 ? 116.636 94.752 136.971 1.00 31.66 177 LYS B CA 1
ATOM 5832 C C . LYS C 1 177 ? 116.648 93.234 137.024 1.00 31.66 177 LYS B C 1
ATOM 5833 O O . LYS C 1 177 ? 116.482 92.586 135.988 1.00 31.66 177 LYS B O 1
ATOM 5839 N N . VAL C 1 178 ? 116.843 92.625 138.179 1.00 32.68 178 VAL B N 1
ATOM 5840 C CA . VAL C 1 178 ? 116.828 91.159 138.264 1.00 32.68 178 VAL B CA 1
ATOM 5841 C C . VAL C 1 178 ? 115.698 90.673 139.173 1.00 32.68 178 VAL B C 1
ATOM 5842 O O . VAL C 1 178 ? 115.507 89.489 139.361 1.00 32.68 178 VAL B O 1
ATOM 5846 N N . HIS C 1 179 ? 114.939 91.606 139.722 1.00 35.95 179 HIS B N 1
ATOM 5847 C CA . HIS C 1 179 ? 113.838 91.260 140.605 1.00 35.95 179 HIS B CA 1
ATOM 5848 C C . HIS C 1 179 ? 112.421 91.317 140.050 1.00 35.95 179 HIS B C 1
ATOM 5849 O O . HIS C 1 179 ? 111.473 91.133 140.786 1.00 35.95 179 HIS B O 1
ATOM 5856 N N . HIS C 1 180 ? 112.285 91.552 138.754 1.00 32.16 180 HIS B N 1
ATOM 5857 C CA . HIS C 1 180 ? 110.997 91.609 138.105 1.00 32.16 180 HIS B CA 1
ATOM 5858 C C . HIS C 1 180 ? 110.423 90.219 137.983 1.00 32.16 180 HIS B C 1
ATOM 5859 O O . HIS C 1 180 ? 111.135 89.247 138.128 1.00 32.16 180 HIS B O 1
ATOM 5866 N N . THR C 1 181 ? 109.125 90.126 137.734 1.00 31.68 181 THR B N 1
ATOM 5867 C CA . THR C 1 181 ? 108.475 88.854 137.483 1.00 31.68 181 THR B CA 1
ATOM 5868 C C . THR C 1 181 ? 108.624 88.708 135.973 1.00 31.68 181 THR B C 1
ATOM 5869 O O . THR C 1 181 ? 109.166 89.582 135.338 1.00 31.68 181 THR B O 1
ATOM 5873 N N . PHE C 1 182 ? 108.182 87.610 135.394 1.00 31.78 182 PHE B N 1
ATOM 5874 C CA . PHE C 1 182 ? 108.322 87.376 133.961 1.00 31.78 182 PHE B CA 1
ATOM 5875 C C . PHE C 1 182 ? 107.583 88.437 133.153 1.00 31.78 182 PHE B C 1
ATOM 5876 O O . PHE C 1 182 ? 108.147 89.026 132.222 1.00 31.78 182 PHE B O 1
ATOM 5884 N N . VAL C 1 183 ? 106.330 88.713 133.523 1.00 29.94 183 VAL B N 1
ATOM 5885 C CA . VAL C 1 183 ? 105.466 89.610 132.762 1.00 29.94 183 VAL B CA 1
ATOM 5886 C C . VAL C 1 183 ? 105.957 91.050 132.843 1.00 29.94 183 VAL B C 1
ATOM 5887 O O . VAL C 1 183 ? 105.900 91.790 131.851 1.00 29.94 183 VAL B O 1
ATOM 5891 N N . GLU C 1 184 ? 106.491 91.454 133.998 1.00 30.28 184 GLU B N 1
ATOM 5892 C CA . GLU C 1 184 ? 107.030 92.801 134.154 1.00 30.28 184 GLU B CA 1
ATOM 5893 C C . GLU C 1 184 ? 108.264 93.024 133.293 1.00 30.28 184 GLU B C 1
ATOM 5894 O O . GLU C 1 184 ? 108.390 94.078 132.657 1.00 30.28 184 GLU B O 1
ATOM 5900 N N . CYS C 1 185 ? 109.165 92.042 133.241 1.00 30.64 185 CYS B N 1
ATOM 5901 C CA . CYS C 1 185 ? 110.351 92.158 132.405 1.00 30.64 185 CYS B CA 1
ATOM 5902 C C . CYS C 1 185 ? 110.007 92.120 130.922 1.00 30.64 185 CYS B C 1
ATOM 5903 O O . CYS C 1 185 ? 110.631 92.843 130.136 1.00 30.64 185 CYS B O 1
ATOM 5906 N N . VAL C 1 186 ? 109.002 91.328 130.533 1.00 29.58 186 VAL B N 1
ATOM 5907 C CA . VAL C 1 186 ? 108.557 91.313 129.140 1.00 29.58 186 VAL B CA 1
ATOM 5908 C C . VAL C 1 186 ? 107.957 92.664 128.746 1.00 29.58 186 VAL B C 1
ATOM 5909 O O . VAL C 1 186 ? 108.249 93.190 127.665 1.00 29.58 186 VAL B O 1
ATOM 5913 N N . SER C 1 187 ? 107.168 93.273 129.639 1.00 29.73 187 SER B N 1
ATOM 5914 C CA . SER C 1 187 ? 106.555 94.570 129.348 1.00 29.73 187 SER B CA 1
ATOM 5915 C C . SER C 1 187 ? 107.592 95.685 129.252 1.00 29.73 187 SER B C 1
ATOM 5916 O O . SER C 1 187 ? 107.521 96.536 128.351 1.00 29.73 187 SER B O 1
ATOM 5919 N N . LEU C 1 188 ? 108.570 95.692 130.160 1.00 29.24 188 LEU B N 1
ATOM 5920 C CA . LEU C 1 188 ? 109.637 96.681 130.087 1.00 29.24 188 LEU B CA 1
ATOM 5921 C C . LEU C 1 188 ? 110.536 96.492 128.871 1.00 29.24 188 LEU B C 1
ATOM 5922 O O . LEU C 1 188 ? 110.990 97.485 128.290 1.00 29.24 188 LEU B O 1
ATOM 5927 N N . ALA C 1 189 ? 110.762 95.249 128.439 1.00 29.81 189 ALA B N 1
ATOM 5928 C CA . ALA C 1 189 ? 111.507 95.005 127.213 1.00 29.81 189 ALA B CA 1
ATOM 5929 C C . ALA C 1 189 ? 110.755 95.441 125.962 1.00 29.81 189 ALA B C 1
ATOM 5930 O O . ALA C 1 189 ? 111.389 95.926 125.013 1.00 29.81 189 ALA B O 1
ATOM 5932 N N . VAL C 1 190 ? 109.428 95.277 125.948 1.00 30.13 190 VAL B N 1
ATOM 5933 C CA . VAL C 1 190 ? 108.610 95.784 124.849 1.00 30.13 190 VAL B CA 1
ATOM 5934 C C . VAL C 1 190 ? 108.720 97.302 124.759 1.00 30.13 190 VAL B C 1
ATOM 5935 O O . VAL C 1 190 ? 108.960 97.864 123.675 1.00 30.13 190 VAL B O 1
ATOM 5939 N N . GLY C 1 191 ? 108.588 97.982 125.902 1.00 30.29 191 GLY B N 1
ATOM 5940 C CA . GLY C 1 191 ? 108.778 99.422 125.946 1.00 30.29 191 GLY B CA 1
ATOM 5941 C C . GLY C 1 191 ? 110.159 99.887 125.533 1.00 30.29 191 GLY B C 1
ATOM 5942 O O . GLY C 1 191 ? 110.287 100.978 124.969 1.00 30.29 191 GLY B O 1
ATOM 5943 N N . CYS C 1 192 ? 111.193 99.081 125.790 1.00 31.80 192 CYS B N 1
ATOM 5944 C CA . CYS C 1 192 ? 112.535 99.422 125.323 1.00 31.80 192 CYS B CA 1
ATOM 5945 C C . CYS C 1 192 ? 112.662 99.318 123.812 1.00 31.80 192 CYS B C 1
ATOM 5946 O O . CYS C 1 192 ? 113.192 100.228 123.150 1.00 31.80 192 CYS B O 1
ATOM 5949 N N . ASN C 1 193 ? 112.247 98.184 123.252 1.00 31.85 193 ASN B N 1
ATOM 5950 C CA . ASN C 1 193 ? 112.527 97.977 121.843 1.00 31.85 193 ASN B CA 1
ATOM 5951 C C . ASN C 1 193 ? 111.642 98.809 120.932 1.00 31.85 193 ASN B C 1
ATOM 5952 O O . ASN C 1 193 ? 112.020 99.011 119.773 1.00 31.85 193 ASN B O 1
ATOM 5957 N N . ILE C 1 194 ? 110.512 99.329 121.428 1.00 30.88 194 ILE B N 1
ATOM 5958 C CA . ILE C 1 194 ? 109.793 100.328 120.639 1.00 30.88 194 ILE B CA 1
ATOM 5959 C C . ILE C 1 194 ? 110.648 101.584 120.444 1.00 30.88 194 ILE B C 1
ATOM 5960 O O . ILE C 1 194 ? 110.776 102.082 119.319 1.00 30.88 194 ILE B O 1
ATOM 5965 N N . PHE C 1 195 ? 111.297 102.075 121.513 1.00 30.87 195 PHE B N 1
ATOM 5966 C CA . PHE C 1 195 ? 112.232 103.198 121.383 1.00 30.87 195 PHE B CA 1
ATOM 5967 C C . PHE C 1 195 ? 113.428 102.877 120.495 1.00 30.87 195 PHE B C 1
ATOM 5968 O O . PHE C 1 195 ? 113.869 103.739 119.729 1.00 30.87 195 PHE B O 1
ATOM 5976 N N . VAL C 1 196 ? 113.975 101.664 120.591 1.00 31.98 196 VAL B N 1
ATOM 5977 C CA . VAL C 1 196 ? 115.169 101.339 119.805 1.00 31.98 196 VAL B CA 1
ATOM 5978 C C . VAL C 1 196 ? 114.845 101.244 118.311 1.00 31.98 196 VAL B C 1
ATOM 5979 O O . VAL C 1 196 ? 115.571 101.792 117.462 1.00 31.98 196 VAL B O 1
ATOM 5983 N N . CYS C 1 197 ? 113.730 100.593 117.967 1.00 32.45 197 CYS B N 1
ATOM 5984 C CA . CYS C 1 197 ? 113.302 100.530 116.577 1.00 32.45 197 CYS B CA 1
ATOM 5985 C C . CYS C 1 197 ? 112.886 101.894 116.036 1.00 32.45 197 CYS B C 1
ATOM 5986 O O . CYS C 1 197 ? 113.141 102.186 114.861 1.00 32.45 197 CYS B O 1
ATOM 5989 N N . LEU C 1 198 ? 112.297 102.754 116.870 1.00 32.14 198 LEU B N 1
ATOM 5990 C CA . LEU C 1 198 ? 112.018 104.116 116.435 1.00 32.14 198 LEU B CA 1
ATOM 5991 C C . LEU C 1 198 ? 113.285 104.936 116.239 1.00 32.14 198 LEU B C 1
ATOM 5992 O O . LEU C 1 198 ? 113.306 105.820 115.384 1.00 32.14 198 LEU B O 1
ATOM 5997 N N . ALA C 1 199 ? 114.350 104.653 116.992 1.00 32.50 199 ALA B N 1
ATOM 5998 C CA . ALA C 1 199 ? 115.628 105.316 116.741 1.00 32.50 199 ALA B CA 1
ATOM 5999 C C . ALA C 1 199 ? 116.242 104.885 115.412 1.00 32.50 199 ALA B C 1
ATOM 6000 O O . ALA C 1 199 ? 116.839 105.711 114.705 1.00 32.50 199 ALA B O 1
ATOM 6002 N N . VAL C 1 200 ? 116.102 103.605 115.061 1.00 33.07 200 VAL B N 1
ATOM 6003 C CA . VAL C 1 200 ? 116.516 103.134 113.736 1.00 33.07 200 VAL B CA 1
ATOM 6004 C C . VAL C 1 200 ? 115.708 103.826 112.637 1.00 33.07 200 VAL B C 1
ATOM 6005 O O . VAL C 1 200 ? 116.255 104.252 111.607 1.00 33.07 200 VAL B O 1
ATOM 6009 N N . TYR C 1 201 ? 114.405 103.992 112.867 1.00 33.38 201 TYR B N 1
ATOM 6010 C CA . TYR C 1 201 ? 113.533 104.695 111.930 1.00 33.38 201 TYR B CA 1
ATOM 6011 C C . TYR C 1 201 ? 113.913 106.170 111.800 1.00 33.38 201 TYR B C 1
ATOM 6012 O O . TYR C 1 201 ? 113.820 106.740 110.707 1.00 33.38 201 TYR B O 1
ATOM 6021 N N . PHE C 1 202 ? 114.357 106.791 112.900 1.00 33.58 202 PHE B N 1
ATOM 6022 C CA . PHE C 1 202 ? 114.851 108.168 112.877 1.00 33.58 202 PHE B CA 1
ATOM 6023 C C . PHE C 1 202 ? 116.121 108.299 112.052 1.00 33.58 202 PHE B C 1
ATOM 6024 O O . PHE C 1 202 ? 116.300 109.303 111.358 1.00 33.58 202 PHE B O 1
ATOM 6032 N N . VAL C 1 203 ? 117.034 107.328 112.165 1.00 34.44 203 VAL B N 1
ATOM 6033 C CA . VAL C 1 203 ? 118.223 107.313 111.310 1.00 34.44 203 VAL B CA 1
ATOM 6034 C C . VAL C 1 203 ? 117.840 107.181 109.839 1.00 34.44 203 VAL B C 1
ATOM 6035 O O . VAL C 1 203 ? 118.415 107.850 108.973 1.00 34.44 203 VAL B O 1
ATOM 6039 N N . LEU C 1 204 ? 116.839 106.358 109.534 1.00 34.19 204 LEU B N 1
ATOM 6040 C CA . LEU C 1 204 ? 116.427 106.225 108.139 1.00 34.19 204 LEU B CA 1
ATOM 6041 C C . LEU C 1 204 ? 115.651 107.435 107.621 1.00 34.19 204 LEU B C 1
ATOM 6042 O O . LEU C 1 204 ? 115.583 107.631 106.406 1.00 34.19 204 LEU B O 1
ATOM 6047 N N . THR C 1 205 ? 115.075 108.254 108.500 1.00 34.24 205 THR B N 1
ATOM 6048 C CA . THR C 1 205 ? 114.248 109.380 108.070 1.00 34.24 205 THR B CA 1
ATOM 6049 C C . THR C 1 205 ? 115.002 110.706 108.003 1.00 34.24 205 THR B C 1
ATOM 6050 O O . THR C 1 205 ? 115.009 111.358 106.957 1.00 34.24 205 THR B O 1
ATOM 6054 N N . LEU C 1 206 ? 115.632 111.129 109.096 1.00 34.46 206 LEU B N 1
ATOM 6055 C CA . LEU C 1 206 ? 116.265 112.446 109.182 1.00 34.46 206 LEU B CA 1
ATOM 6056 C C . LEU C 1 206 ? 117.713 112.323 108.728 1.00 34.46 206 LEU B C 1
ATOM 6057 O O . LEU C 1 206 ? 118.577 111.882 109.485 1.00 34.46 206 LEU B O 1
ATOM 6062 N N . LYS C 1 207 ? 117.982 112.728 107.491 1.00 34.29 207 LYS B N 1
ATOM 6063 C CA . LYS C 1 207 ? 119.275 112.496 106.847 1.00 34.29 207 LYS B CA 1
ATOM 6064 C C . LYS C 1 207 ? 120.229 113.677 106.990 1.00 34.29 207 LYS B C 1
ATOM 6065 O O . LYS C 1 207 ? 120.779 114.160 106.007 1.00 34.29 207 LYS B O 1
ATOM 6071 N N . ASP C 1 208 ? 120.452 114.151 108.213 1.00 35.85 208 ASP B N 1
ATOM 6072 C CA . ASP C 1 208 ? 121.466 115.164 108.468 1.00 35.85 208 ASP B CA 1
ATOM 6073 C C . ASP C 1 208 ? 122.080 114.897 109.835 1.00 35.85 208 ASP B C 1
ATOM 6074 O O . ASP C 1 208 ? 121.728 113.932 110.515 1.00 35.85 208 ASP B O 1
ATOM 6079 N N . GLY C 1 209 ? 123.015 115.761 110.234 1.00 35.07 209 GLY B N 1
ATOM 6080 C CA . GLY C 1 209 ? 123.813 115.482 111.418 1.00 35.07 209 GLY B CA 1
ATOM 6081 C C . GLY C 1 209 ? 123.053 115.671 112.716 1.00 35.07 209 GLY B C 1
ATOM 6082 O O . GLY C 1 209 ? 123.165 114.853 113.631 1.00 35.07 209 GLY B O 1
ATOM 6083 N N . ALA C 1 210 ? 122.273 116.748 112.816 1.00 35.02 210 ALA B N 1
ATOM 6084 C CA . ALA C 1 210 ? 121.455 116.955 114.006 1.00 35.02 210 ALA B CA 1
ATOM 6085 C C . ALA C 1 210 ? 120.322 115.949 114.088 1.00 35.02 210 ALA B C 1
ATOM 6086 O O . ALA C 1 210 ? 119.974 115.501 115.186 1.00 35.02 210 ALA B O 1
ATOM 6088 N N . GLY C 1 211 ? 119.751 115.576 112.943 1.00 35.02 211 GLY B N 1
ATOM 6089 C CA . GLY C 1 211 ? 118.741 114.539 112.927 1.00 35.02 211 GLY B CA 1
ATOM 6090 C C . GLY C 1 211 ? 119.276 113.174 113.304 1.00 35.02 211 GLY B C 1
ATOM 6091 O O . GLY C 1 211 ? 118.548 112.362 113.880 1.00 35.02 211 GLY B O 1
ATOM 6092 N N . TYR C 1 212 ? 120.544 112.895 112.991 1.00 35.02 212 TYR B N 1
ATOM 6093 C CA . TYR C 1 212 ? 121.151 111.677 113.516 1.00 35.02 212 TYR B CA 1
ATOM 6094 C C . TYR C 1 212 ? 121.398 111.779 115.012 1.00 35.02 212 TYR B C 1
ATOM 6095 O O . TYR C 1 212 ? 121.062 110.858 115.761 1.00 35.02 212 TYR B O 1
ATOM 6104 N N . VAL C 1 213 ? 122.007 112.876 115.466 1.00 32.94 213 VAL B N 1
ATOM 6105 C CA . VAL C 1 213 ? 122.503 112.924 116.839 1.00 32.94 213 VAL B CA 1
ATOM 6106 C C . VAL C 1 213 ? 121.351 113.029 117.833 1.00 32.94 213 VAL B C 1
ATOM 6107 O O . VAL C 1 213 ? 121.207 112.185 118.722 1.00 32.94 213 VAL B O 1
ATOM 6111 N N . PHE C 1 214 ? 120.481 114.023 117.671 1.00 32.75 214 PHE B N 1
ATOM 6112 C CA . PHE C 1 214 ? 119.600 114.395 118.767 1.00 32.75 214 PHE B CA 1
ATOM 6113 C C . PHE C 1 214 ? 118.294 113.620 118.829 1.00 32.75 214 PHE B C 1
ATOM 6114 O O . PHE C 1 214 ? 117.774 113.425 119.933 1.00 32.75 214 PHE B O 1
ATOM 6122 N N . SER C 1 215 ? 117.769 113.148 117.699 1.00 32.68 215 SER B N 1
ATOM 6123 C CA . SER C 1 215 ? 116.615 112.256 117.753 1.00 32.68 215 SER B CA 1
ATOM 6124 C C . SER C 1 215 ? 116.970 110.933 118.418 1.00 32.68 215 SER B C 1
ATOM 6125 O O . SER C 1 215 ? 116.224 110.451 119.282 1.00 32.68 215 SER B O 1
ATOM 6128 N N . VAL C 1 216 ? 118.127 110.370 118.066 1.00 32.01 216 VAL B N 1
ATOM 6129 C CA . VAL C 1 216 ? 118.622 109.160 118.709 1.00 32.01 216 VAL B CA 1
ATOM 6130 C C . VAL C 1 216 ? 118.984 109.430 120.165 1.00 32.01 216 VAL B C 1
ATOM 6131 O O . VAL C 1 216 ? 118.747 108.576 121.028 1.00 32.01 216 VAL B O 1
ATOM 6135 N N . PHE C 1 217 ? 119.495 110.631 120.472 1.00 31.17 217 PHE B N 1
ATOM 6136 C CA . PHE C 1 217 ? 119.806 110.997 121.852 1.00 31.17 217 PHE B CA 1
ATOM 6137 C C . PHE C 1 217 ? 118.562 110.986 122.728 1.00 31.17 217 PHE B C 1
ATOM 6138 O O . PHE C 1 217 ? 118.550 110.363 123.794 1.00 31.17 217 PHE B O 1
ATOM 6146 N N . PHE C 1 218 ? 117.507 111.677 122.292 1.00 30.88 218 PHE B N 1
ATOM 6147 C CA . PHE C 1 218 ? 116.280 111.733 123.074 1.00 30.88 218 PHE B CA 1
ATOM 6148 C C . PHE C 1 218 ? 115.583 110.382 123.157 1.00 30.88 218 PHE B C 1
ATOM 6149 O O . PHE C 1 218 ? 115.117 110.013 124.241 1.00 30.88 218 PHE B O 1
ATOM 6157 N N . ALA C 1 219 ? 115.572 109.605 122.069 1.00 30.91 219 ALA B N 1
ATOM 6158 C CA . ALA C 1 219 ? 114.966 108.279 122.081 1.00 30.91 219 ALA B CA 1
ATOM 6159 C C . ALA C 1 219 ? 115.698 107.288 122.981 1.00 30.91 219 ALA B C 1
ATOM 6160 O O . ALA C 1 219 ? 115.055 106.453 123.622 1.00 30.91 219 ALA B O 1
ATOM 6162 N N . VAL C 1 220 ? 117.028 107.360 123.056 1.00 31.02 220 VAL B N 1
ATOM 6163 C CA . VAL C 1 220 ? 117.752 106.392 123.870 1.00 31.02 220 VAL B CA 1
ATOM 6164 C C . VAL C 1 220 ? 117.828 106.845 125.328 1.00 31.02 220 VAL B C 1
ATOM 6165 O O . VAL C 1 220 ? 117.744 106.012 126.242 1.00 31.02 220 VAL B O 1
ATOM 6169 N N . TYR C 1 221 ? 117.924 108.160 125.574 1.00 29.94 221 TYR B N 1
ATOM 6170 C CA . TYR C 1 221 ? 117.794 108.691 126.926 1.00 29.94 221 TYR B CA 1
ATOM 6171 C C . TYR C 1 221 ? 116.432 108.365 127.524 1.00 29.94 221 TYR B C 1
ATOM 6172 O O . TYR C 1 221 ? 116.335 108.087 128.726 1.00 29.94 221 TYR B O 1
ATOM 6181 N N . ALA C 1 222 ? 115.379 108.369 126.696 1.00 30.46 222 ALA B N 1
ATOM 6182 C CA . ALA C 1 222 ? 114.035 108.118 127.192 1.00 30.46 222 ALA B CA 1
ATOM 6183 C C . ALA C 1 222 ? 113.843 106.689 127.682 1.00 30.46 222 ALA B C 1
ATOM 6184 O O . ALA C 1 222 ? 113.087 106.480 128.632 1.00 30.46 222 ALA B O 1
ATOM 6186 N N . PHE C 1 223 ? 114.511 105.729 127.095 1.00 31.10 223 PHE B N 1
ATOM 6187 C CA . PHE C 1 223 ? 114.433 104.371 127.549 1.00 31.10 223 PHE B CA 1
ATOM 6188 C C . PHE C 1 223 ? 115.463 104.089 128.634 1.00 31.10 223 PHE B C 1
ATOM 6189 O O . PHE C 1 223 ? 115.252 103.230 129.427 1.00 31.10 223 PHE B O 1
ATOM 6197 N N . ALA C 1 224 ? 116.566 104.831 128.680 1.00 30.75 224 ALA B N 1
ATOM 6198 C CA . ALA C 1 224 ? 117.580 104.644 129.707 1.00 30.75 224 ALA B CA 1
ATOM 6199 C C . ALA C 1 224 ? 117.129 105.208 131.046 1.00 30.75 224 ALA B C 1
ATOM 6200 O O . ALA C 1 224 ? 117.532 104.698 132.096 1.00 30.75 224 ALA B O 1
ATOM 6202 N N . ILE C 1 225 ? 116.287 106.244 131.038 1.00 30.16 225 ILE B N 1
ATOM 6203 C CA . ILE C 1 225 ? 115.761 106.783 132.290 1.00 30.16 225 ILE B CA 1
ATOM 6204 C C . ILE C 1 225 ? 114.448 106.130 132.715 1.00 30.16 225 ILE B C 1
ATOM 6205 O O . ILE C 1 225 ? 114.054 106.258 133.883 1.00 30.16 225 ILE B O 1
ATOM 6210 N N . ALA C 1 226 ? 113.779 105.396 131.829 1.00 29.42 226 ALA B N 1
ATOM 6211 C CA . ALA C 1 226 ? 112.498 104.785 132.161 1.00 29.42 226 ALA B CA 1
ATOM 6212 C C . ALA C 1 226 ? 112.620 103.423 132.825 1.00 29.42 226 ALA B C 1
ATOM 6213 O O . ALA C 1 226 ? 111.602 102.871 133.252 1.00 29.42 226 ALA B O 1
ATOM 6215 N N . GLY C 1 227 ? 113.818 102.860 132.917 1.00 29.51 227 GLY B N 1
ATOM 6216 C CA . GLY C 1 227 ? 113.944 101.516 133.434 1.00 29.51 227 GLY B CA 1
ATOM 6217 C C . GLY C 1 227 ? 113.525 100.439 132.467 1.00 29.51 227 GLY B C 1
ATOM 6218 O O . GLY C 1 227 ? 113.205 99.328 132.892 1.00 29.51 227 GLY B O 1
ATOM 6219 N N . TYR C 1 228 ? 113.503 100.744 131.176 1.00 29.44 228 TYR B N 1
ATOM 6220 C CA . TYR C 1 228 ? 113.202 99.768 130.145 1.00 29.44 228 TYR B CA 1
ATOM 6221 C C . TYR C 1 228 ? 114.412 98.871 129.899 1.00 29.44 228 TYR B C 1
ATOM 6222 O O . TYR C 1 228 ? 115.556 99.262 130.141 1.00 29.44 228 TYR B O 1
ATOM 6231 N N . GLU C 1 229 ? 114.157 97.662 129.399 1.00 30.85 229 GLU B N 1
ATOM 6232 C CA . GLU C 1 229 ? 115.146 96.584 129.390 1.00 30.85 229 GLU B CA 1
ATOM 6233 C C . GLU C 1 229 ? 115.634 96.297 127.972 1.00 30.85 229 GLU B C 1
ATOM 6234 O O . GLU C 1 229 ? 114.880 95.781 127.145 1.00 30.85 229 GLU B O 1
ATOM 6240 N N . HIS C 1 230 ? 116.908 96.595 127.713 1.00 30.70 230 HIS B N 1
ATOM 6241 C CA . HIS C 1 230 ? 117.568 96.303 126.444 1.00 30.70 230 HIS B CA 1
ATOM 6242 C C . HIS C 1 230 ? 118.409 95.049 126.598 1.00 30.70 230 HIS B C 1
ATOM 6243 O O . HIS C 1 230 ? 119.117 94.909 127.592 1.00 30.70 230 HIS B O 1
ATOM 6250 N N . ILE C 1 231 ? 118.359 94.157 125.607 1.00 29.21 231 ILE B N 1
ATOM 6251 C CA . ILE C 1 231 ? 118.966 92.838 125.780 1.00 29.21 231 ILE B CA 1
ATOM 6252 C C . ILE C 1 231 ? 120.490 92.923 125.733 1.00 29.21 231 ILE B C 1
ATOM 6253 O O . ILE C 1 231 ? 121.177 92.259 126.514 1.00 29.21 231 ILE B O 1
ATOM 6258 N N . ILE C 1 232 ? 121.045 93.788 124.885 1.00 29.61 232 ILE B N 1
ATOM 6259 C CA . ILE C 1 232 ? 122.498 93.835 124.743 1.00 29.61 232 ILE B CA 1
ATOM 6260 C C . ILE C 1 232 ? 123.132 94.610 125.893 1.00 29.61 232 ILE B C 1
ATOM 6261 O O . ILE C 1 232 ? 124.190 94.217 126.409 1.00 29.61 232 ILE B O 1
ATOM 6266 N N . ALA C 1 233 ? 122.490 95.697 126.324 1.00 28.68 233 ALA B N 1
ATOM 6267 C CA . ALA C 1 233 ? 122.947 96.427 127.498 1.00 28.68 233 ALA B CA 1
ATOM 6268 C C . ALA C 1 233 ? 122.837 95.586 128.761 1.00 28.68 233 ALA B C 1
ATOM 6269 O O . ALA C 1 233 ? 123.703 95.672 129.634 1.00 28.68 233 ALA B O 1
ATOM 6271 N N . ASN C 1 234 ? 121.810 94.743 128.865 1.00 28.52 234 ASN B N 1
ATOM 6272 C CA . ASN C 1 234 ? 121.723 93.816 129.983 1.00 28.52 234 ASN B CA 1
ATOM 6273 C C . ASN C 1 234 ? 122.749 92.697 129.898 1.00 28.52 234 ASN B C 1
ATOM 6274 O O . ASN C 1 234 ? 123.231 92.255 130.941 1.00 28.52 234 ASN B O 1
ATOM 6279 N N . ILE C 1 235 ? 123.090 92.240 128.688 1.00 28.41 235 ILE B N 1
ATOM 6280 C CA . ILE C 1 235 ? 124.153 91.251 128.510 1.00 28.41 235 ILE B CA 1
ATOM 6281 C C . ILE C 1 235 ? 125.485 91.807 128.996 1.00 28.41 235 ILE B C 1
ATOM 6282 O O . ILE C 1 235 ? 126.265 91.103 129.651 1.00 28.41 235 ILE B O 1
ATOM 6287 N N . TYR C 1 236 ? 125.747 93.089 128.729 1.00 27.49 236 TYR B N 1
ATOM 6288 C CA . TYR C 1 236 ? 126.935 93.720 129.301 1.00 27.49 236 TYR B CA 1
ATOM 6289 C C . TYR C 1 236 ? 126.829 93.845 130.819 1.00 27.49 236 TYR B C 1
ATOM 6290 O O . TYR C 1 236 ? 127.745 93.443 131.548 1.00 27.49 236 TYR B O 1
ATOM 6299 N N . THR C 1 237 ? 125.723 94.423 131.304 1.00 28.05 237 THR B N 1
ATOM 6300 C CA . THR C 1 237 ? 125.623 94.868 132.691 1.00 28.05 237 THR B CA 1
ATOM 6301 C C . THR C 1 237 ? 125.568 93.701 133.667 1.00 28.05 237 THR B C 1
ATOM 6302 O O . THR C 1 237 ? 126.246 93.723 134.698 1.00 28.05 237 THR B O 1
ATOM 6306 N N . LEU C 1 238 ? 124.783 92.669 133.364 1.00 28.69 238 LEU B N 1
ATOM 6307 C CA . LEU C 1 238 ? 124.693 91.535 134.267 1.00 28.69 238 LEU B CA 1
ATOM 6308 C C . LEU C 1 238 ? 125.960 90.698 134.275 1.00 28.69 238 LEU B C 1
ATOM 6309 O O . LEU C 1 238 ? 126.307 90.138 135.316 1.00 28.69 238 LEU B O 1
ATOM 6314 N N . ASN C 1 239 ? 126.698 90.660 133.171 1.00 28.87 239 ASN B N 1
ATOM 6315 C CA . ASN C 1 239 ? 127.957 89.931 133.157 1.00 28.87 239 ASN B CA 1
ATOM 6316 C C . ASN C 1 239 ? 129.074 90.675 133.872 1.00 28.87 239 ASN B C 1
ATOM 6317 O O . ASN C 1 239 ? 129.873 90.038 134.568 1.00 28.87 239 ASN B O 1
ATOM 6322 N N . ILE C 1 240 ? 129.140 92.005 133.751 1.00 27.73 240 ILE B N 1
ATOM 6323 C CA . ILE C 1 240 ? 130.130 92.731 134.542 1.00 27.73 240 ILE B CA 1
ATOM 6324 C C . ILE C 1 240 ? 129.729 92.745 136.017 1.00 27.73 240 ILE B C 1
ATOM 6325 O O . ILE C 1 240 ? 130.594 92.742 136.896 1.00 27.73 240 ILE B O 1
ATOM 6330 N N . ALA C 1 241 ? 128.430 92.685 136.321 1.00 28.45 241 ALA B N 1
ATOM 6331 C CA . ALA C 1 241 ? 128.000 92.557 137.706 1.00 28.45 241 ALA B CA 1
ATOM 6332 C C . ALA C 1 241 ? 128.290 91.180 138.281 1.00 28.45 241 ALA B C 1
ATOM 6333 O O . ALA C 1 241 ? 128.500 91.061 139.489 1.00 28.45 241 ALA B O 1
ATOM 6335 N N . LEU C 1 242 ? 128.290 90.141 137.453 1.00 28.52 242 LEU B N 1
ATOM 6336 C CA . LEU C 1 242 ? 128.735 88.835 137.915 1.00 28.52 242 LEU B CA 1
ATOM 6337 C C . LEU C 1 242 ? 130.247 88.771 138.063 1.00 28.52 242 LEU B C 1
ATOM 6338 O O . LEU C 1 242 ? 130.749 88.014 138.899 1.00 28.52 242 LEU B O 1
ATOM 6343 N N . MET C 1 243 ? 130.984 89.546 137.265 1.00 28.53 243 MET B N 1
ATOM 6344 C CA . MET C 1 243 ? 132.442 89.509 137.326 1.00 28.53 243 MET B CA 1
ATOM 6345 C C . MET C 1 243 ? 132.987 90.174 138.587 1.00 28.53 243 MET B C 1
ATOM 6346 O O . MET C 1 243 ? 133.952 89.681 139.177 1.00 28.53 243 MET B O 1
ATOM 6351 N N . VAL C 1 244 ? 132.390 91.285 139.018 1.00 29.20 244 VAL B N 1
ATOM 6352 C CA . VAL C 1 244 ? 132.918 92.043 140.149 1.00 29.20 244 VAL B CA 1
ATOM 6353 C C . VAL C 1 244 ? 132.219 91.641 141.440 1.00 29.20 244 VAL B C 1
ATOM 6354 O O . VAL C 1 244 ? 132.379 92.308 142.469 1.00 29.20 244 VAL B O 1
ATOM 6358 N N . ASN C 1 245 ? 131.460 90.544 141.387 1.00 31.01 245 ASN B N 1
ATOM 6359 C CA . ASN C 1 245 ? 130.838 89.875 142.533 1.00 31.01 245 ASN B CA 1
ATOM 6360 C C . ASN C 1 245 ? 129.857 90.796 143.268 1.00 31.01 245 ASN B C 1
ATOM 6361 O O . ASN C 1 245 ? 130.046 91.172 144.424 1.00 31.01 245 ASN B O 1
ATOM 6366 N N . THR C 1 246 ? 128.789 91.144 142.556 1.00 30.49 246 THR B N 1
ATOM 6367 C CA . THR C 1 246 ? 127.638 91.792 143.172 1.00 30.49 246 THR B CA 1
ATOM 6368 C C . THR C 1 246 ? 126.748 90.720 143.803 1.00 30.49 246 THR B C 1
ATOM 6369 O O . THR C 1 246 ? 127.128 89.553 143.925 1.00 30.49 246 THR B O 1
ATOM 6373 N N . LYS C 1 247 ? 125.541 91.096 144.213 1.00 32.92 247 LYS B N 1
ATOM 6374 C CA . LYS C 1 247 ? 124.689 90.161 144.934 1.00 32.92 247 LYS B CA 1
ATOM 6375 C C . LYS C 1 247 ? 123.902 89.222 144.029 1.00 32.92 247 LYS B C 1
ATOM 6376 O O . LYS C 1 247 ? 123.331 88.250 144.532 1.00 32.92 247 LYS B O 1
ATOM 6382 N N . ILE C 1 248 ? 123.862 89.470 142.723 1.00 31.58 248 ILE B N 1
ATOM 6383 C CA . ILE C 1 248 ? 123.076 88.630 141.829 1.00 31.58 248 ILE B CA 1
ATOM 6384 C C . ILE C 1 248 ? 123.813 87.324 141.549 1.00 31.58 248 ILE B C 1
ATOM 6385 O O . ILE C 1 248 ? 125.020 87.197 141.759 1.00 31.58 248 ILE B O 1
ATOM 6390 N N . THR C 1 249 ? 123.062 86.330 141.086 1.00 32.13 249 THR B N 1
ATOM 6391 C CA . THR C 1 249 ? 123.598 85.036 140.692 1.00 32.13 249 THR B CA 1
ATOM 6392 C C . THR C 1 249 ? 123.451 84.862 139.185 1.00 32.13 249 THR B C 1
ATOM 6393 O O . THR C 1 249 ? 122.907 85.718 138.489 1.00 32.13 249 THR B O 1
ATOM 6397 N N . VAL C 1 250 ? 123.951 83.736 138.678 1.00 33.13 250 VAL B N 1
ATOM 6398 C CA . VAL C 1 250 ? 123.914 83.522 137.236 1.00 33.13 250 VAL B CA 1
ATOM 6399 C C . VAL C 1 250 ? 122.536 83.029 136.792 1.00 33.13 250 VAL B C 1
ATOM 6400 O O . VAL C 1 250 ? 122.114 83.304 135.661 1.00 33.13 250 VAL B O 1
ATOM 6404 N N . TYR C 1 251 ? 121.793 82.357 137.680 1.00 32.89 251 TYR B N 1
ATOM 6405 C CA . TYR C 1 251 ? 120.419 81.979 137.372 1.00 32.89 251 TYR B CA 1
ATOM 6406 C C . TYR C 1 251 ? 119.524 83.203 137.329 1.00 32.89 251 TYR B C 1
ATOM 6407 O O . TYR C 1 251 ? 118.641 83.302 136.474 1.00 32.89 251 TYR B O 1
ATOM 6416 N N . GLN C 1 252 ? 119.724 84.130 138.260 1.00 32.39 252 GLN B N 1
ATOM 6417 C CA . GLN C 1 252 ? 118.970 85.373 138.251 1.00 32.39 252 GLN B CA 1
ATOM 6418 C C . GLN C 1 252 ? 119.319 86.217 137.035 1.00 32.39 252 GLN B C 1
ATOM 6419 O O . GLN C 1 252 ? 118.442 86.849 136.441 1.00 32.39 252 GLN B O 1
ATOM 6425 N N . ALA C 1 253 ? 120.587 86.210 136.628 1.00 31.40 253 ALA B N 1
ATOM 6426 C CA . ALA C 1 253 ? 120.996 87.015 135.484 1.00 31.40 253 ALA B CA 1
ATOM 6427 C C . ALA C 1 253 ? 120.443 86.459 134.180 1.00 31.40 253 ALA B C 1
ATOM 6428 O O . ALA C 1 253 ? 119.937 87.216 133.347 1.00 31.40 253 ALA B O 1
ATOM 6430 N N . TYR C 1 254 ? 120.496 85.142 133.993 1.00 31.49 254 TYR B N 1
ATOM 6431 C CA . TYR C 1 254 ? 120.159 84.601 132.683 1.00 31.49 254 TYR B CA 1
ATOM 6432 C C . TYR C 1 254 ? 118.697 84.197 132.551 1.00 31.49 254 TYR B C 1
ATOM 6433 O O . TYR C 1 254 ? 118.113 84.358 131.477 1.00 31.49 254 TYR B O 1
ATOM 6442 N N . ILE C 1 255 ? 118.084 83.682 133.609 1.00 31.75 255 ILE B N 1
ATOM 6443 C CA . ILE C 1 255 ? 116.701 83.229 133.520 1.00 31.75 255 ILE B CA 1
ATOM 6444 C C . ILE C 1 255 ? 115.725 84.327 133.923 1.00 31.75 255 ILE B C 1
ATOM 6445 O O . ILE C 1 255 ? 114.680 84.496 133.294 1.00 31.75 255 ILE B O 1
ATOM 6450 N N . LYS C 1 256 ? 116.044 85.103 134.952 1.00 31.88 256 LYS B N 1
ATOM 6451 C CA . LYS C 1 256 ? 115.101 86.089 135.455 1.00 31.88 256 LYS B CA 1
ATOM 6452 C C . LYS C 1 256 ? 115.178 87.428 134.740 1.00 31.88 256 LYS B C 1
ATOM 6453 O O . LYS C 1 256 ? 114.272 88.249 134.913 1.00 31.88 256 LYS B O 1
ATOM 6459 N N . ASN C 1 257 ? 116.230 87.694 133.970 1.00 30.24 257 ASN B N 1
ATOM 6460 C CA . ASN C 1 257 ? 116.277 88.930 133.201 1.00 30.24 257 ASN B CA 1
ATOM 6461 C C . ASN C 1 257 ? 116.464 88.721 131.707 1.00 30.24 257 ASN B C 1
ATOM 6462 O O . ASN C 1 257 ? 115.743 89.335 130.921 1.00 30.24 257 ASN B O 1
ATOM 6467 N N . LEU C 1 258 ? 117.409 87.876 131.286 1.00 30.27 258 LEU B N 1
ATOM 6468 C CA . LEU C 1 258 ? 117.878 87.925 129.901 1.00 30.27 258 LEU B CA 1
ATOM 6469 C C . LEU C 1 258 ? 116.891 87.283 128.931 1.00 30.27 258 LEU B C 1
ATOM 6470 O O . LEU C 1 258 ? 116.649 87.821 127.845 1.00 30.27 258 LEU B O 1
ATOM 6475 N N . LEU C 1 259 ? 116.320 86.139 129.293 1.00 30.91 259 LEU B N 1
ATOM 6476 C CA . LEU C 1 259 ? 115.290 85.498 128.475 1.00 30.91 259 LEU B CA 1
ATOM 6477 C C . LEU C 1 259 ? 113.992 86.312 128.339 1.00 30.91 259 LEU B C 1
ATOM 6478 O O . LEU C 1 259 ? 113.498 86.429 127.205 1.00 30.91 259 LEU B O 1
ATOM 6483 N N . PRO C 1 260 ? 113.397 86.898 129.404 1.00 30.18 260 PRO B N 1
ATOM 6484 C CA . PRO C 1 260 ? 112.240 87.776 129.162 1.00 30.18 260 PRO B CA 1
ATOM 6485 C C . PRO C 1 260 ? 112.580 89.049 128.415 1.00 30.18 260 PRO B C 1
ATOM 6486 O O . PRO C 1 260 ? 111.725 89.553 127.681 1.00 30.18 260 PRO B O 1
ATOM 6490 N N . THR C 1 261 ? 113.800 89.569 128.556 1.00 30.41 261 THR B N 1
ATOM 6491 C CA . THR C 1 261 ? 114.212 90.732 127.781 1.00 30.41 261 THR B CA 1
ATOM 6492 C C . THR C 1 261 ? 114.345 90.407 126.302 1.00 30.41 261 THR B C 1
ATOM 6493 O O . THR C 1 261 ? 113.927 91.208 125.463 1.00 30.41 261 THR B O 1
ATOM 6497 N N . LEU C 1 262 ? 114.890 89.233 125.975 1.00 31.26 262 LEU B N 1
ATOM 6498 C CA . LEU C 1 262 ? 114.955 88.790 124.587 1.00 31.26 262 LEU B CA 1
ATOM 6499 C C . LEU C 1 262 ? 113.564 88.596 123.997 1.00 31.26 262 LEU B C 1
ATOM 6500 O O . LEU C 1 262 ? 113.298 89.035 122.870 1.00 31.26 262 LEU B O 1
ATOM 6505 N N . LEU C 1 263 ? 112.655 87.979 124.764 1.00 30.77 263 LEU B N 1
ATOM 6506 C CA . LEU C 1 263 ? 111.292 87.757 124.286 1.00 30.77 263 LEU B CA 1
ATOM 6507 C C . LEU C 1 263 ? 110.541 89.068 124.063 1.00 30.77 263 LEU B C 1
ATOM 6508 O O . LEU C 1 263 ? 109.916 89.255 123.012 1.00 30.77 263 LEU B O 1
ATOM 6513 N N . GLY C 1 264 ? 110.610 89.996 125.019 1.00 30.02 264 GLY B N 1
ATOM 6514 C CA . GLY C 1 264 ? 109.928 91.268 124.857 1.00 30.02 264 GLY B CA 1
ATOM 6515 C C . GLY C 1 264 ? 110.530 92.153 123.786 1.00 30.02 264 GLY B C 1
ATOM 6516 O O . GLY C 1 264 ? 109.798 92.849 123.073 1.00 30.02 264 GLY B O 1
ATOM 6517 N N . ASN C 1 265 ? 111.858 92.125 123.637 1.00 31.54 265 ASN B N 1
ATOM 6518 C CA . ASN C 1 265 ? 112.506 92.886 122.578 1.00 31.54 265 ASN B CA 1
ATOM 6519 C C . ASN C 1 265 ? 112.164 92.340 121.200 1.00 31.54 265 ASN B C 1
ATOM 6520 O O . ASN C 1 265 ? 112.026 93.116 120.252 1.00 31.54 265 ASN B O 1
ATOM 6525 N N . TYR C 1 266 ? 112.012 91.022 121.062 1.00 32.58 266 TYR B N 1
ATOM 6526 C CA . TYR C 1 266 ? 111.578 90.498 119.774 1.00 32.58 266 TYR B CA 1
ATOM 6527 C C . TYR C 1 266 ? 110.107 90.797 119.507 1.00 32.58 266 TYR B C 1
ATOM 6528 O O . TYR C 1 266 ? 109.732 91.053 118.355 1.00 32.58 266 TYR B O 1
ATOM 6537 N N . ILE C 1 267 ? 109.272 90.773 120.551 1.00 31.56 267 ILE B N 1
ATOM 6538 C CA . ILE C 1 267 ? 107.843 91.036 120.392 1.00 31.56 267 ILE B CA 1
ATOM 6539 C C . ILE C 1 267 ? 107.600 92.478 119.957 1.00 31.56 267 ILE B C 1
ATOM 6540 O O . ILE C 1 267 ? 106.789 92.738 119.061 1.00 31.56 267 ILE B O 1
ATOM 6545 N N . ALA C 1 268 ? 108.330 93.430 120.542 1.00 31.89 268 ALA B N 1
ATOM 6546 C CA . ALA C 1 268 ? 108.115 94.834 120.208 1.00 31.89 268 ALA B CA 1
ATOM 6547 C C . ALA C 1 268 ? 108.571 95.203 118.806 1.00 31.89 268 ALA B C 1
ATOM 6548 O O . ALA C 1 268 ? 108.090 96.198 118.258 1.00 31.89 268 ALA B O 1
ATOM 6550 N N . GLY C 1 269 ? 109.487 94.447 118.219 1.00 32.76 269 GLY B N 1
ATOM 6551 C CA . GLY C 1 269 ? 109.956 94.763 116.890 1.00 32.76 269 GLY B CA 1
ATOM 6552 C C . GLY C 1 269 ? 109.209 94.013 115.814 1.00 32.76 269 GLY B C 1
ATOM 6553 O O . GLY C 1 269 ? 108.858 94.589 114.785 1.00 32.76 269 GLY B O 1
ATOM 6554 N N . ALA C 1 270 ? 108.942 92.730 116.040 1.00 32.80 270 ALA B N 1
ATOM 6555 C CA . ALA C 1 270 ? 108.340 91.915 114.997 1.00 32.80 270 ALA B CA 1
ATOM 6556 C C . ALA C 1 270 ? 106.824 92.026 114.933 1.00 32.80 270 ALA B C 1
ATOM 6557 O O . ALA C 1 270 ? 106.246 91.814 113.863 1.00 32.80 270 ALA B O 1
ATOM 6559 N N . ILE C 1 271 ? 106.160 92.351 116.043 1.00 33.30 271 ILE B N 1
ATOM 6560 C CA . ILE C 1 271 ? 104.711 92.236 116.163 1.00 33.30 271 ILE B CA 1
ATOM 6561 C C . ILE C 1 271 ? 104.062 93.581 116.465 1.00 33.30 271 ILE B C 1
ATOM 6562 O O . ILE C 1 271 ? 103.118 93.992 115.785 1.00 33.30 271 ILE B O 1
ATOM 6567 N N . VAL C 1 272 ? 104.547 94.277 117.493 1.00 32.61 272 VAL B N 1
ATOM 6568 C CA . VAL C 1 272 ? 103.913 95.517 117.930 1.00 32.61 272 VAL B CA 1
ATOM 6569 C C . VAL C 1 272 ? 104.147 96.625 116.911 1.00 32.61 272 VAL B C 1
ATOM 6570 O O . VAL C 1 272 ? 103.230 97.383 116.572 1.00 32.61 272 VAL B O 1
ATOM 6574 N N . LEU C 1 273 ? 105.351 96.700 116.363 1.00 32.62 273 LEU B N 1
ATOM 6575 C CA . LEU C 1 273 ? 105.719 97.780 115.461 1.00 32.62 273 LEU B CA 1
ATOM 6576 C C . LEU C 1 273 ? 105.764 97.366 114.001 1.00 32.62 273 LEU B C 1
ATOM 6577 O O . LEU C 1 273 ? 105.329 98.127 113.141 1.00 32.62 273 LEU B O 1
ATOM 6582 N N . GLY C 1 274 ? 106.259 96.166 113.693 1.00 33.30 274 GLY B N 1
ATOM 6583 C CA . GLY C 1 274 ? 106.467 95.794 112.307 1.00 33.30 274 GLY B CA 1
ATOM 6584 C C . GLY C 1 274 ? 105.209 95.419 111.560 1.00 33.30 274 GLY B C 1
ATOM 6585 O O . GLY C 1 274 ? 105.060 95.766 110.385 1.00 33.30 274 GLY B O 1
ATOM 6586 N N . LEU C 1 275 ? 104.295 94.730 112.212 1.00 32.59 275 LEU B N 1
ATOM 6587 C CA . LEU C 1 275 ? 103.081 94.239 111.573 1.00 32.59 275 LEU B CA 1
ATOM 6588 C C . LEU C 1 275 ? 102.046 95.338 111.273 1.00 32.59 275 LEU B C 1
ATOM 6589 O O . LEU C 1 275 ? 101.493 95.330 110.160 1.00 32.59 275 LEU B O 1
ATOM 6594 N N . PRO C 1 276 ? 101.757 96.306 112.172 1.00 33.26 276 PRO B N 1
ATOM 6595 C CA . PRO C 1 276 ? 100.896 97.420 111.735 1.00 33.26 276 PRO B CA 1
ATOM 6596 C C . PRO C 1 276 ? 101.510 98.294 110.660 1.00 33.26 276 PRO B C 1
ATOM 6597 O O . PRO C 1 276 ? 100.790 98.732 109.758 1.00 33.26 276 PRO B O 1
ATOM 6601 N N . LEU C 1 277 ? 102.817 98.551 110.717 1.00 32.70 277 LEU B N 1
ATOM 6602 C CA . LEU C 1 277 ? 103.456 99.371 109.695 1.00 32.70 277 LEU B CA 1
ATOM 6603 C C . LEU C 1 277 ? 103.499 98.662 108.350 1.00 32.70 277 LEU B C 1
ATOM 6604 O O . LEU C 1 277 ? 103.372 99.312 107.305 1.00 32.70 277 LEU B O 1
ATOM 6609 N N . TYR C 1 278 ? 103.647 97.335 108.361 1.00 32.61 278 TYR B N 1
ATOM 6610 C CA . TYR C 1 278 ? 103.531 96.551 107.138 1.00 32.61 278 TYR B CA 1
ATOM 6611 C C . TYR C 1 278 ? 102.133 96.652 106.549 1.00 32.61 278 TYR B C 1
ATOM 6612 O O . TYR C 1 278 ? 101.985 96.898 105.345 1.00 32.61 278 TYR B O 1
ATOM 6621 N N . PHE C 1 279 ? 101.100 96.494 107.391 1.00 33.52 279 PHE B N 1
ATOM 6622 C CA . PHE C 1 279 ? 99.716 96.626 106.936 1.00 33.52 279 PHE B CA 1
ATOM 6623 C C . PHE C 1 279 ? 99.419 98.022 106.398 1.00 33.52 279 PHE B C 1
ATOM 6624 O O . PHE C 1 279 ? 98.638 98.168 105.451 1.00 33.52 279 PHE B O 1
ATOM 6632 N N . ILE C 1 280 ? 100.053 99.050 106.960 1.00 33.34 280 ILE B N 1
ATOM 6633 C CA . ILE C 1 280 ? 99.811 100.411 106.496 1.00 33.34 280 ILE B CA 1
ATOM 6634 C C . ILE C 1 280 ? 100.490 100.657 105.149 1.00 33.34 280 ILE B C 1
ATOM 6635 O O . ILE C 1 280 ? 99.856 101.138 104.205 1.00 33.34 280 ILE B O 1
ATOM 6640 N N . TYR C 1 281 ? 101.778 100.318 105.020 1.00 34.81 281 TYR B N 1
ATOM 6641 C CA . TYR C 1 281 ? 102.556 100.804 103.886 1.00 34.81 281 TYR B CA 1
ATOM 6642 C C . TYR C 1 281 ? 102.942 99.726 102.870 1.00 34.81 281 TYR B C 1
ATOM 6643 O O . TYR C 1 281 ? 103.818 99.970 102.023 1.00 34.81 281 TYR B O 1
ATOM 6652 N N . LYS C 1 282 ? 102.308 98.551 102.907 1.00 36.26 282 LYS B N 1
ATOM 6653 C CA . LYS C 1 282 ? 102.674 97.525 101.940 1.00 36.26 282 LYS B CA 1
ATOM 6654 C C . LYS C 1 282 ? 102.255 97.855 100.508 1.00 36.26 282 LYS B C 1
ATOM 6655 O O . LYS C 1 282 ? 102.946 97.436 99.573 1.00 36.26 282 LYS B O 1
ATOM 6661 N N . GLU C 1 283 ? 101.189 98.634 100.301 1.00 39.98 283 GLU B N 1
ATOM 6662 C CA . GLU C 1 283 ? 100.851 99.028 98.939 1.00 39.98 283 GLU B CA 1
ATOM 6663 C C . GLU C 1 283 ? 101.811 100.068 98.387 1.00 39.98 283 GLU B C 1
ATOM 6664 O O . GLU C 1 283 ? 102.065 100.080 97.180 1.00 39.98 283 GLU B O 1
ATOM 6670 N N . HIS C 1 284 ? 102.449 100.841 99.218 1.00 39.98 284 HIS B N 1
ATOM 6671 C CA . HIS C 1 284 ? 103.436 101.769 98.777 1.00 39.98 284 HIS B CA 1
ATOM 6672 C C . HIS C 1 284 ? 104.618 101.046 98.431 1.00 39.98 284 HIS B C 1
ATOM 6673 O O . HIS C 1 284 ? 105.180 101.320 97.494 1.00 39.98 284 HIS B O 1
ATOM 6680 N N . TYR C 1 285 ? 105.047 100.098 99.202 1.00 39.24 285 TYR B N 1
ATOM 6681 C CA . TYR C 1 285 ? 106.180 99.287 98.769 1.00 39.24 285 TYR B CA 1
ATOM 6682 C C . TYR C 1 285 ? 105.901 98.526 97.478 1.00 39.24 285 TYR B C 1
ATOM 6683 O O . TYR C 1 285 ? 106.818 98.363 96.665 1.00 39.24 285 TYR B O 1
ATOM 6692 N N . TYR C 1 286 ? 104.659 98.087 97.261 1.00 43.61 286 TYR B N 1
ATOM 6693 C CA . TYR C 1 286 ? 104.298 97.461 95.992 1.00 43.61 286 TYR B CA 1
ATOM 6694 C C . TYR C 1 286 ? 104.413 98.438 94.829 1.00 43.61 286 TYR B C 1
ATOM 6695 O O . TYR C 1 286 ? 104.874 98.066 93.747 1.00 43.61 286 TYR B O 1
ATOM 6704 N N . ASN C 1 287 ? 104.066 99.692 94.981 1.00 45.69 287 ASN B N 1
ATOM 6705 C CA . ASN C 1 287 ? 104.218 100.649 93.930 1.00 45.69 287 ASN B CA 1
ATOM 6706 C C . ASN C 1 287 ? 105.640 100.918 93.729 1.00 45.69 287 ASN B C 1
ATOM 6707 O O . ASN C 1 287 ? 106.065 100.959 92.661 1.00 45.69 287 ASN B O 1
ATOM 6712 N N . PHE C 1 288 ? 106.408 101.135 94.762 1.00 44.52 288 PHE B N 1
ATOM 6713 C CA . PHE C 1 288 ? 107.839 101.368 94.589 1.00 44.52 288 PHE B CA 1
ATOM 6714 C C . PHE C 1 288 ? 108.495 100.239 93.809 1.00 44.52 288 PHE B C 1
ATOM 6715 O O . PHE C 1 288 ? 109.370 100.482 92.973 1.00 44.52 288 PHE B O 1
ATOM 6723 N N . GLU C 1 289 ? 108.048 99.031 93.946 1.00 48.37 289 GLU B N 1
ATOM 6724 C CA . GLU C 1 289 ? 108.633 97.956 93.229 1.00 48.37 289 GLU B CA 1
ATOM 6725 C C . GLU C 1 289 ? 108.105 97.841 91.878 1.00 48.37 289 GLU B C 1
ATOM 6726 O O . GLU C 1 289 ? 108.767 97.409 91.007 1.00 48.37 289 GLU B O 1
ATOM 6732 N N . ARG C 1 290 ? 106.880 98.217 91.685 1.00 50.28 290 ARG B N 1
ATOM 6733 C CA . ARG C 1 290 ? 106.310 98.174 90.346 1.00 50.28 290 ARG B CA 1
ATOM 6734 C C . ARG C 1 290 ? 106.864 99.284 89.466 1.00 50.28 290 ARG B C 1
ATOM 6735 O O . ARG C 1 290 ? 106.938 99.124 88.244 1.00 50.28 290 ARG B O 1
ATOM 6743 N N . SER C 1 291 ? 107.292 100.399 90.063 1.00 50.57 291 SER B N 1
ATOM 6744 C CA . SER C 1 291 ? 107.875 101.500 89.304 1.00 50.57 291 SER B CA 1
ATOM 6745 C C . SER C 1 291 ? 109.375 101.340 89.095 1.00 50.57 291 SER B C 1
ATOM 6746 O O . SER C 1 291 ? 110.085 102.340 88.945 1.00 50.57 291 SER B O 1
ATOM 6749 N N . LYS C 1 292 ? 109.881 100.108 89.105 1.00 52.05 292 LYS B N 1
ATOM 6750 C CA . LYS C 1 292 ? 111.275 99.823 88.792 1.00 52.05 292 LYS B CA 1
ATOM 6751 C C . LYS C 1 292 ? 111.401 98.837 87.638 1.00 52.05 292 LYS B C 1
ATOM 6752 O O . LYS C 1 292 ? 112.443 98.197 87.484 1.00 52.05 292 LYS B O 1
ATOM 6758 N N . ARG C 1 293 ? 110.355 98.698 86.830 1.00 56.66 293 ARG B N 1
ATOM 6759 C CA . ARG C 1 293 ? 110.395 97.833 85.661 1.00 56.66 293 ARG B CA 1
ATOM 6760 C C . ARG C 1 293 ? 110.137 98.641 84.397 1.00 56.66 293 ARG B C 1
ATOM 6761 O O . ARG C 1 293 ? 109.574 99.734 84.454 1.00 56.66 293 ARG B O 1
ATOM 6769 N N . LYS D 1 7 ? 104.855 132.203 93.445 1.00 44.21 7 LYS C N 1
ATOM 6770 C CA . LYS D 1 7 ? 105.509 130.905 93.330 1.00 44.21 7 LYS C CA 1
ATOM 6771 C C . LYS D 1 7 ? 105.738 130.288 94.701 1.00 44.21 7 LYS C C 1
ATOM 6772 O O . LYS D 1 7 ? 106.506 130.809 95.505 1.00 44.21 7 LYS C O 1
ATOM 6774 N N . TYR D 1 8 ? 105.069 129.171 94.961 1.00 42.05 8 TYR C N 1
ATOM 6775 C CA . TYR D 1 8 ? 105.130 128.492 96.246 1.00 42.05 8 TYR C CA 1
ATOM 6776 C C . TYR D 1 8 ? 105.827 127.152 96.074 1.00 42.05 8 TYR C C 1
ATOM 6777 O O . TYR D 1 8 ? 105.547 126.421 95.120 1.00 42.05 8 TYR C O 1
ATOM 6786 N N . VAL D 1 9 ? 106.735 126.837 96.990 1.00 40.55 9 VAL C N 1
ATOM 6787 C CA . VAL D 1 9 ? 107.447 125.566 96.978 1.00 40.55 9 VAL C CA 1
ATOM 6788 C C . VAL D 1 9 ? 106.710 124.611 97.908 1.00 40.55 9 VAL C C 1
ATOM 6789 O O . VAL D 1 9 ? 106.652 124.828 99.119 1.00 40.55 9 VAL C O 1
ATOM 6793 N N . LEU D 1 10 ? 106.134 123.557 97.336 1.00 39.99 10 LEU C N 1
ATOM 6794 C CA . LEU D 1 10 ? 105.428 122.547 98.115 1.00 39.99 10 LEU C CA 1
ATOM 6795 C C . LEU D 1 10 ? 106.330 121.386 98.493 1.00 39.99 10 LEU C C 1
ATOM 6796 O O . LEU D 1 10 ? 106.334 120.955 99.650 1.00 39.99 10 LEU C O 1
ATOM 6801 N N . ASP D 1 11 ? 107.094 120.876 97.540 1.00 39.65 11 ASP C N 1
ATOM 6802 C CA . ASP D 1 11 ? 108.062 119.816 97.801 1.00 39.65 11 ASP C CA 1
ATOM 6803 C C . ASP D 1 11 ? 109.442 120.305 97.399 1.00 39.65 11 ASP C C 1
ATOM 6804 O O . ASP D 1 11 ? 109.701 120.506 96.198 1.00 39.65 11 ASP C O 1
ATOM 6809 N N . PRO D 1 12 ? 110.343 120.528 98.342 1.00 36.71 12 PRO C N 1
ATOM 6810 C CA . PRO D 1 12 ? 111.692 120.983 98.007 1.00 36.71 12 PRO C CA 1
ATOM 6811 C C . PRO D 1 12 ? 112.577 119.823 97.559 1.00 36.71 12 PRO C C 1
ATOM 6812 O O . PRO D 1 12 ? 112.145 118.680 97.447 1.00 36.71 12 PRO C O 1
ATOM 6816 N N . VAL D 1 13 ? 113.841 120.144 97.305 1.00 35.48 13 VAL C N 1
ATOM 6817 C CA . VAL D 1 13 ? 114.805 119.171 96.803 1.00 35.48 13 VAL C CA 1
ATOM 6818 C C . VAL D 1 13 ? 115.324 118.337 97.966 1.00 35.48 13 VAL C C 1
ATOM 6819 O O . VAL D 1 13 ? 115.773 118.875 98.982 1.00 35.48 13 VAL C O 1
ATOM 6823 N N . SER D 1 14 ? 115.264 117.019 97.820 1.00 35.47 14 SER C N 1
ATOM 6824 C CA . SER D 1 14 ? 115.678 116.110 98.878 1.00 35.47 14 SER C CA 1
ATOM 6825 C C . SER D 1 14 ? 117.199 115.994 98.892 1.00 35.47 14 SER C C 1
ATOM 6826 O O . SER D 1 14 ? 117.807 115.613 97.889 1.00 35.47 14 SER C O 1
ATOM 6829 N N . ILE D 1 15 ? 117.811 116.329 100.028 1.00 34.05 15 ILE C N 1
ATOM 6830 C CA . ILE D 1 15 ? 119.261 116.285 100.190 1.00 34.05 15 ILE C CA 1
ATOM 6831 C C . ILE D 1 15 ? 119.632 115.346 101.327 1.00 34.05 15 ILE C C 1
ATOM 6832 O O . ILE D 1 15 ? 118.760 114.795 102.006 1.00 34.05 15 ILE C O 1
ATOM 6837 N N . LYS D 1 16 ? 120.933 115.204 101.566 1.00 34.28 16 LYS C N 1
ATOM 6838 C CA . LYS D 1 16 ? 121.456 114.285 102.567 1.00 34.28 16 LYS C CA 1
ATOM 6839 C C . LYS D 1 16 ? 122.882 114.696 102.892 1.00 34.28 16 LYS C C 1
ATOM 6840 O O . LYS D 1 16 ? 123.693 114.870 101.983 1.00 34.28 16 LYS C O 1
ATOM 6846 N N . SER D 1 17 ? 123.184 114.874 104.176 1.00 34.51 17 SER C N 1
ATOM 6847 C CA . SER D 1 17 ? 124.522 115.271 104.594 1.00 34.51 17 SER C CA 1
ATOM 6848 C C . SER D 1 17 ? 125.262 114.151 105.310 1.00 34.51 17 SER C C 1
ATOM 6849 O O . SER D 1 17 ? 126.173 114.422 106.094 1.00 34.51 17 SER C O 1
ATOM 6852 N N . VAL D 1 18 ? 124.874 112.900 105.072 1.00 34.73 18 VAL C N 1
ATOM 6853 C CA . VAL D 1 18 ? 125.461 111.738 105.722 1.00 34.73 18 VAL C CA 1
ATOM 6854 C C . VAL D 1 18 ? 125.879 110.743 104.642 1.00 34.73 18 VAL C C 1
ATOM 6855 O O . VAL D 1 18 ? 125.571 110.909 103.465 1.00 34.73 18 VAL C O 1
ATOM 6859 N N . CYS D 1 19 ? 126.601 109.705 105.055 1.00 35.59 19 CYS C N 1
ATOM 6860 C CA . CYS D 1 19 ? 127.081 108.688 104.128 1.00 35.59 19 CYS C CA 1
ATOM 6861 C C . CYS D 1 19 ? 126.974 107.318 104.781 1.00 35.59 19 CYS C C 1
ATOM 6862 O O . CYS D 1 19 ? 126.666 107.193 105.967 1.00 35.59 19 CYS C O 1
ATOM 6865 N N . GLY D 1 20 ? 127.223 106.279 103.985 1.00 36.80 20 GLY C N 1
ATOM 6866 C CA . GLY D 1 20 ? 127.198 104.920 104.476 1.00 36.80 20 GLY C CA 1
ATOM 6867 C C . GLY D 1 20 ? 128.512 104.510 105.105 1.00 36.80 20 GLY C C 1
ATOM 6868 O O . GLY D 1 20 ? 129.454 105.289 105.223 1.00 36.80 20 GLY C O 1
ATOM 6869 N N . GLY D 1 21 ? 128.569 103.245 105.524 1.00 35.55 21 GLY C N 1
ATOM 6870 C CA . GLY D 1 21 ? 129.777 102.735 106.148 1.00 35.55 21 GLY C CA 1
ATOM 6871 C C . GLY D 1 21 ? 130.910 102.508 105.169 1.00 35.55 21 GLY C C 1
ATOM 6872 O O . GLY D 1 21 ? 132.080 102.691 105.518 1.00 35.55 21 GLY C O 1
ATOM 6873 N N . GLU D 1 22 ? 130.580 102.122 103.935 1.00 37.01 22 GLU C N 1
ATOM 6874 C CA . GLU D 1 22 ? 131.594 101.905 102.909 1.00 37.01 22 GLU C CA 1
ATOM 6875 C C . GLU D 1 22 ? 132.243 103.214 102.490 1.00 37.01 22 GLU C C 1
ATOM 6876 O O . GLU D 1 22 ? 133.471 103.293 102.362 1.00 37.01 22 GLU C O 1
ATOM 6882 N N . GLU D 1 23 ? 131.434 104.253 102.288 1.00 38.38 23 GLU C N 1
ATOM 6883 C CA . GLU D 1 23 ? 131.963 105.568 101.966 1.00 38.38 23 GLU C CA 1
ATOM 6884 C C . GLU D 1 23 ? 132.743 106.166 103.124 1.00 38.38 23 GLU C C 1
ATOM 6885 O O . GLU D 1 23 ? 133.737 106.855 102.891 1.00 38.38 23 GLU C O 1
ATOM 6891 N N . SER D 1 24 ? 132.337 105.886 104.365 1.00 35.06 24 SER C N 1
ATOM 6892 C CA . SER D 1 24 ? 133.103 106.337 105.522 1.00 35.06 24 SER C CA 1
ATOM 6893 C C . SER D 1 24 ? 134.453 105.643 105.612 1.00 35.06 24 SER C C 1
ATOM 6894 O O . SER D 1 24 ? 135.451 106.284 105.962 1.00 35.06 24 SER C O 1
ATOM 6897 N N . TYR D 1 25 ? 134.509 104.349 105.286 1.00 33.74 25 TYR C N 1
ATOM 6898 C CA . TYR D 1 25 ? 135.788 103.646 105.253 1.00 33.74 25 TYR C CA 1
ATOM 6899 C C . TYR D 1 25 ? 136.697 104.193 104.164 1.00 33.74 25 TYR C C 1
ATOM 6900 O O . TYR D 1 25 ? 137.902 104.360 104.384 1.00 33.74 25 TYR C O 1
ATOM 6909 N N . ILE D 1 26 ? 136.141 104.451 102.978 1.00 35.46 26 ILE C N 1
ATOM 6910 C CA . ILE D 1 26 ? 136.945 104.961 101.873 1.00 35.46 26 ILE C CA 1
ATOM 6911 C C . ILE D 1 26 ? 137.448 106.367 102.180 1.00 35.46 26 ILE C C 1
ATOM 6912 O O . ILE D 1 26 ? 138.614 106.692 101.922 1.00 35.46 26 ILE C O 1
ATOM 6917 N N . ARG D 1 27 ? 136.601 107.199 102.793 1.00 35.16 27 ARG C N 1
ATOM 6918 C CA . ARG D 1 27 ? 137.014 108.519 103.248 1.00 35.16 27 ARG C CA 1
ATOM 6919 C C . ARG D 1 27 ? 138.088 108.459 104.322 1.00 35.16 27 ARG C C 1
ATOM 6920 O O . ARG D 1 27 ? 139.002 109.282 104.299 1.00 35.16 27 ARG C O 1
ATOM 6928 N N . CYS D 1 28 ? 138.032 107.483 105.228 1.00 35.11 28 CYS C N 1
ATOM 6929 C CA . CYS D 1 28 ? 139.066 107.345 106.246 1.00 35.11 28 CYS C CA 1
ATOM 6930 C C . CYS D 1 28 ? 140.397 106.865 105.682 1.00 35.11 28 CYS C C 1
ATOM 6931 O O . CYS D 1 28 ? 141.450 107.353 106.108 1.00 35.11 28 CYS C O 1
ATOM 6934 N N . VAL D 1 29 ? 140.374 105.937 104.723 1.00 34.83 29 VAL C N 1
ATOM 6935 C CA . VAL D 1 29 ? 141.615 105.485 104.098 1.00 34.83 29 VAL C CA 1
ATOM 6936 C C . VAL D 1 29 ? 142.232 106.602 103.257 1.00 34.83 29 VAL C C 1
ATOM 6937 O O . VAL D 1 29 ? 143.450 106.815 103.286 1.00 34.83 29 VAL C O 1
ATOM 6941 N N . GLU D 1 30 ? 141.402 107.371 102.544 1.00 36.35 30 GLU C N 1
ATOM 6942 C CA . GLU D 1 30 ? 141.926 108.494 101.771 1.00 36.35 30 GLU C CA 1
ATOM 6943 C C . GLU D 1 30 ? 142.390 109.634 102.668 1.00 36.35 30 GLU C C 1
ATOM 6944 O O . GLU D 1 30 ? 143.280 110.397 102.283 1.00 36.35 30 GLU C O 1
ATOM 6950 N N . TYR D 1 31 ? 141.807 109.761 103.861 1.00 35.71 31 TYR C N 1
ATOM 6951 C CA . TYR D 1 31 ? 142.253 110.767 104.817 1.00 35.71 31 TYR C CA 1
ATOM 6952 C C . TYR D 1 31 ? 143.598 110.396 105.423 1.00 35.71 31 TYR C C 1
ATOM 6953 O O . TYR D 1 31 ? 144.472 111.253 105.576 1.00 35.71 31 TYR C O 1
ATOM 6962 N N . GLY D 1 32 ? 143.780 109.124 105.782 1.00 34.62 32 GLY C N 1
ATOM 6963 C CA . GLY D 1 32 ? 145.062 108.678 106.293 1.00 34.62 32 GLY C CA 1
ATOM 6964 C C . GLY D 1 32 ? 146.151 108.576 105.253 1.00 34.62 32 GLY C C 1
ATOM 6965 O O . GLY D 1 32 ? 147.331 108.611 105.605 1.00 34.62 32 GLY C O 1
ATOM 6966 N N . LYS D 1 33 ? 145.782 108.445 103.979 1.00 36.20 33 LYS C N 1
ATOM 6967 C CA . LYS D 1 33 ? 146.779 108.405 102.916 1.00 36.20 33 LYS C CA 1
ATOM 6968 C C . LYS D 1 33 ? 147.409 109.772 102.675 1.00 36.20 33 LYS C C 1
ATOM 6969 O O . LYS D 1 33 ? 148.557 109.851 102.226 1.00 36.20 33 LYS C O 1
ATOM 6975 N N . LYS D 1 34 ? 146.690 110.855 102.976 1.00 36.60 34 LYS C N 1
ATOM 6976 C CA . LYS D 1 34 ? 147.210 112.191 102.714 1.00 36.60 34 LYS C CA 1
ATOM 6977 C C . LYS D 1 34 ? 148.283 112.617 103.707 1.00 36.60 34 LYS C C 1
ATOM 6978 O O . LYS D 1 34 ? 149.108 113.473 103.376 1.00 36.60 34 LYS C O 1
ATOM 6984 N N . LYS D 1 35 ? 148.291 112.045 104.914 1.00 35.87 35 LYS C N 1
ATOM 6985 C CA . LYS D 1 35 ? 149.276 112.418 105.923 1.00 35.87 35 LYS C CA 1
ATOM 6986 C C . LYS D 1 35 ? 150.687 111.984 105.560 1.00 35.87 35 LYS C C 1
ATOM 6987 O O . LYS D 1 35 ? 151.649 112.589 106.039 1.00 35.87 35 LYS C O 1
ATOM 6993 N N . ALA D 1 36 ? 150.835 110.956 104.732 1.00 37.71 36 ALA C N 1
ATOM 6994 C CA . ALA D 1 36 ? 152.150 110.503 104.310 1.00 37.71 36 ALA C CA 1
ATOM 6995 C C . ALA D 1 36 ? 152.718 111.320 103.162 1.00 37.71 36 ALA C C 1
ATOM 6996 O O . ALA D 1 36 ? 153.861 111.083 102.764 1.00 37.71 36 ALA C O 1
ATOM 6998 N N . HIS D 1 37 ? 151.956 112.270 102.624 1.00 39.75 37 HIS C N 1
ATOM 6999 C CA . HIS D 1 37 ? 152.403 113.077 101.503 1.00 39.75 37 HIS C CA 1
ATOM 7000 C C . HIS D 1 37 ? 152.796 114.492 101.892 1.00 39.75 37 HIS C C 1
ATOM 7001 O O . HIS D 1 37 ? 153.347 115.211 101.053 1.00 39.75 37 HIS C O 1
ATOM 7008 N N . TYR D 1 38 ? 152.531 114.909 103.127 1.00 35.29 38 TYR C N 1
ATOM 7009 C CA . TYR D 1 38 ? 153.026 116.183 103.617 1.00 35.29 38 TYR C CA 1
ATOM 7010 C C . TYR D 1 38 ? 154.540 116.135 103.775 1.00 35.29 38 TYR C C 1
ATOM 7011 O O . TYR D 1 38 ? 155.153 115.068 103.845 1.00 35.29 38 TYR C O 1
ATOM 7020 N N . SER D 1 39 ? 155.147 117.312 103.843 1.00 34.36 39 SER C N 1
ATOM 7021 C CA . SER D 1 39 ? 156.552 117.365 104.201 1.00 34.36 39 SER C CA 1
ATOM 7022 C C . SER D 1 39 ? 156.705 117.178 105.707 1.00 34.36 39 SER C C 1
ATOM 7023 O O . SER D 1 39 ? 155.729 117.139 106.457 1.00 34.36 39 SER C O 1
ATOM 7026 N N . ASN D 1 40 ? 157.956 117.051 106.147 1.00 32.88 40 ASN C N 1
ATOM 7027 C CA . ASN D 1 40 ? 158.218 116.783 107.556 1.00 32.88 40 ASN C CA 1
ATOM 7028 C C . ASN D 1 40 ? 157.910 117.996 108.423 1.00 32.88 40 ASN C C 1
ATOM 7029 O O . ASN D 1 40 ? 157.342 117.858 109.512 1.00 32.88 40 ASN C O 1
ATOM 7034 N N . LEU D 1 41 ? 158.252 119.193 107.946 1.00 32.44 41 LEU C N 1
ATOM 7035 C CA . LEU D 1 41 ? 157.998 120.406 108.710 1.00 32.44 41 LEU C CA 1
ATOM 7036 C C . LEU D 1 41 ? 156.523 120.775 108.726 1.00 32.44 41 LEU C C 1
ATOM 7037 O O . LEU D 1 41 ? 156.040 121.316 109.725 1.00 32.44 41 LEU C O 1
ATOM 7042 N N . ASN D 1 42 ? 155.795 120.462 107.654 1.00 33.18 42 ASN C N 1
ATOM 7043 C CA . ASN D 1 42 ? 154.359 120.717 107.611 1.00 33.18 42 ASN C CA 1
ATOM 7044 C C . ASN D 1 42 ? 153.613 119.825 108.598 1.00 33.18 42 ASN C C 1
ATOM 7045 O O . ASN D 1 42 ? 152.764 120.305 109.366 1.00 33.18 42 ASN C O 1
ATOM 7050 N N . LEU D 1 43 ? 153.935 118.530 108.602 1.00 32.66 43 LEU C N 1
ATOM 7051 C CA . LEU D 1 43 ? 153.348 117.595 109.555 1.00 32.66 43 LEU C CA 1
ATOM 7052 C C . LEU D 1 43 ? 153.764 117.914 110.985 1.00 32.66 43 LEU C C 1
ATOM 7053 O O . LEU D 1 43 ? 152.949 117.787 111.908 1.00 32.66 43 LEU C O 1
ATOM 7058 N N . LEU D 1 44 ? 155.005 118.372 111.179 1.00 30.96 44 LEU C N 1
ATOM 7059 C CA . LEU D 1 44 ? 155.474 118.745 112.510 1.00 30.96 44 LEU C CA 1
ATOM 7060 C C . LEU D 1 44 ? 154.745 119.972 113.042 1.00 30.96 44 LEU C C 1
ATOM 7061 O O . LEU D 1 44 ? 154.356 120.003 114.215 1.00 30.96 44 LEU C O 1
ATOM 7066 N N . ALA D 1 45 ? 154.538 120.984 112.193 1.00 30.08 45 ALA C N 1
ATOM 7067 C CA . ALA D 1 45 ? 153.808 122.176 112.607 1.00 30.08 45 ALA C CA 1
ATOM 7068 C C . ALA D 1 45 ? 152.348 121.874 112.908 1.00 30.08 45 ALA C C 1
ATOM 7069 O O . ALA D 1 45 ? 151.794 122.413 113.876 1.00 30.08 45 ALA C O 1
ATOM 7071 N N . LYS D 1 46 ? 151.720 121.000 112.115 1.00 31.68 46 LYS C N 1
ATOM 7072 C CA . LYS D 1 46 ? 150.343 120.608 112.403 1.00 31.68 46 LYS C CA 1
ATOM 7073 C C . LYS D 1 46 ? 150.232 119.818 113.705 1.00 31.68 46 LYS C C 1
ATOM 7074 O O . LYS D 1 46 ? 149.279 120.016 114.470 1.00 31.68 46 LYS C O 1
ATOM 7080 N N . ALA D 1 47 ? 151.209 118.956 113.995 1.00 30.34 47 ALA C N 1
ATOM 7081 C CA . ALA D 1 47 ? 151.214 118.221 115.254 1.00 30.34 47 ALA C CA 1
ATOM 7082 C C . ALA D 1 47 ? 151.433 119.129 116.462 1.00 30.34 47 ALA C C 1
ATOM 7083 O O . ALA D 1 47 ? 150.791 118.931 117.505 1.00 30.34 47 ALA C O 1
ATOM 7085 N N . ILE D 1 48 ? 152.315 120.126 116.336 1.00 29.09 48 ILE C N 1
ATOM 7086 C CA . ILE D 1 48 ? 152.546 121.078 117.421 1.00 29.09 48 ILE C CA 1
ATOM 7087 C C . ILE D 1 48 ? 151.297 121.916 117.680 1.00 29.09 48 ILE C C 1
ATOM 7088 O O . ILE D 1 48 ? 150.927 122.156 118.840 1.00 29.09 48 ILE C O 1
ATOM 7093 N N . LEU D 1 49 ? 150.594 122.317 116.615 1.00 30.83 49 LEU C N 1
ATOM 7094 C CA . LEU D 1 49 ? 149.335 123.040 116.781 1.00 30.83 49 LEU C CA 1
ATOM 7095 C C . LEU D 1 49 ? 148.261 122.188 117.449 1.00 30.83 49 LEU C C 1
ATOM 7096 O O . LEU D 1 49 ? 147.511 122.698 118.291 1.00 30.83 49 LEU C O 1
ATOM 7101 N N . ALA D 1 50 ? 148.185 120.896 117.112 1.00 31.01 50 ALA C N 1
ATOM 7102 C CA . ALA D 1 50 ? 147.202 120.020 117.747 1.00 31.01 50 ALA C CA 1
ATOM 7103 C C . ALA D 1 50 ? 147.480 119.798 119.230 1.00 31.01 50 ALA C C 1
ATOM 7104 O O . ALA D 1 50 ? 146.539 119.806 120.042 1.00 31.01 50 ALA C O 1
ATOM 7106 N N . GLY D 1 51 ? 148.751 119.613 119.600 1.00 30.47 51 GLY C N 1
ATOM 7107 C CA . GLY D 1 51 ? 149.102 119.535 121.009 1.00 30.47 51 GLY C CA 1
ATOM 7108 C C . GLY D 1 51 ? 148.809 120.814 121.770 1.00 30.47 51 GLY C C 1
ATOM 7109 O O . GLY D 1 51 ? 148.362 120.766 122.923 1.00 30.47 51 GLY C O 1
ATOM 7110 N N . MET D 1 52 ? 149.019 121.967 121.125 1.00 32.27 52 MET C N 1
ATOM 7111 C CA . MET D 1 52 ? 148.686 123.248 121.742 1.00 32.27 52 MET C CA 1
ATOM 7112 C C . MET D 1 52 ? 147.184 123.397 121.966 1.00 32.27 52 MET C C 1
ATOM 7113 O O . MET D 1 52 ? 146.762 123.922 123.001 1.00 32.27 52 MET C O 1
ATOM 7118 N N . PHE D 1 53 ? 146.360 122.942 121.014 1.00 31.62 53 PHE C N 1
ATOM 7119 C CA . PHE D 1 53 ? 144.908 123.017 121.195 1.00 31.62 53 PHE C CA 1
ATOM 7120 C C . PHE D 1 53 ? 144.424 122.101 122.312 1.00 31.62 53 PHE C C 1
ATOM 7121 O O . PHE D 1 53 ? 143.509 122.472 123.070 1.00 31.62 53 PHE C O 1
ATOM 7129 N N . VAL D 1 54 ? 145.025 120.909 122.420 1.00 30.53 54 VAL C N 1
ATOM 7130 C CA . VAL D 1 54 ? 144.685 119.984 123.501 1.00 30.53 54 VAL C CA 1
ATOM 7131 C C . VAL D 1 54 ? 145.023 120.595 124.858 1.00 30.53 54 VAL C C 1
ATOM 7132 O O . VAL D 1 54 ? 144.200 120.574 125.783 1.00 30.53 54 VAL C O 1
ATOM 7136 N N . GLY D 1 55 ? 146.216 121.190 124.979 1.00 29.70 55 GLY C N 1
ATOM 7137 C CA . GLY D 1 55 ? 146.588 121.900 126.196 1.00 29.70 55 GLY C CA 1
ATOM 7138 C C . GLY D 1 55 ? 145.709 123.091 126.526 1.00 29.70 55 GLY C C 1
ATOM 7139 O O . GLY D 1 55 ? 145.402 123.308 127.702 1.00 29.70 55 GLY C O 1
ATOM 7140 N N . LEU D 1 56 ? 145.273 123.840 125.507 1.00 29.59 56 LEU C N 1
ATOM 7141 C CA . LEU D 1 56 ? 144.368 124.975 125.685 1.00 29.59 56 LEU C CA 1
ATOM 7142 C C . LEU D 1 56 ? 143.045 124.559 126.308 1.00 29.59 56 LEU C C 1
ATOM 7143 O O . LEU D 1 56 ? 142.632 125.092 127.352 1.00 29.59 56 LEU C O 1
ATOM 7148 N N . CYS D 1 57 ? 142.373 123.603 125.690 1.00 30.22 57 CYS C N 1
ATOM 7149 C CA . CYS D 1 57 ? 141.073 123.224 126.207 1.00 30.22 57 CYS C CA 1
ATOM 7150 C C . CYS D 1 57 ? 141.157 122.367 127.459 1.00 30.22 57 CYS C C 1
ATOM 7151 O O . CYS D 1 57 ? 140.205 122.359 128.243 1.00 30.22 57 CYS C O 1
ATOM 7154 N N . ALA D 1 58 ? 142.296 121.731 127.727 1.00 28.52 58 ALA C N 1
ATOM 7155 C CA . ALA D 1 58 ? 142.464 121.062 129.007 1.00 28.52 58 ALA C CA 1
ATOM 7156 C C . ALA D 1 58 ? 142.740 122.029 130.150 1.00 28.52 58 ALA C C 1
ATOM 7157 O O . ALA D 1 58 ? 142.302 121.769 131.273 1.00 28.52 58 ALA C O 1
ATOM 7159 N N . HIS D 1 59 ? 143.437 123.145 129.893 1.00 27.73 59 HIS C N 1
ATOM 7160 C CA . HIS D 1 59 ? 143.527 124.220 130.882 1.00 27.73 59 HIS C CA 1
ATOM 7161 C C . HIS D 1 59 ? 142.152 124.797 131.195 1.00 27.73 59 HIS C C 1
ATOM 7162 O O . HIS D 1 59 ? 141.812 125.014 132.370 1.00 27.73 59 HIS C O 1
ATOM 7169 N N . ALA D 1 60 ? 141.355 125.057 130.150 1.00 27.83 60 ALA C N 1
ATOM 7170 C CA . ALA D 1 60 ? 140.002 125.573 130.352 1.00 27.83 60 ALA C CA 1
ATOM 7171 C C . ALA D 1 60 ? 139.125 124.597 131.126 1.00 27.83 60 ALA C C 1
ATOM 7172 O O . ALA D 1 60 ? 138.383 125.011 132.027 1.00 27.83 60 ALA C O 1
ATOM 7174 N N . SER D 1 61 ? 139.232 123.303 130.823 1.00 27.92 61 SER C N 1
ATOM 7175 C CA . SER D 1 61 ? 138.469 122.285 131.531 1.00 27.92 61 SER C CA 1
ATOM 7176 C C . SER D 1 61 ? 138.926 122.110 132.968 1.00 27.92 61 SER C C 1
ATOM 7177 O O . SER D 1 61 ? 138.095 121.853 133.839 1.00 27.92 61 SER C O 1
ATOM 7180 N N . GLY D 1 62 ? 140.226 122.244 133.235 1.00 26.86 62 GLY C N 1
ATOM 7181 C CA . GLY D 1 62 ? 140.707 122.160 134.600 1.00 26.86 62 GLY C CA 1
ATOM 7182 C C . GLY D 1 62 ? 140.243 123.308 135.465 1.00 26.86 62 GLY C C 1
ATOM 7183 O O . GLY D 1 62 ? 139.906 123.106 136.633 1.00 26.86 62 GLY C O 1
ATOM 7184 N N . ILE D 1 63 ? 140.187 124.517 134.903 1.00 27.23 63 ILE C N 1
ATOM 7185 C CA . ILE D 1 63 ? 139.637 125.643 135.656 1.00 27.23 63 ILE C CA 1
ATOM 7186 C C . ILE D 1 63 ? 138.135 125.474 135.878 1.00 27.23 63 ILE C C 1
ATOM 7187 O O . ILE D 1 63 ? 137.633 125.684 136.992 1.00 27.23 63 ILE C O 1
ATOM 7192 N N . ALA D 1 64 ? 137.406 125.046 134.840 1.00 27.30 64 ALA C N 1
ATOM 7193 C CA . ALA D 1 64 ? 135.966 124.830 134.961 1.00 27.30 64 ALA C CA 1
ATOM 7194 C C . ALA D 1 64 ? 135.621 123.699 135.927 1.00 27.30 64 ALA C C 1
ATOM 7195 O O . ALA D 1 64 ? 134.575 123.747 136.581 1.00 27.30 64 ALA C O 1
ATOM 7197 N N . GLY D 1 65 ? 136.481 122.686 136.042 1.00 26.38 65 GLY C N 1
ATOM 7198 C CA . GLY D 1 65 ? 136.241 121.620 136.994 1.00 26.38 65 GLY C CA 1
ATOM 7199 C C . GLY D 1 65 ? 136.687 121.948 138.399 1.00 26.38 65 GLY C C 1
ATOM 7200 O O . GLY D 1 65 ? 136.090 121.467 139.363 1.00 26.38 65 GLY C O 1
ATOM 7201 N N . GLY D 1 66 ? 137.740 122.756 138.548 1.00 26.84 66 GLY C N 1
ATOM 7202 C CA . GLY D 1 66 ? 138.135 123.207 139.866 1.00 26.84 66 GLY C CA 1
ATOM 7203 C C . GLY D 1 66 ? 137.235 124.264 140.458 1.00 26.84 66 GLY C C 1
ATOM 7204 O O . GLY D 1 66 ? 137.291 124.496 141.668 1.00 26.84 66 GLY C O 1
ATOM 7205 N N . LEU D 1 67 ? 136.426 124.929 139.629 1.00 26.61 67 LEU C N 1
ATOM 7206 C CA . LEU D 1 67 ? 135.390 125.803 140.171 1.00 26.61 67 LEU C CA 1
ATOM 7207 C C . LEU D 1 67 ? 134.342 125.011 140.936 1.00 26.61 67 LEU C C 1
ATOM 7208 O O . LEU D 1 67 ? 133.930 125.411 142.029 1.00 26.61 67 LEU C O 1
ATOM 7213 N N . PHE D 1 68 ? 133.910 123.881 140.386 1.00 26.87 68 PHE C N 1
ATOM 7214 C CA . PHE D 1 68 ? 132.909 123.033 141.015 1.00 26.87 68 PHE C CA 1
ATOM 7215 C C . PHE D 1 68 ? 133.504 122.070 142.028 1.00 26.87 68 PHE C C 1
ATOM 7216 O O . PHE D 1 68 ? 132.782 121.220 142.553 1.00 26.87 68 PHE C O 1
ATOM 7224 N N . TYR D 1 69 ? 134.797 122.181 142.309 1.00 26.59 69 TYR C N 1
ATOM 7225 C CA . TYR D 1 69 ? 135.473 121.376 143.309 1.00 26.59 69 TYR C CA 1
ATOM 7226 C C . TYR D 1 69 ? 135.657 122.159 144.601 1.00 26.59 69 TYR C C 1
ATOM 7227 O O . TYR D 1 69 ? 136.576 121.874 145.374 1.00 26.59 69 TYR C O 1
ATOM 7236 N N . TYR D 1 70 ? 134.809 123.165 144.817 1.00 27.48 70 TYR C N 1
ATOM 7237 C CA . TYR D 1 70 ? 134.837 123.984 146.019 1.00 27.48 70 TYR C CA 1
ATOM 7238 C C . TYR D 1 70 ? 134.557 123.122 147.240 1.00 27.48 70 TYR C C 1
ATOM 7239 O O . TYR D 1 70 ? 133.753 122.192 147.180 1.00 27.48 70 TYR C O 1
ATOM 7248 N N . HIS D 1 71 ? 135.231 123.431 148.350 1.00 28.28 71 HIS C N 1
ATOM 7249 C CA . HIS D 1 71 ? 135.325 122.494 149.466 1.00 28.28 71 HIS C CA 1
ATOM 7250 C C . HIS D 1 71 ? 134.009 122.286 150.204 1.00 28.28 71 HIS C C 1
ATOM 7251 O O . HIS D 1 71 ? 133.857 121.270 150.886 1.00 28.28 71 HIS C O 1
ATOM 7258 N N . LYS D 1 72 ? 133.057 123.205 150.082 1.00 28.37 72 LYS C N 1
ATOM 7259 C CA . LYS D 1 72 ? 131.736 122.999 150.657 1.00 28.37 72 LYS C CA 1
ATOM 7260 C C . LYS D 1 72 ? 130.810 122.247 149.717 1.00 28.37 72 LYS C C 1
ATOM 7261 O O . LYS D 1 72 ? 129.932 121.514 150.179 1.00 28.37 72 LYS C O 1
ATOM 7267 N N . LEU D 1 73 ? 130.984 122.421 148.409 1.00 26.65 73 LEU C N 1
ATOM 7268 C CA . LEU D 1 73 ? 130.251 121.633 147.429 1.00 26.65 73 LEU C CA 1
ATOM 7269 C C . LEU D 1 73 ? 130.811 120.222 147.319 1.00 26.65 73 LEU C C 1
ATOM 7270 O O . LEU D 1 73 ? 130.058 119.275 147.078 1.00 26.65 73 LEU C O 1
ATOM 7275 N N . ARG D 1 74 ? 132.122 120.074 147.515 1.00 27.58 74 ARG C N 1
ATOM 7276 C CA . ARG D 1 74 ? 132.787 118.777 147.468 1.00 27.58 74 ARG C CA 1
ATOM 7277 C C . ARG D 1 74 ? 132.332 117.856 148.594 1.00 27.58 74 ARG C C 1
ATOM 7278 O O . ARG D 1 74 ? 132.408 116.631 148.456 1.00 27.58 74 ARG C O 1
ATOM 7286 N N . GLU D 1 75 ? 131.865 118.416 149.711 1.00 29.82 75 GLU C N 1
ATOM 7287 C CA . GLU D 1 75 ? 131.393 117.602 150.823 1.00 29.82 75 GLU C CA 1
ATOM 7288 C C . GLU D 1 75 ? 130.047 116.953 150.547 1.00 29.82 75 GLU C C 1
ATOM 7289 O O . GLU D 1 75 ? 129.708 115.961 151.197 1.00 29.82 75 GLU C O 1
ATOM 7295 N N . ILE D 1 76 ? 129.270 117.493 149.617 1.00 27.95 76 ILE C N 1
ATOM 7296 C CA . ILE D 1 76 ? 127.939 116.990 149.318 1.00 27.95 76 ILE C CA 1
ATOM 7297 C C . ILE D 1 76 ? 127.944 116.097 148.090 1.00 27.95 76 ILE C C 1
ATOM 7298 O O . ILE D 1 76 ? 127.431 114.981 148.125 1.00 27.95 76 ILE C O 1
ATOM 7303 N N . VAL D 1 77 ? 128.523 116.569 146.986 1.00 26.72 77 VAL C N 1
ATOM 7304 C CA . VAL D 1 77 ? 128.447 115.843 145.725 1.00 26.72 77 VAL C CA 1
ATOM 7305 C C . VAL D 1 77 ? 129.723 115.089 145.393 1.00 26.72 77 VAL C C 1
ATOM 7306 O O . VAL D 1 77 ? 129.740 114.338 144.406 1.00 26.72 77 VAL C O 1
ATOM 7310 N N . GLY D 1 78 ? 130.781 115.246 146.182 1.00 26.96 78 GLY C N 1
ATOM 7311 C CA . GLY D 1 78 ? 132.032 114.592 145.851 1.00 26.96 78 GLY C CA 1
ATOM 7312 C C . GLY D 1 78 ? 132.700 115.269 144.673 1.00 26.96 78 GLY C C 1
ATOM 7313 O O . GLY D 1 78 ? 132.793 116.497 144.600 1.00 26.96 78 GLY C O 1
ATOM 7314 N N . ALA D 1 79 ? 133.162 114.460 143.726 1.00 26.30 79 ALA C N 1
ATOM 7315 C CA . ALA D 1 79 ? 133.811 114.960 142.525 1.00 26.30 79 ALA C CA 1
ATOM 7316 C C . ALA D 1 79 ? 132.938 114.823 141.289 1.00 26.30 79 ALA C C 1
ATOM 7317 O O . ALA D 1 79 ? 133.462 114.805 140.178 1.00 26.30 79 ALA C O 1
ATOM 7319 N N . SER D 1 80 ? 131.619 114.742 141.456 1.00 26.85 80 SER C N 1
ATOM 7320 C CA . SER D 1 80 ? 130.743 114.429 140.331 1.00 26.85 80 SER C CA 1
ATOM 7321 C C . SER D 1 80 ? 130.584 115.618 139.392 1.00 26.85 80 SER C C 1
ATOM 7322 O O . SER D 1 80 ? 130.777 115.494 138.175 1.00 26.85 80 SER C O 1
ATOM 7325 N N . MET D 1 81 ? 130.232 116.780 139.941 1.00 29.00 81 MET C N 1
ATOM 7326 C CA . MET D 1 81 ? 130.035 117.976 139.136 1.00 29.00 81 MET C CA 1
ATOM 7327 C C . MET D 1 81 ? 131.332 118.505 138.544 1.00 29.00 81 MET C C 1
ATOM 7328 O O . MET D 1 81 ? 131.303 119.074 137.452 1.00 29.00 81 MET C O 1
ATOM 7333 N N . SER D 1 82 ? 132.465 118.281 139.215 1.00 27.03 82 SER C N 1
ATOM 7334 C CA . SER D 1 82 ? 133.764 118.651 138.662 1.00 27.03 82 SER C CA 1
ATOM 7335 C C . SER D 1 82 ? 134.079 117.870 137.395 1.00 27.03 82 SER C C 1
ATOM 7336 O O . SER D 1 82 ? 134.475 118.455 136.380 1.00 27.03 82 SER C O 1
ATOM 7339 N N . VAL D 1 83 ? 133.887 116.550 137.430 1.00 27.00 83 VAL C N 1
ATOM 7340 C CA . VAL D 1 83 ? 134.158 115.716 136.267 1.00 27.00 83 VAL C CA 1
ATOM 7341 C C . VAL D 1 83 ? 133.132 115.969 135.164 1.00 27.00 83 VAL C C 1
ATOM 7342 O O . VAL D 1 83 ? 133.483 115.959 133.976 1.00 27.00 83 VAL C O 1
ATOM 7346 N N . PHE D 1 84 ? 131.880 116.273 135.528 1.00 27.13 84 PHE C N 1
ATOM 7347 C CA . PHE D 1 84 ? 130.883 116.603 134.511 1.00 27.13 84 PHE C CA 1
ATOM 7348 C C . PHE D 1 84 ? 131.203 117.915 133.802 1.00 27.13 84 PHE C C 1
ATOM 7349 O O . PHE D 1 84 ? 131.082 118.001 132.577 1.00 27.13 84 PHE C O 1
ATOM 7357 N N . VAL D 1 85 ? 131.611 118.948 134.541 1.00 27.48 85 VAL C N 1
ATOM 7358 C CA . VAL D 1 85 ? 131.905 120.224 133.895 1.00 27.48 85 VAL C CA 1
ATOM 7359 C C . VAL D 1 85 ? 133.231 120.151 133.131 1.00 27.48 85 VAL C C 1
ATOM 7360 O O . VAL D 1 85 ? 133.382 120.794 132.082 1.00 27.48 85 VAL C O 1
ATOM 7364 N N . TYR D 1 86 ? 134.168 119.306 133.582 1.00 28.17 86 TYR C N 1
ATOM 7365 C CA . TYR D 1 86 ? 135.366 119.009 132.796 1.00 28.17 86 TYR C CA 1
ATOM 7366 C C . TYR D 1 86 ? 135.010 118.373 131.453 1.00 28.17 86 TYR C C 1
ATOM 7367 O O . TYR D 1 86 ? 135.499 118.804 130.400 1.00 28.17 86 TYR C O 1
ATOM 7376 N N . GLY D 1 87 ? 134.174 117.332 131.474 1.00 28.70 87 GLY C N 1
ATOM 7377 C CA . GLY D 1 87 ? 133.764 116.677 130.246 1.00 28.70 87 GLY C CA 1
ATOM 7378 C C . GLY D 1 87 ? 132.867 117.517 129.366 1.00 28.70 87 GLY C C 1
ATOM 7379 O O . GLY D 1 87 ? 132.790 117.268 128.163 1.00 28.70 87 GLY C O 1
ATOM 7380 N N . PHE D 1 88 ? 132.172 118.493 129.944 1.00 28.64 88 PHE C N 1
ATOM 7381 C CA . PHE D 1 88 ? 131.413 119.454 129.157 1.00 28.64 88 PHE C CA 1
ATOM 7382 C C . PHE D 1 88 ? 132.322 120.471 128.479 1.00 28.64 88 PHE C C 1
ATOM 7383 O O . PHE D 1 88 ? 132.058 120.870 127.341 1.00 28.64 88 PHE C O 1
ATOM 7391 N N . THR D 1 89 ? 133.393 120.894 129.151 1.00 29.24 89 THR C N 1
ATOM 7392 C CA . THR D 1 89 ? 134.237 121.957 128.619 1.00 29.24 89 THR C CA 1
ATOM 7393 C C . THR D 1 89 ? 135.257 121.422 127.614 1.00 29.24 89 THR C C 1
ATOM 7394 O O . THR D 1 89 ? 135.635 122.131 126.675 1.00 29.24 89 THR C O 1
ATOM 7398 N N . PHE D 1 90 ? 135.681 120.168 127.768 1.00 30.07 90 PHE C N 1
ATOM 7399 C CA . PHE D 1 90 ? 136.774 119.646 126.944 1.00 30.07 90 PHE C CA 1
ATOM 7400 C C . PHE D 1 90 ? 136.550 119.484 125.431 1.00 30.07 90 PHE C C 1
ATOM 7401 O O . PHE D 1 90 ? 137.490 119.814 124.689 1.00 30.07 90 PHE C O 1
ATOM 7409 N N . PRO D 1 91 ? 135.419 118.978 124.899 1.00 30.36 91 PRO C N 1
ATOM 7410 C CA . PRO D 1 91 ? 135.418 118.503 123.499 1.00 30.36 91 PRO C CA 1
ATOM 7411 C C . PRO D 1 91 ? 135.586 119.550 122.400 1.00 30.36 91 PRO C C 1
ATOM 7412 O O . PRO D 1 91 ? 135.548 119.174 121.226 1.00 30.36 91 PRO C O 1
ATOM 7416 N N . ILE D 1 92 ? 135.781 120.834 122.705 1.00 31.94 92 ILE C N 1
ATOM 7417 C CA . ILE D 1 92 ? 136.012 121.816 121.651 1.00 31.94 92 ILE C CA 1
ATOM 7418 C C . ILE D 1 92 ? 137.429 121.743 121.094 1.00 31.94 92 ILE C C 1
ATOM 7419 O O . ILE D 1 92 ? 137.689 122.286 120.012 1.00 31.94 92 ILE C O 1
ATOM 7424 N N . ALA D 1 93 ? 138.336 121.035 121.782 1.00 33.46 93 ALA C N 1
ATOM 7425 C CA . ALA D 1 93 ? 139.713 120.871 121.319 1.00 33.46 93 ALA C CA 1
ATOM 7426 C C . ALA D 1 93 ? 139.788 120.135 119.999 1.00 33.46 93 ALA C C 1
ATOM 7427 O O . ALA D 1 93 ? 140.597 120.482 119.134 1.00 33.46 93 ALA C O 1
ATOM 7429 N N . PHE D 1 94 ? 138.890 119.197 119.808 1.00 34.68 94 PHE C N 1
ATOM 7430 C CA . PHE D 1 94 ? 138.814 118.385 118.639 1.00 34.68 94 PHE C CA 1
ATOM 7431 C C . PHE D 1 94 ? 138.296 119.113 117.481 1.00 34.68 94 PHE C C 1
ATOM 7432 O O . PHE D 1 94 ? 138.694 118.890 116.412 1.00 34.68 94 PHE C O 1
ATOM 7440 N N . MET D 1 95 ? 137.410 120.024 117.707 1.00 36.10 95 MET C N 1
ATOM 7441 C CA . MET D 1 95 ? 136.955 120.961 116.689 1.00 36.10 95 MET C CA 1
ATOM 7442 C C . MET D 1 95 ? 138.046 121.938 116.282 1.00 36.10 95 MET C C 1
ATOM 7443 O O . MET D 1 95 ? 138.187 122.236 115.090 1.00 36.10 95 MET C O 1
ATOM 7448 N N . CYS D 1 96 ? 138.815 122.437 117.254 1.00 34.65 96 CYS C N 1
ATOM 7449 C CA . CYS D 1 96 ? 139.958 123.296 116.948 1.00 34.65 96 CYS C CA 1
ATOM 7450 C C . CYS D 1 96 ? 141.019 122.563 116.135 1.00 34.65 96 CYS C C 1
ATOM 7451 O O . CYS D 1 96 ? 141.665 123.169 115.275 1.00 34.65 96 CYS C O 1
ATOM 7454 N N . ILE D 1 97 ? 141.206 121.269 116.391 1.00 34.27 97 ILE C N 1
ATOM 7455 C CA . ILE D 1 97 ? 142.168 120.477 115.630 1.00 34.27 97 ILE C CA 1
ATOM 7456 C C . ILE D 1 97 ? 141.666 120.226 114.210 1.00 34.27 97 ILE C C 1
ATOM 7457 O O . ILE D 1 97 ? 142.422 120.365 113.243 1.00 34.27 97 ILE C O 1
ATOM 7462 N N . ILE D 1 98 ? 140.384 119.885 114.058 1.00 35.53 98 ILE C N 1
ATOM 7463 C CA . ILE D 1 98 ? 139.839 119.542 112.746 1.00 35.53 98 ILE C CA 1
ATOM 7464 C C . ILE D 1 98 ? 139.742 120.766 111.843 1.00 35.53 98 ILE C C 1
ATOM 7465 O O . ILE D 1 98 ? 140.154 120.719 110.678 1.00 35.53 98 ILE C O 1
ATOM 7470 N N . CYS D 1 99 ? 139.225 121.885 112.360 1.00 35.92 99 CYS C N 1
ATOM 7471 C CA . CYS D 1 99 ? 138.945 123.032 111.503 1.00 35.92 99 CYS C CA 1
ATOM 7472 C C . CYS D 1 99 ? 140.201 123.740 111.010 1.00 35.92 99 CYS C C 1
ATOM 7473 O O . CYS D 1 99 ? 140.144 124.411 109.977 1.00 35.92 99 CYS C O 1
ATOM 7476 N N . THR D 1 100 ? 141.327 123.607 111.705 1.00 35.01 100 THR C N 1
ATOM 7477 C CA . THR D 1 100 ? 142.587 124.135 111.199 1.00 35.01 100 THR C CA 1
ATOM 7478 C C . THR D 1 100 ? 143.374 123.128 110.372 1.00 35.01 100 THR C C 1
ATOM 7479 O O . THR D 1 100 ? 144.353 123.515 109.730 1.00 35.01 100 THR C O 1
ATOM 7483 N N . GLY D 1 101 ? 142.983 121.858 110.372 1.00 35.19 101 GLY C N 1
ATOM 7484 C CA . GLY D 1 101 ? 143.719 120.861 109.625 1.00 35.19 101 GLY C CA 1
ATOM 7485 C C . GLY D 1 101 ? 144.911 120.271 110.340 1.00 35.19 101 GLY C C 1
ATOM 7486 O O . GLY D 1 101 ? 145.797 119.717 109.686 1.00 35.19 101 GLY C O 1
ATOM 7487 N N . SER D 1 102 ? 144.963 120.373 111.663 1.00 34.82 102 SER C N 1
ATOM 7488 C CA . SER D 1 102 ? 146.042 119.808 112.456 1.00 34.82 102 SER C CA 1
ATOM 7489 C C . SER D 1 102 ? 145.851 118.302 112.614 1.00 34.82 102 SER C C 1
ATOM 7490 O O . SER D 1 102 ? 144.753 117.771 112.433 1.00 34.82 102 SER C O 1
ATOM 7493 N N . ASP D 1 103 ? 146.933 117.604 112.957 1.00 34.48 103 ASP C N 1
ATOM 7494 C CA . ASP D 1 103 ? 146.879 116.155 113.112 1.00 34.48 103 ASP C CA 1
ATOM 7495 C C . ASP D 1 103 ? 147.227 115.744 114.536 1.00 34.48 103 ASP C C 1
ATOM 7496 O O . ASP D 1 103 ? 148.213 116.213 115.111 1.00 34.48 103 ASP C O 1
ATOM 7501 N N . LEU D 1 104 ? 146.396 114.879 115.100 1.00 33.18 104 LEU C N 1
ATOM 7502 C CA . LEU D 1 104 ? 146.617 114.276 116.400 1.00 33.18 104 LEU C CA 1
ATOM 7503 C C . LEU D 1 104 ? 147.053 112.832 116.208 1.00 33.18 104 LEU C C 1
ATOM 7504 O O . LEU D 1 104 ? 146.669 112.182 115.236 1.00 33.18 104 LEU C O 1
ATOM 7509 N N . PHE D 1 105 ? 147.871 112.341 117.140 1.00 31.69 105 PHE C N 1
ATOM 7510 C CA . PHE D 1 105 ? 148.411 110.987 117.042 1.00 31.69 105 PHE C CA 1
ATOM 7511 C C . PHE D 1 105 ? 147.313 109.939 117.182 1.00 31.69 105 PHE C C 1
ATOM 7512 O O . PHE D 1 105 ? 147.284 108.950 116.436 1.00 31.69 105 PHE C O 1
ATOM 7520 N N . THR D 1 106 ? 146.388 110.158 118.114 1.00 33.00 106 THR C N 1
ATOM 7521 C CA . THR D 1 106 ? 145.328 109.201 118.392 1.00 33.00 106 THR C CA 1
ATOM 7522 C C . THR D 1 106 ? 144.310 109.110 117.266 1.00 33.00 106 THR C C 1
ATOM 7523 O O . THR D 1 106 ? 143.706 108.052 117.070 1.00 33.00 106 THR C O 1
ATOM 7527 N N . GLY D 1 107 ? 144.097 110.195 116.525 1.00 33.67 107 GLY C N 1
ATOM 7528 C CA . GLY D 1 107 ? 143.293 110.094 115.324 1.00 33.67 107 GLY C CA 1
ATOM 7529 C C . GLY D 1 107 ? 144.016 109.381 114.205 1.00 33.67 107 GLY C C 1
ATOM 7530 O O . GLY D 1 107 ? 143.399 108.643 113.434 1.00 33.67 107 GLY C O 1
ATOM 7531 N N . ASN D 1 108 ? 145.330 109.577 114.108 1.00 33.64 108 ASN C N 1
ATOM 7532 C CA . ASN D 1 108 ? 146.138 108.955 113.072 1.00 33.64 108 ASN C CA 1
ATOM 7533 C C . ASN D 1 108 ? 146.283 107.454 113.251 1.00 33.64 108 ASN C C 1
ATOM 7534 O O . ASN D 1 108 ? 146.452 106.762 112.243 1.00 33.64 108 ASN C O 1
ATOM 7539 N N . THR D 1 109 ? 146.197 106.944 114.490 1.00 33.75 109 THR C N 1
ATOM 7540 C CA . THR D 1 109 ? 146.351 105.509 114.750 1.00 33.75 109 THR C CA 1
ATOM 7541 C C . THR D 1 109 ? 145.309 104.646 114.048 1.00 33.75 109 THR C C 1
ATOM 7542 O O . THR D 1 109 ? 145.564 103.460 113.831 1.00 33.75 109 THR C O 1
ATOM 7546 N N . LEU D 1 110 ? 144.151 105.197 113.695 1.00 33.39 110 LEU C N 1
ATOM 7547 C CA . LEU D 1 110 ? 143.176 104.482 112.883 1.00 33.39 110 LEU C CA 1
ATOM 7548 C C . LEU D 1 110 ? 143.397 104.694 111.392 1.00 33.39 110 LEU C C 1
ATOM 7549 O O . LEU D 1 110 ? 143.541 103.725 110.644 1.00 33.39 110 LEU C O 1
ATOM 7554 N N . ALA D 1 111 ? 143.457 105.953 110.955 1.00 33.38 111 ALA C N 1
ATOM 7555 C CA . ALA D 1 111 ? 143.425 106.283 109.536 1.00 33.38 111 ALA C CA 1
ATOM 7556 C C . ALA D 1 111 ? 144.720 105.917 108.822 1.00 33.38 111 ALA C C 1
ATOM 7557 O O . ALA D 1 111 ? 144.682 105.322 107.735 1.00 33.38 111 ALA C O 1
ATOM 7559 N N . VAL D 1 112 ? 145.872 106.254 109.407 1.00 32.77 112 VAL C N 1
ATOM 7560 C CA . VAL D 1 112 ? 147.136 105.969 108.745 1.00 32.77 112 VAL C CA 1
ATOM 7561 C C . VAL D 1 112 ? 147.431 104.472 108.790 1.00 32.77 112 VAL C C 1
ATOM 7562 O O . VAL D 1 112 ? 148.017 103.920 107.855 1.00 32.77 112 VAL C O 1
ATOM 7566 N N . THR D 1 113 ? 146.956 103.776 109.824 1.00 33.27 113 THR C N 1
ATOM 7567 C CA . THR D 1 113 ? 147.113 102.326 109.874 1.00 33.27 113 THR C CA 1
ATOM 7568 C C . THR D 1 113 ? 146.193 101.631 108.877 1.00 33.27 113 THR C C 1
ATOM 7569 O O . THR D 1 113 ? 146.574 100.608 108.298 1.00 33.27 113 THR C O 1
ATOM 7573 N N . MET D 1 114 ? 144.992 102.175 108.657 1.00 34.75 114 MET C N 1
ATOM 7574 C CA . MET D 1 114 ? 144.104 101.654 107.623 1.00 34.75 114 MET C CA 1
ATOM 7575 C C . MET D 1 114 ? 144.699 101.837 106.238 1.00 34.75 114 MET C C 1
ATOM 7576 O O . MET D 1 114 ? 144.594 100.947 105.390 1.00 34.75 114 MET C O 1
ATOM 7581 N N . ALA D 1 115 ? 145.314 102.993 105.989 1.00 33.60 115 ALA C N 1
ATOM 7582 C CA . ALA D 1 115 ? 146.019 103.198 104.732 1.00 33.60 115 ALA C CA 1
ATOM 7583 C C . ALA D 1 115 ? 147.268 102.333 104.617 1.00 33.60 115 ALA C C 1
ATOM 7584 O O . ALA D 1 115 ? 147.696 102.032 103.501 1.00 33.60 115 ALA C O 1
ATOM 7586 N N . LEU D 1 116 ? 147.866 101.938 105.742 1.00 33.15 116 LEU C N 1
ATOM 7587 C CA . LEU D 1 116 ? 148.962 100.975 105.711 1.00 33.15 116 LEU C CA 1
ATOM 7588 C C . LEU D 1 116 ? 148.468 99.585 105.338 1.00 33.15 116 LEU C C 1
ATOM 7589 O O . LEU D 1 116 ? 149.147 98.857 104.605 1.00 33.15 116 LEU C O 1
ATOM 7594 N N . TYR D 1 117 ? 147.293 99.196 105.846 1.00 32.15 117 TYR C N 1
ATOM 7595 C CA . TYR D 1 117 ? 146.728 97.884 105.537 1.00 32.15 117 TYR C CA 1
ATOM 7596 C C . TYR D 1 117 ? 146.326 97.769 104.075 1.00 32.15 117 TYR C C 1
ATOM 7597 O O . TYR D 1 117 ? 146.422 96.686 103.492 1.00 32.15 117 TYR C O 1
ATOM 7606 N N . GLU D 1 118 ? 145.877 98.864 103.470 1.00 33.94 118 GLU C N 1
ATOM 7607 C CA . GLU D 1 118 ? 145.444 98.878 102.082 1.00 33.94 118 GLU C CA 1
ATOM 7608 C C . GLU D 1 118 ? 146.581 99.126 101.105 1.00 33.94 118 GLU C C 1
ATOM 7609 O O . GLU D 1 118 ? 146.308 99.432 99.940 1.00 33.94 118 GLU C O 1
ATOM 7615 N N . LYS D 1 119 ? 147.834 99.015 101.563 1.00 35.21 119 LYS C N 1
ATOM 7616 C CA . LYS D 1 119 ? 149.053 99.206 100.769 1.00 35.21 119 LYS C CA 1
ATOM 7617 C C . LYS D 1 119 ? 149.138 100.597 100.149 1.00 35.21 119 LYS C C 1
ATOM 7618 O O . LYS D 1 119 ? 149.724 100.775 99.081 1.00 35.21 119 LYS C O 1
ATOM 7624 N N . LYS D 1 120 ? 148.569 101.598 100.817 1.00 36.26 120 LYS C N 1
ATOM 7625 C CA . LYS D 1 120 ? 148.641 102.972 100.344 1.00 36.26 120 LYS C CA 1
ATOM 7626 C C . LYS D 1 120 ? 149.789 103.751 100.957 1.00 36.26 120 LYS C C 1
ATOM 7627 O O . LYS D 1 120 ? 150.238 104.735 100.363 1.00 36.26 120 LYS C O 1
ATOM 7633 N N . VAL D 1 121 ? 150.259 103.339 102.129 1.00 36.22 121 VAL C N 1
ATOM 7634 C CA . VAL D 1 121 ? 151.399 103.935 102.809 1.00 36.22 121 VAL C CA 1
ATOM 7635 C C . VAL D 1 121 ? 152.442 102.840 102.976 1.00 36.22 121 VAL C C 1
ATOM 7636 O O . VAL D 1 121 ? 152.098 101.699 103.299 1.00 36.22 121 VAL C O 1
ATOM 7640 N N . LYS D 1 122 ? 153.705 103.172 102.729 1.00 38.45 122 LYS C N 1
ATOM 7641 C CA . LYS D 1 122 ? 154.783 102.231 102.979 1.00 38.45 122 LYS C CA 1
ATOM 7642 C C . LYS D 1 122 ? 155.073 102.145 104.476 1.00 38.45 122 LYS C C 1
ATOM 7643 O O . LYS D 1 122 ? 154.508 102.874 105.289 1.00 38.45 122 LYS C O 1
ATOM 7649 N N . LEU D 1 123 ? 155.972 101.234 104.842 1.00 38.67 123 LEU C N 1
ATOM 7650 C CA . LEU D 1 123 ? 156.227 101.002 106.259 1.00 38.67 123 LEU C CA 1
ATOM 7651 C C . LEU D 1 123 ? 157.072 102.111 106.876 1.00 38.67 123 LEU C C 1
ATOM 7652 O O . LEU D 1 123 ? 156.768 102.585 107.978 1.00 38.67 123 LEU C O 1
ATOM 7657 N N . LEU D 1 124 ? 158.127 102.541 106.177 1.00 38.80 124 LEU C N 1
ATOM 7658 C CA . LEU D 1 124 ? 158.967 103.622 106.681 1.00 38.80 124 LEU C CA 1
ATOM 7659 C C . LEU D 1 124 ? 158.227 104.950 106.711 1.00 38.80 124 LEU C C 1
ATOM 7660 O O . LEU D 1 124 ? 158.429 105.741 107.637 1.00 38.80 124 LEU C O 1
ATOM 7665 N N . ASP D 1 125 ? 157.361 105.203 105.727 1.00 37.92 125 ASP C N 1
ATOM 7666 C CA . ASP D 1 125 ? 156.497 106.375 105.775 1.00 37.92 125 ASP C CA 1
ATOM 7667 C C . ASP D 1 125 ? 155.522 106.319 106.937 1.00 37.92 125 ASP C C 1
ATOM 7668 O O . ASP D 1 125 ? 155.247 107.358 107.543 1.00 37.92 125 ASP C O 1
ATOM 7673 N N . TYR D 1 126 ? 155.031 105.125 107.276 1.00 34.33 126 TYR C N 1
ATOM 7674 C CA . TYR D 1 126 ? 154.150 104.955 108.425 1.00 34.33 126 TYR C CA 1
ATOM 7675 C C . TYR D 1 126 ? 154.864 105.292 109.727 1.00 34.33 126 TYR C C 1
ATOM 7676 O O . TYR D 1 126 ? 154.342 106.062 110.545 1.00 34.33 126 TYR C O 1
ATOM 7685 N N . LEU D 1 127 ? 156.067 104.739 109.920 1.00 35.21 127 LEU C N 1
ATOM 7686 C CA . LEU D 1 127 ? 156.842 105.018 111.126 1.00 35.21 127 LEU C CA 1
ATOM 7687 C C . LEU D 1 127 ? 157.248 106.483 111.216 1.00 35.21 127 LEU C C 1
ATOM 7688 O O . LEU D 1 127 ? 157.211 107.064 112.308 1.00 35.21 127 LEU C O 1
ATOM 7693 N N . ARG D 1 128 ? 157.585 107.098 110.078 1.00 34.98 128 ARG C N 1
ATOM 7694 C CA . ARG D 1 128 ? 157.942 108.512 110.038 1.00 34.98 128 ARG C CA 1
ATOM 7695 C C . ARG D 1 128 ? 156.767 109.404 110.423 1.00 34.98 128 ARG C C 1
ATOM 7696 O O . ARG D 1 128 ? 156.925 110.323 111.237 1.00 34.98 128 ARG C O 1
ATOM 7704 N N . VAL D 1 129 ? 155.580 109.126 109.873 1.00 33.59 129 VAL C N 1
ATOM 7705 C CA . VAL D 1 129 ? 154.394 109.926 110.166 1.00 33.59 129 VAL C CA 1
ATOM 7706 C C . VAL D 1 129 ? 153.995 109.793 111.632 1.00 33.59 129 VAL C C 1
ATOM 7707 O O . VAL D 1 129 ? 153.727 110.798 112.304 1.00 33.59 129 VAL C O 1
ATOM 7711 N N . MET D 1 130 ? 154.004 108.563 112.168 1.00 33.46 130 MET C N 1
ATOM 7712 C CA . MET D 1 130 ? 153.609 108.362 113.561 1.00 33.46 130 MET C CA 1
ATOM 7713 C C . MET D 1 130 ? 154.608 108.972 114.539 1.00 33.46 130 MET C C 1
ATOM 7714 O O . MET D 1 130 ? 154.197 109.579 115.538 1.00 33.46 130 MET C O 1
ATOM 7719 N N . THR D 1 131 ? 155.910 108.865 114.247 1.00 32.59 131 THR C N 1
ATOM 7720 C CA . THR D 1 131 ? 156.932 109.448 115.110 1.00 32.59 131 THR C CA 1
ATOM 7721 C C . THR D 1 131 ? 156.866 110.970 115.119 1.00 32.59 131 THR C C 1
ATOM 7722 O O . THR D 1 131 ? 156.920 111.586 116.193 1.00 32.59 131 THR C O 1
ATOM 7726 N N . ILE D 1 132 ? 156.727 111.58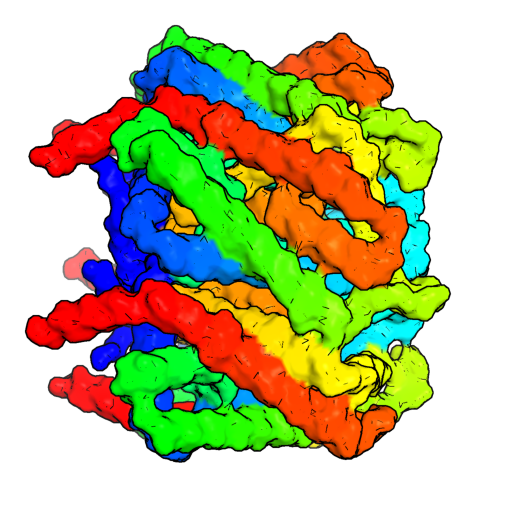9 113.940 1.00 31.75 132 ILE C N 1
ATOM 7727 C CA . ILE D 1 132 ? 156.666 113.046 113.856 1.00 31.75 132 ILE C CA 1
ATOM 7728 C C . ILE D 1 132 ? 155.395 113.572 114.514 1.00 31.75 132 ILE C C 1
ATOM 7729 O O . ILE D 1 132 ? 155.428 114.580 115.232 1.00 31.75 132 ILE C O 1
ATOM 7734 N N . SER D 1 133 ? 154.276 112.855 114.350 1.00 31.62 133 SER C N 1
ATOM 7735 C CA . SER D 1 133 ? 153.022 113.269 114.969 1.00 31.62 133 SER C CA 1
ATOM 7736 C C . SER D 1 133 ? 153.072 113.186 116.490 1.00 31.62 133 SER C C 1
ATOM 7737 O O . SER D 1 133 ? 152.645 114.130 117.169 1.00 31.62 133 SER C O 1
ATOM 7740 N N . LEU D 1 134 ? 153.623 112.098 117.039 1.00 30.76 134 LEU C N 1
ATOM 7741 C CA . LEU D 1 134 ? 153.726 111.967 118.489 1.00 30.76 134 LEU C CA 1
ATOM 7742 C C . LEU D 1 134 ? 154.688 112.987 119.091 1.00 30.76 134 LEU C C 1
ATOM 7743 O O . LEU D 1 134 ? 154.383 113.587 120.132 1.00 30.76 134 LEU C O 1
ATOM 7748 N N . PHE D 1 135 ? 155.832 113.218 118.435 1.00 30.31 135 PHE C N 1
ATOM 7749 C CA . PHE D 1 135 ? 156.804 114.182 118.941 1.00 30.31 135 PHE C CA 1
ATOM 7750 C C . PHE D 1 135 ? 156.260 115.605 118.902 1.00 30.31 135 PHE C C 1
ATOM 7751 O O . PHE D 1 135 ? 156.449 116.372 119.856 1.00 30.31 135 PHE C O 1
ATOM 7759 N N . GLY D 1 136 ? 155.561 115.968 117.826 1.00 29.48 136 GLY C N 1
ATOM 7760 C CA . GLY D 1 136 ? 154.992 117.299 117.745 1.00 29.48 136 GLY C CA 1
ATOM 7761 C C . GLY D 1 136 ? 153.862 117.520 118.729 1.00 29.48 136 GLY C C 1
ATOM 7762 O O . GLY D 1 136 ? 153.736 118.608 119.297 1.00 29.48 136 GLY C O 1
ATOM 7763 N N . ASN D 1 137 ? 153.034 116.492 118.956 1.00 30.09 137 ASN C N 1
ATOM 7764 C CA . ASN D 1 137 ? 151.975 116.602 119.955 1.00 30.09 137 ASN C CA 1
ATOM 7765 C C . ASN D 1 137 ? 152.536 116.766 121.361 1.00 30.09 137 ASN C C 1
ATOM 7766 O O . ASN D 1 137 ? 152.013 117.574 122.142 1.00 30.09 137 ASN C O 1
ATOM 7771 N N . TYR D 1 138 ? 153.606 116.028 121.684 1.00 29.22 138 TYR C N 1
ATOM 7772 C CA . TYR D 1 138 ? 154.292 116.199 122.962 1.00 29.22 138 TYR C CA 1
ATOM 7773 C C . TYR D 1 138 ? 154.848 117.608 123.120 1.00 29.22 138 TYR C C 1
ATOM 7774 O O . TYR D 1 138 ? 154.681 118.226 124.180 1.00 29.22 138 TYR C O 1
ATOM 7783 N N . VAL D 1 139 ? 155.513 118.126 122.081 1.00 29.35 139 VAL C N 1
ATOM 7784 C CA . VAL D 1 139 ? 156.133 119.447 122.159 1.00 29.35 139 VAL C CA 1
ATOM 7785 C C . VAL D 1 139 ? 155.077 120.535 122.326 1.00 29.35 139 VAL C C 1
ATOM 7786 O O . VAL D 1 139 ? 155.221 121.423 123.174 1.00 29.35 139 VAL C O 1
ATOM 7790 N N . GLY D 1 140 ? 153.973 120.442 121.579 1.00 29.18 140 GLY C N 1
ATOM 7791 C CA . GLY D 1 140 ? 152.899 121.411 121.717 1.00 29.18 140 GLY C CA 1
ATOM 7792 C C . GLY D 1 140 ? 152.206 121.385 123.066 1.00 29.18 140 GLY C C 1
ATOM 7793 O O . GLY D 1 140 ? 151.939 122.443 123.646 1.00 29.18 140 GLY C O 1
ATOM 7794 N N . ALA D 1 141 ? 151.946 120.190 123.606 1.00 28.87 141 ALA C N 1
ATOM 7795 C CA . ALA D 1 141 ? 151.297 120.089 124.909 1.00 28.87 141 ALA C CA 1
ATOM 7796 C C . ALA D 1 141 ? 152.181 120.551 126.060 1.00 28.87 141 ALA C C 1
ATOM 7797 O O . ALA D 1 141 ? 151.698 121.263 126.948 1.00 28.87 141 ALA C O 1
ATOM 7799 N N . VAL D 1 142 ? 153.469 120.201 126.057 1.00 29.45 142 VAL C N 1
ATOM 7800 C CA . VAL D 1 142 ? 154.356 120.673 127.118 1.00 29.45 142 VAL C CA 1
ATOM 7801 C C . VAL D 1 142 ? 154.642 122.172 126.975 1.00 29.45 142 VAL C C 1
ATOM 7802 O O . VAL D 1 142 ? 154.778 122.884 127.983 1.00 29.45 142 VAL C O 1
ATOM 7806 N N . SER D 1 143 ? 154.662 122.695 125.743 1.00 29.42 143 SER C N 1
ATOM 7807 C CA . SER D 1 143 ? 154.856 124.127 125.546 1.00 29.42 143 SER C CA 1
ATOM 7808 C C . SER D 1 143 ? 153.661 124.928 126.040 1.00 29.42 143 SER C C 1
ATOM 7809 O O . SER D 1 143 ? 153.836 126.003 126.624 1.00 29.42 143 SER C O 1
ATOM 7812 N N . PHE D 1 144 ? 152.440 124.425 125.830 1.00 29.53 144 PHE C N 1
ATOM 7813 C CA . PHE D 1 144 ? 151.298 125.115 126.418 1.00 29.53 144 PHE C CA 1
ATOM 7814 C C . PHE D 1 144 ? 151.256 124.952 127.931 1.00 29.53 144 PHE C C 1
ATOM 7815 O O . PHE D 1 144 ? 150.831 125.877 128.629 1.00 29.53 144 PHE C O 1
ATOM 7823 N N . ALA D 1 145 ? 151.676 123.795 128.453 1.00 29.70 145 ALA C N 1
ATOM 7824 C CA . ALA D 1 145 ? 151.687 123.599 129.900 1.00 29.70 145 ALA C CA 1
ATOM 7825 C C . ALA D 1 145 ? 152.668 124.531 130.592 1.00 29.70 145 ALA C C 1
ATOM 7826 O O . ALA D 1 145 ? 152.421 124.949 131.726 1.00 29.70 145 ALA C O 1
ATOM 7828 N N . PHE D 1 146 ? 153.766 124.887 129.931 1.00 28.90 146 PHE C N 1
ATOM 7829 C CA . PHE D 1 146 ? 154.669 125.841 130.560 1.00 28.90 146 PHE C CA 1
ATOM 7830 C C . PHE D 1 146 ? 154.275 127.287 130.298 1.00 28.90 146 PHE C C 1
ATOM 7831 O O . PHE D 1 146 ? 154.160 128.075 131.238 1.00 28.90 146 PHE C O 1
ATOM 7839 N N . PHE D 1 147 ? 154.084 127.661 129.034 1.00 29.22 147 PHE C N 1
ATOM 7840 C CA . PHE D 1 147 ? 154.025 129.074 128.688 1.00 29.22 147 PHE C CA 1
ATOM 7841 C C . PHE D 1 147 ? 152.700 129.730 129.032 1.00 29.22 147 PHE C C 1
ATOM 7842 O O . PHE D 1 147 ? 152.654 130.955 129.159 1.00 29.22 147 PHE C O 1
ATOM 7850 N N . VAL D 1 148 ? 151.626 128.964 129.195 1.00 29.02 148 VAL C N 1
ATOM 7851 C CA . VAL D 1 148 ? 150.328 129.513 129.564 1.00 29.02 148 VAL C CA 1
ATOM 7852 C C . VAL D 1 148 ? 149.879 129.019 130.934 1.00 29.02 148 VAL C C 1
ATOM 7853 O O . VAL D 1 148 ? 149.545 129.817 131.807 1.00 29.02 148 VAL C O 1
ATOM 7857 N N . SER D 1 149 ? 149.887 127.700 131.144 1.00 28.64 149 SER C N 1
ATOM 7858 C CA . SER D 1 149 ? 149.319 127.136 132.367 1.00 28.64 149 SER C CA 1
ATOM 7859 C C . SER D 1 149 ? 150.196 127.408 133.580 1.00 28.64 149 SER C C 1
ATOM 7860 O O . SER D 1 149 ? 149.687 127.728 134.659 1.00 28.64 149 SER C O 1
ATOM 7863 N N . TYR D 1 150 ? 151.510 127.274 133.433 1.00 27.92 150 TYR C N 1
ATOM 7864 C CA . TYR D 1 150 ? 152.382 127.485 134.579 1.00 27.92 150 TYR C CA 1
ATOM 7865 C C . TYR D 1 150 ? 152.640 128.963 134.817 1.00 27.92 150 TYR C C 1
ATOM 7866 O O . TYR D 1 150 ? 152.692 129.408 135.968 1.00 27.92 150 TYR C O 1
ATOM 7875 N N . LEU D 1 151 ? 152.799 129.739 133.750 1.00 27.64 151 LEU C N 1
ATOM 7876 C CA . LEU D 1 151 ? 153.174 131.137 133.893 1.00 27.64 151 LEU C CA 1
ATOM 7877 C C . LEU D 1 151 ? 152.018 132.031 134.316 1.00 27.64 151 LEU C C 1
ATOM 7878 O O . LEU D 1 151 ? 152.264 133.169 134.720 1.00 27.64 151 LEU C O 1
ATOM 7883 N N . SER D 1 152 ? 150.777 131.552 134.250 1.00 27.50 152 SER C N 1
ATOM 7884 C CA . SER D 1 152 ? 149.635 132.334 134.701 1.00 27.50 152 SER C CA 1
ATOM 7885 C C . SER D 1 152 ? 149.306 132.128 136.170 1.00 27.50 152 SER C C 1
ATOM 7886 O O . SER D 1 152 ? 148.533 132.913 136.726 1.00 27.50 152 SER C O 1
ATOM 7889 N N . GLY D 1 153 ? 149.860 131.103 136.808 1.00 28.33 153 GLY C N 1
ATOM 7890 C CA . GLY D 1 153 ? 149.604 130.865 138.214 1.00 28.33 153 GLY C CA 1
ATOM 7891 C C . GLY D 1 153 ? 148.209 130.382 138.532 1.00 28.33 153 GLY C C 1
ATOM 7892 O O . GLY D 1 153 ? 147.732 130.591 139.648 1.00 28.33 153 GLY C O 1
ATOM 7893 N N . ALA D 1 154 ? 147.540 129.735 137.580 1.00 27.78 154 ALA C N 1
ATOM 7894 C CA . ALA D 1 154 ? 146.156 129.328 137.782 1.00 27.78 154 ALA C CA 1
ATOM 7895 C C . ALA D 1 154 ? 146.032 128.119 138.698 1.00 27.78 154 ALA C C 1
ATOM 7896 O O . ALA D 1 154 ? 145.031 127.990 139.408 1.00 27.78 154 ALA C O 1
ATOM 7898 N N . PHE D 1 155 ? 147.025 127.230 138.701 1.00 28.38 155 PHE C N 1
ATOM 7899 C CA . PHE D 1 155 ? 146.994 126.015 139.503 1.00 28.38 155 PHE C CA 1
ATOM 7900 C C . PHE D 1 155 ? 148.047 126.030 140.605 1.00 28.38 155 PHE C C 1
ATOM 7901 O O . PHE D 1 155 ? 148.601 124.989 140.953 1.00 28.38 155 PHE C O 1
ATOM 7909 N N . THR D 1 156 ? 148.335 127.199 141.159 1.00 29.95 156 THR C N 1
ATOM 7910 C CA . THR D 1 156 ? 149.306 127.316 142.235 1.00 29.95 156 THR C CA 1
ATOM 7911 C C . THR D 1 156 ? 148.685 126.857 143.549 1.00 29.95 156 THR C C 1
ATOM 7912 O O . THR D 1 156 ? 147.523 127.148 143.836 1.00 29.95 156 THR C O 1
ATOM 7916 N N . ASN D 1 157 ? 149.459 126.110 144.332 1.00 32.14 157 ASN C N 1
ATOM 7917 C CA . ASN D 1 157 ? 149.072 125.748 145.689 1.00 32.14 157 ASN C CA 1
ATOM 7918 C C . ASN D 1 157 ? 149.047 127.001 146.554 1.00 32.14 157 ASN C C 1
ATOM 7919 O O . ASN D 1 157 ? 150.096 127.574 146.859 1.00 32.14 157 ASN C O 1
ATOM 7924 N N . VAL D 1 158 ? 147.847 127.433 146.948 1.00 33.47 158 VAL C N 1
ATOM 7925 C CA . VAL D 1 158 ? 147.684 128.628 147.765 1.00 33.47 158 VAL C CA 1
ATOM 7926 C C . VAL D 1 158 ? 147.359 128.303 149.215 1.00 33.47 158 VAL C C 1
ATOM 7927 O O . VAL D 1 158 ? 147.104 129.226 150.001 1.00 33.47 158 VAL C O 1
ATOM 7931 N N . HIS D 1 159 ? 147.284 127.014 149.568 1.00 36.76 159 HIS C N 1
ATOM 7932 C CA . HIS D 1 159 ? 147.329 126.459 150.924 1.00 36.76 159 HIS C CA 1
ATOM 7933 C C . HIS D 1 159 ? 146.092 126.719 151.780 1.00 36.76 159 HIS C C 1
ATOM 7934 O O . HIS D 1 159 ? 145.986 126.173 152.882 1.00 36.76 159 HIS C O 1
ATOM 7941 N N . ALA D 1 160 ? 145.151 127.523 151.303 1.00 34.94 160 ALA C N 1
ATOM 7942 C CA . ALA D 1 160 ? 143.922 127.800 152.032 1.00 34.94 160 ALA C CA 1
ATOM 7943 C C . ALA D 1 160 ? 142.791 127.021 151.385 1.00 34.94 160 ALA C C 1
ATOM 7944 O O . ALA D 1 160 ? 142.575 127.139 150.176 1.00 34.94 160 ALA C O 1
ATOM 7946 N N . VAL D 1 161 ? 142.064 126.245 152.196 1.00 32.57 161 VAL C N 1
ATOM 7947 C CA . VAL D 1 161 ? 141.117 125.258 151.683 1.00 32.57 161 VAL C CA 1
ATOM 7948 C C . VAL D 1 161 ? 139.931 125.902 150.966 1.00 32.57 161 VAL C C 1
ATOM 7949 O O . VAL D 1 161 ? 139.347 125.286 150.068 1.00 32.57 161 VAL C O 1
ATOM 7953 N N . GLU D 1 162 ? 139.599 127.153 151.282 1.00 32.82 162 GLU C N 1
ATOM 7954 C CA . GLU D 1 162 ? 138.529 127.845 150.580 1.00 32.82 162 GLU C CA 1
ATOM 7955 C C . GLU D 1 162 ? 138.976 128.429 149.250 1.00 32.82 162 GLU C C 1
ATOM 7956 O O . GLU D 1 162 ? 138.125 128.865 148.469 1.00 32.82 162 GLU C O 1
ATOM 7962 N N . LYS D 1 163 ? 140.280 128.448 148.971 1.00 33.31 163 LYS C N 1
ATOM 7963 C CA . LYS D 1 163 ? 140.803 128.985 147.726 1.00 33.31 163 LYS C CA 1
ATOM 7964 C C . LYS D 1 163 ? 141.597 127.986 146.900 1.00 33.31 163 LYS C C 1
ATOM 7965 O O . LYS D 1 163 ? 141.885 128.275 145.735 1.00 33.31 163 LYS C O 1
ATOM 7971 N N . ASN D 1 164 ? 141.951 126.827 147.451 1.00 31.07 164 ASN C N 1
ATOM 7972 C CA . ASN D 1 164 ? 142.869 125.899 146.807 1.00 31.07 164 ASN C CA 1
ATOM 7973 C C . ASN D 1 164 ? 142.169 124.861 145.944 1.00 31.07 164 ASN C C 1
ATOM 7974 O O . ASN D 1 164 ? 142.738 123.797 145.701 1.00 31.07 164 ASN C O 1
ATOM 7979 N N . HIS D 1 165 ? 140.969 125.142 145.462 1.00 27.55 165 HIS C N 1
ATOM 7980 C CA . HIS D 1 165 ? 140.188 124.120 144.780 1.00 27.55 165 HIS C CA 1
ATOM 7981 C C . HIS D 1 165 ? 140.564 123.922 143.317 1.00 27.55 165 HIS C C 1
ATOM 7982 O O . HIS D 1 165 ? 140.010 123.026 142.677 1.00 27.55 165 HIS C O 1
ATOM 7989 N N . PHE D 1 166 ? 141.493 124.704 142.774 1.00 27.52 166 PHE C N 1
ATOM 7990 C CA . PHE D 1 166 ? 142.038 124.411 141.453 1.00 27.52 166 PHE C CA 1
ATOM 7991 C C . PHE D 1 166 ? 143.253 123.499 141.534 1.00 27.52 166 PHE C C 1
ATOM 7992 O O . PHE D 1 166 ? 143.341 122.507 140.794 1.00 27.52 166 PHE C O 1
ATOM 8000 N N . PHE D 1 167 ? 144.180 123.822 142.440 1.00 29.26 167 PHE C N 1
ATOM 8001 C CA . PHE D 1 167 ? 145.301 122.938 142.725 1.00 29.26 167 PHE C CA 1
ATOM 8002 C C . PHE D 1 167 ? 144.829 121.596 143.255 1.00 29.26 167 PHE C C 1
ATOM 8003 O O . PHE D 1 167 ? 145.417 120.567 142.926 1.00 29.26 167 PHE C O 1
ATOM 8011 N N . GLN D 1 168 ? 143.793 121.582 144.096 1.00 28.64 168 GLN C N 1
ATOM 8012 C CA . GLN D 1 168 ? 143.348 120.318 144.668 1.00 28.64 168 GLN C CA 1
ATOM 8013 C C . GLN D 1 168 ? 142.663 119.444 143.633 1.00 28.64 168 GLN C C 1
ATOM 8014 O O . GLN D 1 168 ? 142.817 118.220 143.669 1.00 28.64 168 GLN C O 1
ATOM 8020 N N . PHE D 1 169 ? 141.941 120.046 142.689 1.00 26.79 169 PHE C N 1
ATOM 8021 C CA . PHE D 1 169 ? 141.359 119.263 141.607 1.00 26.79 169 PHE C CA 1
ATOM 8022 C C . PHE D 1 169 ? 142.436 118.703 140.691 1.00 26.79 169 PHE C C 1
ATOM 8023 O O . PHE D 1 169 ? 142.370 117.531 140.304 1.00 26.79 169 PHE C O 1
ATOM 8031 N N . LEU D 1 170 ? 143.452 119.513 140.363 1.00 28.49 170 LEU C N 1
ATOM 8032 C CA . LEU D 1 170 ? 144.566 119.015 139.559 1.00 28.49 170 LEU C CA 1
ATOM 8033 C C . LEU D 1 170 ? 145.346 117.928 140.291 1.00 28.49 170 LEU C C 1
ATOM 8034 O O . LEU D 1 170 ? 145.728 116.923 139.685 1.00 28.49 170 LEU C O 1
ATOM 8039 N N . ASN D 1 171 ? 145.540 118.092 141.601 1.00 29.32 171 ASN C N 1
ATOM 8040 C CA . ASN D 1 171 ? 146.272 117.128 142.413 1.00 29.32 171 ASN C CA 1
ATOM 8041 C C . ASN D 1 171 ? 145.534 115.802 142.502 1.00 29.32 171 ASN C C 1
ATOM 8042 O O . ASN D 1 171 ? 146.137 114.740 142.331 1.00 29.32 171 ASN C O 1
ATOM 8047 N N . ASP D 1 172 ? 144.226 115.842 142.740 1.00 29.56 172 ASP C N 1
ATOM 8048 C CA . ASP D 1 172 ? 143.458 114.615 142.874 1.00 29.56 172 ASP C CA 1
ATOM 8049 C C . ASP D 1 172 ? 143.243 113.916 141.537 1.00 29.56 172 ASP C C 1
ATOM 8050 O O . ASP D 1 172 ? 143.230 112.680 141.492 1.00 29.56 172 ASP C O 1
ATOM 8055 N N . ILE D 1 173 ? 143.105 114.672 140.444 1.00 29.22 173 ILE C N 1
ATOM 8056 C CA . ILE D 1 173 ? 143.014 114.063 139.120 1.00 29.22 173 ILE C CA 1
ATOM 8057 C C . ILE D 1 173 ? 144.341 113.418 138.737 1.00 29.22 173 ILE C C 1
ATOM 8058 O O . ILE D 1 173 ? 144.379 112.282 138.252 1.00 29.22 173 ILE C O 1
ATOM 8063 N N . ALA D 1 174 ? 145.454 114.110 138.991 1.00 29.94 174 ALA C N 1
ATOM 8064 C CA . ALA D 1 174 ? 146.762 113.567 138.663 1.00 29.94 174 ALA C CA 1
ATOM 8065 C C . ALA D 1 174 ? 147.176 112.429 139.581 1.00 29.94 174 ALA C C 1
ATOM 8066 O O . ALA D 1 174 ? 148.026 111.628 139.197 1.00 29.94 174 ALA C O 1
ATOM 8068 N N . GLU D 1 175 ? 146.616 112.349 140.783 1.00 32.46 175 GLU C N 1
ATOM 8069 C CA . GLU D 1 175 ? 146.867 111.216 141.660 1.00 32.46 175 GLU C CA 1
ATOM 8070 C C . GLU D 1 175 ? 145.995 110.022 141.327 1.00 32.46 175 GLU C C 1
ATOM 8071 O O . GLU D 1 175 ? 146.412 108.882 141.543 1.00 32.46 175 GLU C O 1
ATOM 8077 N N . LYS D 1 176 ? 144.785 110.262 140.824 1.00 32.89 176 LYS C N 1
ATOM 8078 C CA . LYS D 1 176 ? 143.903 109.169 140.446 1.00 32.89 176 LYS C CA 1
ATOM 8079 C C . LYS D 1 176 ? 144.414 108.424 139.222 1.00 32.89 176 LYS C C 1
ATOM 8080 O O . LYS D 1 176 ? 144.374 107.191 139.195 1.00 32.89 176 LYS C O 1
ATOM 8086 N N . LYS D 1 177 ? 144.918 109.139 138.220 1.00 31.10 177 LYS C N 1
ATOM 8087 C CA . LYS D 1 177 ? 145.369 108.525 136.980 1.00 31.10 177 LYS C CA 1
ATOM 8088 C C . LYS D 1 177 ? 146.816 108.067 137.037 1.00 31.10 177 LYS C C 1
ATOM 8089 O O . LYS D 1 177 ? 147.383 107.708 136.002 1.00 31.10 177 LYS C O 1
ATOM 8095 N N . VAL D 1 178 ? 147.450 108.095 138.191 1.00 32.19 178 VAL C N 1
ATOM 8096 C CA . VAL D 1 178 ? 148.837 107.651 138.287 1.00 32.19 178 VAL C CA 1
ATOM 8097 C C . VAL D 1 178 ? 148.937 106.437 139.204 1.00 32.19 178 VAL C C 1
ATOM 8098 O O . VAL D 1 178 ? 150.006 105.909 139.429 1.00 32.19 178 VAL C O 1
ATOM 8102 N N . HIS D 1 179 ? 147.802 106.001 139.723 1.00 34.78 179 HIS C N 1
ATOM 8103 C CA . HIS D 1 179 ? 147.769 104.856 140.615 1.00 34.78 179 HIS C CA 1
ATOM 8104 C C . HIS D 1 179 ? 147.271 103.528 140.059 1.00 34.78 179 HIS C C 1
ATOM 8105 O O . HIS D 1 179 ? 147.115 102.581 140.801 1.00 34.78 179 HIS C O 1
ATOM 8112 N N . HIS D 1 180 ? 147.042 103.464 138.757 1.00 31.38 180 HIS C N 1
ATOM 8113 C CA . HIS D 1 180 ? 146.595 102.257 138.104 1.00 31.38 180 HIS C CA 1
ATOM 8114 C C . HIS D 1 180 ? 147.744 101.282 137.993 1.00 31.38 180 HIS C C 1
ATOM 8115 O O . HIS D 1 180 ? 148.885 101.661 138.165 1.00 31.38 180 HIS C O 1
ATOM 8122 N N . THR D 1 181 ? 147.441 100.020 137.722 1.00 30.33 181 THR C N 1
ATOM 8123 C CA . THR D 1 181 ? 148.455 99.007 137.487 1.00 30.33 181 THR C CA 1
ATOM 8124 C C . THR D 1 181 ? 148.666 99.079 135.979 1.00 30.33 181 THR C C 1
ATOM 8125 O O . THR D 1 181 ? 148.045 99.886 135.328 1.00 30.33 181 THR C O 1
ATOM 8129 N N . PHE D 1 182 ? 149.547 98.276 135.414 1.00 29.91 182 PHE C N 1
ATOM 8130 C CA . PHE D 1 182 ? 149.817 98.336 133.982 1.00 29.91 182 PHE C CA 1
ATOM 8131 C C . PHE D 1 182 ? 148.581 97.961 133.171 1.00 29.91 182 PHE C C 1
ATOM 8132 O O . PHE D 1 182 ? 148.198 98.680 132.239 1.00 29.91 182 PHE C O 1
ATOM 8140 N N . VAL D 1 183 ? 147.930 96.855 133.540 1.00 28.84 183 VAL C N 1
ATOM 8141 C CA . VAL D 1 183 ? 146.811 96.312 132.776 1.00 28.84 183 VAL C CA 1
ATOM 8142 C C . VAL D 1 183 ? 145.594 97.224 132.854 1.00 28.84 183 VAL C C 1
ATOM 8143 O O . VAL D 1 183 ? 144.875 97.399 131.861 1.00 28.84 183 VAL C O 1
ATOM 8147 N N . GLU D 1 184 ? 145.372 97.857 134.009 1.00 29.70 184 GLU C N 1
ATOM 8148 C CA . GLU D 1 184 ? 144.258 98.786 134.162 1.00 29.70 184 GLU C CA 1
ATOM 8149 C C . GLU D 1 184 ? 144.429 100.028 133.301 1.00 29.70 184 GLU C C 1
ATOM 8150 O O . GLU D 1 184 ? 143.468 100.474 132.663 1.00 29.70 184 GLU C O 1
ATOM 8156 N N . CYS D 1 185 ? 145.642 100.581 133.252 1.00 30.20 185 CYS C N 1
ATOM 8157 C CA . CYS D 1 185 ? 145.901 101.745 132.417 1.00 30.20 185 CYS C CA 1
ATOM 8158 C C . CYS D 1 185 ? 145.834 101.407 130.933 1.00 30.20 185 CYS C C 1
ATOM 8159 O O . CYS D 1 185 ? 145.342 102.224 130.146 1.00 30.20 185 CYS C O 1
ATOM 8162 N N . VAL D 1 186 ? 146.277 100.205 130.546 1.00 29.37 186 VAL C N 1
ATOM 8163 C CA . VAL D 1 186 ? 146.157 99.777 129.152 1.00 29.37 186 VAL C CA 1
ATOM 8164 C C . VAL D 1 186 ? 144.688 99.625 128.755 1.00 29.37 186 VAL C C 1
ATOM 8165 O O . VAL D 1 186 ? 144.280 100.065 127.673 1.00 29.37 186 VAL C O 1
ATOM 8169 N N . SER D 1 187 ? 143.862 99.063 129.646 1.00 29.44 187 SER C N 1
ATOM 8170 C CA . SER D 1 187 ? 142.439 98.882 129.352 1.00 29.44 187 SER C CA 1
ATOM 8171 C C . SER D 1 187 ? 141.701 100.213 129.254 1.00 29.44 187 SER C C 1
ATOM 8172 O O . SER D 1 187 ? 140.871 100.409 128.351 1.00 29.44 187 SER C O 1
ATOM 8175 N N . LEU D 1 188 ? 141.994 101.145 130.162 1.00 28.77 188 LEU C N 1
ATOM 8176 C CA . LEU D 1 188 ? 141.385 102.466 130.088 1.00 28.77 188 LEU C CA 1
ATOM 8177 C C . LEU D 1 188 ? 141.846 103.262 128.873 1.00 28.77 188 LEU C C 1
ATOM 8178 O O . LEU D 1 188 ? 141.043 104.001 128.290 1.00 28.77 188 LEU C O 1
ATOM 8183 N N . ALA D 1 189 ? 143.098 103.092 128.443 1.00 29.33 189 ALA C N 1
ATOM 8184 C CA . ALA D 1 189 ? 143.564 103.725 127.219 1.00 29.33 189 ALA C CA 1
ATOM 8185 C C . ALA D 1 189 ? 142.919 103.145 125.967 1.00 29.33 189 ALA C C 1
ATOM 8186 O O . ALA D 1 189 ? 142.657 103.897 125.016 1.00 29.33 189 ALA C O 1
ATOM 8188 N N . VAL D 1 190 ? 142.665 101.832 125.952 1.00 30.15 190 VAL C N 1
ATOM 8189 C CA . VAL D 1 190 ? 141.932 101.211 124.851 1.00 30.15 190 VAL C CA 1
ATOM 8190 C C . VAL D 1 190 ? 140.522 101.785 124.758 1.00 30.15 190 VAL C C 1
ATOM 8191 O O . VAL D 1 190 ? 140.065 102.188 123.672 1.00 30.15 190 VAL C O 1
ATOM 8195 N N . GLY D 1 191 ? 139.832 101.871 125.900 1.00 29.99 191 GLY C N 1
ATOM 8196 C CA . GLY D 1 191 ? 138.522 102.496 125.940 1.00 29.99 191 GLY C CA 1
ATOM 8197 C C . GLY D 1 191 ? 138.508 103.954 125.527 1.00 29.99 191 GLY C C 1
ATOM 8198 O O . GLY D 1 191 ? 137.511 104.413 124.960 1.00 29.99 191 GLY C O 1
ATOM 8199 N N . CYS D 1 192 ? 139.594 104.687 125.787 1.00 31.36 192 CYS C N 1
ATOM 8200 C CA . CYS D 1 192 ? 139.686 106.069 125.320 1.00 31.36 192 CYS C CA 1
ATOM 8201 C C . CYS D 1 192 ? 139.827 106.158 123.809 1.00 31.36 192 CYS C C 1
ATOM 8202 O O . CYS D 1 192 ? 139.128 106.943 123.145 1.00 31.36 192 CYS C O 1
ATOM 8205 N N . ASN D 1 193 ? 140.778 105.412 123.251 1.00 31.90 193 ASN C N 1
ATOM 8206 C CA . ASN D 1 193 ? 141.065 105.614 121.843 1.00 31.90 193 ASN C CA 1
ATOM 8207 C C . ASN D 1 193 ? 140.003 105.030 120.930 1.00 31.90 193 ASN C C 1
ATOM 8208 O O . ASN D 1 193 ? 139.930 105.452 119.770 1.00 31.90 193 ASN C O 1
ATOM 8213 N N . ILE D 1 194 ? 139.157 104.117 121.424 1.00 31.10 194 ILE C N 1
ATOM 8214 C CA . ILE D 1 194 ? 137.987 103.742 120.632 1.00 31.10 194 ILE C CA 1
ATOM 8215 C C . ILE D 1 194 ? 137.057 104.943 120.435 1.00 31.10 194 ILE C C 1
ATOM 8216 O O . ILE D 1 194 ? 136.626 105.219 119.309 1.00 31.10 194 ILE C O 1
ATOM 8221 N N . PHE D 1 195 ? 136.789 105.713 121.503 1.00 30.89 195 PHE C N 1
ATOM 8222 C CA . PHE D 1 195 ? 136.011 106.949 121.371 1.00 30.89 195 PHE C CA 1
ATOM 8223 C C . PHE D 1 195 ? 136.688 107.987 120.485 1.00 30.89 195 PHE C C 1
ATOM 8224 O O . PHE D 1 195 ? 136.006 108.674 119.717 1.00 30.89 195 PHE C O 1
ATOM 8232 N N . VAL D 1 196 ? 138.011 108.131 120.583 1.00 32.25 196 VAL C N 1
ATOM 8233 C CA . VAL D 1 196 ? 138.691 109.167 119.799 1.00 32.25 196 VAL C CA 1
ATOM 8234 C C . VAL D 1 196 ? 138.684 108.829 118.305 1.00 32.25 196 VAL C C 1
ATOM 8235 O O . VAL D 1 196 ? 138.390 109.689 117.456 1.00 32.25 196 VAL C O 1
ATOM 8239 N N . CYS D 1 197 ? 138.959 107.567 117.961 1.00 32.42 197 CYS C N 1
ATOM 8240 C CA . CYS D 1 197 ? 138.889 107.141 116.571 1.00 32.42 197 CYS C CA 1
ATOM 8241 C C . CYS D 1 197 ? 137.465 107.167 116.027 1.00 32.42 197 CYS C C 1
ATOM 8242 O O . CYS D 1 197 ? 137.269 107.500 114.852 1.00 32.42 197 CYS C O 1
ATOM 8245 N N . LEU D 1 198 ? 136.464 106.873 116.859 1.00 32.60 198 LEU C N 1
ATOM 8246 C CA . LEU D 1 198 ? 135.083 107.029 116.421 1.00 32.60 198 LEU C CA 1
ATOM 8247 C C . LEU D 1 198 ? 134.696 108.488 116.224 1.00 32.60 198 LEU C C 1
ATOM 8248 O O . LEU D 1 198 ? 133.863 108.781 115.367 1.00 32.60 198 LEU C O 1
ATOM 8253 N N . ALA D 1 199 ? 135.293 109.413 116.978 1.00 32.25 199 ALA C N 1
ATOM 8254 C CA . ALA D 1 199 ? 135.058 110.834 116.726 1.00 32.25 199 ALA C CA 1
ATOM 8255 C C . ALA D 1 199 ? 135.661 111.284 115.399 1.00 32.25 199 ALA C C 1
ATOM 8256 O O . ALA D 1 199 ? 135.063 112.107 114.691 1.00 32.25 199 ALA C O 1
ATOM 8258 N N . VAL D 1 200 ? 136.836 110.754 115.051 1.00 32.96 200 VAL C N 1
ATOM 8259 C CA . VAL D 1 200 ? 137.415 111.002 113.727 1.00 32.96 200 VAL C CA 1
ATOM 8260 C C . VAL D 1 200 ? 136.509 110.448 112.626 1.00 32.96 200 VAL C C 1
ATOM 8261 O O . VAL D 1 200 ? 136.276 111.100 111.595 1.00 32.96 200 VAL C O 1
ATOM 8265 N N . TYR D 1 201 ? 135.948 109.260 112.855 1.00 33.82 201 TYR C N 1
ATOM 8266 C CA . TYR D 1 201 ? 135.012 108.648 111.915 1.00 33.82 201 TYR C CA 1
ATOM 8267 C C . TYR D 1 201 ? 133.727 109.467 111.782 1.00 33.82 201 TYR C C 1
ATOM 8268 O O . TYR D 1 201 ? 133.158 109.554 110.688 1.00 33.82 201 TYR C O 1
ATOM 8277 N N . PHE D 1 202 ? 133.271 110.081 112.881 1.00 33.82 202 PHE C N 1
ATOM 8278 C CA . PHE D 1 202 ? 132.115 110.976 112.855 1.00 33.82 202 PHE C CA 1
ATOM 8279 C C . PHE D 1 202 ? 132.385 112.225 112.031 1.00 33.82 202 PHE C C 1
ATOM 8280 O O . PHE D 1 202 ? 131.487 112.706 111.335 1.00 33.82 202 PHE C O 1
ATOM 8288 N N . VAL D 1 203 ? 133.590 112.792 112.146 1.00 34.53 203 VAL C N 1
ATOM 8289 C CA . VAL D 1 203 ? 133.975 113.919 111.292 1.00 34.53 203 VAL C CA 1
ATOM 8290 C C . VAL D 1 203 ? 133.986 113.513 109.822 1.00 34.53 203 VAL C C 1
ATOM 8291 O O . VAL D 1 203 ? 133.529 114.267 108.954 1.00 34.53 203 VAL C O 1
ATOM 8295 N N . LEU D 1 204 ? 134.459 112.306 109.518 1.00 34.86 204 LEU C N 1
ATOM 8296 C CA . LEU D 1 204 ? 134.461 111.873 108.123 1.00 34.86 204 LEU C CA 1
ATOM 8297 C C . LEU D 1 204 ? 133.071 111.510 107.602 1.00 34.86 204 LEU C C 1
ATOM 8298 O O . LEU D 1 204 ? 132.867 111.506 106.386 1.00 34.86 204 LEU C O 1
ATOM 8303 N N . THR D 1 205 ? 132.112 111.216 108.478 1.00 34.64 205 THR C N 1
ATOM 8304 C CA . THR D 1 205 ? 130.787 110.778 108.045 1.00 34.64 205 THR C CA 1
ATOM 8305 C C . THR D 1 205 ? 129.759 111.905 107.976 1.00 34.64 205 THR C C 1
ATOM 8306 O O . THR D 1 205 ? 129.144 112.113 106.929 1.00 34.64 205 THR C O 1
ATOM 8310 N N . LEU D 1 206 ? 129.550 112.635 109.069 1.00 34.72 206 LEU C N 1
ATOM 8311 C CA . LEU D 1 206 ? 128.493 113.645 109.152 1.00 34.72 206 LEU C CA 1
ATOM 8312 C C . LEU D 1 206 ? 129.059 114.984 108.699 1.00 34.72 206 LEU C C 1
ATOM 8313 O O . LEU D 1 206 ? 129.744 115.669 109.458 1.00 34.72 206 LEU C O 1
ATOM 8318 N N . LYS D 1 207 ? 128.760 115.364 107.461 1.00 34.64 207 LYS C N 1
ATOM 8319 C CA . LYS D 1 207 ? 129.383 116.522 106.819 1.00 34.64 207 LYS C CA 1
ATOM 8320 C C . LYS D 1 207 ? 128.554 117.795 106.960 1.00 34.64 207 LYS C C 1
ATOM 8321 O O . LYS D 1 207 ? 128.268 118.467 105.976 1.00 34.64 207 LYS C O 1
ATOM 8327 N N . ASP D 1 208 ? 128.170 118.154 108.181 1.00 36.03 208 ASP C N 1
ATOM 8328 C CA . ASP D 1 208 ? 127.520 119.432 108.435 1.00 36.03 208 ASP C CA 1
ATOM 8329 C C . ASP D 1 208 ? 127.960 119.934 109.803 1.00 36.03 208 ASP C C 1
ATOM 8330 O O . ASP D 1 208 ? 128.768 119.300 110.485 1.00 36.03 208 ASP C O 1
ATOM 8335 N N . GLY D 1 209 ? 127.427 121.090 110.201 1.00 35.62 209 GLY C N 1
ATOM 8336 C CA . GLY D 1 209 ? 127.937 121.762 111.386 1.00 35.62 209 GLY C CA 1
ATOM 8337 C C . GLY D 1 209 ? 127.519 121.098 112.682 1.00 35.62 209 GLY C C 1
ATOM 8338 O O . GLY D 1 209 ? 128.330 120.952 113.600 1.00 35.62 209 GLY C O 1
ATOM 8339 N N . ALA D 1 210 ? 126.253 120.690 112.780 1.00 35.13 210 ALA C N 1
ATOM 8340 C CA . ALA D 1 210 ? 125.800 119.977 113.969 1.00 35.13 210 ALA C CA 1
ATOM 8341 C C . ALA D 1 210 ? 126.407 118.588 114.053 1.00 35.13 210 ALA C C 1
ATOM 8342 O O . ALA D 1 210 ? 126.722 118.118 115.152 1.00 35.13 210 ALA C O 1
ATOM 8344 N N . GLY D 1 211 ? 126.587 117.929 112.908 1.00 35.19 211 GLY C N 1
ATOM 8345 C CA . GLY D 1 211 ? 127.260 116.647 112.894 1.00 35.19 211 GLY C CA 1
ATOM 8346 C C . GLY D 1 211 ? 128.723 116.734 113.274 1.00 35.19 211 GLY C C 1
ATOM 8347 O O . GLY D 1 211 ? 129.269 115.791 113.851 1.00 35.19 211 GLY C O 1
ATOM 8348 N N . TYR D 1 212 ? 129.381 117.854 112.963 1.00 35.00 212 TYR C N 1
ATOM 8349 C CA . TYR D 1 212 ? 130.726 118.054 113.490 1.00 35.00 212 TYR C CA 1
ATOM 8350 C C . TYR D 1 212 ? 130.702 118.320 114.986 1.00 35.00 212 TYR C C 1
ATOM 8351 O O . TYR D 1 212 ? 131.472 117.716 115.737 1.00 35.00 212 TYR C O 1
ATOM 8360 N N . VAL D 1 213 ? 129.847 119.239 115.438 1.00 33.45 213 VAL C N 1
ATOM 8361 C CA . VAL D 1 213 ? 129.951 119.726 116.811 1.00 33.45 213 VAL C CA 1
ATOM 8362 C C . VAL D 1 213 ? 129.493 118.663 117.804 1.00 33.45 213 VAL C C 1
ATOM 8363 O O . VAL D 1 213 ? 130.249 118.264 118.696 1.00 33.45 213 VAL C O 1
ATOM 8367 N N . PHE D 1 214 ? 128.279 118.143 117.640 1.00 32.60 214 PHE C N 1
ATOM 8368 C CA . PHE D 1 214 ? 127.650 117.421 118.734 1.00 32.60 214 PHE C CA 1
ATOM 8369 C C . PHE D 1 214 ? 127.982 115.939 118.798 1.00 32.60 214 PHE C C 1
ATOM 8370 O O . PHE D 1 214 ? 128.004 115.384 119.902 1.00 32.60 214 PHE C O 1
ATOM 8378 N N . SER D 1 215 ? 128.271 115.293 117.668 1.00 32.64 215 SER C N 1
ATOM 8379 C CA . SER D 1 215 ? 128.762 113.920 117.724 1.00 32.64 215 SER C CA 1
ATOM 8380 C C . SER D 1 215 ? 130.128 113.848 118.392 1.00 32.64 215 SER C C 1
ATOM 8381 O O . SER D 1 215 ? 130.354 112.989 119.256 1.00 32.64 215 SER C O 1
ATOM 8384 N N . VAL D 1 216 ? 131.023 114.774 118.041 1.00 32.08 216 VAL C N 1
ATOM 8385 C CA . VAL D 1 216 ? 132.325 114.870 118.687 1.00 32.08 216 VAL C CA 1
ATOM 8386 C C . VAL D 1 216 ? 132.177 115.298 120.144 1.00 32.08 216 VAL C C 1
ATOM 8387 O O . VAL D 1 216 ? 132.914 114.809 121.008 1.00 32.08 216 VAL C O 1
ATOM 8391 N N . PHE D 1 217 ? 131.193 116.156 120.448 1.00 30.95 217 PHE C N 1
ATOM 8392 C CA . PHE D 1 217 ? 130.938 116.565 121.827 1.00 30.95 217 PHE C CA 1
ATOM 8393 C C . PHE D 1 217 ? 130.561 115.379 122.702 1.00 30.95 217 PHE C C 1
ATOM 8394 O O . PHE D 1 217 ? 131.147 115.175 123.770 1.00 30.95 217 PHE C O 1
ATOM 8402 N N . PHE D 1 218 ? 129.579 114.589 122.265 1.00 30.37 218 PHE C N 1
ATOM 8403 C CA . PHE D 1 218 ? 129.143 113.440 123.046 1.00 30.37 218 PHE C CA 1
ATOM 8404 C C . PHE D 1 218 ? 130.213 112.360 123.131 1.00 30.37 218 PHE C C 1
ATOM 8405 O O . PHE D 1 218 ? 130.416 111.802 124.216 1.00 30.37 218 PHE C O 1
ATOM 8413 N N . ALA D 1 219 ? 130.950 112.108 122.045 1.00 30.93 219 ALA C N 1
ATOM 8414 C CA . ALA D 1 219 ? 132.024 111.121 122.060 1.00 30.93 219 ALA C CA 1
ATOM 8415 C C . ALA D 1 219 ? 133.190 111.511 122.962 1.00 30.93 219 ALA C C 1
ATOM 8416 O O . ALA D 1 219 ? 133.784 110.641 123.604 1.00 30.93 219 ALA C O 1
ATOM 8418 N N . VAL D 1 220 ? 133.534 112.799 123.037 1.00 30.80 220 VAL C N 1
ATOM 8419 C CA . VAL D 1 220 ? 134.676 113.187 123.855 1.00 30.80 220 VAL C CA 1
ATOM 8420 C C . VAL D 1 220 ? 134.265 113.400 125.311 1.00 30.80 220 VAL C C 1
ATOM 8421 O O . VAL D 1 220 ? 135.030 113.062 126.227 1.00 30.80 220 VAL C O 1
ATOM 8425 N N . TYR D 1 221 ? 133.045 113.898 125.554 1.00 29.65 221 TYR C N 1
ATOM 8426 C CA . TYR D 1 221 ? 132.496 113.939 126.905 1.00 29.65 221 TYR C CA 1
ATOM 8427 C C . TYR D 1 221 ? 132.383 112.543 127.503 1.00 29.65 221 TYR C C 1
ATOM 8428 O O . TYR D 1 221 ? 132.615 112.364 128.706 1.00 29.65 221 TYR C O 1
ATOM 8437 N N . ALA D 1 222 ? 132.056 111.543 126.674 1.00 30.18 222 ALA C N 1
ATOM 8438 C CA . ALA D 1 222 ? 131.877 110.187 127.170 1.00 30.18 222 ALA C CA 1
ATOM 8439 C C . ALA D 1 222 ? 133.175 109.562 127.663 1.00 30.18 222 ALA C C 1
ATOM 8440 O O . ALA D 1 222 ? 133.138 108.779 128.613 1.00 30.18 222 ALA C O 1
ATOM 8442 N N . PHE D 1 223 ? 134.329 109.878 127.065 1.00 30.89 223 PHE C N 1
ATOM 8443 C CA . PHE D 1 223 ? 135.535 109.340 127.683 1.00 30.89 223 PHE C CA 1
ATOM 8444 C C . PHE D 1 223 ? 136.118 110.286 128.719 1.00 30.89 223 PHE C C 1
ATOM 8445 O O . PHE D 1 223 ? 136.902 109.841 129.561 1.00 30.89 223 PHE C O 1
ATOM 8453 N N . ALA D 1 224 ? 135.782 111.577 128.667 1.00 30.33 224 ALA C N 1
ATOM 8454 C CA . ALA D 1 224 ? 136.272 112.483 129.695 1.00 30.33 224 ALA C CA 1
ATOM 8455 C C . ALA D 1 224 ? 135.593 112.229 131.033 1.00 30.33 224 ALA C C 1
ATOM 8456 O O . ALA D 1 224 ? 136.200 112.455 132.083 1.00 30.33 224 ALA C O 1
ATOM 8458 N N . ILE D 1 225 ? 134.347 111.749 131.021 1.00 29.67 225 ILE C N 1
ATOM 8459 C CA . ILE D 1 225 ? 133.669 111.416 132.272 1.00 29.67 225 ILE C CA 1
ATOM 8460 C C . ILE D 1 225 ? 133.882 109.965 132.698 1.00 29.67 225 ILE C C 1
ATOM 8461 O O . ILE D 1 225 ? 133.637 109.631 133.865 1.00 29.67 225 ILE C O 1
ATOM 8466 N N . ALA D 1 226 ? 134.376 109.102 131.813 1.00 29.30 226 ALA C N 1
ATOM 8467 C CA . ALA D 1 226 ? 134.560 107.695 132.146 1.00 29.30 226 ALA C CA 1
ATOM 8468 C C . ALA D 1 226 ? 135.891 107.389 132.813 1.00 29.30 226 ALA C C 1
ATOM 8469 O O . ALA D 1 226 ? 136.100 106.251 133.240 1.00 29.30 226 ALA C O 1
ATOM 8471 N N . GLY D 1 227 ? 136.796 108.355 132.906 1.00 29.34 227 GLY C N 1
ATOM 8472 C CA . GLY D 1 227 ? 138.112 108.058 133.426 1.00 29.34 227 GLY C CA 1
ATOM 8473 C C . GLY D 1 227 ? 139.008 107.326 132.462 1.00 29.34 227 GLY C C 1
ATOM 8474 O O . GLY D 1 227 ? 139.966 106.678 132.889 1.00 29.34 227 GLY C O 1
ATOM 8475 N N . TYR D 1 228 ? 138.716 107.400 131.171 1.00 29.35 228 TYR C N 1
ATOM 8476 C CA . TYR D 1 228 ? 139.552 106.811 130.141 1.00 29.35 228 TYR C CA 1
ATOM 8477 C C . TYR D 1 228 ? 140.780 107.684 129.898 1.00 29.35 228 TYR C C 1
ATOM 8478 O O . TYR D 1 228 ? 140.762 108.893 130.140 1.00 29.35 228 TYR C O 1
ATOM 8487 N N . GLU D 1 229 ? 141.853 107.067 129.401 1.00 30.34 229 GLU C N 1
ATOM 8488 C CA . GLU D 1 229 ? 143.183 107.674 129.394 1.00 30.34 229 GLU C CA 1
ATOM 8489 C C . GLU D 1 229 ? 143.610 108.050 127.978 1.00 30.34 229 GLU C C 1
ATOM 8490 O O . GLU D 1 229 ? 143.870 107.172 127.151 1.00 30.34 229 GLU C O 1
ATOM 8496 N N . HIS D 1 230 ? 143.722 109.352 127.718 1.00 30.54 230 HIS C N 1
ATOM 8497 C CA . HIS D 1 230 ? 144.207 109.890 126.451 1.00 30.54 230 HIS C CA 1
ATOM 8498 C C . HIS D 1 230 ? 145.660 110.302 126.608 1.00 30.54 230 HIS C C 1
ATOM 8499 O O . HIS D 1 230 ? 146.010 110.932 127.603 1.00 30.54 230 HIS C O 1
ATOM 8506 N N . ILE D 1 231 ? 146.495 109.978 125.619 1.00 29.28 231 ILE C N 1
ATOM 8507 C CA . ILE D 1 231 ? 147.935 110.146 125.795 1.00 29.28 231 ILE C CA 1
ATOM 8508 C C . ILE D 1 231 ? 148.327 111.622 125.749 1.00 29.28 231 ILE C C 1
ATOM 8509 O O . ILE D 1 231 ? 149.169 112.070 126.531 1.00 29.28 231 ILE C O 1
ATOM 8514 N N . ILE D 1 232 ? 147.679 112.418 124.899 1.00 29.94 232 ILE C N 1
ATOM 8515 C CA . ILE D 1 232 ? 148.083 113.814 124.758 1.00 29.94 232 ILE C CA 1
ATOM 8516 C C . ILE D 1 232 ? 147.540 114.656 125.906 1.00 29.94 232 ILE C C 1
ATOM 8517 O O . ILE D 1 232 ? 148.240 115.542 126.424 1.00 29.94 232 ILE C O 1
ATOM 8522 N N . ALA D 1 233 ? 146.306 114.383 126.335 1.00 28.78 233 ALA C N 1
ATOM 8523 C CA . ALA D 1 233 ? 145.751 115.043 127.507 1.00 28.78 233 ALA C CA 1
ATOM 8524 C C . ALA D 1 233 ? 146.514 114.678 128.772 1.00 28.78 233 ALA C C 1
ATOM 8525 O O . ALA D 1 233 ? 146.698 115.529 129.645 1.00 28.78 233 ALA C O 1
ATOM 8527 N N . ASN D 1 234 ? 146.998 113.441 128.877 1.00 28.22 234 ASN C N 1
ATOM 8528 C CA . ASN D 1 234 ? 147.850 113.072 129.998 1.00 28.22 234 ASN C CA 1
ATOM 8529 C C . ASN D 1 234 ? 149.231 113.701 129.915 1.00 28.22 234 ASN C C 1
ATOM 8530 O O . ASN D 1 234 ? 149.798 114.023 130.960 1.00 28.22 234 ASN C O 1
ATOM 8535 N N . ILE D 1 235 ? 149.774 113.884 128.707 1.00 28.60 235 ILE C N 1
ATOM 8536 C CA . ILE D 1 235 ? 151.044 114.588 128.531 1.00 28.60 235 ILE C CA 1
ATOM 8537 C C . ILE D 1 235 ? 150.927 116.028 129.017 1.00 28.60 235 ILE C C 1
ATOM 8538 O O . ILE D 1 235 ? 151.836 116.551 129.674 1.00 28.60 235 ILE C O 1
ATOM 8543 N N . TYR D 1 236 ? 149.790 116.673 128.748 1.00 27.78 236 TYR C N 1
ATOM 8544 C CA . TYR D 1 236 ? 149.556 117.998 129.318 1.00 27.78 236 TYR C CA 1
ATOM 8545 C C . TYR D 1 236 ? 149.400 117.937 130.836 1.00 27.78 236 TYR C C 1
ATOM 8546 O O . TYR D 1 236 ? 150.065 118.683 131.567 1.00 27.78 236 TYR C O 1
ATOM 8555 N N . THR D 1 237 ? 148.508 117.063 131.320 1.00 27.82 237 THR C N 1
ATOM 8556 C CA . THR D 1 237 ? 148.050 117.107 132.706 1.00 27.82 237 THR C CA 1
ATOM 8557 C C . THR D 1 237 ? 149.140 116.693 133.684 1.00 27.82 237 THR C C 1
ATOM 8558 O O . THR D 1 237 ? 149.327 117.344 134.716 1.00 27.82 237 THR C O 1
ATOM 8562 N N . LEU D 1 238 ? 149.879 115.627 133.383 1.00 28.27 238 LEU C N 1
ATOM 8563 C CA . LEU D 1 238 ? 150.928 115.191 134.288 1.00 28.27 238 LEU C CA 1
ATOM 8564 C C . LEU D 1 238 ? 152.116 116.136 134.298 1.00 28.27 238 LEU C C 1
ATOM 8565 O O . LEU D 1 238 ? 152.754 116.293 135.341 1.00 28.27 238 LEU C O 1
ATOM 8570 N N . ASN D 1 239 ? 152.383 116.825 133.196 1.00 28.54 239 ASN C N 1
ATOM 8571 C CA . ASN D 1 239 ? 153.466 117.798 133.184 1.00 28.54 239 ASN C CA 1
ATOM 8572 C C . ASN D 1 239 ? 153.103 119.090 133.898 1.00 28.54 239 ASN C C 1
ATOM 8573 O O . ASN D 1 239 ? 153.954 119.653 134.596 1.00 28.54 239 ASN C O 1
ATOM 8578 N N . ILE D 1 240 ? 151.859 119.564 133.773 1.00 27.89 240 ILE C N 1
ATOM 8579 C CA . ILE D 1 240 ? 151.472 120.731 134.564 1.00 27.89 240 ILE C CA 1
ATOM 8580 C C . ILE D 1 240 ? 151.331 120.354 136.039 1.00 27.89 240 ILE C C 1
ATOM 8581 O O . ILE D 1 240 ? 151.601 121.176 136.918 1.00 27.89 240 ILE C O 1
ATOM 8586 N N . ALA D 1 241 ? 150.987 119.100 136.342 1.00 28.74 241 ALA C N 1
ATOM 8587 C CA . ALA D 1 241 ? 150.972 118.652 137.727 1.00 28.74 241 ALA C CA 1
ATOM 8588 C C . ALA D 1 241 ? 152.369 118.502 138.305 1.00 28.74 241 ALA C C 1
ATOM 8589 O O . ALA D 1 241 ? 152.545 118.665 139.514 1.00 28.74 241 ALA C O 1
ATOM 8591 N N . LEU D 1 242 ? 153.360 118.180 137.480 1.00 28.93 242 LEU C N 1
ATOM 8592 C CA . LEU D 1 242 ? 154.739 118.199 137.945 1.00 28.93 242 LEU C CA 1
ATOM 8593 C C . LEU D 1 242 ? 155.266 119.617 138.094 1.00 28.93 242 LEU C C 1
ATOM 8594 O O . LEU D 1 242 ? 156.139 119.860 138.932 1.00 28.93 242 LEU C O 1
ATOM 8599 N N . MET D 1 243 ? 154.759 120.558 137.294 1.00 29.00 243 MET C N 1
ATOM 8600 C CA . MET D 1 243 ? 155.246 121.932 137.357 1.00 29.00 243 MET C CA 1
ATOM 8601 C C . MET D 1 243 ? 154.779 122.656 138.616 1.00 29.00 243 MET C C 1
ATOM 8602 O O . MET D 1 243 ? 155.545 123.422 139.208 1.00 29.00 243 MET C O 1
ATOM 8607 N N . VAL D 1 244 ? 153.537 122.433 139.044 1.00 29.26 244 VAL C N 1
ATOM 8608 C CA . VAL D 1 244 ? 152.977 123.169 140.174 1.00 29.26 244 VAL C CA 1
ATOM 8609 C C . VAL D 1 244 ? 153.140 122.381 141.466 1.00 29.26 244 VAL C C 1
ATOM 8610 O O . VAL D 1 244 ? 152.553 122.739 142.493 1.00 29.26 244 VAL C O 1
ATOM 8614 N N . ASN D 1 245 ? 153.948 121.319 141.414 1.00 31.56 245 ASN C N 1
ATOM 8615 C CA . ASN D 1 245 ? 154.390 120.521 142.562 1.00 31.56 245 ASN C CA 1
ATOM 8616 C C . ASN D 1 245 ? 153.208 119.874 143.294 1.00 31.56 245 ASN C C 1
ATOM 8617 O O . ASN D 1 245 ? 152.907 120.170 144.449 1.00 31.56 245 ASN C O 1
ATOM 8622 N N . THR D 1 246 ? 152.548 118.965 142.580 1.00 30.92 246 THR C N 1
ATOM 8623 C CA . THR D 1 246 ? 151.575 118.071 143.194 1.00 30.92 246 THR C CA 1
ATOM 8624 C C . THR D 1 246 ? 152.317 116.894 143.828 1.00 30.92 246 THR C C 1
ATOM 8625 O O . THR D 1 246 ? 153.544 116.893 143.952 1.00 30.92 246 THR C O 1
ATOM 8629 N N . LYS D 1 247 ? 151.585 115.862 144.235 1.00 33.55 247 LYS C N 1
ATOM 8630 C CA . LYS D 1 247 ? 152.209 114.762 144.958 1.00 33.55 247 LYS C CA 1
ATOM 8631 C C . LYS D 1 247 ? 152.860 113.723 144.054 1.00 33.55 247 LYS C C 1
ATOM 8632 O O . LYS D 1 247 ? 153.606 112.879 144.559 1.00 33.55 247 LYS C O 1
ATOM 8638 N N . ILE D 1 248 ? 152.615 113.762 142.748 1.00 31.80 248 ILE C N 1
ATOM 8639 C CA . ILE D 1 248 ? 153.172 112.755 141.856 1.00 31.80 248 ILE C CA 1
ATOM 8640 C C . ILE D 1 248 ? 154.644 113.051 141.580 1.00 31.80 248 ILE C C 1
ATOM 8641 O O . ILE D 1 248 ? 155.137 114.160 141.790 1.00 31.80 248 ILE C O 1
ATOM 8646 N N . THR D 1 249 ? 155.357 112.029 141.118 1.00 32.03 249 THR C N 1
ATOM 8647 C CA . THR D 1 249 ? 156.754 112.138 140.727 1.00 32.03 249 THR C CA 1
ATOM 8648 C C . THR D 1 249 ? 156.878 111.945 139.221 1.00 32.03 249 THR C C 1
ATOM 8649 O O . THR D 1 249 ? 155.897 111.693 138.522 1.00 32.03 249 THR C O 1
ATOM 8653 N N . VAL D 1 250 ? 158.104 112.071 138.716 1.00 32.71 250 VAL C N 1
ATOM 8654 C CA . VAL D 1 250 ? 158.299 111.970 137.274 1.00 32.71 250 VAL C CA 1
ATOM 8655 C C . VAL D 1 250 ? 158.343 110.507 136.831 1.00 32.71 250 VAL C C 1
ATOM 8656 O O . VAL D 1 250 ? 157.953 110.191 135.699 1.00 32.71 250 VAL C O 1
ATOM 8660 N N . TYR D 1 251 ? 158.750 109.592 137.719 1.00 32.64 251 TYR C N 1
ATOM 8661 C CA . TYR D 1 251 ? 158.685 108.169 137.412 1.00 32.64 251 TYR C CA 1
ATOM 8662 C C . TYR D 1 251 ? 157.244 107.697 137.366 1.00 32.64 251 TYR C C 1
ATOM 8663 O O . TYR D 1 251 ? 156.879 106.888 136.510 1.00 32.64 251 TYR C O 1
ATOM 8672 N N . GLN D 1 252 ? 156.422 108.175 138.295 1.00 32.20 252 GLN C N 1
ATOM 8673 C CA . GLN D 1 252 ? 155.007 107.842 138.282 1.00 32.20 252 GLN C CA 1
ATOM 8674 C C . GLN D 1 252 ? 154.316 108.434 137.064 1.00 32.20 252 GLN C C 1
ATOM 8675 O O . GLN D 1 252 ? 153.445 107.796 136.469 1.00 32.20 252 GLN C O 1
ATOM 8681 N N . ALA D 1 253 ? 154.715 109.638 136.659 1.00 30.96 253 ALA C N 1
ATOM 8682 C CA . ALA D 1 253 ? 154.079 110.276 135.514 1.00 30.96 253 ALA C CA 1
ATOM 8683 C C . ALA D 1 253 ? 154.439 109.578 134.210 1.00 30.96 253 ALA C C 1
ATOM 8684 O O . ALA D 1 253 ? 153.565 109.332 133.375 1.00 30.96 253 ALA C O 1
ATOM 8686 N N . TYR D 1 254 ? 155.709 109.221 134.026 1.00 30.98 254 TYR C N 1
ATOM 8687 C CA . TYR D 1 254 ? 156.122 108.733 132.717 1.00 30.98 254 TYR C CA 1
ATOM 8688 C C . TYR D 1 254 ? 156.054 107.217 132.585 1.00 30.98 254 TYR C C 1
ATOM 8689 O O . TYR D 1 254 ? 155.723 106.712 131.510 1.00 30.98 254 TYR C O 1
ATOM 8698 N N . ILE D 1 255 ? 156.351 106.476 133.644 1.00 31.27 255 ILE C N 1
ATOM 8699 C CA . ILE D 1 255 ? 156.354 105.020 133.555 1.00 31.27 255 ILE C CA 1
ATOM 8700 C C . ILE D 1 255 ? 155.008 104.432 133.955 1.00 31.27 255 ILE C C 1
ATOM 8701 O O . ILE D 1 255 ? 154.524 103.491 133.325 1.00 31.27 255 ILE C O 1
ATOM 8706 N N . LYS D 1 256 ? 154.366 104.975 134.982 1.00 31.36 256 LYS C N 1
ATOM 8707 C CA . LYS D 1 256 ? 153.135 104.384 135.483 1.00 31.36 256 LYS C CA 1
ATOM 8708 C C . LYS D 1 256 ? 151.887 104.871 134.765 1.00 31.36 256 LYS C C 1
ATOM 8709 O O . LYS D 1 256 ? 150.826 104.264 134.935 1.00 31.36 256 LYS C O 1
ATOM 8715 N N . ASN D 1 257 ? 151.962 105.954 133.995 1.00 29.45 257 ASN C N 1
ATOM 8716 C CA . ASN D 1 257 ? 150.803 106.381 133.223 1.00 29.45 257 ASN C CA 1
ATOM 8717 C C . ASN D 1 257 ? 151.063 106.494 131.730 1.00 29.45 257 ASN C C 1
ATOM 8718 O O . ASN D 1 257 ? 150.258 105.999 130.941 1.00 29.45 257 ASN C O 1
ATOM 8723 N N . LEU D 1 258 ? 152.160 107.131 131.311 1.00 29.52 258 LEU C N 1
ATOM 8724 C CA . LEU D 1 258 ? 152.262 107.592 129.926 1.00 29.52 258 LEU C CA 1
ATOM 8725 C C . LEU D 1 258 ? 152.569 106.454 128.958 1.00 29.52 258 LEU C C 1
ATOM 8726 O O . LEU D 1 258 ? 151.985 106.391 127.870 1.00 29.52 258 LEU C O 1
ATOM 8731 N N . LEU D 1 259 ? 153.478 105.558 129.321 1.00 30.33 259 LEU C N 1
ATOM 8732 C CA . LEU D 1 259 ? 153.771 104.380 128.504 1.00 30.33 259 LEU C CA 1
ATOM 8733 C C . LEU D 1 259 ? 152.596 103.398 128.365 1.00 30.33 259 LEU C C 1
ATOM 8734 O O . LEU D 1 259 ? 152.335 102.964 127.231 1.00 30.33 259 LEU C O 1
ATOM 8739 N N . PRO D 1 260 ? 151.852 103.013 129.429 1.00 29.54 260 PRO C N 1
ATOM 8740 C CA . PRO D 1 260 ? 150.660 102.185 129.184 1.00 29.54 260 PRO C CA 1
ATOM 8741 C C . PRO D 1 260 ? 149.556 102.902 128.435 1.00 29.54 260 PRO C C 1
ATOM 8742 O O . PRO D 1 260 ? 148.814 102.245 127.699 1.00 29.54 260 PRO C O 1
ATOM 8746 N N . THR D 1 261 ? 149.439 104.223 128.575 1.00 29.76 261 THR C N 1
ATOM 8747 C CA . THR D 1 261 ? 148.463 104.975 127.798 1.00 29.76 261 THR C CA 1
ATOM 8748 C C . THR D 1 261 ? 148.817 105.000 126.320 1.00 29.76 261 THR C C 1
ATOM 8749 O O . THR D 1 261 ? 147.927 104.851 125.478 1.00 29.76 261 THR C O 1
ATOM 8753 N N . LEU D 1 262 ? 150.102 105.155 125.996 1.00 30.31 262 LEU C N 1
ATOM 8754 C CA . LEU D 1 262 ? 150.547 105.080 124.608 1.00 30.31 262 LEU C CA 1
ATOM 8755 C C . LEU D 1 262 ? 150.302 103.697 124.018 1.00 30.31 262 LEU C C 1
ATOM 8756 O O . LEU D 1 262 ? 149.804 103.580 122.890 1.00 30.31 262 LEU C O 1
ATOM 8761 N N . LEU D 1 263 ? 150.605 102.642 124.786 1.00 30.42 263 LEU C N 1
ATOM 8762 C CA . LEU D 1 263 ? 150.395 101.277 124.308 1.00 30.42 263 LEU C CA 1
ATOM 8763 C C . LEU D 1 263 ? 148.917 100.968 124.081 1.00 30.42 263 LEU C C 1
ATOM 8764 O O . LEU D 1 263 ? 148.548 100.432 123.029 1.00 30.42 263 LEU C O 1
ATOM 8769 N N . GLY D 1 264 ? 148.054 101.321 125.035 1.00 30.39 264 GLY C N 1
ATOM 8770 C CA . GLY D 1 264 ? 146.634 101.067 124.870 1.00 30.39 264 GLY C CA 1
ATOM 8771 C C . GLY D 1 264 ? 145.981 101.913 123.797 1.00 30.39 264 GLY C C 1
ATOM 8772 O O . GLY D 1 264 ? 145.094 101.432 123.082 1.00 30.39 264 GLY C O 1
ATOM 8773 N N . ASN D 1 265 ? 146.419 103.167 123.649 1.00 31.25 265 ASN C N 1
ATOM 8774 C CA . ASN D 1 265 ? 145.898 104.018 122.589 1.00 31.25 265 ASN C CA 1
ATOM 8775 C C . ASN D 1 265 ? 146.315 103.524 121.212 1.00 31.25 265 ASN C C 1
ATOM 8776 O O . ASN D 1 265 ? 145.536 103.633 120.263 1.00 31.25 265 ASN C O 1
ATOM 8781 N N . TYR D 1 266 ? 147.521 102.971 121.077 1.00 33.01 266 TYR C N 1
ATOM 8782 C CA . TYR D 1 266 ? 147.889 102.396 119.789 1.00 33.01 266 TYR C CA 1
ATOM 8783 C C . TYR D 1 266 ? 147.149 101.091 119.521 1.00 33.01 266 TYR C C 1
ATOM 8784 O O . TYR D 1 266 ? 146.793 100.813 118.369 1.00 33.01 266 TYR C O 1
ATOM 8793 N N . ILE D 1 267 ? 146.911 100.289 120.565 1.00 31.92 267 ILE C N 1
ATOM 8794 C CA . ILE D 1 267 ? 146.219 99.011 120.405 1.00 31.92 267 ILE C CA 1
ATOM 8795 C C . ILE D 1 267 ? 144.774 99.226 119.966 1.00 31.92 267 ILE C C 1
ATOM 8796 O O . ILE D 1 267 ? 144.278 98.535 119.069 1.00 31.92 267 ILE C O 1
ATOM 8801 N N . ALA D 1 268 ? 144.093 100.216 120.549 1.00 32.20 268 ALA C N 1
ATOM 8802 C CA . ALA D 1 268 ? 142.692 100.445 120.213 1.00 32.20 268 ALA C CA 1
ATOM 8803 C C . ALA D 1 268 ? 142.486 100.993 118.809 1.00 32.20 268 ALA C C 1
ATOM 8804 O O . ALA D 1 268 ? 141.392 100.844 118.259 1.00 32.20 268 ALA C O 1
ATOM 8806 N N . GLY D 1 269 ? 143.490 101.630 118.225 1.00 32.73 269 GLY C N 1
ATOM 8807 C CA . GLY D 1 269 ? 143.337 102.174 116.895 1.00 32.73 269 GLY C CA 1
ATOM 8808 C C . GLY D 1 269 ? 143.822 101.231 115.821 1.00 32.73 269 GLY C C 1
ATOM 8809 O O . GLY D 1 269 ? 143.168 101.076 114.790 1.00 32.73 269 GLY C O 1
ATOM 8810 N N . ALA D 1 270 ? 144.958 100.580 116.050 1.00 32.47 270 ALA C N 1
ATOM 8811 C CA . ALA D 1 270 ? 145.550 99.756 115.007 1.00 32.47 270 ALA C CA 1
ATOM 8812 C C . ALA D 1 270 ? 144.975 98.348 114.943 1.00 32.47 270 ALA C C 1
ATOM 8813 O O . ALA D 1 270 ? 145.000 97.733 113.873 1.00 32.47 270 ALA C O 1
ATOM 8815 N N . ILE D 1 271 ? 144.458 97.818 116.052 1.00 33.56 271 ILE C N 1
ATOM 8816 C CA . ILE D 1 271 ? 144.118 96.405 116.171 1.00 33.56 271 ILE C CA 1
ATOM 8817 C C . ILE D 1 271 ? 142.638 96.203 116.469 1.00 33.56 271 ILE C C 1
ATOM 8818 O O . ILE D 1 271 ? 141.957 95.432 115.788 1.00 33.56 271 ILE C O 1
ATOM 8823 N N . VAL D 1 272 ? 142.125 96.880 117.497 1.00 33.20 272 VAL C N 1
ATOM 8824 C CA . VAL D 1 272 ? 140.747 96.661 117.930 1.00 33.20 272 VAL C CA 1
ATOM 8825 C C . VAL D 1 272 ? 139.769 97.226 116.909 1.00 33.20 272 VAL C C 1
ATOM 8826 O O . VAL D 1 272 ? 138.765 96.589 116.568 1.00 33.20 272 VAL C O 1
ATOM 8830 N N . LEU D 1 273 ? 140.071 98.395 116.361 1.00 33.10 273 LEU C N 1
ATOM 8831 C CA . LEU D 1 273 ? 139.160 99.078 115.457 1.00 33.10 273 LEU C CA 1
ATOM 8832 C C . LEU D 1 273 ? 139.572 98.993 113.998 1.00 33.10 273 LEU C C 1
ATOM 8833 O O . LEU D 1 273 ? 138.715 98.815 113.136 1.00 33.10 273 LEU C O 1
ATOM 8838 N N . GLY D 1 274 ? 140.866 99.092 113.693 1.00 32.96 274 GLY C N 1
ATOM 8839 C CA . GLY D 1 274 ? 141.287 99.175 112.308 1.00 32.96 274 GLY C CA 1
ATOM 8840 C C . GLY D 1 274 ? 141.257 97.862 111.561 1.00 32.96 274 GLY C C 1
ATOM 8841 O O . GLY D 1 274 ? 140.883 97.828 110.386 1.00 32.96 274 GLY C O 1
ATOM 8842 N N . LEU D 1 275 ? 141.627 96.780 112.214 1.00 32.61 275 LEU C N 1
ATOM 8843 C CA . LEU D 1 275 ? 141.720 95.473 111.575 1.00 32.61 275 LEU C CA 1
ATOM 8844 C C . LEU D 1 275 ? 140.356 94.830 111.273 1.00 32.61 275 LEU C C 1
ATOM 8845 O O . LEU D 1 275 ? 140.194 94.301 110.159 1.00 32.61 275 LEU C O 1
ATOM 8850 N N . PRO D 1 276 ? 139.343 94.854 112.169 1.00 33.10 276 PRO C N 1
ATOM 8851 C CA . PRO D 1 276 ? 138.018 94.380 111.730 1.00 33.10 276 PRO C CA 1
ATOM 8852 C C . PRO D 1 276 ? 137.380 95.234 110.652 1.00 33.10 276 PRO C C 1
ATOM 8853 O O . PRO D 1 276 ? 136.742 94.686 109.749 1.00 33.10 276 PRO C O 1
ATOM 8857 N N . LEU D 1 277 ? 137.541 96.557 110.710 1.00 32.21 277 LEU C N 1
ATOM 8858 C CA . LEU D 1 277 ? 136.960 97.418 109.686 1.00 32.21 277 LEU C CA 1
ATOM 8859 C C . LEU D 1 277 ? 137.651 97.239 108.342 1.00 32.21 277 LEU C C 1
ATOM 8860 O O . LEU D 1 277 ? 136.996 97.320 107.296 1.00 32.21 277 LEU C O 1
ATOM 8865 N N . TYR D 1 278 ? 138.958 96.970 108.357 1.00 32.19 278 TYR C N 1
ATOM 8866 C CA . TYR D 1 278 ? 139.671 96.617 107.136 1.00 32.19 278 TYR C CA 1
ATOM 8867 C C . TYR D 1 278 ? 139.143 95.318 106.546 1.00 32.19 278 TYR C C 1
ATOM 8868 O O . TYR D 1 278 ? 138.866 95.254 105.341 1.00 32.19 278 TYR C O 1
ATOM 8877 N N . PHE D 1 279 ? 138.972 94.288 107.387 1.00 33.37 279 PHE C N 1
ATOM 8878 C CA . PHE D 1 279 ? 138.419 93.012 106.931 1.00 33.37 279 PHE C CA 1
ATOM 8879 C C . PHE D 1 279 ? 137.001 93.162 106.390 1.00 33.37 279 PHE C C 1
ATOM 8880 O O . PHE D 1 279 ? 136.623 92.464 105.442 1.00 33.37 279 PHE C O 1
ATOM 8888 N N . ILE D 1 280 ? 136.219 94.082 106.950 1.00 32.46 280 ILE C N 1
ATOM 8889 C CA . ILE D 1 280 ? 134.851 94.274 106.483 1.00 32.46 280 ILE C CA 1
ATOM 8890 C C . ILE D 1 280 ? 134.830 94.995 105.136 1.00 32.46 280 ILE C C 1
ATOM 8891 O O . ILE D 1 280 ? 134.178 94.541 104.191 1.00 32.46 280 ILE C O 1
ATOM 8896 N N . TYR D 1 281 ? 135.551 96.115 105.009 1.00 34.01 281 TYR C N 1
ATOM 8897 C CA . TYR D 1 281 ? 135.332 97.006 103.873 1.00 34.01 281 TYR C CA 1
ATOM 8898 C C . TYR D 1 281 ? 136.479 97.039 102.861 1.00 34.01 281 TYR C C 1
ATOM 8899 O O . TYR D 1 281 ? 136.520 97.947 102.014 1.00 34.01 281 TYR C O 1
ATOM 8908 N N . LYS D 1 282 ? 137.400 96.072 102.900 1.00 35.51 282 LYS C N 1
ATOM 8909 C CA . LYS D 1 282 ? 138.491 96.102 101.935 1.00 35.51 282 LYS C CA 1
ATOM 8910 C C . LYS D 1 282 ? 138.052 95.806 100.502 1.00 35.51 282 LYS C C 1
ATOM 8911 O O . LYS D 1 282 ? 138.666 96.333 99.568 1.00 35.51 282 LYS C O 1
ATOM 8917 N N . GLU D 1 283 ? 136.982 95.033 100.293 1.00 39.05 283 GLU C N 1
ATOM 8918 C CA . GLU D 1 283 ? 136.505 94.833 98.930 1.00 39.05 283 GLU C CA 1
ATOM 8919 C C . GLU D 1 283 ? 135.814 96.068 98.376 1.00 39.05 283 GLU C C 1
ATOM 8920 O O . GLU D 1 283 ? 135.885 96.314 97.169 1.00 39.05 283 GLU C O 1
ATOM 8926 N N . HIS D 1 284 ? 135.177 96.864 99.231 1.00 39.27 284 HIS C N 1
ATOM 8927 C CA . HIS D 1 284 ? 134.609 98.126 98.784 1.00 39.27 284 HIS C CA 1
ATOM 8928 C C . HIS D 1 284 ? 135.686 99.134 98.437 1.00 39.27 284 HIS C C 1
ATOM 8929 O O . HIS D 1 284 ? 135.529 99.887 97.470 1.00 39.27 284 HIS C O 1
ATOM 8936 N N . TYR D 1 285 ? 136.786 99.155 99.192 1.00 38.45 285 TYR C N 1
ATOM 8937 C CA . TYR D 1 285 ? 137.909 99.981 98.763 1.00 38.45 285 TYR C CA 1
ATOM 8938 C C . TYR D 1 285 ? 138.548 99.480 97.472 1.00 38.45 285 TYR C C 1
ATOM 8939 O O . TYR D 1 285 ? 138.990 100.301 96.660 1.00 38.45 285 TYR C O 1
ATOM 8948 N N . TYR D 1 286 ? 138.582 98.163 97.256 1.00 42.90 286 TYR C N 1
ATOM 8949 C CA . TYR D 1 286 ? 139.069 97.626 95.988 1.00 42.90 286 TYR C CA 1
ATOM 8950 C C . TYR D 1 286 ? 138.177 98.038 94.823 1.00 42.90 286 TYR C C 1
ATOM 8951 O O . TYR D 1 286 ? 138.677 98.361 93.742 1.00 42.90 286 TYR C O 1
ATOM 8960 N N . ASN D 1 287 ? 136.857 98.033 95.025 1.00 45.08 287 ASN C N 1
ATOM 8961 C CA . ASN D 1 287 ? 135.938 98.470 93.977 1.00 45.08 287 ASN C CA 1
ATOM 8962 C C . ASN D 1 287 ? 136.058 99.960 93.700 1.00 45.08 287 ASN C C 1
ATOM 8963 O O . ASN D 1 287 ? 135.989 100.376 92.537 1.00 45.08 287 ASN C O 1
ATOM 8968 N N . PHE D 1 288 ? 136.231 100.770 94.751 1.00 43.82 288 PHE C N 1
ATOM 8969 C CA . PHE D 1 288 ? 136.452 102.203 94.579 1.00 43.82 288 PHE C CA 1
ATOM 8970 C C . PHE D 1 288 ? 137.731 102.476 93.801 1.00 43.82 288 PHE C C 1
ATOM 8971 O O . PHE D 1 288 ? 137.772 103.384 92.965 1.00 43.82 288 PHE C O 1
ATOM 8979 N N . GLU D 1 289 ? 138.748 101.697 93.941 1.00 47.42 289 GLU C N 1
ATOM 8980 C CA . GLU D 1 289 ? 139.919 101.944 93.207 1.00 47.42 289 GLU C CA 1
ATOM 8981 C C . GLU D 1 289 ? 139.820 101.419 91.853 1.00 47.42 289 GLU C C 1
ATOM 8982 O O . GLU D 1 289 ? 140.345 101.974 90.958 1.00 47.42 289 GLU C O 1
ATOM 8988 N N . ARG D 1 290 ? 139.159 100.315 91.681 1.00 49.96 290 ARG C N 1
ATOM 8989 C CA . ARG D 1 290 ? 139.027 99.759 90.342 1.00 49.96 290 ARG C CA 1
ATOM 8990 C C . ARG D 1 290 ? 138.145 100.630 89.460 1.00 49.96 290 ARG C C 1
ATOM 8991 O O . ARG D 1 290 ? 138.322 100.650 88.238 1.00 49.96 290 ARG C O 1
ATOM 8999 N N . SER D 1 291 ? 137.215 101.382 90.054 1.00 50.38 291 SER C N 1
ATOM 9000 C CA . SER D 1 291 ? 136.350 102.277 89.293 1.00 50.38 291 SER C CA 1
ATOM 9001 C C . SER D 1 291 ? 136.967 103.654 89.086 1.00 50.38 291 SER C C 1
ATOM 9002 O O . SER D 1 291 ? 136.236 104.639 88.934 1.00 50.38 291 SER C O 1
ATOM 9005 N N . LYS D 1 292 ? 138.295 103.754 89.098 1.00 51.81 292 LYS C N 1
ATOM 9006 C CA . LYS D 1 292 ? 138.998 104.991 88.787 1.00 51.81 292 LYS C CA 1
ATOM 9007 C C . LYS D 1 292 ? 139.977 104.805 87.635 1.00 51.81 292 LYS C C 1
ATOM 9008 O O . LYS D 1 292 ? 140.910 105.598 87.483 1.00 51.81 292 LYS C O 1
ATOM 9014 N N . ARG D 1 293 ? 139.788 103.768 86.827 1.00 55.88 293 ARG C N 1
ATOM 9015 C CA . ARG D 1 293 ? 140.626 103.538 85.660 1.00 55.88 293 ARG C CA 1
ATOM 9016 C C . ARG D 1 293 ? 139.780 103.543 84.394 1.00 55.88 293 ARG C C 1
ATOM 9017 O O . ARG D 1 293 ? 138.566 103.345 84.448 1.00 55.88 293 ARG C O 1
ATOM 9025 N N . LYS E 1 7 ? 128.932 102.978 93.399 1.00 45.65 7 LYS E N 1
ATOM 9026 C CA . LYS E 1 7 ? 129.157 104.413 93.282 1.00 45.65 7 LYS E CA 1
ATOM 9027 C C . LYS E 1 7 ? 129.329 105.050 94.653 1.00 45.65 7 LYS E C 1
ATOM 9028 O O . LYS E 1 7 ? 128.401 105.076 95.456 1.00 45.65 7 LYS E O 1
ATOM 9030 N N . TYR E 1 8 ? 130.524 105.568 94.913 1.00 43.14 8 TYR E N 1
ATOM 9031 C CA . TYR E 1 8 ? 130.868 106.158 96.198 1.00 43.14 8 TYR E CA 1
ATOM 9032 C C . TYR E 1 8 ? 131.083 107.652 96.024 1.00 43.14 8 TYR E C 1
ATOM 9033 O O . TYR E 1 8 ? 131.739 108.081 95.070 1.00 43.14 8 TYR E O 1
ATOM 9042 N N . VAL E 1 9 ? 130.529 108.438 96.939 1.00 41.03 9 VAL E N 1
ATOM 9043 C CA . VAL E 1 9 ? 130.690 109.886 96.925 1.00 41.03 9 VAL E CA 1
ATOM 9044 C C . VAL E 1 9 ? 131.846 110.234 97.855 1.00 41.03 9 VAL E C 1
ATOM 9045 O O . VAL E 1 9 ? 131.765 110.025 99.067 1.00 41.03 9 VAL E O 1
ATOM 9049 N N . LEU E 1 10 ? 132.916 110.771 97.311 1.00 40.91 10 LEU E N 1
ATOM 9050 C CA . LEU E 1 10 ? 134.037 111.151 98.105 1.00 40.91 10 LEU E CA 1
ATOM 9051 C C . LEU E 1 10 ? 133.885 112.599 98.460 1.00 40.91 10 LEU E C 1
ATOM 9052 O O . LEU E 1 10 ? 133.926 112.905 99.602 1.00 40.91 10 LEU E O 1
ATOM 9057 N N . ASP E 1 11 ? 133.712 113.492 97.484 1.00 40.65 11 ASP E N 1
ATOM 9058 C CA . ASP E 1 11 ? 133.543 114.918 97.743 1.00 40.65 11 ASP E CA 1
ATOM 9059 C C . ASP E 1 11 ? 132.136 115.325 97.339 1.00 40.65 11 ASP E C 1
ATOM 9060 O O . ASP E 1 11 ? 131.810 115.311 96.137 1.00 40.65 11 ASP E O 1
ATOM 9065 N N . PRO E 1 12 ? 131.273 115.670 98.280 1.00 37.99 12 PRO E N 1
ATOM 9066 C CA . PRO E 1 12 ? 129.913 116.086 97.943 1.00 37.99 12 PRO E CA 1
ATOM 9067 C C . PRO E 1 12 ? 129.870 117.544 97.493 1.00 37.99 12 PRO E C 1
ATOM 9068 O O . PRO E 1 12 ? 130.887 118.221 97.382 1.00 37.99 12 PRO E O 1
ATOM 9072 N N . VAL E 1 13 ? 128.656 118.020 97.237 1.00 35.79 13 VAL E N 1
ATOM 9073 C CA . VAL E 1 13 ? 128.440 119.372 96.733 1.00 35.79 13 VAL E CA 1
ATOM 9074 C C . VAL E 1 13 ? 128.504 120.353 97.894 1.00 35.79 13 VAL E C 1
ATOM 9075 O O . VAL E 1 13 ? 127.824 120.180 98.909 1.00 35.79 13 VAL E O 1
ATOM 9079 N N . SER E 1 14 ? 129.322 121.389 97.747 1.00 35.79 14 SER E N 1
ATOM 9080 C CA . SER E 1 14 ? 129.514 122.371 98.804 1.00 35.79 14 SER E CA 1
ATOM 9081 C C . SER E 1 14 ? 128.345 123.351 98.816 1.00 35.79 14 SER E C 1
ATOM 9082 O O . SER E 1 14 ? 128.075 124.014 97.811 1.00 35.79 14 SER E O 1
ATOM 9085 N N . ILE E 1 15 ? 127.651 123.438 99.950 1.00 34.64 15 ILE E N 1
ATOM 9086 C CA . ILE E 1 15 ? 126.499 124.319 100.110 1.00 34.64 15 ILE E CA 1
ATOM 9087 C C . ILE E 1 15 ? 126.743 125.300 101.246 1.00 34.64 15 ILE E C 1
ATOM 9088 O O . ILE E 1 15 ? 127.772 125.240 101.926 1.00 34.64 15 ILE E O 1
ATOM 9093 N N . LYS E 1 16 ? 125.769 126.174 101.483 1.00 34.44 16 LYS E N 1
ATOM 9094 C CA . LYS E 1 16 ? 125.878 127.227 102.482 1.00 34.44 16 LYS E CA 1
ATOM 9095 C C . LYS E 1 16 ? 124.479 127.725 102.805 1.00 34.44 16 LYS E C 1
ATOM 9096 O O . LYS E 1 16 ? 123.720 128.055 101.894 1.00 34.44 16 LYS E O 1
ATOM 9102 N N . SER E 1 17 ? 124.130 127.758 104.088 1.00 34.48 17 SER E N 1
ATOM 9103 C CA . SER E 1 17 ? 122.810 128.216 104.504 1.00 34.48 17 SER E CA 1
ATOM 9104 C C . SER E 1 17 ? 122.860 129.559 105.218 1.00 34.48 17 SER E C 1
ATOM 9105 O O . SER E 1 17 ? 121.962 129.870 106.001 1.00 34.48 17 SER E O 1
ATOM 9108 N N . VAL E 1 18 ? 123.906 130.349 104.980 1.00 34.67 18 VAL E N 1
ATOM 9109 C CA . VAL E 1 18 ? 124.105 131.636 105.629 1.00 34.67 18 VAL E CA 1
ATOM 9110 C C . VAL E 1 18 ? 124.347 132.686 104.548 1.00 34.67 18 VAL E C 1
ATOM 9111 O O . VAL E 1 18 ? 124.502 132.370 103.371 1.00 34.67 18 VAL E O 1
ATOM 9115 N N . CYS E 1 19 ? 124.365 133.952 104.959 1.00 35.35 19 CYS E N 1
ATOM 9116 C CA . CYS E 1 19 ? 124.569 135.056 104.030 1.00 35.35 19 CYS E CA 1
ATOM 9117 C C . CYS E 1 19 ? 125.454 136.108 104.682 1.00 35.35 19 CYS E C 1
ATOM 9118 O O . CYS E 1 19 ? 125.775 136.031 105.869 1.00 35.35 19 CYS E O 1
ATOM 9121 N N . GLY E 1 20 ? 125.858 137.096 103.886 1.00 36.95 20 GLY E N 1
ATOM 9122 C CA . GLY E 1 20 ? 126.670 138.186 104.376 1.00 36.95 20 GLY E CA 1
ATOM 9123 C C . GLY E 1 20 ? 125.841 139.286 105.003 1.00 36.95 20 GLY E C 1
ATOM 9124 O O . GLY E 1 20 ? 124.621 139.203 105.119 1.00 36.95 20 GLY E O 1
ATOM 9125 N N . GLY E 1 21 ? 126.532 140.348 105.421 1.00 36.50 21 GLY E N 1
ATOM 9126 C CA . GLY E 1 21 ? 125.846 141.468 106.042 1.00 36.50 21 GLY E CA 1
ATOM 9127 C C . GLY E 1 21 ? 125.059 142.311 105.061 1.00 36.50 21 GLY E C 1
ATOM 9128 O O . GLY E 1 21 ? 124.001 142.845 105.408 1.00 36.50 21 GLY E O 1
ATOM 9129 N N . GLU E 1 22 ? 125.553 142.430 103.828 1.00 37.17 22 GLU E N 1
ATOM 9130 C CA . GLU E 1 22 ? 124.858 143.197 102.800 1.00 37.17 22 GLU E CA 1
ATOM 9131 C C . GLU E 1 22 ? 123.568 142.511 102.380 1.00 37.17 22 GLU E C 1
ATOM 9132 O O . GLU E 1 22 ? 122.524 143.162 102.250 1.00 37.17 22 GLU E O 1
ATOM 9138 N N . GLU E 1 23 ? 123.620 141.195 102.180 1.00 38.47 23 GLU E N 1
ATOM 9139 C CA . GLU E 1 23 ? 122.423 140.433 101.857 1.00 38.47 23 GLU E CA 1
ATOM 9140 C C . GLU E 1 23 ? 121.440 140.404 103.014 1.00 38.47 23 GLU E C 1
ATOM 9141 O O . GLU E 1 23 ? 120.231 140.423 102.780 1.00 38.47 23 GLU E O 1
ATOM 9147 N N . SER E 1 24 ? 121.931 140.397 104.256 1.00 34.94 24 SER E N 1
ATOM 9148 C CA . SER E 1 24 ? 121.045 140.479 105.412 1.00 34.94 24 SER E CA 1
ATOM 9149 C C . SER E 1 24 ? 120.352 141.830 105.499 1.00 34.94 24 SER E C 1
ATOM 9150 O O . SER E 1 24 ? 119.168 141.891 105.847 1.00 34.94 24 SER E O 1
ATOM 9153 N N . TYR E 1 25 ? 121.062 142.914 105.172 1.00 33.82 25 TYR E N 1
ATOM 9154 C CA . TYR E 1 25 ? 120.432 144.230 105.137 1.00 33.82 25 TYR E CA 1
ATOM 9155 C C . TYR E 1 25 ? 119.377 144.314 104.046 1.00 33.82 25 TYR E C 1
ATOM 9156 O O . TYR E 1 25 ? 118.300 144.881 104.264 1.00 33.82 25 TYR E O 1
ATOM 9165 N N . ILE E 1 26 ? 119.679 143.779 102.861 1.00 35.92 26 ILE E N 1
ATOM 9166 C CA . ILE E 1 26 ? 118.730 143.832 101.755 1.00 35.92 26 ILE E CA 1
ATOM 9167 C C . ILE E 1 26 ? 117.501 142.983 102.062 1.00 35.92 26 ILE E C 1
ATOM 9168 O O . ILE E 1 26 ? 116.365 143.397 101.802 1.00 35.92 26 ILE E O 1
ATOM 9173 N N . ARG E 1 27 ? 117.703 141.814 102.677 1.00 35.20 27 ARG E N 1
ATOM 9174 C CA . ARG E 1 27 ? 116.598 140.982 103.131 1.00 35.20 27 ARG E CA 1
ATOM 9175 C C . ARG E 1 27 ? 115.759 141.659 104.204 1.00 35.20 27 ARG E C 1
ATOM 9176 O O . ARG E 1 27 ? 114.536 141.523 104.179 1.00 35.20 27 ARG E O 1
ATOM 9184 N N . CYS E 1 28 ? 116.373 142.420 105.109 1.00 35.35 28 CYS E N 1
ATOM 9185 C CA . CYS E 1 28 ? 115.611 143.137 106.126 1.00 35.35 28 CYS E CA 1
ATOM 9186 C C . CYS E 1 28 ? 114.811 144.302 105.559 1.00 35.35 28 CYS E C 1
ATOM 9187 O O . CYS E 1 28 ? 113.670 144.520 105.983 1.00 35.35 28 CYS E O 1
ATOM 9190 N N . VAL E 1 29 ? 115.371 145.041 104.600 1.00 35.46 29 VAL E N 1
ATOM 9191 C CA . VAL E 1 29 ? 114.627 146.131 103.971 1.00 35.46 29 VAL E CA 1
ATOM 9192 C C . VAL E 1 29 ? 113.476 145.582 103.130 1.00 35.46 29 VAL E C 1
ATOM 9193 O O . VAL E 1 29 ? 112.362 146.119 103.157 1.00 35.46 29 VAL E O 1
ATOM 9197 N N . GLU E 1 30 ? 113.703 144.472 102.419 1.00 36.70 30 GLU E N 1
ATOM 9198 C CA . GLU E 1 30 ? 112.623 143.864 101.646 1.00 36.70 30 GLU E CA 1
ATOM 9199 C C . GLU E 1 30 ? 111.580 143.209 102.543 1.00 36.70 30 GLU E C 1
ATOM 9200 O O . GLU E 1 30 ? 110.413 143.108 102.157 1.00 36.70 30 GLU E O 1
ATOM 9206 N N . TYR E 1 31 ? 111.978 142.768 103.737 1.00 35.90 31 TYR E N 1
ATOM 9207 C CA . TYR E 1 31 ? 111.029 142.212 104.692 1.00 35.90 31 TYR E CA 1
ATOM 9208 C C . TYR E 1 31 ? 110.152 143.299 105.296 1.00 35.90 31 TYR E C 1
ATOM 9209 O O . TYR E 1 31 ? 108.941 143.112 105.448 1.00 35.90 31 TYR E O 1
ATOM 9218 N N . GLY E 1 32 ? 110.745 144.439 105.654 1.00 35.18 32 GLY E N 1
ATOM 9219 C CA . GLY E 1 32 ? 109.962 145.549 106.162 1.00 35.18 32 GLY E CA 1
ATOM 9220 C C . GLY E 1 32 ? 109.138 146.265 105.120 1.00 35.18 32 GLY E C 1
ATOM 9221 O O . GLY E 1 32 ? 108.158 146.925 105.470 1.00 35.18 32 GLY E O 1
ATOM 9222 N N . LYS E 1 33 ? 109.516 146.156 103.847 1.00 36.67 33 LYS E N 1
ATOM 9223 C CA . LYS E 1 33 ? 108.731 146.767 102.782 1.00 36.67 33 LYS E CA 1
ATOM 9224 C C . LYS E 1 33 ? 107.422 146.024 102.540 1.00 36.67 33 LYS E C 1
ATOM 9225 O O . LYS E 1 33 ? 106.444 146.628 102.090 1.00 36.67 33 LYS E O 1
ATOM 9231 N N . LYS E 1 34 ? 107.375 144.725 102.843 1.00 37.01 34 LYS E N 1
ATOM 9232 C CA . LYS E 1 34 ? 106.173 143.942 102.581 1.00 37.01 34 LYS E CA 1
ATOM 9233 C C . LYS E 1 34 ? 105.052 144.223 103.572 1.00 37.01 34 LYS E C 1
ATOM 9234 O O . LYS E 1 34 ? 103.883 144.008 103.240 1.00 37.01 34 LYS E O 1
ATOM 9240 N N . LYS E 1 35 ? 105.377 144.694 104.779 1.00 35.91 35 LYS E N 1
ATOM 9241 C CA . LYS E 1 35 ? 104.358 144.967 105.787 1.00 35.91 35 LYS E CA 1
ATOM 9242 C C . LYS E 1 35 ? 103.466 146.141 105.420 1.00 35.91 35 LYS E C 1
ATOM 9243 O O . LYS E 1 35 ? 102.331 146.211 105.899 1.00 35.91 35 LYS E O 1
ATOM 9249 N N . ALA E 1 36 ? 103.946 147.062 104.592 1.00 37.70 36 ALA E N 1
ATOM 9250 C CA . ALA E 1 36 ? 103.142 148.196 104.168 1.00 37.70 36 ALA E CA 1
ATOM 9251 C C . ALA E 1 36 ? 102.206 147.861 103.019 1.00 37.70 36 ALA E C 1
ATOM 9252 O O . ALA E 1 36 ? 101.416 148.719 102.618 1.00 37.70 36 ALA E O 1
ATOM 9254 N N . HIS E 1 37 ? 102.271 146.645 102.483 1.00 39.92 37 HIS E N 1
ATOM 9255 C CA . HIS E 1 37 ? 101.439 146.248 101.361 1.00 39.92 37 HIS E CA 1
ATOM 9256 C C . HIS E 1 37 ? 100.295 145.328 101.750 1.00 39.92 37 HIS E C 1
ATOM 9257 O O . HIS E 1 37 ? 99.429 145.063 100.910 1.00 39.92 37 HIS E O 1
ATOM 9264 N N . TYR E 1 38 ? 100.265 144.836 102.985 1.00 35.77 38 TYR E N 1
ATOM 9265 C CA . TYR E 1 38 ? 99.120 144.091 103.475 1.00 35.77 38 TYR E CA 1
ATOM 9266 C C . TYR E 1 38 ? 97.917 145.013 103.631 1.00 35.77 38 TYR E C 1
ATOM 9267 O O . TYR E 1 38 ? 98.041 146.237 103.699 1.00 35.77 38 TYR E O 1
ATOM 9276 N N . SER E 1 39 ? 96.738 144.410 103.698 1.00 35.21 39 SER E N 1
ATOM 9277 C CA . SER E 1 39 ? 95.566 145.186 104.053 1.00 35.21 39 SER E CA 1
ATOM 9278 C C . SER E 1 39 ? 95.548 145.430 105.559 1.00 35.21 39 SER E C 1
ATOM 9279 O O . SER E 1 39 ? 96.363 144.893 106.311 1.00 35.21 39 SER E O 1
ATOM 9282 N N . ASN E 1 40 ? 94.605 146.263 105.997 1.00 33.92 40 ASN E N 1
ATOM 9283 C CA . ASN E 1 40 ? 94.547 146.636 107.406 1.00 33.92 40 ASN E CA 1
ATOM 9284 C C . ASN E 1 40 ? 94.089 145.471 108.273 1.00 33.92 40 ASN E C 1
ATOM 9285 O O . ASN E 1 40 ? 94.629 145.254 109.363 1.00 33.92 40 ASN E O 1
ATOM 9290 N N . LEU E 1 41 ? 93.114 144.698 107.796 1.00 33.47 41 LEU E N 1
ATOM 9291 C CA . LEU E 1 41 ? 92.612 143.565 108.562 1.00 33.47 41 LEU E CA 1
ATOM 9292 C C . LEU E 1 41 ? 93.595 142.405 108.581 1.00 33.47 41 LEU E C 1
ATOM 9293 O O . LEU E 1 41 ? 93.671 141.686 109.580 1.00 33.47 41 LEU E O 1
ATOM 9298 N N . ASN E 1 42 ? 94.370 142.234 107.510 1.00 33.79 42 ASN E N 1
ATOM 9299 C CA . ASN E 1 42 ? 95.389 141.190 107.469 1.00 33.79 42 ASN E CA 1
ATOM 9300 C C . ASN E 1 42 ? 96.514 141.480 108.458 1.00 33.79 42 ASN E C 1
ATOM 9301 O O . ASN E 1 42 ? 96.923 140.596 109.227 1.00 33.79 42 ASN E O 1
ATOM 9306 N N . LEU E 1 43 ? 97.008 142.721 108.460 1.00 33.28 43 LEU E N 1
ATOM 9307 C CA . LEU E 1 43 ? 98.028 143.139 109.413 1.00 33.28 43 LEU E CA 1
ATOM 9308 C C . LEU E 1 43 ? 97.502 143.125 110.843 1.00 33.28 43 LEU E C 1
ATOM 9309 O O . LEU E 1 43 ? 98.237 142.755 111.767 1.00 33.28 43 LEU E O 1
ATOM 9314 N N . LEU E 1 44 ? 96.227 143.476 111.035 1.00 31.62 44 LEU E N 1
ATOM 9315 C CA . LEU E 1 44 ? 95.627 143.449 112.365 1.00 31.62 44 LEU E CA 1
ATOM 9316 C C . LEU E 1 44 ? 95.503 142.027 112.899 1.00 31.62 44 LEU E C 1
ATOM 9317 O O . LEU E 1 44 ? 95.799 141.777 114.073 1.00 31.62 44 LEU E O 1
ATOM 9322 N N . ALA E 1 45 ? 95.083 141.083 112.051 1.00 30.80 45 ALA E N 1
ATOM 9323 C CA . ALA E 1 45 ? 94.980 139.690 112.467 1.00 30.80 45 ALA E CA 1
ATOM 9324 C C . ALA E 1 45 ? 96.342 139.085 112.770 1.00 30.80 45 ALA E C 1
ATOM 9325 O O . ALA E 1 45 ? 96.477 138.325 113.739 1.00 30.80 45 ALA E O 1
ATOM 9327 N N . LYS E 1 46 ? 97.363 139.428 111.978 1.00 32.02 46 LYS E N 1
ATOM 9328 C CA . LYS E 1 46 ? 98.709 138.944 112.269 1.00 32.02 46 LYS E CA 1
ATOM 9329 C C . LYS E 1 46 ? 99.259 139.523 113.570 1.00 32.02 46 LYS E C 1
ATOM 9330 O O . LYS E 1 46 ? 99.917 138.807 114.337 1.00 32.02 46 LYS E O 1
ATOM 9336 N N . ALA E 1 47 ? 98.967 140.793 113.858 1.00 30.56 47 ALA E N 1
ATOM 9337 C CA . ALA E 1 47 ? 99.390 141.395 115.117 1.00 30.56 47 ALA E CA 1
ATOM 9338 C C . ALA E 1 47 ? 98.681 140.787 116.325 1.00 30.56 47 ALA E C 1
ATOM 9339 O O . ALA E 1 47 ? 99.317 140.576 117.369 1.00 30.56 47 ALA E O 1
ATOM 9341 N N . ILE E 1 48 ? 97.383 140.490 116.198 1.00 29.83 48 ILE E N 1
ATOM 9342 C CA . ILE E 1 48 ? 96.640 139.854 117.283 1.00 29.83 48 ILE E CA 1
ATOM 9343 C C . ILE E 1 48 ? 97.165 138.445 117.545 1.00 29.83 48 ILE E C 1
ATOM 9344 O O . ILE E 1 48 ? 97.325 138.036 118.706 1.00 29.83 48 ILE E O 1
ATOM 9349 N N . LEU E 1 49 ? 97.504 137.708 116.481 1.00 30.74 49 LEU E N 1
ATOM 9350 C CA . LEU E 1 49 ? 98.106 136.387 116.649 1.00 30.74 49 LEU E CA 1
ATOM 9351 C C . LEU E 1 49 ? 99.474 136.454 117.320 1.00 30.74 49 LEU E C 1
ATOM 9352 O O . LEU E 1 49 ? 99.786 135.603 118.162 1.00 30.74 49 LEU E O 1
ATOM 9357 N N . ALA E 1 50 ? 100.290 137.458 116.982 1.00 30.70 50 ALA E N 1
ATOM 9358 C CA . ALA E 1 50 ? 101.599 137.598 117.618 1.00 30.70 50 ALA E CA 1
ATOM 9359 C C . ALA E 1 50 ? 101.500 137.942 119.101 1.00 30.70 50 ALA E C 1
ATOM 9360 O O . ALA E 1 50 ? 102.259 137.389 119.914 1.00 30.70 50 ALA E O 1
ATOM 9362 N N . GLY E 1 51 ? 100.575 138.835 119.468 1.00 30.24 51 GLY E N 1
ATOM 9363 C CA . GLY E 1 51 ? 100.333 139.104 120.876 1.00 30.24 51 GLY E CA 1
ATOM 9364 C C . GLY E 1 51 ? 99.825 137.896 121.638 1.00 30.24 51 GLY E C 1
ATOM 9365 O O . GLY E 1 51 ? 100.214 137.676 122.793 1.00 30.24 51 GLY E O 1
ATOM 9366 N N . MET E 1 52 ? 98.983 137.080 120.994 1.00 31.51 52 MET E N 1
ATOM 9367 C CA . MET E 1 52 ? 98.506 135.847 121.612 1.00 31.51 52 MET E CA 1
ATOM 9368 C C . MET E 1 52 ? 99.640 134.850 121.839 1.00 31.51 52 MET E C 1
ATOM 9369 O O . MET E 1 52 ? 99.675 134.179 122.875 1.00 31.51 52 MET E O 1
ATOM 9374 N N . PHE E 1 53 ? 100.575 134.738 120.888 1.00 31.30 53 PHE E N 1
ATOM 9375 C CA . PHE E 1 53 ? 101.711 133.831 121.071 1.00 31.30 53 PHE E CA 1
ATOM 9376 C C . PHE E 1 53 ? 102.637 134.295 122.189 1.00 31.30 53 PHE E C 1
ATOM 9377 O O . PHE E 1 53 ? 103.163 133.461 122.948 1.00 31.30 53 PHE E O 1
ATOM 9385 N N . VAL E 1 54 ? 102.843 135.614 122.296 1.00 30.13 54 VAL E N 1
ATOM 9386 C CA . VAL E 1 54 ? 103.657 136.169 123.377 1.00 30.13 54 VAL E CA 1
ATOM 9387 C C . VAL E 1 54 ? 103.025 135.872 124.733 1.00 30.13 54 VAL E C 1
ATOM 9388 O O . VAL E 1 54 ? 103.705 135.410 125.660 1.00 30.13 54 VAL E O 1
ATOM 9392 N N . GLY E 1 55 ? 101.708 136.084 124.853 1.00 29.35 55 GLY E N 1
ATOM 9393 C CA . GLY E 1 55 ? 100.991 135.725 126.069 1.00 29.35 55 GLY E CA 1
ATOM 9394 C C . GLY E 1 55 ? 101.010 134.245 126.401 1.00 29.35 55 GLY E C 1
ATOM 9395 O O . GLY E 1 55 ? 101.132 133.892 127.578 1.00 29.35 55 GLY E O 1
ATOM 9396 N N . LEU E 1 56 ? 100.930 133.382 125.383 1.00 29.02 56 LEU E N 1
ATOM 9397 C CA . LEU E 1 56 ? 101.003 131.932 125.564 1.00 29.02 56 LEU E CA 1
ATOM 9398 C C . LEU E 1 56 ? 102.319 131.500 126.188 1.00 29.02 56 LEU E C 1
ATOM 9399 O O . LEU E 1 56 ? 102.343 130.827 127.234 1.00 29.02 56 LEU E O 1
ATOM 9404 N N . CYS E 1 57 ? 103.424 131.884 125.572 1.00 29.74 57 CYS E N 1
ATOM 9405 C CA . CYS E 1 57 ? 104.700 131.434 126.091 1.00 29.74 57 CYS E CA 1
ATOM 9406 C C . CYS E 1 57 ? 105.130 132.182 127.342 1.00 29.74 57 CYS E C 1
ATOM 9407 O O . CYS E 1 57 ? 105.907 131.634 128.128 1.00 29.74 57 CYS E O 1
ATOM 9410 N N . ALA E 1 58 ? 104.575 133.363 127.607 1.00 28.43 58 ALA E N 1
ATOM 9411 C CA . ALA E 1 58 ? 104.827 134.006 128.887 1.00 28.43 58 ALA E CA 1
ATOM 9412 C C . ALA E 1 58 ? 104.037 133.383 130.030 1.00 28.43 58 ALA E C 1
ATOM 9413 O O . ALA E 1 58 ? 104.544 133.341 131.154 1.00 28.43 58 ALA E O 1
ATOM 9415 N N . HIS E 1 59 ? 102.821 132.882 129.772 1.00 27.85 59 HIS E N 1
ATOM 9416 C CA . HIS E 1 59 ? 102.121 132.063 130.762 1.00 27.85 59 HIS E CA 1
ATOM 9417 C C . HIS E 1 59 ? 102.901 130.792 131.077 1.00 27.85 59 HIS E C 1
ATOM 9418 O O . HIS E 1 59 ? 103.048 130.420 132.253 1.00 27.85 59 HIS E O 1
ATOM 9425 N N . ALA E 1 60 ? 103.398 130.116 130.035 1.00 27.92 60 ALA E N 1
ATOM 9426 C CA . ALA E 1 60 ? 104.196 128.908 130.239 1.00 27.92 60 ALA E CA 1
ATOM 9427 C C . ALA E 1 60 ? 105.477 129.190 131.014 1.00 27.92 60 ALA E C 1
ATOM 9428 O O . ALA E 1 60 ? 105.837 128.423 131.916 1.00 27.92 60 ALA E O 1
ATOM 9430 N N . SER E 1 61 ? 106.145 130.304 130.711 1.00 27.96 61 SER E N 1
ATOM 9431 C CA . SER E 1 61 ? 107.357 130.687 131.419 1.00 27.96 61 SER E CA 1
ATOM 9432 C C . SER E 1 61 ? 107.086 131.098 132.855 1.00 27.96 61 SER E C 1
ATOM 9433 O O . SER E 1 61 ? 107.910 130.823 133.728 1.00 27.96 61 SER E O 1
ATOM 9436 N N . GLY E 1 62 ? 105.951 131.747 133.120 1.00 27.07 62 GLY E N 1
ATOM 9437 C CA . GLY E 1 62 ? 105.607 132.098 134.483 1.00 27.07 62 GLY E CA 1
ATOM 9438 C C . GLY E 1 62 ? 105.314 130.896 135.350 1.00 27.07 62 GLY E C 1
ATOM 9439 O O . GLY E 1 62 ? 105.704 130.865 136.518 1.00 27.07 62 GLY E O 1
ATOM 9440 N N . ILE E 1 63 ? 104.656 129.880 134.789 1.00 27.21 63 ILE E N 1
ATOM 9441 C CA . ILE E 1 63 ? 104.445 128.646 135.544 1.00 27.21 63 ILE E CA 1
ATOM 9442 C C . ILE E 1 63 ? 105.764 127.908 135.768 1.00 27.21 63 ILE E C 1
ATOM 9443 O O . ILE E 1 63 ? 106.048 127.446 136.884 1.00 27.21 63 ILE E O 1
ATOM 9448 N N . ALA E 1 64 ? 106.607 127.829 134.732 1.00 27.60 64 ALA E N 1
ATOM 9449 C CA . ALA E 1 64 ? 107.903 127.166 134.855 1.00 27.60 64 ALA E CA 1
ATOM 9450 C C . ALA E 1 64 ? 108.842 127.884 135.821 1.00 27.60 64 ALA E C 1
ATOM 9451 O O . ALA E 1 64 ? 109.662 127.237 136.477 1.00 27.60 64 ALA E O 1
ATOM 9453 N N . GLY E 1 65 ? 108.733 129.209 135.933 1.00 26.97 65 GLY E N 1
ATOM 9454 C CA . GLY E 1 65 ? 109.549 129.937 136.885 1.00 26.97 65 GLY E CA 1
ATOM 9455 C C . GLY E 1 65 ? 108.993 129.933 138.290 1.00 26.97 65 GLY E C 1
ATOM 9456 O O . GLY E 1 65 ? 109.757 129.977 139.255 1.00 26.97 65 GLY E O 1
ATOM 9457 N N . GLY E 1 66 ? 107.666 129.891 138.437 1.00 27.57 66 GLY E N 1
ATOM 9458 C CA . GLY E 1 66 ? 107.080 129.756 139.755 1.00 27.57 66 GLY E CA 1
ATOM 9459 C C . GLY E 1 66 ? 107.195 128.373 140.349 1.00 27.57 66 GLY E C 1
ATOM 9460 O O . GLY E 1 66 ? 107.013 128.219 141.559 1.00 27.57 66 GLY E O 1
ATOM 9461 N N . LEU E 1 67 ? 107.466 127.360 139.522 1.00 27.13 67 LEU E N 1
ATOM 9462 C CA . LEU E 1 67 ? 107.798 126.047 140.067 1.00 27.13 67 LEU E CA 1
ATOM 9463 C C . LEU E 1 67 ? 109.110 126.081 140.833 1.00 27.13 67 LEU E C 1
ATOM 9464 O O . LEU E 1 67 ? 109.210 125.517 141.927 1.00 27.13 67 LEU E O 1
ATOM 9469 N N . PHE E 1 68 ? 110.120 126.745 140.283 1.00 27.80 68 PHE E N 1
ATOM 9470 C CA . PHE E 1 68 ? 111.427 126.852 140.914 1.00 27.80 68 PHE E CA 1
ATOM 9471 C C . PHE E 1 68 ? 111.504 127.983 141.925 1.00 27.80 68 PHE E C 1
ATOM 9472 O O . PHE E 1 68 ? 112.586 128.253 142.450 1.00 27.80 68 PHE E O 1
ATOM 9480 N N . TYR E 1 69 ? 110.388 128.647 142.203 1.00 27.52 69 TYR E N 1
ATOM 9481 C CA . TYR E 1 69 ? 110.307 129.697 143.202 1.00 27.52 69 TYR E CA 1
ATOM 9482 C C . TYR E 1 69 ? 109.700 129.169 144.494 1.00 27.52 69 TYR E C 1
ATOM 9483 O O . TYR E 1 69 ? 109.117 129.938 145.265 1.00 27.52 69 TYR E O 1
ATOM 9492 N N . TYR E 1 70 ? 109.802 127.858 144.712 1.00 28.83 70 TYR E N 1
ATOM 9493 C CA . TYR E 1 70 ? 109.300 127.211 145.914 1.00 28.83 70 TYR E CA 1
ATOM 9494 C C . TYR E 1 70 ? 110.029 127.750 147.135 1.00 28.83 70 TYR E C 1
ATOM 9495 O O . TYR E 1 70 ? 111.224 128.036 147.077 1.00 28.83 70 TYR E O 1
ATOM 9504 N N . HIS E 1 71 ? 109.300 127.893 148.245 1.00 29.78 71 HIS E N 1
ATOM 9505 C CA . HIS E 1 71 ? 109.769 128.711 149.360 1.00 29.78 71 HIS E CA 1
ATOM 9506 C C . HIS E 1 71 ? 110.958 128.114 150.101 1.00 29.78 71 HIS E C 1
ATOM 9507 O O . HIS E 1 71 ? 111.673 128.852 150.782 1.00 29.78 71 HIS E O 1
ATOM 9514 N N . LYS E 1 72 ? 111.196 126.812 149.981 1.00 29.86 72 LYS E N 1
ATOM 9515 C CA . LYS E 1 72 ? 112.388 126.210 150.558 1.00 29.86 72 LYS E CA 1
ATOM 9516 C C . LYS E 1 72 ? 113.581 126.280 149.619 1.00 29.86 72 LYS E C 1
ATOM 9517 O O . LYS E 1 72 ? 114.721 126.364 150.083 1.00 29.86 72 LYS E O 1
ATOM 9523 N N . LEU E 1 73 ? 113.339 126.238 148.310 1.00 28.54 73 LEU E N 1
ATOM 9524 C CA . LEU E 1 73 ? 114.395 126.450 147.331 1.00 28.54 73 LEU E CA 1
ATOM 9525 C C . LEU E 1 73 ? 114.763 127.922 147.220 1.00 28.54 73 LEU E C 1
ATOM 9526 O O . LEU E 1 73 ? 115.927 128.252 146.980 1.00 28.54 73 LEU E O 1
ATOM 9531 N N . ARG E 1 74 ? 113.784 128.807 147.414 1.00 29.01 74 ARG E N 1
ATOM 9532 C CA . ARG E 1 74 ? 113.999 130.249 147.365 1.00 29.01 74 ARG E CA 1
ATOM 9533 C C . ARG E 1 74 ? 114.905 130.734 148.491 1.00 29.01 74 ARG E C 1
ATOM 9534 O O . ARG E 1 74 ? 115.557 131.773 148.353 1.00 29.01 74 ARG E O 1
ATOM 9542 N N . GLU E 1 75 ? 114.957 130.007 149.609 1.00 31.03 75 GLU E N 1
ATOM 9543 C CA . GLU E 1 75 ? 115.813 130.396 150.721 1.00 31.03 75 GLU E CA 1
ATOM 9544 C C . GLU E 1 75 ? 117.286 130.137 150.448 1.00 31.03 75 GLU E C 1
ATOM 9545 O O . GLU E 1 75 ? 118.138 130.747 151.097 1.00 31.03 75 GLU E O 1
ATOM 9551 N N . ILE E 1 76 ? 117.603 129.245 149.519 1.00 29.23 76 ILE E N 1
ATOM 9552 C CA . ILE E 1 76 ? 118.978 128.877 149.222 1.00 29.23 76 ILE E CA 1
ATOM 9553 C C . ILE E 1 76 ? 119.496 129.604 147.994 1.00 29.23 76 ILE E C 1
ATOM 9554 O O . ILE E 1 76 ? 120.563 130.212 148.029 1.00 29.23 76 ILE E O 1
ATOM 9559 N N . VAL E 1 77 ? 118.752 129.556 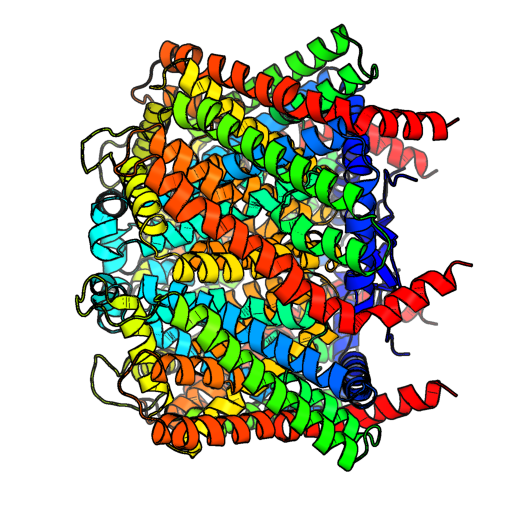146.890 1.00 28.35 77 VAL E N 1
ATOM 9560 C CA . VAL E 1 77 ? 119.238 130.100 145.628 1.00 28.35 77 VAL E CA 1
ATOM 9561 C C . VAL E 1 77 ? 118.641 131.456 145.293 1.00 28.35 77 VAL E C 1
ATOM 9562 O O . VAL E 1 77 ? 119.067 132.075 144.306 1.00 28.35 77 VAL E O 1
ATOM 9566 N N . GLY E 1 78 ? 117.689 131.946 146.080 1.00 28.39 78 GLY E N 1
ATOM 9567 C CA . GLY E 1 78 ? 117.055 133.207 145.747 1.00 28.39 78 GLY E CA 1
ATOM 9568 C C . GLY E 1 78 ? 116.118 133.044 144.568 1.00 28.39 78 GLY E C 1
ATOM 9569 O O . GLY E 1 78 ? 115.327 132.101 144.495 1.00 28.39 78 GLY E O 1
ATOM 9570 N N . ALA E 1 79 ? 116.215 133.969 143.620 1.00 27.57 79 ALA E N 1
ATOM 9571 C CA . ALA E 1 79 ? 115.399 133.940 142.418 1.00 27.57 79 ALA E CA 1
ATOM 9572 C C . ALA E 1 79 ? 116.190 133.540 141.184 1.00 27.57 79 ALA E C 1
ATOM 9573 O O . ALA E 1 79 ? 115.776 133.859 140.072 1.00 27.57 79 ALA E O 1
ATOM 9575 N N . SER E 1 80 ? 117.308 132.837 141.353 1.00 27.72 80 SER E N 1
ATOM 9576 C CA . SER E 1 80 ? 118.204 132.579 140.229 1.00 27.72 80 SER E CA 1
ATOM 9577 C C . SER E 1 80 ? 117.641 131.519 139.291 1.00 27.72 80 SER E C 1
ATOM 9578 O O . SER E 1 80 ? 117.558 131.731 138.074 1.00 27.72 80 SER E O 1
ATOM 9581 N N . MET E 1 81 ? 117.249 130.371 139.841 1.00 29.96 81 MET E N 1
ATOM 9582 C CA . MET E 1 81 ? 116.713 129.283 139.038 1.00 29.96 81 MET E CA 1
ATOM 9583 C C . MET E 1 81 ? 115.351 129.609 138.443 1.00 29.96 81 MET E C 1
ATOM 9584 O O . MET E 1 81 ? 115.044 129.127 137.351 1.00 29.96 81 MET E O 1
ATOM 9589 N N . SER E 1 82 ? 114.560 130.451 139.112 1.00 28.03 82 SER E N 1
ATOM 9590 C CA . SER E 1 82 ? 113.290 130.907 138.557 1.00 28.03 82 SER E CA 1
ATOM 9591 C C . SER E 1 82 ? 113.491 131.724 137.288 1.00 28.03 82 SER E C 1
ATOM 9592 O O . SER E 1 82 ? 112.829 131.478 136.274 1.00 28.03 82 SER E O 1
ATOM 9595 N N . VAL E 1 83 ? 114.416 132.685 137.323 1.00 27.77 83 VAL E N 1
ATOM 9596 C CA . VAL E 1 83 ? 114.683 133.519 136.159 1.00 27.77 83 VAL E CA 1
ATOM 9597 C C . VAL E 1 83 ? 115.371 132.713 135.059 1.00 27.77 83 VAL E C 1
ATOM 9598 O O . VAL E 1 83 ? 115.094 132.924 133.869 1.00 27.77 83 VAL E O 1
ATOM 9602 N N . PHE E 1 84 ? 116.211 131.737 135.425 1.00 27.76 84 PHE E N 1
ATOM 9603 C CA . PHE E 1 84 ? 116.830 130.886 134.410 1.00 27.76 84 PHE E CA 1
ATOM 9604 C C . PHE E 1 84 ? 115.805 130.005 133.701 1.00 27.76 84 PHE E C 1
ATOM 9605 O O . PHE E 1 84 ? 115.855 129.864 132.476 1.00 27.76 84 PHE E O 1
ATOM 9613 N N . VAL E 1 85 ? 114.871 129.405 134.440 1.00 28.10 85 VAL E N 1
ATOM 9614 C CA . VAL E 1 85 ? 113.889 128.539 133.794 1.00 28.10 85 VAL E CA 1
ATOM 9615 C C . VAL E 1 85 ? 112.855 129.370 133.028 1.00 28.10 85 VAL E C 1
ATOM 9616 O O . VAL E 1 85 ? 112.359 128.934 131.979 1.00 28.10 85 VAL E O 1
ATOM 9620 N N . TYR E 1 86 ? 112.586 130.603 133.476 1.00 28.17 86 TYR E N 1
ATOM 9621 C CA . TYR E 1 86 ? 111.787 131.542 132.688 1.00 28.17 86 TYR E CA 1
ATOM 9622 C C . TYR E 1 86 ? 112.448 131.849 131.345 1.00 28.17 86 TYR E C 1
ATOM 9623 O O . TYR E 1 86 ? 111.801 131.783 130.292 1.00 28.17 86 TYR E O 1
ATOM 9632 N N . GLY E 1 87 ? 113.734 132.208 131.367 1.00 29.11 87 GLY E N 1
ATOM 9633 C CA . GLY E 1 87 ? 114.451 132.499 130.139 1.00 29.11 87 GLY E CA 1
ATOM 9634 C C . GLY E 1 87 ? 114.691 131.292 129.262 1.00 29.11 87 GLY E C 1
ATOM 9635 O O . GLY E 1 87 ? 114.900 131.448 128.059 1.00 29.11 87 GLY E O 1
ATOM 9636 N N . PHE E 1 88 ? 114.686 130.095 129.842 1.00 28.81 88 PHE E N 1
ATOM 9637 C CA . PHE E 1 88 ? 114.743 128.871 129.056 1.00 28.81 88 PHE E CA 1
ATOM 9638 C C . PHE E 1 88 ? 113.412 128.573 128.377 1.00 28.81 88 PHE E C 1
ATOM 9639 O O . PHE E 1 88 ? 113.396 128.093 127.240 1.00 28.81 88 PHE E O 1
ATOM 9647 N N . THR E 1 89 ? 112.295 128.855 129.047 1.00 29.37 89 THR E N 1
ATOM 9648 C CA . THR E 1 89 ? 110.990 128.482 128.514 1.00 29.37 89 THR E CA 1
ATOM 9649 C C . THR E 1 89 ? 110.475 129.510 127.507 1.00 29.37 89 THR E C 1
ATOM 9650 O O . THR E 1 89 ? 109.755 129.153 126.568 1.00 29.37 89 THR E O 1
ATOM 9654 N N . PHE E 1 90 ? 110.861 130.777 127.660 1.00 30.09 90 PHE E N 1
ATOM 9655 C CA . PHE E 1 90 ? 110.278 131.837 126.834 1.00 30.09 90 PHE E CA 1
ATOM 9656 C C . PHE E 1 90 ? 110.556 131.836 125.321 1.00 30.09 90 PHE E C 1
ATOM 9657 O O . PHE E 1 90 ? 109.601 132.115 124.578 1.00 30.09 90 PHE E O 1
ATOM 9665 N N . PRO E 1 91 ? 111.771 131.587 124.791 1.00 30.36 91 PRO E N 1
ATOM 9666 C CA . PRO E 1 91 ? 112.050 131.970 123.390 1.00 30.36 91 PRO E CA 1
ATOM 9667 C C . PRO E 1 91 ? 111.304 131.215 122.292 1.00 30.36 91 PRO E C 1
ATOM 9668 O O . PRO E 1 91 ? 111.556 131.497 121.117 1.00 30.36 91 PRO E O 1
ATOM 9672 N N . ILE E 1 92 ? 110.397 130.286 122.597 1.00 31.93 92 ILE E N 1
ATOM 9673 C CA . ILE E 1 92 ? 109.639 129.621 121.543 1.00 31.93 92 ILE E CA 1
ATOM 9674 C C . ILE E 1 92 ? 108.531 130.506 120.983 1.00 31.93 92 ILE E C 1
ATOM 9675 O O . ILE E 1 92 ? 108.004 130.214 119.901 1.00 31.93 92 ILE E O 1
ATOM 9680 N N . ALA E 1 93 ? 108.205 131.611 121.670 1.00 33.56 93 ALA E N 1
ATOM 9681 C CA . ALA E 1 93 ? 107.183 132.546 121.204 1.00 33.56 93 ALA E CA 1
ATOM 9682 C C . ALA E 1 93 ? 107.552 133.187 119.883 1.00 33.56 93 ALA E C 1
ATOM 9683 O O . ALA E 1 93 ? 106.693 133.374 119.017 1.00 33.56 93 ALA E O 1
ATOM 9685 N N . PHE E 1 94 ? 108.809 133.481 119.697 1.00 35.17 94 PHE E N 1
ATOM 9686 C CA . PHE E 1 94 ? 109.269 134.082 118.517 1.00 35.17 94 PHE E CA 1
ATOM 9687 C C . PHE E 1 94 ? 109.226 133.129 117.389 1.00 35.17 94 PHE E C 1
ATOM 9688 O O . PHE E 1 94 ? 108.863 133.493 116.349 1.00 35.17 94 PHE E O 1
ATOM 9696 N N . MET E 1 95 ? 109.552 131.886 117.596 1.00 35.97 95 MET E N 1
ATOM 9697 C CA . MET E 1 95 ? 109.377 130.859 116.579 1.00 35.97 95 MET E CA 1
ATOM 9698 C C . MET E 1 95 ? 107.921 130.700 116.171 1.00 35.97 95 MET E C 1
ATOM 9699 O O . MET E 1 95 ? 107.634 130.539 114.979 1.00 35.97 95 MET E O 1
ATOM 9704 N N . CYS E 1 96 ? 107.004 130.744 117.142 1.00 34.45 96 CYS E N 1
ATOM 9705 C CA . CYS E 1 96 ? 105.575 130.713 116.834 1.00 34.45 96 CYS E CA 1
ATOM 9706 C C . CYS E 1 96 ? 105.141 131.925 116.019 1.00 34.45 96 CYS E C 1
ATOM 9707 O O . CYS E 1 96 ? 104.264 131.808 115.158 1.00 34.45 96 CYS E O 1
ATOM 9710 N N . ILE E 1 97 ? 105.743 133.086 116.273 1.00 34.17 97 ILE E N 1
ATOM 9711 C CA . ILE E 1 97 ? 105.425 134.289 115.510 1.00 34.17 97 ILE E CA 1
ATOM 9712 C C . ILE E 1 97 ? 105.980 134.199 114.091 1.00 34.17 97 ILE E C 1
ATOM 9713 O O . ILE E 1 97 ? 105.286 134.525 113.123 1.00 34.17 97 ILE E O 1
ATOM 9718 N N . ILE E 1 98 ? 107.221 133.728 113.942 1.00 35.27 98 ILE E N 1
ATOM 9719 C CA . ILE E 1 98 ? 107.865 133.687 112.630 1.00 35.27 98 ILE E CA 1
ATOM 9720 C C . ILE E 1 98 ? 107.232 132.634 111.728 1.00 35.27 98 ILE E C 1
ATOM 9721 O O . ILE E 1 98 ? 106.926 132.911 110.562 1.00 35.27 98 ILE E O 1
ATOM 9726 N N . CYS E 1 99 ? 106.998 131.425 112.247 1.00 35.36 99 CYS E N 1
ATOM 9727 C CA . CYS E 1 99 ? 106.559 130.329 111.390 1.00 35.36 99 CYS E CA 1
ATOM 9728 C C . CYS E 1 99 ? 105.126 130.485 110.896 1.00 35.36 99 CYS E C 1
ATOM 9729 O O . CYS E 1 99 ? 104.782 129.905 109.863 1.00 35.36 99 CYS E O 1
ATOM 9732 N N . THR E 1 100 ? 104.287 131.250 111.589 1.00 34.60 100 THR E N 1
ATOM 9733 C CA . THR E 1 100 ? 102.957 131.555 111.080 1.00 34.60 100 THR E CA 1
ATOM 9734 C C . THR E 1 100 ? 102.905 132.830 110.252 1.00 34.60 100 THR E C 1
ATOM 9735 O O . THR E 1 100 ? 101.885 133.086 109.608 1.00 34.60 100 THR E O 1
ATOM 9739 N N . GLY E 1 101 ? 103.963 133.634 110.251 1.00 35.35 101 GLY E N 1
ATOM 9740 C CA . GLY E 1 101 ? 103.947 134.873 109.503 1.00 35.35 101 GLY E CA 1
ATOM 9741 C C . GLY E 1 101 ? 103.322 136.048 110.216 1.00 35.35 101 GLY E C 1
ATOM 9742 O O . GLY E 1 101 ? 102.926 137.014 109.560 1.00 35.35 101 GLY E O 1
ATOM 9743 N N . SER E 1 102 ? 103.219 135.997 111.538 1.00 34.88 102 SER E N 1
ATOM 9744 C CA . SER E 1 102 ? 102.671 137.086 112.329 1.00 34.88 102 SER E CA 1
ATOM 9745 C C . SER E 1 102 ? 103.703 138.199 112.486 1.00 34.88 102 SER E C 1
ATOM 9746 O O . SER E 1 102 ? 104.905 137.990 112.307 1.00 34.88 102 SER E O 1
ATOM 9749 N N . ASP E 1 103 ? 103.231 139.398 112.828 1.00 34.82 103 ASP E N 1
ATOM 9750 C CA . ASP E 1 103 ? 104.119 140.543 112.982 1.00 34.82 103 ASP E CA 1
ATOM 9751 C C . ASP E 1 103 ? 104.075 141.083 114.405 1.00 34.82 103 ASP E C 1
ATOM 9752 O O . ASP E 1 103 ? 102.999 141.278 114.978 1.00 34.82 103 ASP E O 1
ATOM 9757 N N . LEU E 1 104 ? 105.253 141.301 114.970 1.00 33.90 104 LEU E N 1
ATOM 9758 C CA . LEU E 1 104 ? 105.423 141.923 116.270 1.00 33.90 104 LEU E CA 1
ATOM 9759 C C . LEU E 1 104 ? 105.912 143.350 116.075 1.00 33.90 104 LEU E C 1
ATOM 9760 O O . LEU E 1 104 ? 106.604 143.652 115.104 1.00 33.90 104 LEU E O 1
ATOM 9765 N N . PHE E 1 105 ? 105.532 144.226 117.006 1.00 32.97 105 PHE E N 1
ATOM 9766 C CA . PHE E 1 105 ? 105.882 145.641 116.906 1.00 32.97 105 PHE E CA 1
ATOM 9767 C C . PHE E 1 105 ? 107.386 145.853 117.047 1.00 32.97 105 PHE E C 1
ATOM 9768 O O . PHE E 1 105 ? 107.987 146.639 116.301 1.00 32.97 105 PHE E O 1
ATOM 9776 N N . THR E 1 106 ? 108.008 145.137 117.981 1.00 33.82 106 THR E N 1
ATOM 9777 C CA . THR E 1 106 ? 109.427 145.297 118.261 1.00 33.82 106 THR E CA 1
ATOM 9778 C C . THR E 1 106 ? 110.308 144.776 117.137 1.00 33.82 106 THR E C 1
ATOM 9779 O O . THR E 1 106 ? 111.417 145.283 116.942 1.00 33.82 106 THR E O 1
ATOM 9783 N N . GLY E 1 107 ? 109.850 143.770 116.397 1.00 34.22 107 GLY E N 1
ATOM 9784 C CA . GLY E 1 107 ? 110.563 143.381 115.198 1.00 34.22 107 GLY E CA 1
ATOM 9785 C C . GLY E 1 107 ? 110.393 144.380 114.076 1.00 34.22 107 GLY E C 1
ATOM 9786 O O . GLY E 1 107 ? 111.326 144.619 113.306 1.00 34.22 107 GLY E O 1
ATOM 9787 N N . ASN E 1 108 ? 109.211 144.986 113.977 1.00 34.40 108 ASN E N 1
ATOM 9788 C CA . ASN E 1 108 ? 108.919 145.962 112.939 1.00 34.40 108 ASN E CA 1
ATOM 9789 C C . ASN E 1 108 ? 109.676 147.265 113.118 1.00 34.40 108 ASN E C 1
ATOM 9790 O O . ASN E 1 108 ? 109.943 147.926 112.109 1.00 34.40 108 ASN E O 1
ATOM 9795 N N . THR E 1 109 ? 110.041 147.632 114.357 1.00 34.09 109 THR E N 1
ATOM 9796 C CA . THR E 1 109 ? 110.753 148.888 114.615 1.00 34.09 109 THR E CA 1
ATOM 9797 C C . THR E 1 109 ? 112.103 148.981 113.915 1.00 34.09 109 THR E C 1
ATOM 9798 O O . THR E 1 109 ? 112.587 150.092 113.696 1.00 34.09 109 THR E O 1
ATOM 9802 N N . LEU E 1 110 ? 112.724 147.858 113.564 1.00 33.55 110 LEU E N 1
ATOM 9803 C CA . LEU E 1 110 ? 113.933 147.869 112.753 1.00 33.55 110 LEU E CA 1
ATOM 9804 C C . LEU E 1 110 ? 113.632 147.824 111.262 1.00 33.55 110 LEU E C 1
ATOM 9805 O O . LEU E 1 110 ? 114.080 148.694 110.514 1.00 33.55 110 LEU E O 1
ATOM 9810 N N . ALA E 1 111 ? 112.850 146.835 110.826 1.00 33.82 111 ALA E N 1
ATOM 9811 C CA . ALA E 1 111 ? 112.685 146.546 109.407 1.00 33.82 111 ALA E CA 1
ATOM 9812 C C . ALA E 1 111 ? 111.847 147.597 108.690 1.00 33.82 111 ALA E C 1
ATOM 9813 O O . ALA E 1 111 ? 112.226 148.056 107.604 1.00 33.82 111 ALA E O 1
ATOM 9815 N N . VAL E 1 112 ? 110.714 147.996 109.273 1.00 33.43 112 VAL E N 1
ATOM 9816 C CA . VAL E 1 112 ? 109.853 148.964 108.609 1.00 33.43 112 VAL E CA 1
ATOM 9817 C C . VAL E 1 112 ? 110.487 150.351 108.653 1.00 33.43 112 VAL E C 1
ATOM 9818 O O . VAL E 1 112 ? 110.333 151.140 107.717 1.00 33.43 112 VAL E O 1
ATOM 9822 N N . THR E 1 113 ? 111.277 150.642 109.688 1.00 33.80 113 THR E N 1
ATOM 9823 C CA . THR E 1 113 ? 111.995 151.911 109.736 1.00 33.80 113 THR E CA 1
ATOM 9824 C C . THR E 1 113 ? 113.148 151.938 108.741 1.00 33.80 113 THR E C 1
ATOM 9825 O O . THR E 1 113 ? 113.436 152.990 108.161 1.00 33.80 113 THR E O 1
ATOM 9829 N N . MET E 1 114 ? 113.808 150.795 108.524 1.00 35.23 114 MET E N 1
ATOM 9830 C CA . MET E 1 114 ? 114.834 150.700 107.490 1.00 35.23 114 MET E CA 1
ATOM 9831 C C . MET E 1 114 ? 114.245 150.896 106.105 1.00 35.23 114 MET E C 1
ATOM 9832 O O . MET E 1 114 ? 114.851 151.557 105.256 1.00 35.23 114 MET E O 1
ATOM 9837 N N . ALA E 1 115 ? 113.072 150.315 105.855 1.00 34.05 115 ALA E N 1
ATOM 9838 C CA . ALA E 1 115 ? 112.382 150.558 104.596 1.00 34.05 115 ALA E CA 1
ATOM 9839 C C . ALA E 1 115 ? 111.871 151.989 104.479 1.00 34.05 115 ALA E C 1
ATOM 9840 O O . ALA E 1 115 ? 111.700 152.481 103.362 1.00 34.05 115 ALA E O 1
ATOM 9842 N N . LEU E 1 116 ? 111.614 152.660 105.603 1.00 33.27 116 LEU E N 1
ATOM 9843 C CA . LEU E 1 116 ? 111.284 154.081 105.569 1.00 33.27 116 LEU E CA 1
ATOM 9844 C C . LEU E 1 116 ? 112.497 154.922 105.197 1.00 33.27 116 LEU E C 1
ATOM 9845 O O . LEU E 1 116 ? 112.371 155.907 104.462 1.00 33.27 116 LEU E O 1
ATOM 9850 N N . TYR E 1 117 ? 113.678 154.554 105.707 1.00 32.37 117 TYR E N 1
ATOM 9851 C CA . TYR E 1 117 ? 114.902 155.290 105.397 1.00 32.37 117 TYR E CA 1
ATOM 9852 C C . TYR E 1 117 ? 115.298 155.146 103.936 1.00 32.37 117 TYR E C 1
ATOM 9853 O O . TYR E 1 117 ? 115.851 156.082 103.352 1.00 32.37 117 TYR E O 1
ATOM 9862 N N . GLU E 1 118 ? 115.024 153.994 103.332 1.00 34.54 118 GLU E N 1
ATOM 9863 C CA . GLU E 1 118 ? 115.370 153.728 101.946 1.00 34.54 118 GLU E CA 1
ATOM 9864 C C . GLU E 1 118 ? 114.303 154.189 100.966 1.00 34.54 118 GLU E C 1
ATOM 9865 O O . GLU E 1 118 ? 114.348 153.779 99.803 1.00 34.54 118 GLU E O 1
ATOM 9871 N N . LYS E 1 119 ? 113.349 155.009 101.423 1.00 35.26 119 LYS E N 1
ATOM 9872 C CA . LYS E 1 119 ? 112.248 155.564 100.627 1.00 35.26 119 LYS E CA 1
ATOM 9873 C C . LYS E 1 119 ? 111.369 154.482 100.007 1.00 35.26 119 LYS E C 1
ATOM 9874 O O . LYS E 1 119 ? 110.790 154.677 98.938 1.00 35.26 119 LYS E O 1
ATOM 9880 N N . LYS E 1 120 ? 111.247 153.338 100.676 1.00 36.52 120 LYS E N 1
ATOM 9881 C CA . LYS E 1 120 ? 110.388 152.263 100.204 1.00 36.52 120 LYS E CA 1
ATOM 9882 C C . LYS E 1 120 ? 109.000 152.300 100.816 1.00 36.52 120 LYS E C 1
ATOM 9883 O O . LYS E 1 120 ? 108.063 151.762 100.220 1.00 36.52 120 LYS E O 1
ATOM 9889 N N . VAL E 1 121 ? 108.858 152.911 101.986 1.00 36.54 121 VAL E N 1
ATOM 9890 C CA . VAL E 1 121 ? 107.583 153.092 102.664 1.00 36.54 121 VAL E CA 1
ATOM 9891 C C . VAL E 1 121 ? 107.373 154.590 102.829 1.00 36.54 121 VAL E C 1
ATOM 9892 O O . VAL E 1 121 ? 108.318 155.317 103.152 1.00 36.54 121 VAL E O 1
ATOM 9896 N N . LYS E 1 122 ? 106.154 155.056 102.580 1.00 39.19 122 LYS E N 1
ATOM 9897 C CA . LYS E 1 122 ? 105.827 156.450 102.828 1.00 39.19 122 LYS E CA 1
ATOM 9898 C C . LYS E 1 122 ? 105.639 156.691 104.323 1.00 39.19 122 LYS E C 1
ATOM 9899 O O . LYS E 1 122 ? 105.672 155.770 105.138 1.00 39.19 122 LYS E O 1
ATOM 9905 N N . LEU E 1 123 ? 105.439 157.955 104.688 1.00 39.10 123 LEU E N 1
ATOM 9906 C CA . LEU E 1 123 ? 105.366 158.295 106.104 1.00 39.10 123 LEU E CA 1
ATOM 9907 C C . LEU E 1 123 ? 104.031 157.887 106.720 1.00 39.10 123 LEU E C 1
ATOM 9908 O O . LEU E 1 123 ? 104.001 157.326 107.823 1.00 39.10 123 LEU E O 1
ATOM 9913 N N . LEU E 1 124 ? 102.925 158.152 106.020 1.00 39.53 124 LEU E N 1
ATOM 9914 C CA . LEU E 1 124 ? 101.612 157.763 106.523 1.00 39.53 124 LEU E CA 1
ATOM 9915 C C . LEU E 1 124 ? 101.438 156.254 106.554 1.00 39.53 124 LEU E C 1
ATOM 9916 O O . LEU E 1 124 ? 100.812 155.730 107.481 1.00 39.53 124 LEU E O 1
ATOM 9921 N N . ASP E 1 125 ? 101.996 155.542 105.572 1.00 38.51 125 ASP E N 1
ATOM 9922 C CA . ASP E 1 125 ? 102.015 154.086 105.622 1.00 38.51 125 ASP E CA 1
ATOM 9923 C C . ASP E 1 125 ? 102.838 153.564 106.786 1.00 38.51 125 ASP E C 1
ATOM 9924 O O . ASP E 1 125 ? 102.455 152.561 107.393 1.00 38.51 125 ASP E O 1
ATOM 9929 N N . TYR E 1 126 ? 103.932 154.249 107.125 1.00 34.75 126 TYR E N 1
ATOM 9930 C CA . TYR E 1 126 ? 104.746 153.875 108.276 1.00 34.75 126 TYR E CA 1
ATOM 9931 C C . TYR E 1 126 ? 103.968 154.020 109.577 1.00 34.75 126 TYR E C 1
ATOM 9932 O O . TYR E 1 126 ? 103.942 153.091 110.396 1.00 34.75 126 TYR E O 1
ATOM 9941 N N . LEU E 1 127 ? 103.313 155.170 109.767 1.00 35.94 127 LEU E N 1
ATOM 9942 C CA . LEU E 1 127 ? 102.519 155.397 110.972 1.00 35.94 127 LEU E CA 1
ATOM 9943 C C . LEU E 1 127 ? 101.335 154.444 111.062 1.00 35.94 127 LEU E C 1
ATOM 9944 O O . LEU E 1 127 ? 101.025 153.952 112.154 1.00 35.94 127 LEU E O 1
ATOM 9949 N N . ARG E 1 128 ? 100.704 154.139 109.924 1.00 35.90 128 ARG E N 1
ATOM 9950 C CA . ARG E 1 128 ? 99.590 153.198 109.884 1.00 35.90 128 ARG E CA 1
ATOM 9951 C C . ARG E 1 128 ? 100.024 151.789 110.271 1.00 35.90 128 ARG E C 1
ATOM 9952 O O . ARG E 1 128 ? 99.359 151.136 111.085 1.00 35.90 128 ARG E O 1
ATOM 9960 N N . VAL E 1 129 ? 101.151 151.322 109.723 1.00 34.38 129 VAL E N 1
ATOM 9961 C CA . VAL E 1 129 ? 101.648 149.981 110.019 1.00 34.38 129 VAL E CA 1
ATOM 9962 C C . VAL E 1 129 ? 102.048 149.859 111.486 1.00 34.38 129 VAL E C 1
ATOM 9963 O O . VAL E 1 129 ? 101.679 148.887 112.158 1.00 34.38 129 VAL E O 1
ATOM 9967 N N . MET E 1 130 ? 102.757 150.864 112.021 1.00 34.45 130 MET E N 1
ATOM 9968 C CA . MET E 1 130 ? 103.194 150.800 113.415 1.00 34.45 130 MET E CA 1
ATOM 9969 C C . MET E 1 130 ? 102.025 150.888 114.391 1.00 34.45 130 MET E C 1
ATOM 9970 O O . MET E 1 130 ? 102.004 150.156 115.391 1.00 34.45 130 MET E O 1
ATOM 9975 N N . THR E 1 131 ? 101.029 151.733 114.097 1.00 33.52 131 THR E N 1
ATOM 9976 C CA . THR E 1 131 ? 99.859 151.856 114.958 1.00 33.52 131 THR E CA 1
ATOM 9977 C C . THR E 1 131 ? 99.025 150.581 114.968 1.00 33.52 131 THR E C 1
ATOM 9978 O O . THR E 1 131 ? 98.621 150.114 116.042 1.00 33.52 131 THR E O 1
ATOM 9982 N N . ILE E 1 132 ? 98.779 149.995 113.789 1.00 32.75 132 ILE E N 1
ATOM 9983 C CA . ILE E 1 132 ? 97.979 148.776 113.706 1.00 32.75 132 ILE E CA 1
ATOM 9984 C C . ILE E 1 132 ? 98.704 147.609 114.366 1.00 32.75 132 ILE E C 1
ATOM 9985 O O . ILE E 1 132 ? 98.089 146.810 115.085 1.00 32.75 132 ILE E O 1
ATOM 9990 N N . SER E 1 133 ? 100.031 147.539 114.205 1.00 32.61 133 SER E N 1
ATOM 9991 C CA . SER E 1 133 ? 100.808 146.472 114.826 1.00 32.61 133 SER E CA 1
ATOM 9992 C C . SER E 1 133 ? 100.814 146.571 116.346 1.00 32.61 133 SER E C 1
ATOM 9993 O O . SER E 1 133 ? 100.610 145.556 117.027 1.00 32.61 133 SER E O 1
ATOM 9996 N N . LEU E 1 134 ? 101.000 147.777 116.894 1.00 31.75 134 LEU E N 1
ATOM 9997 C CA . LEU E 1 134 ? 100.991 147.946 118.344 1.00 31.75 134 LEU E CA 1
ATOM 9998 C C . LEU E 1 134 ? 99.614 147.679 118.945 1.00 31.75 134 LEU E C 1
ATOM 9999 O O . LEU E 1 134 ? 99.511 147.015 119.986 1.00 31.75 134 LEU E O 1
ATOM 10004 N N . PHE E 1 135 ? 98.551 148.157 118.287 1.00 31.49 135 PHE E N 1
ATOM 10005 C CA . PHE E 1 135 ? 97.198 147.941 118.792 1.00 31.49 135 PHE E CA 1
ATOM 10006 C C . PHE E 1 135 ? 96.810 146.468 118.755 1.00 31.49 135 PHE E C 1
ATOM 10007 O O . PHE E 1 135 ? 96.209 145.956 119.708 1.00 31.49 135 PHE E O 1
ATOM 10015 N N . GLY E 1 136 ? 97.168 145.764 117.679 1.00 30.64 136 GLY E N 1
ATOM 10016 C CA . GLY E 1 136 ? 96.855 144.350 117.600 1.00 30.64 136 GLY E CA 1
ATOM 10017 C C . GLY E 1 136 ? 97.643 143.513 118.586 1.00 30.64 136 GLY E C 1
ATOM 10018 O O . GLY E 1 136 ? 97.111 142.557 119.155 1.00 30.64 136 GLY E O 1
ATOM 10019 N N . ASN E 1 137 ? 98.915 143.866 118.815 1.00 30.95 137 ASN E N 1
ATOM 10020 C CA . ASN E 1 137 ? 99.710 143.161 119.816 1.00 30.95 137 ASN E CA 1
ATOM 10021 C C . ASN E 1 137 ? 99.157 143.357 121.221 1.00 30.95 137 ASN E C 1
ATOM 10022 O O . ASN E 1 137 ? 99.109 142.397 122.003 1.00 30.95 137 ASN E O 1
ATOM 10027 N N . TYR E 1 138 ? 98.717 144.581 121.541 1.00 29.71 138 TYR E N 1
ATOM 10028 C CA . TYR E 1 138 ? 98.059 144.844 122.818 1.00 29.71 138 TYR E CA 1
ATOM 10029 C C . TYR E 1 138 ? 96.785 144.023 122.976 1.00 29.71 138 TYR E C 1
ATOM 10030 O O . TYR E 1 138 ? 96.560 143.425 124.036 1.00 29.71 138 TYR E O 1
ATOM 10039 N N . VAL E 1 139 ? 95.944 143.989 121.936 1.00 29.93 139 VAL E N 1
ATOM 10040 C CA . VAL E 1 139 ? 94.670 143.277 122.013 1.00 29.93 139 VAL E CA 1
ATOM 10041 C C . VAL E 1 139 ? 94.894 141.778 122.183 1.00 29.93 139 VAL E C 1
ATOM 10042 O O . VAL E 1 139 ? 94.259 141.141 123.031 1.00 29.93 139 VAL E O 1
ATOM 10046 N N . GLY E 1 140 ? 95.846 141.208 121.437 1.00 29.41 140 GLY E N 1
ATOM 10047 C CA . GLY E 1 140 ? 96.154 139.795 121.578 1.00 29.41 140 GLY E CA 1
ATOM 10048 C C . GLY E 1 140 ? 96.730 139.415 122.928 1.00 29.41 140 GLY E C 1
ATOM 10049 O O . GLY E 1 140 ? 96.330 138.399 123.510 1.00 29.41 140 GLY E O 1
ATOM 10050 N N . ALA E 1 141 ? 97.638 140.234 123.469 1.00 28.86 141 ALA E N 1
ATOM 10051 C CA . ALA E 1 141 ? 98.223 139.940 124.772 1.00 28.86 141 ALA E CA 1
ATOM 10052 C C . ALA E 1 141 ? 97.233 140.081 125.922 1.00 28.86 141 ALA E C 1
ATOM 10053 O O . ALA E 1 141 ? 97.210 139.223 126.811 1.00 28.86 141 ALA E O 1
ATOM 10055 N N . VAL E 1 142 ? 96.390 141.117 125.917 1.00 29.21 142 VAL E N 1
ATOM 10056 C CA . VAL E 1 142 ? 95.394 141.252 126.977 1.00 29.21 142 VAL E CA 1
ATOM 10057 C C . VAL E 1 142 ? 94.287 140.200 126.833 1.00 29.21 142 VAL E C 1
ATOM 10058 O O . VAL E 1 142 ? 93.761 139.703 127.842 1.00 29.21 142 VAL E O 1
ATOM 10062 N N . SER E 1 143 ? 93.968 139.786 125.601 1.00 29.26 143 SER E N 1
ATOM 10063 C CA . SER E 1 143 ? 92.976 138.735 125.405 1.00 29.26 143 SER E CA 1
ATOM 10064 C C . SER E 1 143 ? 93.479 137.388 125.902 1.00 29.26 143 SER E C 1
ATOM 10065 O O . SER E 1 143 ? 92.709 136.618 126.486 1.00 29.26 143 SER E O 1
ATOM 10068 N N . PHE E 1 144 ? 94.764 137.085 125.694 1.00 29.02 144 PHE E N 1
ATOM 10069 C CA . PHE E 1 144 ? 95.290 135.859 126.284 1.00 29.02 144 PHE E CA 1
ATOM 10070 C C . PHE E 1 144 ? 95.418 135.969 127.797 1.00 29.02 144 PHE E C 1
ATOM 10071 O O . PHE E 1 144 ? 95.222 134.971 128.497 1.00 29.02 144 PHE E O 1
ATOM 10079 N N . ALA E 1 145 ? 95.749 137.155 128.318 1.00 29.36 145 ALA E N 1
ATOM 10080 C CA . ALA E 1 145 ? 95.853 137.322 129.764 1.00 29.36 145 ALA E CA 1
ATOM 10081 C C . ALA E 1 145 ? 94.512 137.138 130.455 1.00 29.36 145 ALA E C 1
ATOM 10082 O O . ALA E 1 145 ? 94.468 136.657 131.590 1.00 29.36 145 ALA E O 1
ATOM 10084 N N . PHE E 1 146 ? 93.413 137.488 129.792 1.00 28.98 146 PHE E N 1
ATOM 10085 C CA . PHE E 1 146 ? 92.122 137.241 130.420 1.00 28.98 146 PHE E CA 1
ATOM 10086 C C . PHE E 1 146 ? 91.599 135.835 130.159 1.00 28.98 146 PHE E C 1
ATOM 10087 O O . PHE E 1 146 ? 91.233 135.130 131.100 1.00 28.98 146 PHE E O 1
ATOM 10095 N N . PHE E 1 147 ? 91.539 135.419 128.896 1.00 29.27 147 PHE E N 1
ATOM 10096 C CA . PHE E 1 147 ? 90.763 134.236 128.551 1.00 29.27 147 PHE E CA 1
ATOM 10097 C C . PHE E 1 147 ? 91.458 132.931 128.897 1.00 29.27 147 PHE E C 1
ATOM 10098 O O . PHE E 1 147 ? 90.781 131.909 129.026 1.00 29.27 147 PHE E O 1
ATOM 10106 N N . VAL E 1 148 ? 92.776 132.927 129.062 1.00 28.96 148 VAL E N 1
ATOM 10107 C CA . VAL E 1 148 ? 93.510 131.725 129.434 1.00 28.96 148 VAL E CA 1
ATOM 10108 C C . VAL E 1 148 ? 94.162 131.867 130.804 1.00 28.96 148 VAL E C 1
ATOM 10109 O O . VAL E 1 148 ? 93.966 131.025 131.679 1.00 28.96 148 VAL E O 1
ATOM 10113 N N . SER E 1 149 ? 94.923 132.943 131.014 1.00 28.33 149 SER E N 1
ATOM 10114 C CA . SER E 1 149 ? 95.713 133.072 132.238 1.00 28.33 149 SER E CA 1
ATOM 10115 C C . SER E 1 149 ? 94.840 133.364 133.449 1.00 28.33 149 SER E C 1
ATOM 10116 O O . SER E 1 149 ? 95.065 132.809 134.529 1.00 28.33 149 SER E O 1
ATOM 10119 N N . TYR E 1 150 ? 93.850 134.239 133.300 1.00 28.06 150 TYR E N 1
ATOM 10120 C CA . TYR E 1 150 ? 93.018 134.578 134.444 1.00 28.06 150 TYR E CA 1
ATOM 10121 C C . TYR E 1 150 ? 91.946 133.527 134.683 1.00 28.06 150 TYR E C 1
ATOM 10122 O O . TYR E 1 150 ? 91.643 133.198 135.834 1.00 28.06 150 TYR E O 1
ATOM 10131 N N . LEU E 1 151 ? 91.365 132.988 133.615 1.00 28.15 151 LEU E N 1
ATOM 10132 C CA . LEU E 1 151 ? 90.246 132.071 133.758 1.00 28.15 151 LEU E CA 1
ATOM 10133 C C . LEU E 1 151 ? 90.664 130.671 134.184 1.00 28.15 151 LEU E C 1
ATOM 10134 O O . LEU E 1 151 ? 89.800 129.890 134.589 1.00 28.15 151 LEU E O 1
ATOM 10139 N N . SER E 1 152 ? 91.951 130.336 134.120 1.00 27.89 152 SER E N 1
ATOM 10140 C CA . SER E 1 152 ? 92.422 129.036 134.574 1.00 27.89 152 SER E CA 1
ATOM 10141 C C . SER E 1 152 ? 92.808 129.014 136.043 1.00 27.89 152 SER E C 1
ATOM 10142 O O . SER E 1 152 ? 92.978 127.926 136.601 1.00 27.89 152 SER E O 1
ATOM 10145 N N . GLY E 1 153 ? 92.955 130.171 136.679 1.00 27.71 153 GLY E N 1
ATOM 10146 C CA . GLY E 1 153 ? 93.300 130.217 138.086 1.00 27.71 153 GLY E CA 1
ATOM 10147 C C . GLY E 1 153 ? 94.715 129.796 138.406 1.00 27.71 153 GLY E C 1
ATOM 10148 O O . GLY E 1 153 ? 94.979 129.350 139.523 1.00 27.71 153 GLY E O 1
ATOM 10149 N N . ALA E 1 154 ? 95.637 129.930 137.455 1.00 27.13 154 ALA E N 1
ATOM 10150 C CA . ALA E 1 154 ? 96.998 129.455 137.660 1.00 27.13 154 ALA E CA 1
ATOM 10151 C C . ALA E 1 154 ? 97.802 130.367 138.575 1.00 27.13 154 ALA E C 1
ATOM 10152 O O . ALA E 1 154 ? 98.690 129.889 139.287 1.00 27.13 154 ALA E O 1
ATOM 10154 N N . PHE E 1 155 ? 97.514 131.667 138.576 1.00 28.10 155 PHE E N 1
ATOM 10155 C CA . PHE E 1 155 ? 98.247 132.638 139.377 1.00 28.10 155 PHE E CA 1
ATOM 10156 C C . PHE E 1 155 ? 97.381 133.241 140.478 1.00 28.10 155 PHE E C 1
ATOM 10157 O O . PHE E 1 155 ? 97.537 134.410 140.823 1.00 28.10 155 PHE E O 1
ATOM 10165 N N . THR E 1 156 ? 96.465 132.460 141.031 1.00 30.31 156 THR E N 1
ATOM 10166 C CA . THR E 1 156 ? 95.607 132.933 142.106 1.00 30.31 156 THR E CA 1
ATOM 10167 C C . THR E 1 156 ? 96.377 132.946 143.420 1.00 30.31 156 THR E C 1
ATOM 10168 O O . THR E 1 156 ? 97.151 132.032 143.709 1.00 30.31 156 THR E O 1
ATOM 10172 N N . ASN E 1 157 ? 96.182 134.005 144.201 1.00 32.69 157 ASN E N 1
ATOM 10173 C CA . ASN E 1 157 ? 96.707 134.075 145.559 1.00 32.69 157 ASN E CA 1
ATOM 10174 C C . ASN E 1 157 ? 95.996 133.044 146.425 1.00 32.69 157 ASN E C 1
ATOM 10175 O O . ASN E 1 157 ? 94.808 133.190 146.729 1.00 32.69 157 ASN E O 1
ATOM 10180 N N . VAL E 1 158 ? 96.718 131.994 146.821 1.00 34.19 158 VAL E N 1
ATOM 10181 C CA . VAL E 1 158 ? 96.153 130.929 147.639 1.00 34.19 158 VAL E CA 1
ATOM 10182 C C . VAL E 1 158 ? 96.605 131.006 149.090 1.00 34.19 158 VAL E C 1
ATOM 10183 O O . VAL E 1 158 ? 96.273 130.109 149.877 1.00 34.19 158 VAL E O 1
ATOM 10187 N N . HIS E 1 159 ? 97.416 132.010 149.443 1.00 37.19 159 HIS E N 1
ATOM 10188 C CA . HIS E 1 159 ? 97.702 132.490 150.798 1.00 37.19 159 HIS E CA 1
ATOM 10189 C C . HIS E 1 159 ? 98.554 131.558 151.656 1.00 37.19 159 HIS E C 1
ATOM 10190 O O . HIS E 1 159 ? 98.957 131.941 152.758 1.00 37.19 159 HIS E O 1
ATOM 10197 N N . ALA E 1 160 ? 98.850 130.356 151.182 1.00 35.76 160 ALA E N 1
ATOM 10198 C CA . ALA E 1 160 ? 99.686 129.415 151.913 1.00 35.76 160 ALA E CA 1
ATOM 10199 C C . ALA E 1 160 ? 101.061 129.388 151.267 1.00 35.76 160 ALA E C 1
ATOM 10200 O O . ALA E 1 160 ? 101.170 129.164 150.059 1.00 35.76 160 ALA E O 1
ATOM 10202 N N . VAL E 1 161 ? 102.103 129.595 152.079 1.00 33.89 161 VAL E N 1
ATOM 10203 C CA . VAL E 1 161 ? 103.448 129.844 151.568 1.00 33.89 161 VAL E CA 1
ATOM 10204 C C . VAL E 1 161 ? 104.037 128.629 150.853 1.00 33.89 161 VAL E C 1
ATOM 10205 O O . VAL E 1 161 ? 104.872 128.789 149.956 1.00 33.89 161 VAL E O 1
ATOM 10209 N N . GLU E 1 162 ? 103.578 127.420 151.171 1.00 34.34 162 GLU E N 1
ATOM 10210 C CA . GLU E 1 162 ? 104.045 126.233 150.471 1.00 34.34 162 GLU E CA 1
ATOM 10211 C C . GLU E 1 162 ? 103.342 126.017 149.140 1.00 34.34 162 GLU E C 1
ATOM 10212 O O . GLU E 1 162 ? 103.780 125.166 148.361 1.00 34.34 162 GLU E O 1
ATOM 10218 N N . LYS E 1 163 ? 102.272 126.761 148.858 1.00 34.18 163 LYS E N 1
ATOM 10219 C CA . LYS E 1 163 ? 101.535 126.628 147.613 1.00 34.18 163 LYS E CA 1
ATOM 10220 C C . LYS E 1 163 ? 101.474 127.901 146.785 1.00 34.18 163 LYS E C 1
ATOM 10221 O O . LYS E 1 163 ? 101.072 127.833 145.620 1.00 34.18 163 LYS E O 1
ATOM 10227 N N . ASN E 1 164 ? 101.861 129.051 147.335 1.00 31.85 164 ASN E N 1
ATOM 10228 C CA . ASN E 1 164 ? 101.657 130.338 146.688 1.00 31.85 164 ASN E CA 1
ATOM 10229 C C . ASN E 1 164 ? 102.831 130.772 145.827 1.00 31.85 164 ASN E C 1
ATOM 10230 O O . ASN E 1 164 ? 102.990 131.968 145.582 1.00 31.85 164 ASN E O 1
ATOM 10235 N N . HIS E 1 165 ? 103.643 129.844 145.346 1.00 28.29 165 HIS E N 1
ATOM 10236 C CA . HIS E 1 165 ? 104.875 130.218 144.666 1.00 28.29 165 HIS E CA 1
ATOM 10237 C C . HIS E 1 165 ? 104.686 130.596 143.202 1.00 28.29 165 HIS E C 1
ATOM 10238 O O . HIS E 1 165 ? 105.659 131.000 142.563 1.00 28.29 165 HIS E O 1
ATOM 10245 N N . PHE E 1 166 ? 103.476 130.502 142.658 1.00 27.76 166 PHE E N 1
ATOM 10246 C CA . PHE E 1 166 ? 103.206 131.055 141.335 1.00 27.76 166 PHE E CA 1
ATOM 10247 C C . PHE E 1 166 ? 102.751 132.505 141.414 1.00 27.76 166 PHE E C 1
ATOM 10248 O O . PHE E 1 166 ? 103.258 133.361 140.673 1.00 27.76 166 PHE E O 1
ATOM 10256 N N . PHE E 1 167 ? 101.808 132.784 142.318 1.00 29.60 167 PHE E N 1
ATOM 10257 C CA . PHE E 1 167 ? 101.411 134.156 142.600 1.00 29.60 167 PHE E CA 1
ATOM 10258 C C . PHE E 1 167 ? 102.577 134.972 143.131 1.00 29.60 167 PHE E C 1
ATOM 10259 O O . PHE E 1 167 ? 102.700 136.150 142.801 1.00 29.60 167 PHE E O 1
ATOM 10267 N N . GLN E 1 168 ? 103.426 134.380 143.974 1.00 29.29 168 GLN E N 1
ATOM 10268 C CA . GLN E 1 168 ? 104.524 135.149 144.546 1.00 29.29 168 GLN E CA 1
ATOM 10269 C C . GLN E 1 168 ? 105.591 135.459 143.512 1.00 29.29 168 GLN E C 1
ATOM 10270 O O . GLN E 1 168 ? 106.179 136.543 143.547 1.00 29.29 168 GLN E O 1
ATOM 10276 N N . PHE E 1 169 ? 105.828 134.547 142.569 1.00 27.60 169 PHE E N 1
ATOM 10277 C CA . PHE E 1 169 ? 106.758 134.842 141.488 1.00 27.60 169 PHE E CA 1
ATOM 10278 C C . PHE E 1 169 ? 106.211 135.924 140.570 1.00 27.60 169 PHE E C 1
ATOM 10279 O O . PHE E 1 169 ? 106.948 136.837 140.182 1.00 27.60 169 PHE E O 1
ATOM 10287 N N . LEU E 1 170 ? 104.914 135.857 140.241 1.00 29.06 170 LEU E N 1
ATOM 10288 C CA . LEU E 1 170 ? 104.300 136.910 139.434 1.00 29.06 170 LEU E CA 1
ATOM 10289 C C . LEU E 1 170 ? 104.299 138.249 140.164 1.00 29.06 170 LEU E C 1
ATOM 10290 O O . LEU E 1 170 ? 104.576 139.287 139.557 1.00 29.06 170 LEU E O 1
ATOM 10295 N N . ASN E 1 171 ? 104.044 138.231 141.474 1.00 30.30 171 ASN E N 1
ATOM 10296 C CA . ASN E 1 171 ? 104.011 139.442 142.284 1.00 30.30 171 ASN E CA 1
ATOM 10297 C C . ASN E 1 171 ? 105.383 140.089 142.374 1.00 30.30 171 ASN E C 1
ATOM 10298 O O . ASN E 1 171 ? 105.512 141.304 142.201 1.00 30.30 171 ASN E O 1
ATOM 10303 N N . ASP E 1 172 ? 106.422 139.295 142.615 1.00 30.81 172 ASP E N 1
ATOM 10304 C CA . ASP E 1 172 ? 107.761 139.845 142.750 1.00 30.81 172 ASP E CA 1
ATOM 10305 C C . ASP E 1 172 ? 108.345 140.285 141.412 1.00 30.81 172 ASP E C 1
ATOM 10306 O O . ASP E 1 172 ? 109.076 141.281 141.367 1.00 30.81 172 ASP E O 1
ATOM 10311 N N . ILE E 1 173 ? 108.018 139.588 140.319 1.00 30.58 173 ILE E N 1
ATOM 10312 C CA . ILE E 1 173 ? 108.449 140.028 138.996 1.00 30.58 173 ILE E CA 1
ATOM 10313 C C . ILE E 1 173 ? 107.746 141.325 138.609 1.00 30.58 173 ILE E C 1
ATOM 10314 O O . ILE E 1 173 ? 108.378 142.269 138.124 1.00 30.58 173 ILE E O 1
ATOM 10319 N N . ALA E 1 174 ? 106.438 141.412 138.863 1.00 31.26 174 ALA E N 1
ATOM 10320 C CA . ALA E 1 174 ? 105.692 142.616 138.532 1.00 31.26 174 ALA E CA 1
ATOM 10321 C C . ALA E 1 174 ? 106.019 143.782 139.448 1.00 31.26 174 ALA E C 1
ATOM 10322 O O . ALA E 1 174 ? 105.795 144.928 139.062 1.00 31.26 174 ALA E O 1
ATOM 10324 N N . GLU E 1 175 ? 106.519 143.523 140.652 1.00 34.07 175 GLU E N 1
ATOM 10325 C CA . GLU E 1 175 ? 106.974 144.591 141.527 1.00 34.07 175 GLU E CA 1
ATOM 10326 C C . GLU E 1 175 ? 108.379 145.052 141.195 1.00 34.07 175 GLU E C 1
ATOM 10327 O O . GLU E 1 175 ? 108.705 146.223 141.410 1.00 34.07 175 GLU E O 1
ATOM 10333 N N . LYS E 1 176 ? 109.223 144.152 140.695 1.00 34.32 176 LYS E N 1
ATOM 10334 C CA . LYS E 1 176 ? 110.577 144.525 140.317 1.00 34.32 176 LYS E CA 1
ATOM 10335 C C . LYS E 1 176 ? 110.597 145.426 139.092 1.00 34.32 176 LYS E C 1
ATOM 10336 O O . LYS E 1 176 ? 111.349 146.405 139.065 1.00 34.32 176 LYS E O 1
ATOM 10342 N N . LYS E 1 177 ? 109.773 145.138 138.089 1.00 32.58 177 LYS E N 1
ATOM 10343 C CA . LYS E 1 177 ? 109.765 145.898 136.849 1.00 32.58 177 LYS E CA 1
ATOM 10344 C C . LYS E 1 177 ? 108.857 147.114 136.902 1.00 32.58 177 LYS E C 1
ATOM 10345 O O . LYS E 1 177 ? 108.607 147.734 135.867 1.00 32.58 177 LYS E O 1
ATOM 10351 N N . VAL E 1 178 ? 108.313 147.452 138.062 1.00 33.17 178 VAL E N 1
ATOM 10352 C CA . VAL E 1 178 ? 107.436 148.629 138.198 1.00 33.17 178 VAL E CA 1
ATOM 10353 C C . VAL E 1 178 ? 108.031 149.683 139.137 1.00 33.17 178 VAL E C 1
ATOM 10354 O O . VAL E 1 178 ? 107.440 150.720 139.362 1.00 33.17 178 VAL E O 1
ATOM 10358 N N . HIS E 1 179 ? 109.200 149.401 139.685 1.00 36.02 179 HIS E N 1
ATOM 10359 C CA . HIS E 1 179 ? 109.851 150.328 140.592 1.00 36.02 179 HIS E CA 1
ATOM 10360 C C . HIS E 1 179 ? 111.025 151.129 140.047 1.00 36.02 179 HIS E C 1
ATOM 10361 O O . HIS E 1 179 ? 111.684 151.825 140.791 1.00 36.02 179 HIS E O 1
ATOM 10368 N N . HIS E 1 180 ? 111.264 151.037 138.747 1.00 32.32 180 HIS E N 1
ATOM 10369 C CA . HIS E 1 180 ? 112.331 151.758 138.094 1.00 32.32 180 HIS E CA 1
ATOM 10370 C C . HIS E 1 180 ? 111.978 153.222 137.958 1.00 32.32 180 HIS E C 1
ATOM 10371 O O . HIS E 1 180 ? 110.839 153.600 138.146 1.00 32.32 180 HIS E O 1
ATOM 10378 N N . THR E 1 181 ? 112.969 154.048 137.652 1.00 31.51 181 THR E N 1
ATOM 10379 C CA . THR E 1 181 ? 112.764 155.461 137.381 1.00 31.51 181 THR E CA 1
ATOM 10380 C C . THR E 1 181 ? 112.561 155.498 135.864 1.00 31.51 181 THR E C 1
ATOM 10381 O O . THR E 1 181 ? 112.576 154.464 135.237 1.00 31.51 181 THR E O 1
ATOM 10385 N N . PHE E 1 182 ? 112.348 156.659 135.270 1.00 31.52 182 PHE E N 1
ATOM 10386 C CA . PHE E 1 182 ? 112.095 156.765 133.837 1.00 31.52 182 PHE E CA 1
ATOM 10387 C C . PHE E 1 182 ? 113.318 156.348 133.028 1.00 31.52 182 PHE E C 1
ATOM 10388 O O . PHE E 1 182 ? 113.212 155.539 132.097 1.00 31.52 182 PHE E O 1
ATOM 10396 N N . VAL E 1 183 ? 114.492 156.868 133.398 1.00 30.14 183 VAL E N 1
ATOM 10397 C CA . VAL E 1 183 ? 115.718 156.656 132.636 1.00 30.14 183 VAL E CA 1
ATOM 10398 C C . VAL E 1 183 ? 116.176 155.205 132.717 1.00 30.14 183 VAL E C 1
ATOM 10399 O O . VAL E 1 183 ? 116.659 154.642 131.724 1.00 30.14 183 VAL E O 1
ATOM 10403 N N . GLU E 1 184 ? 115.986 154.563 133.872 1.00 30.44 184 GLU E N 1
ATOM 10404 C CA . GLU E 1 184 ? 116.349 153.159 134.027 1.00 30.44 184 GLU E CA 1
ATOM 10405 C C . GLU E 1 184 ? 115.487 152.248 133.167 1.00 30.44 184 GLU E C 1
ATOM 10406 O O . GLU E 1 184 ? 116.008 151.325 132.531 1.00 30.44 184 GLU E O 1
ATOM 10412 N N . CYS E 1 185 ? 114.179 152.506 133.116 1.00 31.21 185 CYS E N 1
ATOM 10413 C CA . CYS E 1 185 ? 113.292 151.710 132.281 1.00 31.21 185 CYS E CA 1
ATOM 10414 C C . CYS E 1 185 ? 113.545 151.944 130.798 1.00 31.21 185 CYS E C 1
ATOM 10415 O O . CYS E 1 185 ? 113.469 150.992 130.011 1.00 31.21 185 CYS E O 1
ATOM 10418 N N . VAL E 1 186 ? 113.885 153.178 130.408 1.00 30.27 186 VAL E N 1
ATOM 10419 C CA . VAL E 1 186 ? 114.234 153.453 129.015 1.00 30.27 186 VAL E CA 1
ATOM 10420 C C . VAL E 1 186 ? 115.517 152.720 128.621 1.00 30.27 186 VAL E C 1
ATOM 10421 O O . VAL E 1 186 ? 115.593 152.123 127.539 1.00 30.27 186 VAL E O 1
ATOM 10425 N N . SER E 1 187 ? 116.515 152.696 129.512 1.00 30.08 187 SER E N 1
ATOM 10426 C CA . SER E 1 187 ? 117.777 152.014 129.221 1.00 30.08 187 SER E CA 1
ATOM 10427 C C . SER E 1 187 ? 117.601 150.501 129.125 1.00 30.08 187 SER E C 1
ATOM 10428 O O . SER E 1 187 ? 118.162 149.858 128.224 1.00 30.08 187 SER E O 1
ATOM 10431 N N . LEU E 1 188 ? 116.818 149.917 130.033 1.00 29.35 188 LEU E N 1
ATOM 10432 C CA . LEU E 1 188 ? 116.543 148.488 129.961 1.00 29.35 188 LEU E CA 1
ATOM 10433 C C . LEU E 1 188 ? 115.706 148.108 128.745 1.00 29.35 188 LEU E C 1
ATOM 10434 O O . LEU E 1 188 ? 115.929 147.039 128.164 1.00 29.35 188 LEU E O 1
ATOM 10439 N N . ALA E 1 189 ? 114.789 148.976 128.313 1.00 30.03 189 ALA E N 1
ATOM 10440 C CA . ALA E 1 189 ? 114.042 148.731 127.088 1.00 30.03 189 ALA E CA 1
ATOM 10441 C C . ALA E 1 189 ? 114.906 148.825 125.837 1.00 30.03 189 ALA E C 1
ATOM 10442 O O . ALA E 1 189 ? 114.682 148.059 124.887 1.00 30.03 189 ALA E O 1
ATOM 10444 N N . VAL E 1 190 ? 115.878 149.744 125.822 1.00 30.57 190 VAL E N 1
ATOM 10445 C CA . VAL E 1 190 ? 116.837 149.819 124.722 1.00 30.57 190 VAL E CA 1
ATOM 10446 C C . VAL E 1 190 ? 117.647 148.530 124.632 1.00 30.57 190 VAL E C 1
ATOM 10447 O O . VAL E 1 190 ? 117.786 147.935 123.548 1.00 30.57 190 VAL E O 1
ATOM 10451 N N . GLY E 1 191 ? 118.157 148.060 125.775 1.00 30.40 191 GLY E N 1
ATOM 10452 C CA . GLY E 1 191 ? 118.857 146.788 125.818 1.00 30.40 191 GLY E CA 1
ATOM 10453 C C . GLY E 1 191 ? 118.019 145.595 125.406 1.00 30.40 191 GLY E C 1
ATOM 10454 O O . GLY E 1 191 ? 118.562 144.641 124.841 1.00 30.40 191 GLY E O 1
ATOM 10455 N N . CYS E 1 192 ? 116.708 145.633 125.664 1.00 32.09 192 CYS E N 1
ATOM 10456 C CA . CYS E 1 192 ? 115.829 144.563 125.197 1.00 32.09 192 CYS E CA 1
ATOM 10457 C C . CYS E 1 192 ? 115.664 144.571 123.686 1.00 32.09 192 CYS E C 1
ATOM 10458 O O . CYS E 1 192 ? 115.775 143.525 123.025 1.00 32.09 192 CYS E O 1
ATOM 10461 N N . ASN E 1 193 ? 115.327 145.731 123.127 1.00 32.42 193 ASN E N 1
ATOM 10462 C CA . ASN E 1 193 ? 114.978 145.732 121.718 1.00 32.42 193 ASN E CA 1
ATOM 10463 C C . ASN E 1 193 ? 116.183 145.586 120.806 1.00 32.42 193 ASN E C 1
ATOM 10464 O O . ASN E 1 193 ? 115.997 145.199 119.647 1.00 32.42 193 ASN E O 1
ATOM 10469 N N . ILE E 1 194 ? 117.401 145.836 121.301 1.00 31.26 194 ILE E N 1
ATOM 10470 C CA . ILE E 1 194 ? 118.572 145.457 120.512 1.00 31.26 194 ILE E CA 1
ATOM 10471 C C . ILE E 1 194 ? 118.627 143.938 120.317 1.00 31.26 194 ILE E C 1
ATOM 10472 O O . ILE E 1 194 ? 118.818 143.461 119.191 1.00 31.26 194 ILE E O 1
ATOM 10477 N N . PHE E 1 195 ? 118.395 143.158 121.386 1.00 31.29 195 PHE E N 1
ATOM 10478 C CA . PHE E 1 195 ? 118.307 141.700 121.256 1.00 31.29 195 PHE E CA 1
ATOM 10479 C C . PHE E 1 195 ? 117.152 141.250 120.369 1.00 31.29 195 PHE E C 1
ATOM 10480 O O . PHE E 1 195 ? 117.307 140.294 119.602 1.00 31.29 195 PHE E O 1
ATOM 10488 N N . VAL E 1 196 ? 115.993 141.904 120.465 1.00 32.71 196 VAL E N 1
ATOM 10489 C CA . VAL E 1 196 ? 114.838 141.458 119.680 1.00 32.71 196 VAL E CA 1
ATOM 10490 C C . VAL E 1 196 ? 115.043 141.727 118.186 1.00 32.71 196 VAL E C 1
ATOM 10491 O O . VAL E 1 196 ? 114.781 140.855 117.337 1.00 32.71 196 VAL E O 1
ATOM 10495 N N . CYS E 1 197 ? 115.555 142.911 117.841 1.00 32.82 197 CYS E N 1
ATOM 10496 C CA . CYS E 1 197 ? 115.862 143.215 116.451 1.00 32.82 197 CYS E CA 1
ATOM 10497 C C . CYS E 1 197 ? 117.004 142.363 115.909 1.00 32.82 197 CYS E C 1
ATOM 10498 O O . CYS E 1 197 ? 116.971 141.976 114.734 1.00 32.82 197 CYS E O 1
ATOM 10501 N N . LEU E 1 198 ? 117.989 142.019 116.743 1.00 33.14 198 LEU E N 1
ATOM 10502 C CA . LEU E 1 198 ? 119.020 141.087 116.307 1.00 33.14 198 LEU E CA 1
ATOM 10503 C C . LEU E 1 198 ? 118.484 139.675 116.112 1.00 33.14 198 LEU E C 1
ATOM 10504 O O . LEU E 1 198 ? 118.991 138.951 115.257 1.00 33.14 198 LEU E O 1
ATOM 10509 N N . ALA E 1 199 ? 117.459 139.273 116.865 1.00 33.11 199 ALA E N 1
ATOM 10510 C CA . ALA E 1 199 ? 116.822 137.981 116.615 1.00 33.11 199 ALA E CA 1
ATOM 10511 C C . ALA E 1 199 ? 116.071 137.965 115.287 1.00 33.11 199 ALA E C 1
ATOM 10512 O O . ALA E 1 199 ? 116.078 136.946 114.580 1.00 33.11 199 ALA E O 1
ATOM 10514 N N . VAL E 1 200 ? 115.426 139.080 114.936 1.00 33.24 200 VAL E N 1
ATOM 10515 C CA . VAL E 1 200 ? 114.812 139.214 113.612 1.00 33.24 200 VAL E CA 1
ATOM 10516 C C . VAL E 1 200 ? 115.872 139.135 112.511 1.00 33.24 200 VAL E C 1
ATOM 10517 O O . VAL E 1 200 ? 115.683 138.467 111.481 1.00 33.24 200 VAL E O 1
ATOM 10521 N N . TYR E 1 201 ? 117.021 139.773 112.741 1.00 33.94 201 TYR E N 1
ATOM 10522 C CA . TYR E 1 201 ? 118.139 139.723 111.803 1.00 33.94 201 TYR E CA 1
ATOM 10523 C C . TYR E 1 201 ? 118.706 138.309 111.672 1.00 33.94 201 TYR E C 1
ATOM 10524 O O . TYR E 1 201 ? 119.118 137.904 110.579 1.00 33.94 201 TYR E O 1
ATOM 10533 N N . PHE E 1 202 ? 118.717 137.546 112.773 1.00 34.40 202 PHE E N 1
ATOM 10534 C CA . PHE E 1 202 ? 119.134 136.144 112.749 1.00 34.40 202 PHE E CA 1
ATOM 10535 C C . PHE E 1 202 ? 118.188 135.286 111.925 1.00 34.40 202 PHE E C 1
ATOM 10536 O O . PHE E 1 202 ? 118.638 134.371 111.231 1.00 34.40 202 PHE E O 1
ATOM 10544 N N . VAL E 1 203 ? 116.878 135.527 112.039 1.00 34.68 203 VAL E N 1
ATOM 10545 C CA . VAL E 1 203 ? 115.909 134.836 111.184 1.00 34.68 203 VAL E CA 1
ATOM 10546 C C . VAL E 1 203 ? 116.139 135.169 109.713 1.00 34.68 203 VAL E C 1
ATOM 10547 O O . VAL E 1 203 ? 116.072 134.289 108.847 1.00 34.68 203 VAL E O 1
ATOM 10551 N N . LEU E 1 204 ? 116.458 136.425 109.408 1.00 34.58 204 LEU E N 1
ATOM 10552 C CA . LEU E 1 204 ? 116.711 136.776 108.013 1.00 34.58 204 LEU E CA 1
ATOM 10553 C C . LEU E 1 204 ? 118.053 136.260 107.495 1.00 34.58 204 LEU E C 1
ATOM 10554 O O . LEU E 1 204 ? 118.223 136.143 106.279 1.00 34.58 204 LEU E O 1
ATOM 10559 N N . THR E 1 205 ? 119.002 135.941 108.373 1.00 34.70 205 THR E N 1
ATOM 10560 C CA . THR E 1 205 ? 120.335 135.524 107.941 1.00 34.70 205 THR E CA 1
ATOM 10561 C C . THR E 1 205 ? 120.513 134.009 107.875 1.00 34.70 205 THR E C 1
ATOM 10562 O O . THR E 1 205 ? 120.893 133.480 106.829 1.00 34.70 205 THR E O 1
ATOM 10566 N N . LEU E 1 206 ? 120.256 133.295 108.968 1.00 34.90 206 LEU E N 1
ATOM 10567 C CA . LEU E 1 206 ? 120.526 131.859 109.054 1.00 34.90 206 LEU E CA 1
ATOM 10568 C C . LEU E 1 206 ? 119.286 131.100 108.601 1.00 34.90 206 LEU E C 1
ATOM 10569 O O . LEU E 1 206 ? 118.329 130.944 109.358 1.00 34.90 206 LEU E O 1
ATOM 10574 N N . LYS E 1 207 ? 119.309 130.615 107.364 1.00 35.09 207 LYS E N 1
ATOM 10575 C CA . LYS E 1 207 ? 118.129 130.037 106.721 1.00 35.09 207 LYS E CA 1
ATOM 10576 C C . LYS E 1 207 ? 118.060 128.519 106.864 1.00 35.09 207 LYS E C 1
ATOM 10577 O O . LYS E 1 207 ? 117.902 127.805 105.880 1.00 35.09 207 LYS E O 1
ATOM 10583 N N . ASP E 1 208 ? 118.161 128.006 108.086 1.00 36.17 208 ASP E N 1
ATOM 10584 C CA . ASP E 1 208 ? 117.944 126.589 108.341 1.00 36.17 208 ASP E CA 1
ATOM 10585 C C . ASP E 1 208 ? 117.292 126.440 109.709 1.00 36.17 208 ASP E C 1
ATOM 10586 O O . ASP E 1 208 ? 117.005 127.427 110.389 1.00 36.17 208 ASP E O 1
ATOM 10591 N N . GLY E 1 209 ? 117.051 125.190 110.108 1.00 35.85 209 GLY E N 1
ATOM 10592 C CA . GLY E 1 209 ? 116.243 124.943 111.293 1.00 35.85 209 GLY E CA 1
ATOM 10593 C C . GLY E 1 209 ? 116.968 125.241 112.590 1.00 35.85 209 GLY E C 1
ATOM 10594 O O . GLY E 1 209 ? 116.394 125.834 113.506 1.00 35.85 209 GLY E O 1
ATOM 10595 N N . ALA E 1 210 ? 118.235 124.835 112.690 1.00 35.32 210 ALA E N 1
ATOM 10596 C CA . ALA E 1 210 ? 119.017 125.152 113.879 1.00 35.32 210 ALA E CA 1
ATOM 10597 C C . ALA E 1 210 ? 119.334 126.634 113.961 1.00 35.32 210 ALA E C 1
ATOM 10598 O O . ALA E 1 210 ? 119.350 127.201 115.059 1.00 35.32 210 ALA E O 1
ATOM 10600 N N . GLY E 1 211 ? 119.573 127.272 112.815 1.00 35.36 211 GLY E N 1
ATOM 10601 C CA . GLY E 1 211 ? 119.773 128.707 112.800 1.00 35.36 211 GLY E CA 1
ATOM 10602 C C . GLY E 1 211 ? 118.534 129.489 113.177 1.00 35.36 211 GLY E C 1
ATOM 10603 O O . GLY E 1 211 ? 118.639 130.574 113.753 1.00 35.36 211 GLY E O 1
ATOM 10604 N N . TYR E 1 212 ? 117.346 128.963 112.865 1.00 35.30 212 TYR E N 1
ATOM 10605 C CA . TYR E 1 212 ? 116.136 129.585 113.390 1.00 35.30 212 TYR E CA 1
ATOM 10606 C C . TYR E 1 212 ? 115.998 129.357 114.887 1.00 35.30 212 TYR E C 1
ATOM 10607 O O . TYR E 1 212 ? 115.724 130.298 115.636 1.00 35.30 212 TYR E O 1
ATOM 10616 N N . VAL E 1 213 ? 116.158 128.112 115.340 1.00 33.74 213 VAL E N 1
ATOM 10617 C CA . VAL E 1 213 ? 115.787 127.779 116.713 1.00 33.74 213 VAL E CA 1
ATOM 10618 C C . VAL E 1 213 ? 116.778 128.378 117.707 1.00 33.74 213 VAL E C 1
ATOM 10619 O O . VAL E 1 213 ? 116.395 129.143 118.597 1.00 33.74 213 VAL E O 1
ATOM 10623 N N . PHE E 1 214 ? 118.068 128.092 117.544 1.00 33.33 214 PHE E N 1
ATOM 10624 C CA . PHE E 1 214 ? 118.999 128.314 118.640 1.00 33.33 214 PHE E CA 1
ATOM 10625 C C . PHE E 1 214 ? 119.592 129.711 118.702 1.00 33.33 214 PHE E C 1
ATOM 10626 O O . PHE E 1 214 ? 119.896 130.177 119.806 1.00 33.33 214 PHE E O 1
ATOM 10634 N N . SER E 1 215 ? 119.735 130.403 117.572 1.00 33.45 215 SER E N 1
ATOM 10635 C CA . SER E 1 215 ? 120.136 131.805 117.625 1.00 33.45 215 SER E CA 1
ATOM 10636 C C . SER E 1 215 ? 119.068 132.660 118.291 1.00 33.45 215 SER E C 1
ATOM 10637 O O . SER E 1 215 ? 119.384 133.491 119.154 1.00 33.45 215 SER E O 1
ATOM 10640 N N . VAL E 1 216 ? 117.802 132.430 117.939 1.00 32.76 216 VAL E N 1
ATOM 10641 C CA . VAL E 1 216 ? 116.687 133.111 118.583 1.00 32.76 216 VAL E CA 1
ATOM 10642 C C . VAL E 1 216 ? 116.556 132.680 120.040 1.00 32.76 216 VAL E C 1
ATOM 10643 O O . VAL E 1 216 ? 116.241 133.508 120.903 1.00 32.76 216 VAL E O 1
ATOM 10647 N N . PHE E 1 217 ? 116.855 131.409 120.346 1.00 31.21 217 PHE E N 1
ATOM 10648 C CA . PHE E 1 217 ? 116.822 130.930 121.726 1.00 31.21 217 PHE E CA 1
ATOM 10649 C C . PHE E 1 217 ? 117.819 131.675 122.601 1.00 31.21 217 PHE E C 1
ATOM 10650 O O . PHE E 1 217 ? 117.460 132.184 123.668 1.00 31.21 217 PHE E O 1
ATOM 10658 N N . PHE E 1 218 ? 119.078 131.744 122.165 1.00 31.30 218 PHE E N 1
ATOM 10659 C CA . PHE E 1 218 ? 120.100 132.425 122.947 1.00 31.30 218 PHE E CA 1
ATOM 10660 C C . PHE E 1 218 ? 119.861 133.926 123.029 1.00 31.30 218 PHE E C 1
ATOM 10661 O O . PHE E 1 218 ? 120.020 134.500 124.113 1.00 31.30 218 PHE E O 1
ATOM 10669 N N . ALA E 1 219 ? 119.410 134.559 121.942 1.00 31.39 219 ALA E N 1
ATOM 10670 C CA . ALA E 1 219 ? 119.113 135.987 121.954 1.00 31.39 219 ALA E CA 1
ATOM 10671 C C . ALA E 1 219 ? 117.937 136.351 122.854 1.00 31.39 219 ALA E C 1
ATOM 10672 O O . ALA E 1 219 ? 117.961 137.405 123.495 1.00 31.39 219 ALA E O 1
ATOM 10674 N N . VAL E 1 220 ? 116.907 135.506 122.930 1.00 31.19 220 VAL E N 1
ATOM 10675 C CA . VAL E 1 220 ? 115.752 135.857 123.745 1.00 31.19 220 VAL E CA 1
ATOM 10676 C C . VAL E 1 220 ? 115.960 135.447 125.202 1.00 31.19 220 VAL E C 1
ATOM 10677 O O . VAL E 1 220 ? 115.534 136.169 126.117 1.00 31.19 220 VAL E O 1
ATOM 10681 N N . TYR E 1 221 ? 116.661 134.331 125.448 1.00 30.20 221 TYR E N 1
ATOM 10682 C CA . TYR E 1 221 ? 117.081 133.980 126.800 1.00 30.20 221 TYR E CA 1
ATOM 10683 C C . TYR E 1 221 ? 117.986 135.049 127.397 1.00 30.20 221 TYR E C 1
ATOM 10684 O O . TYR E 1 221 ? 117.900 135.331 128.600 1.00 30.20 221 TYR E O 1
ATOM 10693 N N . ALA E 1 222 ? 118.836 135.670 126.569 1.00 30.72 222 ALA E N 1
ATOM 10694 C CA . ALA E 1 222 ? 119.771 136.667 127.064 1.00 30.72 222 ALA E CA 1
ATOM 10695 C C . ALA E 1 222 ? 119.080 137.933 127.554 1.00 30.72 222 ALA E C 1
ATOM 10696 O O . ALA E 1 222 ? 119.565 138.549 128.504 1.00 30.72 222 ALA E O 1
ATOM 10698 N N . PHE E 1 223 ? 117.959 138.348 126.955 1.00 31.21 223 PHE E N 1
ATOM 10699 C CA . PHE E 1 223 ? 117.292 139.489 127.570 1.00 31.21 223 PHE E CA 1
ATOM 10700 C C . PHE E 1 223 ? 116.265 139.062 128.605 1.00 31.21 223 PHE E C 1
ATOM 10701 O O . PHE E 1 223 ? 115.887 139.882 129.446 1.00 31.21 223 PHE E O 1
ATOM 10709 N N . ALA E 1 224 ? 115.786 137.817 128.554 1.00 30.70 224 ALA E N 1
ATOM 10710 C CA . ALA E 1 224 ? 114.858 137.368 129.582 1.00 30.70 224 ALA E CA 1
ATOM 10711 C C . ALA E 1 224 ? 115.556 137.180 130.921 1.00 30.70 224 ALA E C 1
ATOM 10712 O O . ALA E 1 224 ? 114.930 137.352 131.971 1.00 30.70 224 ALA E O 1
ATOM 10714 N N . ILE E 1 225 ? 116.849 136.844 130.912 1.00 30.42 225 ILE E N 1
ATOM 10715 C CA . ILE E 1 225 ? 117.592 136.721 132.163 1.00 30.42 225 ILE E CA 1
ATOM 10716 C C . ILE E 1 225 ? 118.264 138.025 132.588 1.00 30.42 225 ILE E C 1
ATOM 10717 O O . ILE E 1 225 ? 118.658 138.155 133.756 1.00 30.42 225 ILE E O 1
ATOM 10722 N N . ALA E 1 226 ? 118.368 139.013 131.702 1.00 29.53 226 ALA E N 1
ATOM 10723 C CA . ALA E 1 226 ? 119.038 140.264 132.034 1.00 29.53 226 ALA E CA 1
ATOM 10724 C C . ALA E 1 226 ? 118.134 141.289 132.698 1.00 29.53 226 ALA E C 1
ATOM 10725 O O . ALA E 1 226 ? 118.627 142.337 133.124 1.00 29.53 226 ALA E O 1
ATOM 10727 N N . GLY E 1 227 ? 116.835 141.033 132.791 1.00 29.58 227 GLY E N 1
ATOM 10728 C CA . GLY E 1 227 ? 115.939 142.041 133.308 1.00 29.58 227 GLY E CA 1
ATOM 10729 C C . GLY E 1 227 ? 115.638 143.157 132.341 1.00 29.58 227 GLY E C 1
ATOM 10730 O O . GLY E 1 227 ? 115.238 144.243 132.767 1.00 29.58 227 GLY E O 1
ATOM 10731 N N . TYR E 1 228 ? 115.835 142.925 131.051 1.00 29.84 228 TYR E N 1
ATOM 10732 C CA . TYR E 1 228 ? 115.499 143.890 130.020 1.00 29.84 228 TYR E CA 1
ATOM 10733 C C . TYR E 1 228 ? 113.992 143.895 129.774 1.00 29.84 228 TYR E C 1
ATOM 10734 O O . TYR E 1 228 ? 113.303 142.903 130.017 1.00 29.84 228 TYR E O 1
ATOM 10743 N N . GLU E 1 229 ? 113.482 145.021 129.275 1.00 31.34 229 GLU E N 1
ATOM 10744 C CA . GLU E 1 229 ? 112.047 145.304 129.266 1.00 31.34 229 GLU E CA 1
ATOM 10745 C C . GLU E 1 229 ? 111.483 145.245 127.849 1.00 31.34 229 GLU E C 1
ATOM 10746 O O . GLU E 1 229 ? 111.784 146.108 127.022 1.00 31.34 229 GLU E O 1
ATOM 10752 N N . HIS E 1 230 ? 110.633 144.252 127.590 1.00 31.21 230 HIS E N 1
ATOM 10753 C CA . HIS E 1 230 ? 109.927 144.095 126.322 1.00 31.21 230 HIS E CA 1
ATOM 10754 C C . HIS E 1 230 ? 108.506 144.608 126.477 1.00 31.21 230 HIS E C 1
ATOM 10755 O O . HIS E 1 230 ? 107.853 144.302 127.471 1.00 31.21 230 HIS E O 1
ATOM 10762 N N . ILE E 1 231 ? 108.017 145.356 125.486 1.00 30.31 231 ILE E N 1
ATOM 10763 C CA . ILE E 1 231 ? 106.749 146.060 125.659 1.00 30.31 231 ILE E CA 1
ATOM 10764 C C . ILE E 1 231 ? 105.570 145.089 125.613 1.00 30.31 231 ILE E C 1
ATOM 10765 O O . ILE E 1 231 ? 104.624 145.218 126.395 1.00 30.31 231 ILE E O 1
ATOM 10770 N N . ILE E 1 232 ? 105.634 144.064 124.765 1.00 30.72 232 ILE E N 1
ATOM 10771 C CA . ILE E 1 232 ? 104.492 143.165 124.624 1.00 30.72 232 ILE E CA 1
ATOM 10772 C C . ILE E 1 232 ? 104.440 142.165 125.774 1.00 30.72 232 ILE E C 1
ATOM 10773 O O . ILE E 1 232 ? 103.355 141.855 126.291 1.00 30.72 232 ILE E O 1
ATOM 10778 N N . ALA E 1 233 ? 105.602 141.669 126.204 1.00 29.21 233 ALA E N 1
ATOM 10779 C CA . ALA E 1 233 ? 105.667 140.811 127.378 1.00 29.21 233 ALA E CA 1
ATOM 10780 C C . ALA E 1 233 ? 105.258 141.554 128.642 1.00 29.21 233 ALA E C 1
ATOM 10781 O O . ALA E 1 233 ? 104.611 140.971 129.515 1.00 29.21 233 ALA E O 1
ATOM 10783 N N . ASN E 1 234 ? 105.586 142.841 128.745 1.00 29.42 234 ASN E N 1
ATOM 10784 C CA . ASN E 1 234 ? 105.108 143.639 129.864 1.00 29.42 234 ASN E CA 1
ATOM 10785 C C . ASN E 1 234 ? 103.618 143.934 129.779 1.00 29.42 234 ASN E C 1
ATOM 10786 O O . ASN E 1 234 ? 102.969 144.004 130.823 1.00 29.42 234 ASN E O 1
ATOM 10791 N N . ILE E 1 235 ? 103.072 144.099 128.570 1.00 29.51 235 ILE E N 1
ATOM 10792 C CA . ILE E 1 235 ? 101.630 144.267 128.393 1.00 29.51 235 ILE E CA 1
ATOM 10793 C C . ILE E 1 235 ? 100.886 143.030 128.879 1.00 29.51 235 ILE E C 1
ATOM 10794 O O . ILE E 1 235 ? 99.841 143.136 129.535 1.00 29.51 235 ILE E O 1
ATOM 10799 N N . TYR E 1 236 ? 101.434 141.842 128.612 1.00 28.40 236 TYR E N 1
ATOM 10800 C CA . TYR E 1 236 ? 100.851 140.631 129.184 1.00 28.40 236 TYR E CA 1
ATOM 10801 C C . TYR E 1 236 ? 101.011 140.592 130.702 1.00 28.40 236 TYR E C 1
ATOM 10802 O O . TYR E 1 236 ? 100.035 140.374 131.432 1.00 28.40 236 TYR E O 1
ATOM 10811 N N . THR E 1 237 ? 102.245 140.782 131.187 1.00 28.76 237 THR E N 1
ATOM 10812 C CA . THR E 1 237 ? 102.590 140.482 132.574 1.00 28.76 237 THR E CA 1
ATOM 10813 C C . THR E 1 237 ? 101.944 141.455 133.550 1.00 28.76 237 THR E C 1
ATOM 10814 O O . THR E 1 237 ? 101.411 141.036 134.581 1.00 28.76 237 THR E O 1
ATOM 10818 N N . LEU E 1 238 ? 101.965 142.751 133.246 1.00 29.20 238 LEU E N 1
ATOM 10819 C CA . LEU E 1 238 ? 101.367 143.718 134.150 1.00 29.20 238 LEU E CA 1
ATOM 10820 C C . LEU E 1 238 ? 99.850 143.643 134.159 1.00 29.20 238 LEU E C 1
ATOM 10821 O O . LEU E 1 238 ? 99.239 143.889 135.200 1.00 29.20 238 LEU E O 1
ATOM 10826 N N . ASN E 1 239 ? 99.232 143.237 133.056 1.00 29.30 239 ASN E N 1
ATOM 10827 C CA . ASN E 1 239 ? 97.786 143.078 133.042 1.00 29.30 239 ASN E CA 1
ATOM 10828 C C . ASN E 1 239 ? 97.327 141.818 133.757 1.00 29.30 239 ASN E C 1
ATOM 10829 O O . ASN E 1 239 ? 96.306 141.858 134.454 1.00 29.30 239 ASN E O 1
ATOM 10834 N N . ILE E 1 240 ? 98.061 140.707 133.636 1.00 28.68 240 ILE E N 1
ATOM 10835 C CA . ILE E 1 240 ? 97.694 139.535 134.427 1.00 28.68 240 ILE E CA 1
ATOM 10836 C C . ILE E 1 240 ? 98.027 139.761 135.902 1.00 28.68 240 ILE E C 1
ATOM 10837 O O . ILE E 1 240 ? 97.328 139.252 136.782 1.00 28.68 240 ILE E O 1
ATOM 10842 N N . ALA E 1 241 ? 99.037 140.579 136.206 1.00 29.24 241 ALA E N 1
ATOM 10843 C CA . ALA E 1 241 ? 99.309 140.937 137.590 1.00 29.24 241 ALA E CA 1
ATOM 10844 C C . ALA E 1 241 ? 98.260 141.874 138.166 1.00 29.24 241 ALA E C 1
ATOM 10845 O O . ALA E 1 241 ? 98.021 141.846 139.374 1.00 29.24 241 ALA E O 1
ATOM 10847 N N . LEU E 1 242 ? 97.644 142.712 137.339 1.00 29.81 242 LEU E N 1
ATOM 10848 C CA . LEU E 1 242 ? 96.512 143.501 137.801 1.00 29.81 242 LEU E CA 1
ATOM 10849 C C . LEU E 1 242 ? 95.257 142.657 137.950 1.00 29.81 242 LEU E C 1
ATOM 10850 O O . LEU E 1 242 ? 94.405 142.970 138.786 1.00 29.81 242 LEU E O 1
ATOM 10855 N N . MET E 1 243 ? 95.121 141.596 137.152 1.00 29.77 243 MET E N 1
ATOM 10856 C CA . MET E 1 243 ? 93.924 140.762 137.214 1.00 29.77 243 MET E CA 1
ATOM 10857 C C . MET E 1 243 ? 93.880 139.904 138.474 1.00 29.77 243 MET E C 1
ATOM 10858 O O . MET E 1 243 ? 92.811 139.730 139.065 1.00 29.77 243 MET E O 1
ATOM 10863 N N . VAL E 1 244 ? 95.019 139.362 138.905 1.00 29.76 244 VAL E N 1
ATOM 10864 C CA . VAL E 1 244 ? 95.043 138.439 140.036 1.00 29.76 244 VAL E CA 1
ATOM 10865 C C . VAL E 1 244 ? 95.369 139.177 141.327 1.00 29.76 244 VAL E C 1
ATOM 10866 O O . VAL E 1 244 ? 95.636 138.545 142.355 1.00 29.76 244 VAL E O 1
ATOM 10870 N N . ASN E 1 245 ? 95.331 140.510 141.273 1.00 31.87 245 ASN E N 1
ATOM 10871 C CA . ASN E 1 245 ? 95.437 141.418 142.420 1.00 31.87 245 ASN E CA 1
ATOM 10872 C C . ASN E 1 245 ? 96.773 141.256 143.154 1.00 31.87 245 ASN E C 1
ATOM 10873 O O . ASN E 1 245 ? 96.844 140.841 144.310 1.00 31.87 245 ASN E O 1
ATOM 10878 N N . THR E 1 246 ? 97.840 141.608 142.441 1.00 31.12 246 THR E N 1
ATOM 10879 C CA . THR E 1 246 ? 99.151 141.768 143.056 1.00 31.12 246 THR E CA 1
ATOM 10880 C C . THR E 1 246 ? 99.233 143.159 143.688 1.00 31.12 246 THR E C 1
ATOM 10881 O O . THR E 1 246 ? 98.237 143.874 143.810 1.00 31.12 246 THR E O 1
ATOM 10885 N N . LYS E 1 247 ? 100.430 143.571 144.096 1.00 33.66 247 LYS E N 1
ATOM 10886 C CA . LYS E 1 247 ? 100.563 144.829 144.817 1.00 33.66 247 LYS E CA 1
ATOM 10887 C C . LYS E 1 247 ? 100.640 146.051 143.912 1.00 33.66 247 LYS E C 1
ATOM 10888 O O . LYS E 1 247 ? 100.525 147.173 144.415 1.00 33.66 247 LYS E O 1
ATOM 10894 N N . ILE E 1 248 ? 100.819 145.875 142.606 1.00 32.25 248 ILE E N 1
ATOM 10895 C CA . ILE E 1 248 ? 100.954 147.017 141.712 1.00 32.25 248 ILE E CA 1
ATOM 10896 C C . ILE E 1 248 ? 99.586 147.634 141.433 1.00 32.25 248 ILE E C 1
ATOM 10897 O O . ILE E 1 248 ? 98.538 147.021 141.644 1.00 32.25 248 ILE E O 1
ATOM 10902 N N . THR E 1 249 ? 99.603 148.879 140.970 1.00 33.47 249 THR E N 1
ATOM 10903 C CA . THR E 1 249 ? 98.404 149.605 140.577 1.00 33.47 249 THR E CA 1
ATOM 10904 C C . THR E 1 249 ? 98.418 149.831 139.070 1.00 33.47 249 THR E C 1
ATOM 10905 O O . THR E 1 249 ? 99.363 149.463 138.373 1.00 33.47 249 THR E O 1
ATOM 10909 N N . VAL E 1 250 ? 97.349 150.443 138.563 1.00 33.92 250 VAL E N 1
ATOM 10910 C CA . VAL E 1 250 ? 97.251 150.637 137.121 1.00 33.92 250 VAL E CA 1
ATOM 10911 C C . VAL E 1 250 ? 98.069 151.850 136.676 1.00 33.92 250 VAL E C 1
ATOM 10912 O O . VAL E 1 250 ? 98.571 151.878 135.546 1.00 33.92 250 VAL E O 1
ATOM 10916 N N . TYR E 1 251 ? 98.270 152.832 137.564 1.00 33.84 251 TYR E N 1
ATOM 10917 C CA . TYR E 1 251 ? 99.153 153.950 137.256 1.00 33.84 251 TYR E CA 1
ATOM 10918 C C . TYR E 1 251 ? 100.599 153.494 137.212 1.00 33.84 251 TYR E C 1
ATOM 10919 O O . TYR E 1 251 ? 101.369 153.937 136.357 1.00 33.84 251 TYR E O 1
ATOM 10928 N N . GLN E 1 252 ? 100.988 152.628 138.143 1.00 33.48 252 GLN E N 1
ATOM 10929 C CA . GLN E 1 252 ? 102.332 152.073 138.133 1.00 33.48 252 GLN E CA 1
ATOM 10930 C C . GLN E 1 252 ? 102.549 151.187 136.917 1.00 33.48 252 GLN E C 1
ATOM 10931 O O . GLN E 1 252 ? 103.630 151.197 136.323 1.00 33.48 252 GLN E O 1
ATOM 10937 N N . ALA E 1 253 ? 101.524 150.441 136.511 1.00 32.31 253 ALA E N 1
ATOM 10938 C CA . ALA E 1 253 ? 101.670 149.550 135.367 1.00 32.31 253 ALA E CA 1
ATOM 10939 C C . ALA E 1 253 ? 101.785 150.326 134.062 1.00 32.31 253 ALA E C 1
ATOM 10940 O O . ALA E 1 253 ? 102.640 150.015 133.229 1.00 32.31 253 ALA E O 1
ATOM 10942 N N . TYR E 1 254 ? 100.962 151.355 133.876 1.00 32.87 254 TYR E N 1
ATOM 10943 C CA . TYR E 1 254 ? 100.913 151.991 132.566 1.00 32.87 254 TYR E CA 1
ATOM 10944 C C . TYR E 1 254 ? 101.852 153.182 132.433 1.00 32.87 254 TYR E C 1
ATOM 10945 O O . TYR E 1 254 ? 102.417 153.399 131.359 1.00 32.87 254 TYR E O 1
ATOM 10954 N N . ILE E 1 255 ? 102.041 153.960 133.491 1.00 32.67 255 ILE E N 1
ATOM 10955 C CA . ILE E 1 255 ? 102.887 155.145 133.401 1.00 32.67 255 ILE E CA 1
ATOM 10956 C C . ILE E 1 255 ? 104.324 154.838 133.804 1.00 32.67 255 ILE E C 1
ATOM 10957 O O . ILE E 1 255 ? 105.266 155.320 133.174 1.00 32.67 255 ILE E O 1
ATOM 10962 N N . LYS E 1 256 ? 104.527 154.024 134.833 1.00 32.74 256 LYS E N 1
ATOM 10963 C CA . LYS E 1 256 ? 105.871 153.787 135.335 1.00 32.74 256 LYS E CA 1
ATOM 10964 C C . LYS E 1 256 ? 106.602 152.663 134.620 1.00 32.74 256 LYS E C 1
ATOM 10965 O O . LYS E 1 256 ? 107.819 152.538 134.791 1.00 32.74 256 LYS E O 1
ATOM 10971 N N . ASN E 1 257 ? 105.911 151.826 133.850 1.00 31.03 257 ASN E N 1
ATOM 10972 C CA . ASN E 1 257 ? 106.605 150.802 133.080 1.00 31.03 257 ASN E CA 1
ATOM 10973 C C . ASN E 1 257 ? 106.329 150.860 131.587 1.00 31.03 257 ASN E C 1
ATOM 10974 O O . ASN E 1 257 ? 107.274 150.791 130.800 1.00 31.03 257 ASN E O 1
ATOM 10979 N N . LEU E 1 258 ? 105.067 150.981 131.166 1.00 31.44 258 LEU E N 1
ATOM 10980 C CA . LEU E 1 258 ? 104.718 150.664 129.782 1.00 31.44 258 LEU E CA 1
ATOM 10981 C C . LEU E 1 258 ? 105.132 151.765 128.812 1.00 31.44 258 LEU E C 1
ATOM 10982 O O . LEU E 1 258 ? 105.645 151.475 127.725 1.00 31.44 258 LEU E O 1
ATOM 10987 N N . LEU E 1 259 ? 104.916 153.025 129.174 1.00 31.74 259 LEU E N 1
ATOM 10988 C CA . LEU E 1 259 ? 105.365 154.151 128.355 1.00 31.74 259 LEU E CA 1
ATOM 10989 C C . LEU E 1 259 ? 106.893 154.264 128.218 1.00 31.74 259 LEU E C 1
ATOM 10990 O O . LEU E 1 259 ? 107.359 154.463 127.084 1.00 31.74 259 LEU E O 1
ATOM 10995 N N . PRO E 1 260 ? 107.720 154.145 129.283 1.00 31.10 260 PRO E N 1
ATOM 10996 C CA . PRO E 1 260 ? 109.172 154.122 129.040 1.00 31.10 260 PRO E CA 1
ATOM 10997 C C . PRO E 1 260 ? 109.651 152.894 128.293 1.00 31.10 260 PRO E C 1
ATOM 10998 O O . PRO E 1 260 ? 110.639 152.995 127.558 1.00 31.10 260 PRO E O 1
ATOM 11002 N N . THR E 1 261 ? 108.976 151.754 128.434 1.00 30.99 261 THR E N 1
ATOM 11003 C CA . THR E 1 261 ? 109.332 150.572 127.659 1.00 30.99 261 THR E CA 1
ATOM 11004 C C . THR E 1 261 ? 109.032 150.756 126.180 1.00 30.99 261 THR E C 1
ATOM 11005 O O . THR E 1 261 ? 109.843 150.357 125.340 1.00 30.99 261 THR E O 1
ATOM 11009 N N . LEU E 1 262 ? 107.897 151.379 125.854 1.00 31.36 262 LEU E N 1
ATOM 11010 C CA . LEU E 1 262 ? 107.582 151.697 124.466 1.00 31.36 262 LEU E CA 1
ATOM 11011 C C . LEU E 1 262 ? 108.588 152.678 123.875 1.00 31.36 262 LEU E C 1
ATOM 11012 O O . LEU E 1 262 ? 109.061 152.481 122.748 1.00 31.36 262 LEU E O 1
ATOM 11017 N N . LEU E 1 263 ? 108.955 153.712 124.642 1.00 31.56 263 LEU E N 1
ATOM 11018 C CA . LEU E 1 263 ? 109.922 154.699 124.164 1.00 31.56 263 LEU E CA 1
ATOM 11019 C C . LEU E 1 263 ? 111.303 154.087 123.939 1.00 31.56 263 LEU E C 1
ATOM 11020 O O . LEU E 1 263 ? 111.917 154.306 122.888 1.00 31.56 263 LEU E O 1
ATOM 11025 N N . GLY E 1 264 ? 111.798 153.298 124.895 1.00 30.86 264 GLY E N 1
ATOM 11026 C CA . GLY E 1 264 ? 113.100 152.677 124.733 1.00 30.86 264 GLY E CA 1
ATOM 11027 C C . GLY E 1 264 ? 113.139 151.608 123.661 1.00 30.86 264 GLY E C 1
ATOM 11028 O O . GLY E 1 264 ? 114.140 151.480 122.948 1.00 30.86 264 GLY E O 1
ATOM 11029 N N . ASN E 1 265 ? 112.052 150.843 123.513 1.00 31.73 265 ASN E N 1
ATOM 11030 C CA . ASN E 1 265 ? 111.980 149.847 122.454 1.00 31.73 265 ASN E CA 1
ATOM 11031 C C . ASN E 1 265 ? 111.932 150.489 121.077 1.00 31.73 265 ASN E C 1
ATOM 11032 O O . ASN E 1 265 ? 112.502 149.946 120.129 1.00 31.73 265 ASN E O 1
ATOM 11037 N N . TYR E 1 266 ? 111.273 151.642 120.939 1.00 32.69 266 TYR E N 1
ATOM 11038 C CA . TYR E 1 266 ? 111.312 152.321 119.650 1.00 32.69 266 TYR E CA 1
ATOM 11039 C C . TYR E 1 266 ? 112.674 152.950 119.383 1.00 32.69 266 TYR E C 1
ATOM 11040 O O . TYR E 1 266 ? 113.127 152.967 118.231 1.00 32.69 266 TYR E O 1
ATOM 11049 N N . ILE E 1 267 ? 113.334 153.465 120.426 1.00 31.91 267 ILE E N 1
ATOM 11050 C CA . ILE E 1 267 ? 114.641 154.099 120.267 1.00 31.91 267 ILE E CA 1
ATOM 11051 C C . ILE E 1 267 ? 115.690 153.081 119.831 1.00 31.91 267 ILE E C 1
ATOM 11052 O O . ILE E 1 267 ? 116.497 153.352 118.934 1.00 31.91 267 ILE E O 1
ATOM 11057 N N . ALA E 1 268 ? 115.666 151.882 120.416 1.00 32.35 268 ALA E N 1
ATOM 11058 C CA . ALA E 1 268 ? 116.670 150.878 120.082 1.00 32.35 268 ALA E CA 1
ATOM 11059 C C . ALA E 1 268 ? 116.521 150.310 118.680 1.00 32.35 268 ALA E C 1
ATOM 11060 O O . ALA E 1 268 ? 117.497 149.793 118.131 1.00 32.35 268 ALA E O 1
ATOM 11062 N N . GLY E 1 269 ? 115.334 150.377 118.093 1.00 32.89 269 GLY E N 1
ATOM 11063 C CA . GLY E 1 269 ? 115.143 149.844 116.764 1.00 32.89 269 GLY E CA 1
ATOM 11064 C C . GLY E 1 269 ? 115.300 150.891 115.689 1.00 32.89 269 GLY E C 1
ATOM 11065 O O . GLY E 1 269 ? 115.923 150.635 114.659 1.00 32.89 269 GLY E O 1
ATOM 11066 N N . ALA E 1 270 ? 114.756 152.083 115.915 1.00 33.25 270 ALA E N 1
ATOM 11067 C CA . ALA E 1 270 ? 114.757 153.096 114.871 1.00 33.25 270 ALA E CA 1
ATOM 11068 C C . ALA E 1 270 ? 116.045 153.904 114.807 1.00 33.25 270 ALA E C 1
ATOM 11069 O O . ALA E 1 270 ? 116.384 154.417 113.737 1.00 33.25 270 ALA E O 1
ATOM 11071 N N . ILE E 1 271 ? 116.772 154.036 115.916 1.00 34.28 271 ILE E N 1
ATOM 11072 C CA . ILE E 1 271 ? 117.872 154.986 116.035 1.00 34.28 271 ILE E CA 1
ATOM 11073 C C . ILE E 1 271 ? 119.192 154.287 116.337 1.00 34.28 271 ILE E C 1
ATOM 11074 O O . ILE E 1 271 ? 120.196 154.515 115.656 1.00 34.28 271 ILE E O 1
ATOM 11079 N N . VAL E 1 272 ? 119.213 153.439 117.365 1.00 33.62 272 VAL E N 1
ATOM 11080 C CA . VAL E 1 272 ? 120.460 152.815 117.801 1.00 33.62 272 VAL E CA 1
ATOM 11081 C C . VAL E 1 272 ? 120.926 151.784 116.782 1.00 33.62 272 VAL E C 1
ATOM 11082 O O . VAL E 1 272 ? 122.114 151.716 116.443 1.00 33.62 272 VAL E O 1
ATOM 11086 N N . LEU E 1 273 ? 120.000 151.010 116.234 1.00 33.50 273 LEU E N 1
ATOM 11087 C CA . LEU E 1 273 ? 120.343 149.922 115.332 1.00 33.50 273 LEU E CA 1
ATOM 11088 C C . LEU E 1 273 ? 120.060 150.229 113.872 1.00 33.50 273 LEU E C 1
ATOM 11089 O O . LEU E 1 273 ? 120.861 149.873 113.012 1.00 33.50 273 LEU E O 1
ATOM 11094 N N . GLY E 1 274 ? 118.951 150.903 113.566 1.00 33.47 274 GLY E N 1
ATOM 11095 C CA . GLY E 1 274 ? 118.562 151.079 112.179 1.00 33.47 274 GLY E CA 1
ATOM 11096 C C . GLY E 1 274 ? 119.353 152.127 111.432 1.00 33.47 274 GLY E C 1
ATOM 11097 O O . GLY E 1 274 ? 119.679 151.935 110.257 1.00 33.47 274 GLY E O 1
ATOM 11098 N N . LEU E 1 275 ? 119.682 153.223 112.084 1.00 32.53 275 LEU E N 1
ATOM 11099 C CA . LEU E 1 275 ? 120.369 154.338 111.444 1.00 32.53 275 LEU E CA 1
ATOM 11100 C C . LEU E 1 275 ? 121.853 154.065 111.144 1.00 32.53 275 LEU E C 1
ATOM 11101 O O . LEU E 1 275 ? 122.294 154.398 110.030 1.00 32.53 275 LEU E O 1
ATOM 11106 N N . PRO E 1 276 ? 122.661 153.456 112.042 1.00 33.15 276 PRO E N 1
ATOM 11107 C CA . PRO E 1 276 ? 124.014 153.068 111.604 1.00 33.15 276 PRO E CA 1
ATOM 11108 C C . PRO E 1 276 ? 124.036 152.001 110.529 1.00 33.15 276 PRO E C 1
ATOM 11109 O O . PRO E 1 276 ? 124.875 152.074 109.627 1.00 33.15 276 PRO E O 1
ATOM 11113 N N . LEU E 1 277 ? 123.134 151.019 110.587 1.00 32.48 277 LEU E N 1
ATOM 11114 C CA . LEU E 1 277 ? 123.105 149.980 109.564 1.00 32.48 277 LEU E CA 1
ATOM 11115 C C . LEU E 1 277 ? 122.650 150.526 108.220 1.00 32.48 277 LEU E C 1
ATOM 11116 O O . LEU E 1 277 ? 123.136 150.078 107.175 1.00 32.48 277 LEU E O 1
ATOM 11121 N N . TYR E 1 278 ? 121.745 151.507 108.232 1.00 31.94 278 TYR E N 1
ATOM 11122 C CA . TYR E 1 278 ? 121.373 152.207 107.009 1.00 31.94 278 TYR E CA 1
ATOM 11123 C C . TYR E 1 278 ? 122.559 152.954 106.419 1.00 31.94 278 TYR E C 1
ATOM 11124 O O . TYR E 1 278 ? 122.823 152.843 105.215 1.00 31.94 278 TYR E O 1
ATOM 11133 N N . PHE E 1 279 ? 123.298 153.693 107.260 1.00 33.27 279 PHE E N 1
ATOM 11134 C CA . PHE E 1 279 ? 124.491 154.406 106.805 1.00 33.27 279 PHE E CA 1
ATOM 11135 C C . PHE E 1 279 ? 125.557 153.457 106.266 1.00 33.27 279 PHE E C 1
ATOM 11136 O O . PHE E 1 279 ? 126.272 153.803 105.319 1.00 33.27 279 PHE E O 1
ATOM 11144 N N . ILE E 1 280 ? 125.655 152.254 106.828 1.00 32.93 280 ILE E N 1
ATOM 11145 C CA . ILE E 1 280 ? 126.656 151.300 106.363 1.00 32.93 280 ILE E CA 1
ATOM 11146 C C . ILE E 1 280 ? 126.253 150.700 105.017 1.00 32.93 280 ILE E C 1
ATOM 11147 O O . ILE E 1 280 ? 127.049 150.688 104.073 1.00 32.93 280 ILE E O 1
ATOM 11152 N N . TYR E 1 281 ? 125.015 150.211 104.889 1.00 34.82 281 TYR E N 1
ATOM 11153 C CA . TYR E 1 281 ? 124.675 149.358 103.754 1.00 34.82 281 TYR E CA 1
ATOM 11154 C C . TYR E 1 281 ? 123.725 149.998 102.740 1.00 34.82 281 TYR E C 1
ATOM 11155 O O . TYR E 1 281 ? 123.164 149.283 101.893 1.00 34.82 281 TYR E O 1
ATOM 11164 N N . LYS E 1 282 ? 123.540 151.321 102.777 1.00 36.03 282 LYS E N 1
ATOM 11165 C CA . LYS E 1 282 ? 122.638 151.930 101.810 1.00 36.03 282 LYS E CA 1
ATOM 11166 C C . LYS E 1 282 ? 123.169 151.913 100.378 1.00 36.03 282 LYS E C 1
ATOM 11167 O O . LYS E 1 282 ? 122.363 151.841 99.443 1.00 36.03 282 LYS E O 1
ATOM 11173 N N . GLU E 1 283 ? 124.489 151.916 100.170 1.00 39.95 283 GLU E N 1
ATOM 11174 C CA . GLU E 1 283 ? 124.994 151.799 98.808 1.00 39.95 283 GLU E CA 1
ATOM 11175 C C . GLU E 1 283 ? 124.837 150.392 98.256 1.00 39.95 283 GLU E C 1
ATOM 11176 O O . GLU E 1 283 ? 124.638 150.232 97.049 1.00 39.95 283 GLU E O 1
ATOM 11182 N N . HIS E 1 284 ? 124.890 149.375 99.112 1.00 39.87 284 HIS E N 1
ATOM 11183 C CA . HIS E 1 284 ? 124.616 148.018 98.667 1.00 39.87 284 HIS E CA 1
ATOM 11184 C C . HIS E 1 284 ? 123.154 147.827 98.319 1.00 39.87 284 HIS E C 1
ATOM 11185 O O . HIS E 1 284 ? 122.844 147.122 97.352 1.00 39.87 284 HIS E O 1
ATOM 11192 N N . TYR E 1 285 ? 122.247 148.452 99.072 1.00 39.21 285 TYR E N 1
ATOM 11193 C CA . TYR E 1 285 ? 120.853 148.434 98.641 1.00 39.21 285 TYR E CA 1
ATOM 11194 C C . TYR E 1 285 ? 120.627 149.213 97.349 1.00 39.21 285 TYR E C 1
ATOM 11195 O O . TYR E 1 285 ? 119.791 148.802 96.537 1.00 39.21 285 TYR E O 1
ATOM 11204 N N . TYR E 1 286 ? 121.368 150.302 97.131 1.00 43.52 286 TYR E N 1
ATOM 11205 C CA . TYR E 1 286 ? 121.287 151.021 95.862 1.00 43.52 286 TYR E CA 1
ATOM 11206 C C . TYR E 1 286 ? 121.772 150.164 94.700 1.00 43.52 286 TYR E C 1
ATOM 11207 O O . TYR E 1 286 ? 121.180 150.192 93.618 1.00 43.52 286 TYR E O 1
ATOM 11216 N N . ASN E 1 287 ? 122.848 149.399 94.904 1.00 46.22 287 ASN E N 1
ATOM 11217 C CA . ASN E 1 287 ? 123.341 148.506 93.858 1.00 46.22 287 ASN E CA 1
ATOM 11218 C C . ASN E 1 287 ? 122.375 147.365 93.582 1.00 46.22 287 ASN E C 1
ATOM 11219 O O . ASN E 1 287 ? 122.190 146.986 92.419 1.00 46.22 287 ASN E O 1
ATOM 11224 N N . PHE E 1 288 ? 121.762 146.810 94.633 1.00 44.63 288 PHE E N 1
ATOM 11225 C CA . PHE E 1 288 ? 120.747 145.775 94.461 1.00 44.63 288 PHE E CA 1
ATOM 11226 C C . PHE E 1 288 ? 119.549 146.296 93.681 1.00 44.63 288 PHE E C 1
ATOM 11227 O O . PHE E 1 288 ? 118.988 145.582 92.845 1.00 44.63 288 PHE E O 1
ATOM 11235 N N . GLU E 1 289 ? 119.149 147.513 93.849 1.00 48.73 289 GLU E N 1
ATOM 11236 C CA . GLU E 1 289 ? 118.052 148.004 93.107 1.00 48.73 289 GLU E CA 1
ATOM 11237 C C . GLU E 1 289 ? 118.446 148.410 91.747 1.00 48.73 289 GLU E C 1
ATOM 11238 O O . GLU E 1 289 ? 117.678 148.317 90.865 1.00 48.73 289 GLU E O 1
ATOM 11244 N N . ARG E 1 290 ? 119.651 148.881 91.557 1.00 50.88 290 ARG E N 1
ATOM 11245 C CA . ARG E 1 290 ? 120.085 149.254 90.218 1.00 50.88 290 ARG E CA 1
ATOM 11246 C C . ARG E 1 290 ? 120.295 148.031 89.338 1.00 50.88 290 ARG E C 1
ATOM 11247 O O . ARG E 1 290 ? 120.140 148.116 88.115 1.00 50.88 290 ARG E O 1
ATOM 11255 N N . SER E 1 291 ? 120.611 146.879 89.934 1.00 51.04 291 SER E N 1
ATOM 11256 C CA . SER E 1 291 ? 120.793 145.647 89.175 1.00 51.04 291 SER E CA 1
ATOM 11257 C C . SER E 1 291 ? 119.489 144.887 88.967 1.00 51.04 291 SER E C 1
ATOM 11258 O O . SER E 1 291 ? 119.509 143.661 88.817 1.00 51.04 291 SER E O 1
ATOM 11261 N N . LYS E 1 292 ? 118.352 145.580 88.977 1.00 53.03 292 LYS E N 1
ATOM 11262 C CA . LYS E 1 292 ? 117.060 144.985 88.665 1.00 53.03 292 LYS E CA 1
ATOM 11263 C C . LYS E 1 292 ? 116.374 145.705 87.512 1.00 53.03 292 LYS E C 1
ATOM 11264 O O . LYS E 1 292 ? 115.154 145.603 87.358 1.00 53.03 292 LYS E O 1
ATOM 11270 N N . ARG E 1 293 ? 117.133 146.436 86.704 1.00 56.79 293 ARG E N 1
ATOM 11271 C CA . ARG E 1 293 ? 116.588 147.110 85.534 1.00 56.79 293 ARG E CA 1
ATOM 11272 C C . ARG E 1 293 ? 117.274 146.611 84.270 1.00 56.79 293 ARG E C 1
ATOM 11273 O O . ARG E 1 293 ? 118.375 146.063 84.326 1.00 56.79 293 ARG E O 1
#

Radius of gyration: 30.2 Å; Cα contacts (8 Å, |Δi|>4): 2878; chains: 5; bounding box: 78×78×66 Å

InterPro domains:
  IPR000292 Formate/nitrite transporter [PF01226] (26-279)
  IPR000292 Formate/nitrite transporter [PTHR30520] (17-299)
  IPR000292 Formate/nitrite transporter [TIGR00790] (35-282)
  IPR023271 Aquaporin-like [G3DSA:1.20.1080.10] (22-291)
  IPR024002 Formate/nitrite transporter, conserved site [PS01006] (189-199)